Protein 1IIC (pdb70)

Solvent-accessible surface area: 39476 Å² total; per-residue (Å²): 95,128,91,100,31,126,15,27,148,76,30,18,23,18,84,32,125,53,175,10,131,124,26,5,76,44,62,176,126,99,67,45,150,90,18,63,108,160,70,51,119,34,108,102,58,22,55,36,22,35,1,29,5,90,46,145,108,50,7,61,32,0,35,59,8,0,24,87,5,58,19,133,78,180,125,36,17,48,59,36,39,5,39,104,9,3,0,36,7,7,2,58,19,32,49,66,67,98,74,6,0,0,0,0,18,32,102,98,96,81,105,8,4,0,0,2,3,1,25,31,12,39,2,3,1,86,76,117,115,8,75,1,1,16,31,30,5,67,7,13,17,65,135,22,84,122,135,122,18,44,17,34,0,23,88,0,5,33,26,30,10,16,70,60,74,31,47,24,11,0,26,31,23,51,118,95,20,14,9,35,5,8,44,0,43,68,2,68,4,17,7,48,8,92,32,1,66,63,16,124,74,45,43,58,68,150,86,90,62,58,132,59,26,69,73,91,12,67,30,40,73,161,47,136,16,85,38,30,57,139,16,97,54,144,11,9,89,69,0,24,94,15,3,123,127,2,7,78,46,13,44,0,25,19,51,17,70,86,120,28,0,67,53,20,3,56,31,76,92,114,51,72,94,123,86,51,7,6,8,10,16,0,0,60,56,145,99,23,102,11,21,1,0,0,0,0,7,15,7,35,19,42,10,47,154,42,152,131,42,144,75,0,11,4,0,42,11,10,4,3,0,1,50,28,7,56,161,51,115,57,31,104,48,109,141,0,28,154,35,0,81,76,52,1,26,72,1,0,63,1,0,1,0,35,0,68,75,10,98,15,7,11,0,15,4,19,0,1,7,0,2,3,8,0,0,82,80,16,85,3,28,98,4,147,32,59,11,8,1,2,12,23,9,10,68,2,78,99,5,60,11,1,40,45,141,106,64,50,22,7,85,146,149,1,0,22,0,0,1,14,8,59,87,110,56,100,32,120,16,26,132,94,31,20,21,14,75,29,128,49,193,4,133,139,31,7,78,45,64,176,131,86,71,42,168,95,17,65,110,158,52,54,117,37,107,95,54,25,63,37,25,36,0,29,3,93,48,156,129,43,6,70,41,0,38,72,8,0,10,98,1,53,21,135,80,165,114,38,26,29,112,35,36,6,42,102,15,4,0,36,18,8,2,51,14,26,50,62,68,95,69,6,0,0,0,0,14,34,104,97,99,78,104,8,6,0,0,2,3,0,26,32,13,41,2,3,1,83,73,113,127,8,82,1,0,20,33,29,7,70,8,11,8,74,136,25,79,120,144,140,22,43,17,35,0,25,92,0,5,31,28,30,10,17,59,59,78,31,48,21,11,0,26,30,21,56,108,96,19,8,4,35,3,7,45,0,48,64,2,64,12,19,3,46,7,82,40,4,63,55,11,117,72,42,49,58,65,153,78,82,75,61,120,45,28,78,63,84,18,60,22,32,75,126,46,130,18,88,34,30,72,131,5,101,56,148,10,7,92,77,0,9,94,15,4,96,132,2,7,80,49,12,45,0,25,13,55,12,68,81,119,14,0,66,58,18,3,50,31,89,93,118,47,72,86,113,90,47,9,5,8,9,15,1,0,60,62,144,116,29,118,12,17,1,0,1,0,0,5,16,4,35,22,33,11,81,104,25,152,136,46,146,76,0,10,4,0,44,10,11,6,2,0,0,53,25,6,38,156,57,114,58,32,62,42,86,126,0,32,154,33,0,79,74,52,0,25,72,0,0,61,0,0,1,0,35,0,56,78,11,98,12,6,14,0,13,5,18,0,1,6,0,3,2,9,0,0,84,102,16,45,2,28,100,10,141,32,58,17,8,0,2,7,22,9,6,72,0,88,98,6,58,11,1,38,48,146,107,66,48,26,20,102,64,119,1,0,24,0,1,1,14,12,59

B-factor: mean 28.75, std 9.37, range [7.55, 77.92]

Sequence (844 aa):
AMKDHKFWRTQPVKDFDEKVVEEGPIDKPKTPEDISDKPLPLLSSFEWCSIDVDNKKQLEDVFVLLNENYVEDRDAGFRFNYTKEFFNWALKSPGWKKDWHIGVRVKETQKLVAFISAIPVTLGVRGKQVPSVEINFLCVHKQLRSKRLTPVLIKEITRRVNKCDIWHALYTAGIVLPAPVSTCRYTHRPLNWKKLYEVDFTGLPDGHTEEDMIAENALPAKTKTAGLRKLKKEDIDQVFELFKRYQSRFELIQIFTKEEFEHNFIGEESLPLDKQVIFSYVVEQPDGKITDFFSFYSLPFTILNNTKYKDLGIGYLYYYATDADFQFKDRFDPKATKALKTRLCELIYDACILAKNANMDVFNALTSQDNTLFLDDLKFGPGDGFLNFYLFNYRAKPITGGLNPDNSNDIKRRSNVGVVMLAMKDHKFWRTQPVKDFDEKVVEEGPIDKPKTPEDISDKPLPLLSSFEWCSIDVDNKKQLEDVFVLLNENYVEDRDAGFRFNYTKEFFNWALKSPGWKKDWHIGVRVKETQKLVAFISAIPVTLGVRGKQVPSVEINFLCVHKQLRSKRLTPVLIKEITRRVNKCDIWHALYTAGIVLPAPVSTCRYTHRPLNWKKLYEVDFTGLPDGHTEEDMIAENALPAKTKTAGLRKLKKEDIDQVFELFKRYQSRFELIQIFTKEEFEHNFIGEESLPLDKQVIFSYVVEQPDGKITDFFSFYSLPFTILNNTKYKDLGIGYLYYYATDADFQFKDRFDPKATKALKTRLCELIYDACILAKNANMDVFNALTSQDNTLFLDDLKFGPGDGFLNFYLFNYRAKPITGGLNPDNSNDIKRRSNVGVVML

InterPro domains:
  IPR000903 Glycylpeptide N-tetradecanoyltransferase [PIRSF015892] (3-455)
  IPR000903 Glycylpeptide N-tetradecanoyltransferase [PTHR11377] (3-454)
  IPR016181 Acyl-CoA N-acyltransferase [SSF55729] (35-218)
  IPR016181 Acyl-CoA N-acyltransferase [SSF55729] (219-455)
  IPR022676 Glycylpeptide N-tetradecanoyltransferase, N-terminal [PF01233] (58-217)
  IPR022677 Glycylpeptide N-tetradecanoyltransferase, C-terminal [PF02799] (231-453)
  IPR022678 Glycylpeptide N-tetradecanoyltransferase, conserved site [PS00975] (167-175)
  IPR022678 Glycylpeptide N-tetradecanoyltransferase, conserved site [PS00976] (412-418)

Radius of gyration: 38.15 Å; Cα contacts (8 Å, |Δi|>4): 1692; chains: 2; bounding box: 88×112×60 Å

Secondary structure (DSSP, 8-state):
--S--TTGGGSS-PPTT---SS-EESSPP--GGGS-SS-----TTEEEEE--TT-HHHHHHHHHHHHHHSSS-GGG-EEE---HHHHHHHH-STT--GGGEEEEEETTT--EEEEEEEEEEEEEETTEEEEEEEEEEEEE-GGGTTSS-HHHHHHHHHHHHHTTT---EEEEESS--S--SEEEEEEEEESSHHHHHHTTSS---TT--HHHHHHHH---SS---TTEEE--GGGHHHHHHHHHHHHTTSSEEE---HHHHHHHHS--TT--GGG--EEEEEEE-TTS-EEEEEEEEE--EEE-S-SS-SEE-EEEEEEEEE-TTTTSS-TTSHHHHHHHHHHHHHHHHHHHHHHHHTT-SEEEEES-TTGGGTTTTTT-EEEEEEEEEEEETEE-----BSB-TTSSB-TTT-B-B-----/--S--TTGGGSS-PPTT---SS-EESSPP--GGGS-SSPPP--TTEEEEE--TTSHHHHHHHHHHHHHHSS-S--SSEEE---HHHHHHHTTSTT--GGGEEEEEETTT--EEEEEEEEEEEEEETTEEEEEEEEEEEEE-GGGTTS--HHHHHHHHHHHHHHTT---EEEEESS--S--SEEEEEEEEESSHHHHHHTTSS---TT--HHHHHHHH---SS--STTEEE--GGGHHHHHHHHHHHHTTSSEEE---HHHHHHHHS--TT--TTT--EEEEEEE-TTS-EEEEEEEEE--EEESS-SS-SEE-EEEEEEEEE-TTTT-S-TTSHHHHHHHHHHHHHHHHHHHHHHHHTT-SEEEEES-TTGGGTTTTTT-EEEEEEEEEEEETEE-----BSB-TTS-B-TTT-B-B-----

GO terms:
  GO:0005829 cytosol (C, IDA)
  GO:0018008 N-terminal peptidyl-glycine N-myristoylation (P, TAS)
  GO:0004379 glycylpeptide N-tetradecanoyltransferase activity (F, IMP)
  GO:0004379 glycylpeptide N-tetradecanoyltransferase activity (F, EXP)

Foldseek 3Di:
DFPPPVQCVPFQFAAPPDDDDDWWFRDDDDALVPFDPDFDDDDPQKDKDFQDLPDPVRVVLLQVQQFVFVDDDPVLQKTWRQDSQNCCLVQPQPPHDSNFFMFMAGNVPRRTFWTKGWAWFWKFAQNDTATAIEIDSTTGHPVCPPVPVSSSVVVRSCRVVVNVVHHKYKYKDLDDDGDFLEKWFKFKQFLAQVVCVVLPNDHADPPGDSVNVCVVRYADQAADAAQKDFDDPVCLVQQLVQQCVQLVQFRIATNDDSRSVCSNAPGDPPDDLVSFFKTKMWGADPVRHTFKIWIKTWIKMAGGDDPPGGIAIEIETFGMGGCQQVVDDDCLPVVSLVSVLVVCLRVVSNVSSVSVNSVHRMYMYILADLVLSRCVVSPRHGDDTMMTMTMGSIDDHRWYHQADPVGDGNNRVRTSHRHDDD/DFCVDPQCVPFQFAGPPHDDDDWDFRDDDDALVVFDPDFDDDDPQKDKDFADLVDVVRVVLLQVQQQQFVPPCPPAQWTWRDDSQNCVLVQDFPPHDRLQFMFMAGNVVRRTFWTKGWAWFWKFAQRDTATAIEIDDTGGHPVCPPVPCSSSVVVRSCRVCVNVVHHKYKYKDLDDDGDFLEKWFKFKQFAAQVVCPLLVVDDDPVVDDVVVVCVVRYADLAADDAQKDFDDPVCLVQQVVQQCVFLVQFRIATNDDSRRVCSNAPGDPPDDLLSFFKTKIWRADPVRHTFKIWIKTWIKMAGRDDPPGGIATEIETFAMGGCQQVVDDDCLDVVSLVSVLVVVLRVVSRVSSVSVNSVHRMYMYILADLVLSRCVVSPRGGDDTMMTMTMGSIDDHRWYRQADVVRDGNNRPRTSHRHDDD

Structure (mmCIF, N/CA/C/O backbone):
data_1IIC
#
_entry.id   1IIC
#
_cell.length_a   75.129
_cell.length_b   97.060
_cell.length_c   141.809
_cell.angle_alpha   90.00
_cell.angle_beta   90.00
_cell.angle_gamma   90.00
#
_symmetry.space_group_name_H-M   'P 2 2 21'
#
loop_
_entity.id
_entity.type
_entity.pdbx_description
1 polymer 'PEPTIDE N-myristoyltransferase'
2 non-polymer TETRADECANOYL-COA
3 water water
#
loop_
_atom_site.group_PDB
_atom_site.id
_atom_site.type_symbol
_atom_site.label_atom_id
_atom_site.label_alt_id
_atom_site.label_comp_id
_atom_site.label_asym_id
_atom_site.label_entity_id
_atom_site.label_seq_id
_atom_site.pdbx_PDB_ins_code
_atom_site.Cartn_x
_atom_site.Cartn_y
_atom_site.Cartn_z
_atom_site.occupancy
_atom_site.B_iso_or_equiv
_atom_site.auth_seq_id
_atom_site.auth_comp_id
_atom_site.auth_asym_id
_atom_site.auth_atom_id
_atom_site.pdbx_PDB_model_num
ATOM 1 N N . ALA A 1 1 ? 45.761 31.294 31.187 1.00 71.76 34 ALA A N 1
ATOM 2 C CA . ALA A 1 1 ? 46.210 30.394 30.082 1.00 71.18 34 ALA A CA 1
ATOM 3 C C . ALA A 1 1 ? 46.509 31.208 28.821 1.00 70.25 34 ALA A C 1
ATOM 4 O O . ALA A 1 1 ? 45.600 31.792 28.226 1.00 70.35 34 ALA A O 1
ATOM 6 N N . MET A 1 2 ? 47.777 31.241 28.414 1.00 68.55 35 MET A N 1
ATOM 7 C CA . MET A 1 2 ? 48.172 32.001 27.231 1.00 67.06 35 MET A CA 1
ATOM 8 C C . MET A 1 2 ? 48.918 31.194 26.168 1.00 65.26 35 MET A C 1
ATOM 9 O O . MET A 1 2 ? 48.749 31.428 24.970 1.00 64.84 35 MET A O 1
ATOM 14 N N . LYS A 1 3 ? 49.748 30.253 26.604 1.00 63.16 36 LYS A N 1
ATOM 15 C CA . LYS A 1 3 ? 50.525 29.436 25.674 1.00 60.80 36 LYS A CA 1
ATOM 16 C C . LYS A 1 3 ? 49.893 28.070 25.419 1.00 58.42 36 LYS A C 1
ATOM 17 O O . LYS A 1 3 ? 50.244 27.380 24.458 1.00 58.46 36 LYS A O 1
ATOM 19 N N . ASP A 1 4 ? 48.956 27.685 26.278 1.00 55.34 37 ASP A N 1
ATOM 20 C CA . ASP A 1 4 ? 48.290 26.398 26.147 1.00 51.63 37 ASP A CA 1
ATOM 21 C C . ASP A 1 4 ? 47.128 26.411 25.162 1.00 47.72 37 ASP A C 1
ATOM 22 O O . ASP A 1 4 ? 46.109 25.756 25.390 1.00 47.49 37 ASP A O 1
ATOM 27 N N . HIS A 1 5 ? 47.277 27.155 24.071 1.00 42.18 38 HIS A N 1
ATOM 28 C CA . HIS A 1 5 ? 46.233 27.209 23.057 1.00 37.58 38 HIS A CA 1
ATOM 29 C C . HIS A 1 5 ? 46.770 26.642 21.743 1.00 35.70 38 HIS A C 1
ATOM 30 O O . HIS A 1 5 ? 47.005 27.360 20.775 1.00 35.06 38 HIS A O 1
ATOM 37 N N . LYS A 1 6 ? 46.953 25.327 21.746 1.00 34.53 39 LYS A N 1
ATOM 38 C CA . LYS A 1 6 ? 47.467 24.561 20.618 1.00 33.31 39 LYS A CA 1
ATOM 39 C C . LYS A 1 6 ? 46.955 25.009 19.245 1.00 31.90 39 LYS A C 1
ATOM 40 O O . LYS A 1 6 ? 47.678 24.919 18.253 1.00 31.37 39 LYS A O 1
ATOM 46 N N . PHE A 1 7 ? 45.718 25.490 19.179 1.00 30.33 40 PHE A N 1
ATOM 47 C CA . PHE A 1 7 ? 45.153 25.927 17.899 1.00 28.56 40 PHE A CA 1
ATOM 48 C C . PHE A 1 7 ? 45.177 27.439 17.694 1.00 28.67 40 PHE A C 1
ATOM 49 O O . PHE A 1 7 ? 45.593 27.925 16.649 1.00 28.22 40 PHE A O 1
ATOM 57 N N . TRP A 1 8 ? 44.721 28.184 18.693 1.00 28.21 41 TRP A N 1
ATOM 58 C CA . TRP A 1 8 ? 44.677 29.627 18.559 1.00 28.92 41 TRP A CA 1
ATOM 59 C C . TRP A 1 8 ? 46.035 30.294 18.473 1.00 29.04 41 TRP A C 1
ATOM 60 O O . TRP A 1 8 ? 46.145 31.417 17.978 1.00 29.70 41 TRP A O 1
ATOM 71 N N . ARG A 1 9 ? 47.073 29.603 18.933 1.00 29.62 42 ARG A N 1
ATOM 72 C CA . ARG A 1 9 ? 48.418 30.161 18.877 1.00 30.57 42 ARG A CA 1
ATOM 73 C C . ARG A 1 9 ? 48.880 30.174 17.432 1.00 29.52 42 ARG A C 1
ATOM 74 O O . ARG A 1 9 ? 49.869 30.821 17.095 1.00 28.88 42 ARG A O 1
ATOM 82 N N . THR A 1 10 ? 48.147 29.461 16.582 1.00 28.90 43 THR A N 1
ATOM 83 C CA . THR A 1 10 ? 48.484 29.374 15.167 1.00 29.14 43 THR A CA 1
ATOM 84 C C . THR A 1 10 ? 47.668 30.346 14.310 1.00 28.99 43 THR A C 1
ATOM 85 O O . THR A 1 10 ? 47.910 30.481 13.113 1.00 29.68 43 THR A O 1
ATOM 89 N N . GLN A 1 11 ? 46.717 31.036 14.928 1.00 28.12 44 GLN A N 1
ATOM 90 C CA . GLN A 1 11 ? 45.840 31.943 14.198 1.00 25.43 44 GLN A CA 1
ATOM 91 C C . GLN A 1 11 ? 46.194 33.420 14.292 1.00 24.84 44 GLN A C 1
ATOM 92 O O . GLN A 1 11 ? 46.862 33.850 15.226 1.00 22.61 44 GLN A O 1
ATOM 98 N N . PRO A 1 12 ? 45.727 34.223 13.318 1.00 25.49 45 PRO A N 1
ATOM 99 C CA . PRO A 1 12 ? 45.994 35.663 13.292 1.00 24.90 45 PRO A CA 1
ATOM 100 C C . PRO A 1 12 ? 45.045 36.385 14.236 1.00 24.03 45 PRO A C 1
ATOM 101 O O . PRO A 1 12 ? 44.036 36.960 13.809 1.00 24.44 45 PRO A O 1
ATOM 105 N N . VAL A 1 13 ? 45.352 36.326 15.523 1.00 22.44 46 VAL A N 1
ATOM 106 C CA . VAL A 1 13 ? 44.530 36.978 16.525 1.00 21.47 46 VAL A CA 1
ATOM 107 C C . VAL A 1 13 ? 45.419 37.789 17.439 1.00 22.44 46 VAL A C 1
ATOM 108 O O . VAL A 1 13 ? 46.630 37.593 17.480 1.00 22.68 46 VAL A O 1
ATOM 112 N N . LYS A 1 14 ? 44.803 38.718 18.153 1.00 24.10 47 LYS A N 1
ATOM 113 C CA . LYS A 1 14 ? 45.501 39.579 19.093 1.00 24.60 47 LYS A CA 1
ATOM 114 C C . LYS A 1 14 ? 45.968 38.703 20.252 1.00 24.34 47 LYS A C 1
ATOM 115 O O . LYS A 1 14 ? 45.355 37.676 20.551 1.00 22.36 47 LYS A O 1
ATOM 121 N N . ASP A 1 15 ? 47.059 39.097 20.895 1.00 25.26 48 ASP A N 1
ATOM 122 C CA . ASP A 1 15 ? 47.590 38.334 22.019 1.00 26.11 48 ASP A CA 1
ATOM 123 C C . ASP A 1 15 ? 47.132 38.999 23.312 1.00 25.41 48 ASP A C 1
ATOM 124 O O . ASP A 1 15 ? 46.879 40.202 23.335 1.00 26.01 48 ASP A O 1
ATOM 129 N N . PHE A 1 16 ? 47.023 38.221 24.382 1.00 24.60 49 PHE A N 1
ATOM 130 C CA . PHE A 1 16 ? 46.610 38.764 25.670 1.00 25.82 49 PHE A CA 1
ATOM 131 C C . PHE A 1 16 ? 47.540 39.887 26.088 1.00 27.11 49 PHE A C 1
ATOM 132 O O . PHE A 1 16 ? 48.747 39.827 25.843 1.00 27.60 49 PHE A O 1
ATOM 140 N N . ASP A 1 17 ? 46.968 40.906 26.719 1.00 28.15 50 ASP A N 1
ATOM 141 C CA . ASP A 1 17 ? 47.719 42.057 27.202 1.00 29.65 50 ASP A CA 1
ATOM 142 C C . ASP A 1 17 ? 48.512 42.781 26.134 1.00 31.19 50 ASP A C 1
ATOM 143 O O . ASP A 1 17 ? 49.345 43.629 26.450 1.00 31.97 50 ASP A O 1
ATOM 148 N N . GLU A 1 18 ? 48.246 42.457 24.872 1.00 31.69 51 GLU A N 1
ATOM 149 C CA . GLU A 1 18 ? 48.947 43.092 23.762 1.00 33.19 51 GLU A CA 1
ATOM 150 C C . GLU A 1 18 ? 48.629 44.581 23.699 1.00 34.23 51 GLU A C 1
ATOM 151 O O . GLU A 1 18 ? 47.468 44.975 23.729 1.00 34.55 51 GLU A O 1
ATOM 157 N N . LYS A 1 19 ? 49.662 45.408 23.612 1.00 35.60 52 LYS A N 1
ATOM 158 C CA . LYS A 1 19 ? 49.455 46.843 23.518 1.00 36.28 52 LYS A CA 1
ATOM 159 C C . LYS A 1 19 ? 49.345 47.188 22.039 1.00 37.02 52 LYS A C 1
ATOM 160 O O . LYS A 1 19 ? 50.353 47.291 21.343 1.00 36.67 52 LYS A O 1
ATOM 166 N N . VAL A 1 20 ? 48.118 47.340 21.556 1.00 37.35 53 VAL A N 1
ATOM 167 C CA . VAL A 1 20 ? 47.896 47.688 20.159 1.00 38.00 53 VAL A CA 1
ATOM 168 C C . VAL A 1 20 ? 48.206 49.173 19.971 1.00 40.03 53 VAL A C 1
ATOM 169 O O . VAL A 1 20 ? 47.855 50.005 20.813 1.00 40.22 53 VAL A O 1
ATOM 173 N N . VAL A 1 21 ? 48.882 49.499 18.873 1.00 41.29 54 VAL A N 1
ATOM 174 C CA . VAL A 1 21 ? 49.231 50.881 18.561 1.00 43.11 54 VAL A CA 1
ATOM 175 C C . VAL A 1 21 ? 48.725 51.202 17.165 1.00 43.60 54 VAL A C 1
ATOM 176 O O . VAL A 1 21 ? 48.391 52.342 16.848 1.00 45.38 54 VAL A O 1
ATOM 180 N N . GLU A 1 22 ? 48.685 50.180 16.325 1.00 43.54 55 GLU A N 1
ATOM 181 C CA . GLU A 1 22 ? 48.212 50.335 14.961 1.00 42.48 55 GLU A CA 1
ATOM 182 C C . GLU A 1 22 ? 47.128 49.297 14.747 1.00 40.28 55 GLU A C 1
ATOM 183 O O . GLU A 1 22 ? 47.423 48.113 14.612 1.00 40.93 55 GLU A O 1
ATOM 189 N N . GLU A 1 23 ? 45.873 49.731 14.740 1.00 36.85 56 GLU A N 1
ATOM 190 C CA . GLU A 1 23 ? 44.774 48.798 14.535 1.00 33.53 56 GLU A CA 1
ATOM 191 C C . GLU A 1 23 ? 44.762 48.362 13.068 1.00 31.40 56 GLU A C 1
ATOM 192 O O . GLU A 1 23 ? 45.232 49.097 12.195 1.00 30.74 56 GLU A O 1
ATOM 198 N N . GLY A 1 24 ? 44.247 47.164 12.797 1.00 28.77 57 GLY A N 1
ATOM 199 C CA . GLY A 1 24 ? 44.200 46.689 11.424 1.00 26.50 57 GLY A CA 1
ATOM 200 C C . GLY A 1 24 ? 44.458 45.204 11.243 1.00 25.68 57 GLY A C 1
ATOM 201 O O . GLY A 1 24 ? 44.724 44.496 12.214 1.00 24.51 57 GLY A O 1
ATOM 202 N N . PRO A 1 25 ? 44.395 44.703 9.997 1.00 25.10 58 PRO A N 1
ATOM 203 C CA . PRO A 1 25 ? 44.620 43.291 9.686 1.00 23.85 58 PRO A CA 1
ATOM 204 C C . PRO A 1 25 ? 45.908 42.794 10.319 1.00 23.72 58 PRO A C 1
ATOM 205 O O . PRO A 1 25 ? 46.852 43.556 10.493 1.00 21.66 58 PRO A O 1
ATOM 209 N N . ILE A 1 26 ? 45.942 41.515 10.667 1.00 25.74 59 ILE A N 1
ATOM 210 C CA . ILE A 1 26 ? 47.131 40.939 11.278 1.00 27.76 59 ILE A CA 1
ATOM 211 C C . ILE A 1 26 ? 47.994 40.244 10.229 1.00 29.63 59 ILE A C 1
ATOM 212 O O . ILE A 1 26 ? 49.190 40.532 10.125 1.00 30.39 59 ILE A O 1
ATOM 217 N N . ASP A 1 27 ? 47.395 39.342 9.454 1.00 31.17 60 ASP A N 1
ATOM 218 C CA . ASP A 1 27 ? 48.122 38.639 8.397 1.00 33.16 60 ASP A CA 1
ATOM 219 C C . ASP A 1 27 ? 48.448 39.598 7.266 1.00 35.13 60 ASP A C 1
ATOM 220 O O . ASP A 1 27 ? 47.786 40.622 7.092 1.00 36.50 60 ASP A O 1
ATOM 225 N N . LYS A 1 28 ? 49.466 39.259 6.488 1.00 36.78 61 LYS A N 1
ATOM 226 C CA . LYS A 1 28 ? 49.836 40.085 5.353 1.00 38.63 61 LYS A CA 1
ATOM 227 C C . LYS A 1 28 ? 48.746 39.766 4.339 1.00 38.93 61 LYS A C 1
ATOM 228 O O . LYS A 1 28 ? 48.264 38.633 4.278 1.00 38.72 61 LYS A O 1
ATOM 234 N N . PRO A 1 29 ? 48.324 40.759 3.542 1.00 39.47 62 PRO A N 1
ATOM 235 C CA . PRO A 1 29 ? 47.270 40.550 2.540 1.00 39.01 62 PRO A CA 1
ATOM 236 C C . PRO A 1 29 ? 47.407 39.326 1.634 1.00 39.15 62 PRO A C 1
ATOM 237 O O . PRO A 1 29 ? 48.513 38.887 1.310 1.00 38.55 62 PRO A O 1
ATOM 241 N N . LYS A 1 30 ? 46.259 38.779 1.241 1.00 38.81 63 LYS A N 1
ATOM 242 C CA . LYS A 1 30 ? 46.197 37.611 0.369 1.00 38.74 63 LYS A CA 1
ATOM 243 C C . LYS A 1 30 ? 45.138 37.824 -0.702 1.00 38.68 63 LYS A C 1
ATOM 244 O O . LYS A 1 30 ? 44.360 38.778 -0.641 1.00 38.13 63 LYS A O 1
ATOM 250 N N . THR A 1 31 ? 45.112 36.924 -1.680 1.00 39.01 64 THR A N 1
ATOM 251 C CA . THR A 1 31 ? 44.128 36.981 -2.755 1.00 40.07 64 THR A CA 1
ATOM 252 C C . THR A 1 31 ? 43.366 35.663 -2.736 1.00 40.15 64 THR A C 1
ATOM 253 O O . THR A 1 31 ? 43.907 34.632 -2.339 1.00 39.67 64 THR A O 1
ATOM 257 N N . PRO A 1 32 ? 42.095 35.676 -3.155 1.00 41.12 65 PRO A N 1
ATOM 258 C CA . PRO A 1 32 ? 41.331 34.426 -3.155 1.00 42.33 65 PRO A CA 1
ATOM 259 C C . PRO A 1 32 ? 41.981 33.353 -4.032 1.00 43.57 65 PRO A C 1
ATOM 260 O O . PRO A 1 32 ? 41.568 32.189 -4.026 1.00 43.31 65 PRO A O 1
ATOM 264 N N . GLU A 1 33 ? 43.008 33.749 -4.776 1.00 44.86 66 GLU A N 1
ATOM 265 C CA . GLU A 1 33 ? 43.714 32.817 -5.643 1.00 46.66 66 GLU A CA 1
ATOM 266 C C . GLU A 1 33 ? 44.676 31.957 -4.822 1.00 46.61 66 GLU A C 1
ATOM 267 O O . GLU A 1 33 ? 44.989 30.827 -5.200 1.00 47.26 66 GLU A O 1
ATOM 273 N N . ASP A 1 34 ? 45.140 32.499 -3.700 1.00 46.09 67 ASP A N 1
ATOM 274 C CA . ASP A 1 34 ? 46.060 31.783 -2.825 1.00 44.99 67 ASP A CA 1
ATOM 275 C C . ASP A 1 34 ? 45.278 30.932 -1.840 1.00 43.89 67 ASP A C 1
ATOM 276 O O . ASP A 1 34 ? 45.816 30.491 -0.825 1.00 45.20 67 ASP A O 1
ATOM 281 N N . ILE A 1 35 ? 44.006 30.706 -2.137 1.00 42.72 68 ILE A N 1
ATOM 282 C CA . ILE A 1 35 ? 43.157 29.919 -1.252 1.00 41.39 68 ILE A CA 1
ATOM 283 C C . ILE A 1 35 ? 42.659 28.657 -1.944 1.00 41.36 68 ILE A C 1
ATOM 284 O O . ILE A 1 35 ? 42.012 28.722 -2.990 1.00 40.93 68 ILE A O 1
ATOM 289 N N . SER A 1 36 ? 42.974 27.512 -1.352 1.00 41.24 69 SER A N 1
ATOM 290 C CA . SER A 1 36 ? 42.564 26.231 -1.898 1.00 42.04 69 SER A CA 1
ATOM 291 C C . SER A 1 36 ? 41.069 26.216 -2.166 1.00 42.40 69 SER A C 1
ATOM 292 O O . SER A 1 36 ? 40.285 26.739 -1.377 1.00 42.74 69 SER A O 1
ATOM 295 N N . ASP A 1 37 ? 40.675 25.618 -3.284 1.00 42.69 70 ASP A N 1
ATOM 296 C CA . ASP A 1 37 ? 39.265 25.534 -3.633 1.00 43.04 70 ASP A CA 1
ATOM 297 C C . ASP A 1 37 ? 38.722 24.217 -3.072 1.00 42.10 70 ASP A C 1
ATOM 298 O O . ASP A 1 37 ? 37.517 23.959 -3.114 1.00 41.38 70 ASP A O 1
ATOM 303 N N . LYS A 1 38 ? 39.622 23.397 -2.532 1.00 40.33 71 LYS A N 1
ATOM 304 C CA . LYS A 1 38 ? 39.249 22.099 -1.972 1.00 40.10 71 LYS A CA 1
ATOM 305 C C . LYS A 1 38 ? 39.015 22.102 -0.462 1.00 38.72 71 LYS A C 1
ATOM 306 O O . LYS A 1 38 ? 39.854 22.572 0.309 1.00 37.93 71 LYS A O 1
ATOM 312 N N . PRO A 1 39 ? 37.866 21.569 -0.019 1.00 37.73 72 PRO A N 1
ATOM 313 C CA . PRO A 1 39 ? 37.561 21.521 1.414 1.00 37.44 72 PRO A CA 1
ATOM 314 C C . PRO A 1 39 ? 38.606 20.726 2.183 1.00 36.81 72 PRO A C 1
ATOM 315 O O . PRO A 1 39 ? 38.987 19.623 1.781 1.00 37.10 72 PRO A O 1
ATOM 319 N N . LEU A 1 40 ? 39.066 21.305 3.287 1.00 34.91 73 LEU A N 1
ATOM 320 C CA . LEU A 1 40 ? 40.074 20.686 4.132 1.00 33.33 73 LEU A CA 1
ATOM 321 C C . LEU A 1 40 ? 39.826 19.212 4.410 1.00 32.80 73 LEU A C 1
ATOM 322 O O . LEU A 1 40 ? 38.689 18.740 4.381 1.00 31.50 73 LEU A O 1
ATOM 327 N N . PRO A 1 41 ? 40.905 18.456 4.672 1.00 33.23 74 PRO A N 1
ATOM 328 C CA . PRO A 1 41 ? 40.776 17.029 4.961 1.00 33.67 74 PRO A CA 1
ATOM 329 C C . PRO A 1 41 ? 40.079 16.820 6.302 1.00 34.27 74 PRO A C 1
ATOM 330 O O . PRO A 1 41 ? 40.354 17.521 7.274 1.00 33.20 74 PRO A O 1
ATOM 334 N N . LEU A 1 42 ? 39.167 15.857 6.337 1.00 36.24 75 LEU A N 1
ATOM 335 C CA . LEU A 1 42 ? 38.422 15.537 7.546 1.00 38.45 75 LEU A CA 1
ATOM 336 C C . LEU A 1 42 ? 38.568 14.061 7.881 1.00 39.67 75 LEU A C 1
ATOM 337 O O . LEU A 1 42 ? 38.799 13.239 6.995 1.00 39.89 75 LEU A O 1
ATOM 342 N N . LEU A 1 43 ? 38.422 13.735 9.162 1.00 40.36 76 LEU A N 1
ATOM 343 C CA . LEU A 1 43 ? 38.502 12.356 9.633 1.00 41.98 76 LEU A CA 1
ATOM 344 C C . LEU A 1 43 ? 37.882 11.419 8.595 1.00 42.52 76 LEU A C 1
ATOM 345 O O . LEU A 1 43 ? 36.796 11.685 8.077 1.00 42.55 76 LEU A O 1
ATOM 350 N N . SER A 1 44 ? 38.579 10.327 8.297 1.00 42.89 77 SER A N 1
ATOM 351 C CA . SER A 1 44 ? 38.128 9.341 7.314 1.00 42.75 77 SER A CA 1
ATOM 352 C C . SER A 1 44 ? 36.637 8.992 7.338 1.00 41.77 77 SER A C 1
ATOM 353 O O . SER A 1 44 ? 35.997 8.866 6.290 1.00 40.91 77 SER A O 1
ATOM 356 N N . SER A 1 45 ? 36.082 8.839 8.533 1.00 41.12 78 SER A N 1
ATOM 357 C CA . SER A 1 45 ? 34.674 8.487 8.671 1.00 40.43 78 SER A CA 1
ATOM 358 C C . SER A 1 45 ? 33.706 9.669 8.538 1.00 39.88 78 SER A C 1
ATOM 359 O O . SER A 1 45 ? 32.492 9.477 8.511 1.00 38.59 78 SER A O 1
ATOM 362 N N . PHE A 1 46 ? 34.248 10.882 8.448 1.00 39.33 79 PHE A N 1
ATOM 363 C CA . PHE A 1 46 ? 33.436 12.094 8.335 1.00 38.92 79 PHE A CA 1
ATOM 364 C C . PHE A 1 46 ? 33.513 12.730 6.952 1.00 39.38 79 PHE A C 1
ATOM 365 O O . PHE A 1 46 ? 34.339 12.356 6.123 1.00 40.59 79 PHE A O 1
ATOM 373 N N . GLU A 1 47 ? 32.646 13.707 6.718 1.00 39.77 80 GLU A N 1
ATOM 374 C CA . GLU A 1 47 ? 32.612 14.421 5.450 1.00 39.42 80 GLU A CA 1
ATOM 375 C C . GLU A 1 47 ? 31.937 15.772 5.655 1.00 38.20 80 GLU A C 1
ATOM 376 O O . GLU A 1 47 ? 31.074 15.912 6.517 1.00 37.55 80 GLU A O 1
ATOM 382 N N . TRP A 1 48 ? 32.336 16.767 4.873 1.00 37.90 81 TRP A N 1
ATOM 383 C CA . TRP A 1 48 ? 31.727 18.086 4.980 1.00 37.81 81 TRP A CA 1
ATOM 384 C C . TRP A 1 48 ? 30.362 18.074 4.305 1.00 39.09 81 TRP A C 1
ATOM 385 O O . TRP A 1 48 ? 30.071 17.202 3.484 1.00 39.22 81 TRP A O 1
ATOM 396 N N . CYS A 1 49 ? 29.524 19.041 4.658 1.00 40.18 82 CYS A N 1
ATOM 397 C CA . CYS A 1 49 ? 28.203 19.153 4.055 1.00 41.67 82 CYS A CA 1
ATOM 398 C C . CYS A 1 49 ? 27.752 20.605 4.125 1.00 42.48 82 CYS A C 1
ATOM 399 O O . CYS A 1 49 ? 28.177 21.351 5.003 1.00 43.15 82 CYS A O 1
ATOM 402 N N . SER A 1 50 ? 26.904 21.004 3.185 1.00 43.83 83 SER A N 1
ATOM 403 C CA . SER A 1 50 ? 26.388 22.368 3.144 1.00 44.32 83 SER A CA 1
ATOM 404 C C . SER A 1 50 ? 24.887 22.355 3.398 1.00 44.68 83 SER A C 1
ATOM 405 O O . SER A 1 50 ? 24.106 21.936 2.542 1.00 45.67 83 SER A O 1
ATOM 408 N N . ILE A 1 51 ? 24.495 22.824 4.578 1.00 44.44 84 ILE A N 1
ATOM 409 C CA . ILE A 1 51 ? 23.092 22.869 4.972 1.00 43.63 84 ILE A CA 1
ATOM 410 C C . ILE A 1 51 ? 22.282 23.897 4.193 1.00 44.09 84 ILE A C 1
ATOM 411 O O . ILE A 1 51 ? 22.594 25.088 4.209 1.00 44.67 84 ILE A O 1
ATOM 416 N N . ASP A 1 52 ? 21.236 23.443 3.511 1.00 43.85 85 ASP A N 1
ATOM 417 C CA . ASP A 1 52 ? 20.387 24.369 2.780 1.00 43.26 85 ASP A CA 1
ATOM 418 C C . ASP A 1 52 ? 19.225 24.734 3.697 1.00 42.67 85 ASP A C 1
ATOM 419 O O . ASP A 1 52 ? 18.318 23.930 3.922 1.00 42.30 85 ASP A O 1
ATOM 424 N N . VAL A 1 53 ? 19.276 25.948 4.233 1.00 42.25 86 VAL A N 1
ATOM 425 C CA . VAL A 1 53 ? 18.249 26.449 5.141 1.00 42.74 86 VAL A CA 1
ATOM 426 C C . VAL A 1 53 ? 16.854 26.321 4.539 1.00 42.28 86 VAL A C 1
ATOM 427 O O . VAL A 1 53 ? 15.862 26.184 5.255 1.00 41.73 86 VAL A O 1
ATOM 431 N N . ASP A 1 54 ? 16.796 26.365 3.213 1.00 42.94 87 ASP A N 1
ATOM 432 C CA . ASP A 1 54 ? 15.548 26.251 2.475 1.00 43.16 87 ASP A CA 1
ATOM 433 C C . ASP A 1 54 ? 15.073 24.802 2.389 1.00 42.89 87 ASP A C 1
ATOM 434 O O . ASP A 1 54 ? 14.047 24.519 1.776 1.00 43.20 87 ASP A O 1
ATOM 439 N N . ASN A 1 55 ? 15.821 23.888 3.004 1.00 42.86 88 ASN A N 1
ATOM 440 C CA . ASN A 1 55 ? 15.458 22.471 3.009 1.00 42.13 88 ASN A CA 1
ATOM 441 C C . ASN A 1 55 ? 14.961 22.065 4.393 1.00 42.60 88 ASN A C 1
ATOM 442 O O . ASN A 1 55 ? 15.719 22.101 5.366 1.00 42.21 88 ASN A O 1
ATOM 447 N N . LYS A 1 56 ? 13.692 21.667 4.465 1.00 42.54 89 LYS A N 1
ATOM 448 C CA . LYS A 1 56 ? 13.051 21.248 5.714 1.00 42.83 89 LYS A CA 1
ATOM 449 C C . LYS A 1 56 ? 13.896 20.274 6.548 1.00 42.62 89 LYS A C 1
ATOM 450 O O . LYS A 1 56 ? 14.259 20.567 7.690 1.00 42.65 89 LYS A O 1
ATOM 456 N N . LYS A 1 57 ? 14.196 19.113 5.972 1.00 42.14 90 LYS A N 1
ATOM 457 C CA . LYS A 1 57 ? 14.985 18.084 6.647 1.00 41.30 90 LYS A CA 1
ATOM 458 C C . LYS A 1 57 ? 16.351 18.575 7.116 1.00 39.60 90 LYS A C 1
ATOM 459 O O . LYS A 1 57 ? 16.710 18.409 8.281 1.00 38.11 90 LYS A O 1
ATOM 465 N N . GLN A 1 58 ? 17.116 19.166 6.206 1.00 38.54 91 GLN A N 1
ATOM 466 C CA . GLN A 1 58 ? 18.447 19.650 6.548 1.00 38.05 91 GLN A CA 1
ATOM 467 C C . GLN A 1 58 ? 18.429 20.689 7.664 1.00 37.38 91 GLN A C 1
ATOM 468 O O . GLN A 1 58 ? 19.146 20.550 8.656 1.00 35.69 91 GLN A O 1
ATOM 474 N N . LEU A 1 59 ? 17.603 21.720 7.517 1.00 36.43 92 LEU A N 1
ATOM 475 C CA . LEU A 1 59 ? 17.528 22.739 8.552 1.00 35.49 92 LEU A CA 1
ATOM 476 C C . LEU A 1 59 ? 17.173 22.055 9.862 1.00 34.65 92 LEU A C 1
ATOM 477 O O . LEU A 1 59 ? 17.673 22.430 10.919 1.00 33.90 92 LEU A O 1
ATOM 482 N N . GLU A 1 60 ? 16.324 21.036 9.775 1.00 34.09 93 GLU A N 1
ATOM 483 C CA . GLU A 1 60 ? 15.888 20.292 10.952 1.00 34.66 93 GLU A CA 1
ATOM 484 C C . GLU A 1 60 ? 17.044 19.614 11.683 1.00 33.63 93 GLU A C 1
ATOM 485 O O . GLU A 1 60 ? 17.130 19.690 12.903 1.00 33.41 93 GLU A O 1
ATOM 491 N N . ASP A 1 61 ? 17.931 18.952 10.948 1.00 33.04 94 ASP A N 1
ATOM 492 C CA . ASP A 1 61 ? 19.066 18.294 11.591 1.00 33.32 94 ASP A CA 1
ATOM 493 C C . ASP A 1 61 ? 19.905 19.326 12.338 1.00 32.15 94 ASP A C 1
ATOM 494 O O . ASP A 1 61 ? 20.507 19.018 13.368 1.00 33.20 94 ASP A O 1
ATOM 499 N N . VAL A 1 62 ? 19.944 20.549 11.819 1.00 30.54 95 VAL A N 1
ATOM 500 C CA . VAL A 1 62 ? 20.711 21.607 12.459 1.00 29.12 95 VAL A CA 1
ATOM 501 C C . VAL A 1 62 ? 20.163 21.948 13.840 1.00 29.32 95 VAL A C 1
ATOM 502 O O . VAL A 1 62 ? 20.862 21.778 14.837 1.00 29.18 95 VAL A O 1
ATOM 506 N N . PHE A 1 63 ? 18.918 22.412 13.922 1.00 28.99 96 PHE A N 1
ATOM 507 C CA . PHE A 1 63 ? 18.399 22.756 15.237 1.00 30.24 96 PHE A CA 1
ATOM 508 C C . PHE A 1 63 ? 18.188 21.552 16.161 1.00 30.25 96 PHE A C 1
ATOM 509 O O . PHE A 1 63 ? 18.087 21.720 17.380 1.00 31.02 96 PHE A O 1
ATOM 517 N N . VAL A 1 64 ? 18.129 20.341 15.608 1.00 29.65 97 VAL A N 1
ATOM 518 C CA . VAL A 1 64 ? 17.988 19.169 16.472 1.00 28.62 97 VAL A CA 1
ATOM 519 C C . VAL A 1 64 ? 19.356 18.958 17.108 1.00 27.87 97 VAL A C 1
ATOM 520 O O . VAL A 1 64 ? 19.473 18.745 18.315 1.00 28.15 97 VAL A O 1
ATOM 524 N N . LEU A 1 65 ? 20.398 19.036 16.290 1.00 26.42 98 LEU A N 1
ATOM 525 C CA . LEU A 1 65 ? 21.753 18.878 16.804 1.00 25.33 98 LEU A CA 1
ATOM 526 C C . LEU A 1 65 ? 22.003 19.927 17.888 1.00 24.70 98 LEU A C 1
ATOM 527 O O . LEU A 1 65 ? 22.471 19.606 18.978 1.00 22.49 98 LEU A O 1
ATOM 532 N N . LEU A 1 66 ? 21.681 21.185 17.594 1.00 25.31 99 LEU A N 1
ATOM 533 C CA . LEU A 1 66 ? 21.915 22.242 18.566 1.00 25.26 99 LEU A CA 1
ATOM 534 C C . LEU A 1 66 ? 21.058 22.104 19.822 1.00 25.44 99 LEU A C 1
ATOM 535 O O . LEU A 1 66 ? 21.534 22.348 20.927 1.00 24.68 99 LEU A O 1
ATOM 540 N N . ASN A 1 67 ? 19.801 21.708 19.664 1.00 25.99 100 ASN A N 1
ATOM 541 C CA . ASN A 1 67 ? 18.927 21.574 20.823 1.00 26.91 100 ASN A CA 1
ATOM 542 C C . ASN A 1 67 ? 19.363 20.482 21.775 1.00 28.03 100 ASN A C 1
ATOM 543 O O . ASN A 1 67 ? 19.326 20.657 22.998 1.00 26.99 100 ASN A O 1
ATOM 548 N N . GLU A 1 68 ? 19.785 19.356 21.216 1.00 28.88 101 GLU A N 1
ATOM 549 C CA . GLU A 1 68 ? 20.231 18.243 22.039 1.00 31.00 101 GLU A CA 1
ATOM 550 C C . GLU A 1 68 ? 21.597 18.492 22.667 1.00 29.91 101 GLU A C 1
ATOM 551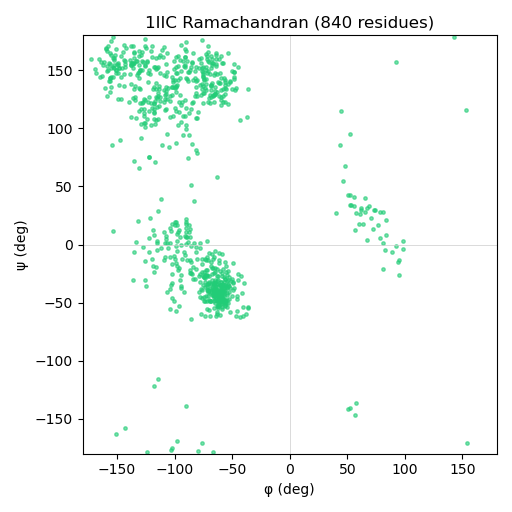 O O . GLU A 1 68 ? 21.855 18.044 23.777 1.00 30.38 101 GLU A O 1
ATOM 557 N N . ASN A 1 69 ? 22.460 19.231 21.980 1.00 29.22 102 ASN A N 1
ATOM 558 C CA . ASN A 1 69 ? 23.815 19.444 22.483 1.00 30.35 102 ASN A CA 1
ATOM 559 C C . ASN A 1 69 ? 24.261 20.822 22.961 1.00 31.28 102 ASN A C 1
ATOM 560 O O . ASN A 1 69 ? 25.381 20.956 23.446 1.00 31.41 102 ASN A O 1
ATOM 565 N N . TYR A 1 70 ? 23.424 21.845 22.853 1.00 32.35 103 TYR A N 1
ATOM 566 C CA . TYR A 1 70 ? 23.887 23.169 23.261 1.00 33.89 103 TYR A CA 1
ATOM 567 C C . TYR A 1 70 ? 24.162 23.379 24.747 1.00 34.59 103 TYR A C 1
ATOM 568 O O . TYR A 1 70 ? 24.959 24.238 25.104 1.00 34.13 103 TYR A O 1
ATOM 577 N N . VAL A 1 71 ? 23.512 22.605 25.609 1.00 36.47 104 VAL A N 1
ATOM 578 C CA . VAL A 1 71 ? 23.720 22.749 27.048 1.00 40.03 104 VAL A CA 1
ATOM 579 C C . VAL A 1 71 ? 24.701 21.693 27.576 1.00 42.38 104 VAL A C 1
ATOM 580 O O . VAL A 1 71 ? 24.551 20.502 27.303 1.00 40.76 104 VAL A O 1
ATOM 584 N N . GLU A 1 72 ? 25.683 22.141 28.354 1.00 46.50 105 GLU A N 1
ATOM 585 C CA . GLU A 1 72 ? 26.703 21.247 28.899 1.00 52.27 105 GLU A CA 1
ATOM 586 C C . GLU A 1 72 ? 26.369 20.597 30.245 1.00 54.20 105 GLU A C 1
ATOM 587 O O . GLU A 1 72 ? 26.925 20.983 31.272 1.00 55.39 105 GLU A O 1
ATOM 593 N N . ASP A 1 73 ? 25.477 19.606 30.215 1.00 56.86 106 ASP A N 1
ATOM 594 C CA . ASP A 1 73 ? 25.041 18.855 31.403 1.00 58.62 106 ASP A CA 1
ATOM 595 C C . ASP A 1 73 ? 23.630 18.290 31.225 1.00 59.77 106 ASP A C 1
ATOM 596 O O . ASP A 1 73 ? 22.668 19.050 31.136 1.00 59.82 106 ASP A O 1
ATOM 601 N N . ARG A 1 74 ? 23.506 16.964 31.203 1.00 60.72 107 ARG A N 1
ATOM 602 C CA . ARG A 1 74 ? 22.199 16.312 31.034 1.00 61.77 107 ARG A CA 1
ATOM 603 C C . ARG A 1 74 ? 21.257 16.554 32.219 1.00 61.07 107 ARG A C 1
ATOM 604 O O . ARG A 1 74 ? 20.035 16.477 32.076 1.00 61.71 107 ARG A O 1
ATOM 612 N N . ASP A 1 75 ? 21.831 16.839 33.386 1.00 59.46 108 ASP A N 1
ATOM 613 C CA . ASP A 1 75 ? 21.042 17.085 34.593 1.00 57.49 108 ASP A CA 1
ATOM 614 C C . ASP A 1 75 ? 20.506 18.511 34.643 1.00 55.30 108 ASP A C 1
ATOM 615 O O . ASP A 1 75 ? 19.796 18.878 35.579 1.00 54.45 108 ASP A O 1
ATOM 620 N N . ALA A 1 76 ? 20.859 19.316 33.643 1.00 52.93 109 ALA A N 1
ATOM 621 C CA . ALA A 1 76 ? 20.412 20.708 33.602 1.00 50.56 109 ALA A CA 1
ATOM 622 C C . ALA A 1 76 ? 18.896 20.824 33.740 1.00 48.85 109 ALA A C 1
ATOM 623 O O . ALA A 1 76 ? 18.395 21.717 34.427 1.00 49.13 109 ALA A O 1
ATOM 625 N N . GLY A 1 77 ? 18.165 19.931 33.083 1.00 46.53 110 GLY A N 1
ATOM 626 C CA . GLY A 1 77 ? 16.722 19.981 33.163 1.00 43.98 110 GLY A CA 1
ATOM 627 C C . GLY A 1 77 ? 16.136 20.977 32.178 1.00 41.60 110 GLY A C 1
ATOM 628 O O . GLY A 1 77 ? 14.943 21.275 32.219 1.00 40.99 110 GLY A O 1
ATOM 629 N N . PHE A 1 78 ? 16.981 21.509 31.297 1.00 39.02 111 PHE A N 1
ATOM 630 C CA . PHE A 1 78 ? 16.521 22.453 30.290 1.00 37.06 111 PHE A CA 1
ATOM 631 C C . PHE A 1 78 ? 17.380 22.321 29.039 1.00 35.56 111 PHE A C 1
ATOM 632 O O . PHE A 1 78 ? 18.510 21.845 29.101 1.00 35.39 111 PHE A O 1
ATOM 640 N N . ARG A 1 79 ? 16.825 22.731 27.902 1.00 33.87 112 ARG A N 1
ATOM 641 C CA . ARG A 1 79 ? 17.550 22.690 26.641 1.00 32.42 112 ARG A CA 1
ATOM 642 C C . ARG A 1 79 ? 17.175 23.882 25.775 1.00 30.57 112 ARG A C 1
ATOM 643 O O . ARG A 1 79 ? 16.136 24.512 25.982 1.00 28.58 112 ARG A O 1
ATOM 651 N N . PHE A 1 80 ? 18.036 24.215 24.822 1.00 28.68 113 PHE A N 1
ATOM 652 C CA . PHE A 1 80 ? 17.732 25.312 23.922 1.00 27.73 113 PHE A CA 1
ATOM 653 C C . PHE A 1 80 ? 16.627 24.794 23.033 1.00 26.76 113 PHE A C 1
ATOM 654 O O . PHE A 1 80 ? 16.459 23.582 22.893 1.00 26.21 113 PHE A O 1
ATOM 662 N N . ASN A 1 81 ? 15.865 25.706 22.444 1.00 24.76 114 ASN A N 1
ATOM 663 C CA . ASN A 1 81 ? 14.792 25.313 21.553 1.00 22.65 114 ASN A CA 1
ATOM 664 C C . ASN A 1 81 ? 14.824 26.186 20.309 1.00 22.19 114 ASN A C 1
ATOM 665 O O . ASN A 1 81 ? 13.980 27.066 20.145 1.00 20.72 114 ASN A O 1
ATOM 670 N N . TYR A 1 82 ? 15.819 25.956 19.455 1.00 21.53 115 TYR A N 1
ATOM 671 C CA . TYR A 1 82 ? 15.939 26.686 18.208 1.00 22.56 115 TYR A CA 1
ATOM 672 C C . TYR A 1 82 ? 14.820 26.162 17.333 1.00 23.18 115 TYR A C 1
ATOM 673 O O . TYR A 1 82 ? 14.454 24.996 17.427 1.00 25.69 115 TYR A O 1
ATOM 682 N N . THR A 1 83 ? 14.277 27.019 16.481 1.00 23.40 116 THR A N 1
ATOM 683 C CA . THR A 1 83 ? 13.172 26.636 15.618 1.00 21.90 116 THR A CA 1
ATOM 684 C C . THR A 1 83 ? 13.493 26.932 14.169 1.00 21.19 116 THR A C 1
ATOM 685 O O . THR A 1 83 ? 14.481 27.596 13.873 1.00 20.92 116 THR A O 1
ATOM 689 N N . LYS A 1 84 ? 12.650 26.450 13.265 1.00 20.67 117 LYS A N 1
ATOM 690 C CA . LYS A 1 84 ? 12.872 26.713 11.856 1.00 21.94 117 LYS A CA 1
ATOM 691 C C . LYS A 1 84 ? 12.696 28.209 11.631 1.00 21.42 117 LYS A C 1
ATOM 692 O O . LYS A 1 84 ? 13.402 28.802 10.820 1.00 20.56 117 LYS A O 1
ATOM 698 N N . GLU A 1 85 ? 11.767 28.818 12.366 1.00 22.11 118 GLU A N 1
ATOM 699 C CA . GLU A 1 85 ? 11.539 30.262 12.245 1.00 24.18 118 GLU A CA 1
ATOM 700 C C . GLU A 1 85 ? 12.776 31.041 12.693 1.00 23.43 118 GLU A C 1
ATOM 701 O O . GLU A 1 85 ? 13.210 31.978 12.023 1.00 25.13 118 GLU A O 1
ATOM 707 N N . PHE A 1 86 ? 13.348 30.653 13.828 1.00 23.55 119 PHE A N 1
ATOM 708 C CA . PHE A 1 86 ? 14.528 31.343 14.328 1.00 23.19 119 PHE A CA 1
ATOM 709 C C . PHE A 1 86 ? 15.659 31.347 13.312 1.00 23.15 119 PHE A C 1
ATOM 710 O O . PHE A 1 86 ? 16.247 32.398 13.036 1.00 25.01 119 PHE A O 1
ATOM 718 N N . PHE A 1 87 ? 15.969 30.181 12.749 1.00 23.57 120 PHE A N 1
ATOM 719 C CA . PHE A 1 87 ? 17.051 30.093 11.774 1.00 23.65 120 PHE A CA 1
ATOM 720 C C . PHE A 1 87 ? 16.726 30.683 10.415 1.00 24.52 120 PHE A C 1
ATOM 721 O O . PHE A 1 87 ? 17.632 31.102 9.700 1.00 24.70 120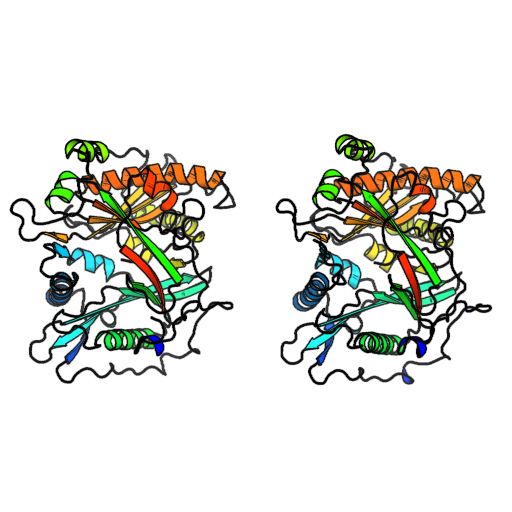 PHE A O 1
ATOM 729 N N . ASN A 1 88 ? 15.450 30.727 10.044 1.00 25.87 121 ASN A N 1
ATOM 730 C CA . ASN A 1 88 ? 15.091 31.334 8.760 1.00 27.62 121 ASN A CA 1
ATOM 731 C C . ASN A 1 88 ? 15.453 32.810 8.844 1.00 26.51 121 ASN A C 1
ATOM 732 O O . ASN A 1 88 ? 15.941 33.405 7.887 1.00 25.69 121 ASN A O 1
ATOM 737 N N . TRP A 1 89 ? 15.217 33.382 10.020 1.00 26.56 122 TRP A N 1
ATOM 738 C CA . TRP A 1 89 ? 15.531 34.776 10.297 1.00 25.50 122 TRP A CA 1
ATOM 739 C C . TRP A 1 89 ? 17.049 34.991 10.355 1.00 26.00 122 TRP A C 1
ATOM 740 O O . TRP A 1 89 ? 17.615 35.752 9.567 1.00 26.66 122 TRP A O 1
ATOM 751 N N . ALA A 1 90 ? 17.697 34.310 11.296 1.00 26.36 123 ALA A N 1
ATOM 752 C CA . ALA A 1 90 ? 19.137 34.445 11.508 1.00 26.53 123 ALA A CA 1
ATOM 753 C C . ALA A 1 90 ? 20.061 33.990 10.384 1.00 26.41 123 ALA A C 1
ATOM 754 O O . ALA A 1 90 ? 21.141 34.554 10.210 1.00 26.08 123 ALA A O 1
ATOM 756 N N . LEU A 1 91 ? 19.649 32.991 9.614 1.00 26.89 124 LEU A N 1
ATOM 757 C CA . LEU A 1 91 ? 20.517 32.476 8.559 1.00 27.68 124 LEU A CA 1
ATOM 758 C C . LEU A 1 91 ? 20.237 32.941 7.140 1.00 28.59 124 LEU A C 1
ATOM 759 O O . LEU A 1 91 ? 21.041 32.696 6.243 1.00 29.46 124 LEU A O 1
ATOM 764 N N . LYS A 1 92 ? 19.116 33.618 6.925 1.00 29.57 125 LYS A N 1
ATOM 765 C CA . LYS A 1 92 ? 18.793 34.075 5.580 1.00 29.77 125 LYS A CA 1
ATOM 766 C C . LYS A 1 92 ? 18.826 35.581 5.387 1.00 29.97 125 LYS A C 1
ATOM 767 O O . LYS A 1 92 ? 17.977 36.137 4.704 1.00 29.60 125 LYS A O 1
ATOM 773 N N . SER A 1 93 ? 19.794 36.247 6.004 1.00 31.21 126 SER A N 1
ATOM 774 C CA . SER A 1 93 ? 19.927 37.678 5.816 1.00 31.70 126 SER A CA 1
ATOM 775 C C . SER A 1 93 ? 20.531 37.799 4.413 1.00 32.68 126 SER A C 1
ATOM 776 O O . SER A 1 93 ? 21.213 36.884 3.949 1.00 32.36 126 SER A O 1
ATOM 779 N N . PRO A 1 94 ? 20.281 38.917 3.713 1.00 33.03 127 PRO A N 1
ATOM 780 C CA . PRO A 1 94 ? 20.821 39.102 2.359 1.00 32.86 127 PRO A CA 1
ATOM 781 C C . PRO A 1 94 ? 22.318 38.842 2.237 1.00 33.10 127 PRO A C 1
ATOM 782 O O . PRO A 1 94 ? 23.114 39.313 3.058 1.00 33.04 127 PRO A O 1
ATOM 786 N N . GLY A 1 95 ? 22.689 38.087 1.205 1.00 32.24 128 GLY A N 1
ATOM 787 C CA . GLY A 1 95 ? 24.088 37.761 0.980 1.00 31.56 128 GLY A CA 1
ATOM 788 C C . GLY A 1 95 ? 24.476 36.389 1.512 1.00 31.82 128 GLY A C 1
ATOM 789 O O . GLY A 1 95 ? 25.611 35.943 1.325 1.00 30.74 128 GLY A O 1
ATOM 790 N N . TRP A 1 96 ? 23.537 35.712 2.170 1.00 31.57 129 TRP A N 1
ATOM 791 C CA . TRP A 1 96 ? 23.812 34.396 2.731 1.00 32.37 129 TRP A CA 1
ATOM 792 C C . TRP A 1 96 ? 24.061 33.370 1.645 1.00 33.07 129 TRP A C 1
ATOM 793 O O . TRP A 1 96 ? 23.631 33.547 0.511 1.00 33.73 129 TRP A O 1
ATOM 804 N N . LYS A 1 97 ? 24.773 32.305 1.997 1.00 34.07 130 LYS A N 1
ATOM 805 C CA . LYS A 1 97 ? 25.057 31.220 1.058 1.00 35.21 130 LYS A CA 1
ATOM 806 C C . LYS A 1 97 ? 25.051 29.882 1.785 1.00 35.60 130 LYS A C 1
ATOM 807 O O . LYS A 1 97 ? 25.586 29.767 2.893 1.00 35.05 130 LYS A O 1
ATOM 813 N N . LYS A 1 98 ? 24.430 28.877 1.171 1.00 36.61 131 LYS A N 1
ATOM 814 C CA . LYS A 1 98 ? 24.358 27.557 1.788 1.00 37.69 131 LYS A CA 1
ATOM 815 C C . LYS A 1 98 ? 25.764 27.053 2.073 1.00 36.89 131 LYS A C 1
ATOM 816 O O . LYS A 1 98 ? 25.976 26.283 3.004 1.00 37.92 131 LYS A O 1
ATOM 822 N N . ASP A 1 99 ? 26.723 27.506 1.272 1.00 36.22 132 ASP A N 1
ATOM 823 C CA . ASP A 1 99 ? 28.114 27.104 1.429 1.00 35.69 132 ASP A CA 1
ATOM 824 C C . ASP A 1 99 ? 28.779 27.580 2.709 1.00 33.78 132 ASP A C 1
ATOM 825 O O . ASP A 1 99 ? 29.877 27.129 3.046 1.00 32.16 132 ASP A O 1
ATOM 830 N N . TRP A 1 100 ? 28.127 28.498 3.414 1.00 31.95 133 TRP A N 1
ATOM 831 C CA . TRP A 1 100 ? 28.680 29.024 4.657 1.00 30.20 133 TRP A CA 1
ATOM 832 C C . TRP A 1 100 ? 27.936 28.515 5.886 1.00 29.09 133 TRP A C 1
ATOM 833 O O . TRP A 1 100 ? 28.200 28.943 7.003 1.00 29.65 133 TRP A O 1
ATOM 844 N N . HIS A 1 101 ? 26.990 27.612 5.666 1.00 27.83 134 HIS A N 1
ATOM 845 C CA . HIS A 1 101 ? 26.257 26.988 6.758 1.00 28.20 134 HIS A CA 1
ATOM 846 C C . HIS A 1 101 ? 26.795 25.571 6.670 1.00 28.35 134 HIS A C 1
ATOM 847 O O . HIS A 1 101 ? 26.215 24.708 6.010 1.00 28.08 134 HIS A O 1
ATOM 854 N N . ILE A 1 102 ? 27.934 25.355 7.322 1.00 29.67 135 ILE A N 1
ATOM 855 C CA . ILE A 1 102 ? 28.632 24.076 7.292 1.00 30.39 135 ILE A CA 1
ATOM 856 C C . ILE A 1 102 ? 28.360 23.093 8.424 1.00 31.93 135 ILE A C 1
ATOM 857 O O . ILE A 1 102 ? 28.216 23.469 9.590 1.00 30.82 135 ILE A O 1
ATOM 862 N N . GLY A 1 103 ? 28.332 21.817 8.055 1.00 32.15 136 GLY A N 1
ATOM 863 C CA . GLY A 1 103 ? 28.120 20.764 9.024 1.00 33.02 136 GLY A CA 1
ATOM 864 C C . GLY A 1 103 ? 29.057 19.602 8.738 1.00 32.55 136 GLY A C 1
ATOM 865 O O . GLY A 1 103 ? 29.756 19.579 7.725 1.00 32.87 136 GLY A O 1
ATOM 866 N N . VAL A 1 104 ? 29.094 18.649 9.656 1.00 31.90 137 VAL A N 1
ATOM 867 C CA . VAL A 1 104 ? 29.903 17.460 9.488 1.00 30.90 137 VAL A CA 1
ATOM 868 C C . VAL A 1 104 ? 28.945 16.309 9.729 1.00 31.59 137 VAL A C 1
ATOM 869 O O . VAL A 1 104 ? 28.315 16.224 10.782 1.00 32.47 137 VAL A O 1
ATOM 873 N N . ARG A 1 105 ? 28.806 15.444 8.736 1.00 31.83 138 ARG A N 1
ATOM 874 C CA . ARG A 1 105 ? 27.926 14.297 8.869 1.00 32.51 138 ARG A CA 1
ATOM 875 C C . ARG A 1 105 ? 28.765 13.031 8.876 1.00 33.55 138 ARG A C 1
ATOM 876 O O . ARG A 1 105 ? 29.825 12.972 8.248 1.00 32.07 138 ARG A O 1
ATOM 884 N N . VAL A 1 106 ? 28.300 12.028 9.610 1.00 35.07 139 VAL A N 1
ATOM 885 C CA . VAL A 1 106 ? 28.982 10.747 9.651 1.00 36.52 139 VAL A CA 1
ATOM 886 C C . VAL A 1 106 ? 28.726 10.133 8.275 1.00 38.56 139 VAL A C 1
ATOM 887 O O . VAL A 1 106 ? 27.579 9.990 7.869 1.00 38.96 139 VAL A O 1
ATOM 891 N N . LYS A 1 107 ? 29.783 9.795 7.544 1.00 40.85 140 LYS A N 1
ATOM 892 C CA . LYS A 1 107 ? 29.608 9.211 6.214 1.00 42.88 140 LYS A CA 1
ATOM 893 C C . LYS A 1 107 ? 28.553 8.108 6.184 1.00 42.96 140 LYS A C 1
ATOM 894 O O . LYS A 1 107 ? 27.581 8.187 5.438 1.00 42.90 140 LYS A O 1
ATOM 900 N N . GLU A 1 108 ? 28.744 7.086 7.010 1.00 44.34 141 GLU A N 1
ATOM 901 C CA . GLU A 1 108 ? 27.831 5.949 7.050 1.00 45.56 141 GLU A CA 1
ATOM 902 C C . GLU A 1 108 ? 26.383 6.275 7.389 1.00 46.01 141 GLU A C 1
ATOM 903 O O . GLU A 1 108 ? 25.474 5.938 6.632 1.00 46.51 141 GLU A O 1
ATOM 905 N N . THR A 1 109 ? 26.173 6.934 8.524 1.00 46.11 142 THR A N 1
ATOM 906 C CA . THR A 1 109 ? 24.830 7.265 8.991 1.00 45.86 142 THR A CA 1
ATOM 907 C C . THR A 1 109 ? 24.262 8.600 8.523 1.00 45.46 142 THR A C 1
ATOM 908 O O . THR A 1 109 ? 23.066 8.848 8.672 1.00 44.90 142 THR A O 1
ATOM 912 N N . GLN A 1 110 ? 25.115 9.454 7.967 1.00 44.37 143 GLN A N 1
ATOM 913 C CA . GLN A 1 110 ? 24.699 10.773 7.500 1.00 43.00 143 GLN A CA 1
ATOM 914 C C . GLN A 1 110 ? 24.201 11.650 8.646 1.00 41.63 143 GLN A C 1
ATOM 915 O O . GLN A 1 110 ? 23.528 12.652 8.427 1.00 41.96 143 GLN A O 1
ATOM 921 N N . LYS A 1 111 ? 24.546 11.273 9.871 1.00 40.13 144 LYS A N 1
ATOM 922 C CA . LYS A 1 111 ? 24.129 12.032 11.041 1.00 38.90 144 LYS A CA 1
ATOM 923 C C . LYS A 1 111 ? 24.911 13.331 11.216 1.00 37.11 144 LYS A C 1
ATOM 924 O O . LYS A 1 111 ? 26.144 13.329 11.173 1.00 37.30 144 LYS A O 1
ATOM 930 N N . LEU A 1 112 ? 24.196 14.436 11.417 1.00 35.69 145 LEU A N 1
ATOM 931 C CA . LEU A 1 112 ? 24.849 15.725 11.640 1.00 33.57 145 LEU A CA 1
ATOM 932 C C . LEU A 1 112 ? 25.516 15.599 12.997 1.00 32.35 145 LEU A C 1
ATOM 933 O O . LEU A 1 112 ? 24.891 15.149 13.956 1.00 31.97 145 LEU A O 1
ATOM 938 N N . VAL A 1 113 ? 26.778 16.000 13.083 1.00 31.42 146 VAL A N 1
ATOM 939 C CA . VAL A 1 113 ? 27.505 15.875 14.332 1.00 30.76 146 VAL A CA 1
ATOM 940 C C . VAL A 1 113 ? 28.308 17.141 14.685 1.00 29.78 146 VAL A C 1
ATOM 941 O O . VAL A 1 113 ? 28.884 17.255 15.770 1.00 29.96 146 VAL A O 1
ATOM 945 N N . ALA A 1 114 ? 28.339 18.089 13.757 1.00 28.34 147 ALA A N 1
ATOM 946 C CA . ALA A 1 114 ? 29.027 19.355 13.960 1.00 27.21 147 ALA A CA 1
ATOM 947 C C . ALA A 1 114 ? 28.322 20.389 13.097 1.00 26.44 147 ALA A C 1
ATOM 948 O O . ALA A 1 114 ? 27.609 20.037 12.158 1.00 26.63 147 ALA A O 1
ATOM 950 N N . PHE A 1 115 ? 28.516 21.662 13.414 1.00 26.07 148 PHE A N 1
ATOM 951 C CA . PHE A 1 115 ? 27.889 22.735 12.654 1.00 24.46 148 PHE A CA 1
ATOM 952 C C . PHE A 1 115 ? 28.508 24.074 13.035 1.00 24.04 148 PHE A C 1
ATOM 953 O O . PHE A 1 115 ? 28.943 24.286 14.174 1.00 22.24 148 PHE A O 1
ATOM 961 N N . ILE A 1 116 ? 28.560 24.971 12.059 1.00 23.75 149 ILE A N 1
ATOM 962 C CA . ILE A 1 116 ? 29.095 26.312 12.252 1.00 22.87 149 ILE A CA 1
ATOM 963 C C . ILE A 1 116 ? 28.629 27.115 11.047 1.00 23.61 149 ILE A C 1
ATOM 964 O O . ILE A 1 116 ? 28.519 26.579 9.948 1.00 22.37 149 ILE A O 1
ATOM 969 N N . SER A 1 117 ? 28.322 28.390 11.250 1.00 24.26 150 SER A N 1
ATOM 970 C CA . SER A 1 117 ? 27.868 29.211 10.143 1.00 24.81 150 SER A CA 1
ATOM 971 C C . SER A 1 117 ? 28.494 30.592 10.142 1.00 24.61 150 SER A C 1
ATOM 972 O O . SER A 1 117 ? 28.938 31.097 11.174 1.00 25.44 150 SER A O 1
ATOM 975 N N . ALA A 1 118 ? 28.532 31.188 8.960 1.00 24.28 151 ALA A N 1
ATOM 976 C CA . ALA A 1 118 ? 29.068 32.521 8.782 1.00 25.96 151 ALA A CA 1
ATOM 977 C C . ALA A 1 118 ? 28.065 33.302 7.949 1.00 27.39 151 ALA A C 1
ATOM 978 O O . ALA A 1 118 ? 27.372 32.736 7.095 1.00 27.84 151 ALA A O 1
ATOM 980 N N . ILE A 1 119 ? 27.963 34.594 8.230 1.00 27.58 152 ILE A N 1
ATOM 981 C CA . ILE A 1 119 ? 27.091 35.479 7.475 1.00 27.33 152 ILE A CA 1
ATOM 982 C C . ILE A 1 119 ? 27.937 36.709 7.188 1.00 26.29 152 ILE A C 1
ATOM 983 O O . ILE A 1 119 ? 28.675 37.188 8.050 1.00 24.55 152 ILE A O 1
ATOM 988 N N . PRO A 1 120 ? 27.870 37.215 5.951 1.00 26.29 153 PRO A N 1
ATOM 989 C CA . PRO A 1 120 ? 28.655 38.390 5.589 1.00 25.91 153 PRO A CA 1
ATOM 990 C C . PRO A 1 120 ? 28.052 39.648 6.186 1.00 24.18 153 PRO A C 1
ATOM 991 O O . PRO A 1 120 ? 26.832 39.789 6.264 1.00 25.02 153 PRO A O 1
ATOM 995 N N . VAL A 1 121 ? 28.915 40.549 6.628 1.00 23.39 154 VAL A N 1
ATOM 996 C CA . VAL A 1 121 ? 28.480 41.810 7.198 1.00 24.13 154 VAL A CA 1
ATOM 997 C C . VAL A 1 121 ? 29.627 42.787 7.028 1.00 24.41 154 VAL A C 1
ATOM 998 O O . VAL A 1 121 ? 30.757 42.391 6.742 1.00 23.87 154 VAL A O 1
ATOM 1002 N N . THR A 1 122 ? 29.333 44.067 7.199 1.00 24.63 155 THR A N 1
ATOM 1003 C CA . THR A 1 122 ? 30.365 45.083 7.134 1.00 26.10 155 THR A CA 1
ATOM 1004 C C . THR A 1 122 ? 30.482 45.537 8.586 1.00 25.76 155 THR A C 1
ATOM 1005 O O . THR A 1 122 ? 29.489 45.935 9.197 1.00 26.37 155 THR A O 1
ATOM 1009 N N . LEU A 1 123 ? 31.679 45.440 9.148 1.00 24.33 156 LEU A N 1
ATOM 1010 C CA . LEU A 1 123 ? 31.901 45.842 10.522 1.00 24.00 156 LEU A CA 1
ATOM 1011 C C . LEU A 1 123 ? 32.513 47.220 10.533 1.00 25.01 156 LEU A C 1
ATOM 1012 O O . LEU A 1 123 ? 33.342 47.542 9.686 1.00 26.49 156 LEU A O 1
ATOM 1017 N N . GLY A 1 124 ? 32.092 48.039 11.486 1.00 25.02 157 GLY A N 1
ATOM 1018 C CA . GLY A 1 124 ? 32.663 49.359 11.621 1.00 23.68 157 GLY A CA 1
ATOM 1019 C C . GLY A 1 124 ? 33.498 49.266 12.880 1.00 24.03 157 GLY A C 1
ATOM 1020 O O . GLY A 1 124 ? 32.958 49.017 13.954 1.00 24.68 157 GLY A O 1
ATOM 1021 N N . VAL A 1 125 ? 34.812 49.416 12.759 1.00 23.70 158 VAL A N 1
ATOM 1022 C CA . VAL A 1 125 ? 35.686 49.352 13.922 1.00 23.80 158 VAL A CA 1
ATOM 1023 C C . VAL A 1 125 ? 36.361 50.711 14.028 1.00 25.54 158 VAL A C 1
ATOM 1024 O O . VAL A 1 125 ? 37.245 51.041 13.227 1.00 25.92 158 VAL A O 1
ATOM 1028 N N . ARG A 1 126 ? 35.943 51.488 15.025 1.00 25.97 159 ARG A N 1
ATOM 1029 C CA . ARG A 1 126 ? 36.457 52.838 15.232 1.00 27.25 159 ARG A CA 1
ATOM 1030 C C . ARG A 1 126 ? 36.480 53.569 13.895 1.00 27.72 159 ARG A C 1
ATOM 1031 O O . ARG A 1 126 ? 37.517 54.064 13.467 1.00 27.99 159 ARG A O 1
ATOM 1039 N N . GLY A 1 127 ? 35.328 53.606 13.229 1.00 28.91 160 GLY A N 1
ATOM 1040 C CA . GLY A 1 127 ? 35.228 54.292 11.950 1.00 30.79 160 GLY A CA 1
ATOM 1041 C C . GLY A 1 127 ? 35.732 53.518 10.742 1.00 32.23 160 GLY A C 1
ATOM 1042 O O . GLY A 1 127 ? 35.363 53.824 9.606 1.00 32.37 160 GLY A O 1
ATOM 1043 N N . LYS A 1 128 ? 36.585 52.526 10.970 1.00 32.25 161 LYS A N 1
ATOM 1044 C CA . LYS A 1 128 ? 37.106 51.726 9.874 1.00 32.09 161 LYS A CA 1
ATOM 1045 C C . LYS A 1 128 ? 36.031 50.788 9.338 1.00 31.85 161 LYS A C 1
ATOM 1046 O O . LYS A 1 128 ? 35.348 50.107 10.098 1.00 31.92 161 LYS A O 1
ATOM 1052 N N . GLN A 1 129 ? 35.893 50.760 8.019 1.00 31.45 162 GLN A N 1
ATOM 1053 C CA . GLN A 1 129 ? 34.922 49.905 7.355 1.00 32.24 162 GLN A CA 1
ATOM 1054 C C . GLN A 1 129 ? 35.642 48.579 7.079 1.00 31.83 162 GLN A C 1
ATOM 1055 O O . GLN A 1 129 ? 36.622 48.554 6.338 1.00 31.91 162 GLN A O 1
ATOM 1061 N N . VAL A 1 130 ? 35.172 47.480 7.666 1.00 30.16 163 VAL A N 1
ATOM 1062 C CA . VAL A 1 130 ? 35.836 46.201 7.449 1.00 29.07 163 VAL A CA 1
ATOM 1063 C C . VAL A 1 130 ? 34.927 45.091 6.936 1.00 27.93 163 VAL A C 1
ATOM 1064 O O . VAL A 1 130 ? 34.130 44.545 7.693 1.00 27.04 163 VAL A O 1
ATOM 1068 N N . PRO A 1 131 ? 35.024 44.747 5.636 1.00 27.27 164 PRO A N 1
ATOM 1069 C CA . PRO A 1 131 ? 34.162 43.671 5.139 1.00 25.99 164 PRO A CA 1
ATOM 1070 C C . PRO A 1 131 ? 34.506 42.426 5.949 1.00 26.43 164 PRO A C 1
ATOM 1071 O O . PRO A 1 131 ? 35.660 42.009 6.014 1.00 27.05 164 PRO A O 1
ATOM 1075 N N . SER A 1 132 ? 33.505 41.836 6.582 1.00 25.62 165 SER A N 1
ATOM 1076 C CA . SER A 1 132 ? 33.765 40.690 7.427 1.00 24.32 165 SER A CA 1
ATOM 1077 C C . SER A 1 132 ? 32.677 39.651 7.355 1.00 23.35 165 SER A C 1
ATOM 1078 O O . SER A 1 132 ? 31.911 39.579 6.400 1.00 23.30 165 SER A O 1
ATOM 1081 N N . VAL A 1 133 ? 32.624 38.852 8.410 1.00 23.21 166 VAL A N 1
ATOM 1082 C CA . VAL A 1 133 ? 31.645 37.798 8.555 1.00 21.63 166 VAL A CA 1
ATOM 1083 C C . VAL A 1 133 ? 31.409 37.660 10.057 1.00 22.03 166 VAL A C 1
ATOM 1084 O O . VAL A 1 133 ? 32.258 38.047 10.864 1.00 21.29 166 VAL A O 1
ATOM 1088 N N . GLU A 1 134 ? 30.238 37.159 10.430 1.00 22.07 167 GLU A N 1
ATOM 1089 C CA . GLU A 1 134 ? 29.946 36.911 11.829 1.00 22.21 167 GLU A CA 1
ATOM 1090 C C . GLU A 1 134 ? 29.795 35.402 11.927 1.00 21.60 167 GLU A C 1
ATOM 1091 O O . GLU A 1 134 ? 29.036 34.798 11.173 1.00 20.95 167 GLU A O 1
ATOM 1097 N N . ILE A 1 135 ? 30.543 34.791 12.836 1.00 21.34 168 ILE A N 1
ATOM 1098 C CA . ILE A 1 135 ? 30.462 33.356 13.014 1.00 21.64 168 ILE A CA 1
ATOM 1099 C C . ILE A 1 135 ? 29.543 33.103 14.192 1.00 21.86 168 ILE A C 1
ATOM 1100 O O . ILE A 1 135 ? 29.621 33.787 15.205 1.00 23.01 168 ILE A O 1
ATOM 1105 N N . ASN A 1 136 ? 28.663 32.125 14.062 1.00 24.23 169 ASN A N 1
ATOM 1106 C CA . ASN A 1 136 ? 27.769 31.813 15.157 1.00 25.16 169 ASN A CA 1
ATOM 1107 C C . ASN A 1 136 ? 27.219 30.398 15.040 1.00 25.56 169 ASN A C 1
ATOM 1108 O O . ASN A 1 136 ? 27.369 29.740 14.003 1.00 26.21 169 ASN A O 1
ATOM 1113 N N . PHE A 1 137 ? 26.614 29.930 16.128 1.00 24.03 170 PHE A N 1
ATOM 1114 C CA . PHE A 1 137 ? 25.999 28.618 16.169 1.00 23.76 170 PHE A CA 1
ATOM 1115 C C . PHE A 1 137 ? 26.949 27.434 16.029 1.00 24.21 170 PHE A C 1
ATOM 1116 O O . PHE A 1 137 ? 26.566 26.368 15.540 1.00 24.25 170 PHE A O 1
ATOM 1124 N N . LEU A 1 138 ? 28.192 27.634 16.457 1.00 24.88 171 LEU A N 1
ATOM 1125 C CA . LEU A 1 138 ? 29.194 26.575 16.429 1.00 23.67 171 LEU A CA 1
ATOM 1126 C C . LEU A 1 138 ? 28.710 25.518 17.400 1.00 23.82 171 LEU A C 1
ATOM 1127 O O . LEU A 1 138 ? 28.332 25.832 18.527 1.00 24.21 171 LEU A O 1
ATOM 1132 N N . CYS A 1 139 ? 28.714 24.263 16.969 1.00 23.67 172 CYS A N 1
ATOM 1133 C CA . CYS A 1 139 ? 28.262 23.191 17.837 1.00 23.20 172 CYS A CA 1
ATOM 1134 C C . CYS A 1 139 ? 28.797 21.841 17.410 1.00 22.04 172 CYS A C 1
ATOM 1135 O O . CYS A 1 139 ? 28.674 21.448 16.251 1.00 23.18 172 CYS A O 1
ATOM 1138 N N . VAL A 1 140 ? 29.400 21.140 18.356 1.00 21.59 173 VAL A N 1
ATOM 1139 C CA . VAL A 1 140 ? 29.937 19.812 18.104 1.00 20.60 173 VAL A CA 1
ATOM 1140 C C . VAL A 1 140 ? 29.178 18.863 19.015 1.00 21.55 173 VAL A C 1
ATOM 1141 O O . VAL A 1 140 ? 28.950 19.159 20.186 1.00 21.65 173 VAL A O 1
ATOM 1145 N N . HIS A 1 141 ? 28.771 17.728 18.468 1.00 22.73 174 HIS A N 1
ATOM 1146 C CA . HIS A 1 141 ? 28.027 16.747 19.237 1.00 24.02 174 HIS A CA 1
ATOM 1147 C C . HIS A 1 141 ? 28.784 16.317 20.492 1.00 25.27 174 HIS A C 1
ATOM 1148 O O . HIS A 1 141 ? 30.011 16.133 20.465 1.00 22.68 174 HIS A O 1
ATOM 1155 N N . LYS A 1 142 ? 28.040 16.156 21.585 1.00 26.10 175 LYS A N 1
ATOM 1156 C CA . LYS A 1 142 ? 28.602 15.732 22.869 1.00 28.75 175 LYS A CA 1
ATOM 1157 C C . LYS A 1 142 ? 29.506 14.492 22.763 1.00 28.79 175 LYS A C 1
ATOM 1158 O O . LYS A 1 142 ? 30.469 14.359 23.513 1.00 27.82 175 LYS A O 1
ATOM 1164 N N . GLN A 1 143 ? 29.185 13.585 21.842 1.00 29.82 176 GLN A N 1
ATOM 1165 C CA . GLN A 1 143 ? 29.968 12.357 21.665 1.00 30.41 176 GLN A CA 1
ATOM 1166 C C . GLN A 1 143 ? 31.260 12.594 20.888 1.00 29.51 176 GLN A C 1
ATOM 1167 O O . GLN A 1 143 ? 32.055 11.675 20.700 1.00 28.43 176 GLN A O 1
ATOM 1173 N N . LEU A 1 144 ? 31.459 13.824 20.430 1.00 27.15 177 LEU A N 1
ATOM 1174 C CA . LEU A 1 144 ? 32.658 14.164 19.677 1.00 26.21 177 LEU A CA 1
ATOM 1175 C C . LEU A 1 144 ? 33.444 15.284 20.340 1.00 24.57 177 LEU A C 1
ATOM 1176 O O . LEU A 1 144 ? 34.238 15.960 19.691 1.00 22.34 177 LEU A O 1
ATOM 1181 N N . ARG A 1 145 ? 33.230 15.450 21.643 1.00 24.22 178 ARG A N 1
ATOM 1182 C CA . ARG A 1 145 ? 33.889 16.493 22.413 1.00 24.92 178 ARG A CA 1
ATOM 1183 C C . ARG A 1 145 ? 35.337 16.164 22.740 1.00 25.89 178 ARG A C 1
ATOM 1184 O O . ARG A 1 145 ? 35.728 14.998 22.764 1.00 27.15 178 ARG A O 1
ATOM 1192 N N . SER A 1 146 ? 36.122 17.208 22.987 1.00 25.03 179 SER A N 1
ATOM 1193 C CA . SER A 1 146 ? 37.528 17.074 23.334 1.00 25.08 179 SER A CA 1
ATOM 1194 C C . SER A 1 146 ? 38.298 16.216 22.330 1.00 25.78 179 SER A C 1
ATOM 1195 O O . SER A 1 146 ? 39.211 15.484 22.697 1.00 25.03 179 SER A O 1
ATOM 1198 N N . LYS A 1 147 ? 37.916 16.296 21.060 1.00 25.48 180 LYS A N 1
ATOM 1199 C CA . LYS A 1 147 ? 38.602 15.542 20.019 1.00 24.66 180 LYS A CA 1
ATOM 1200 C C . LYS A 1 147 ? 39.282 16.518 19.062 1.00 24.67 180 LYS A C 1
ATOM 1201 O O . LYS A 1 147 ? 39.908 16.111 18.092 1.00 24.77 180 LYS A O 1
ATOM 1207 N N . ARG A 1 148 ? 39.147 17.808 19.360 1.00 25.42 181 ARG A N 1
ATOM 1208 C CA . ARG A 1 148 ? 39.739 18.891 18.580 1.00 26.29 181 ARG A CA 1
ATOM 1209 C C . ARG A 1 148 ? 39.183 19.008 17.172 1.00 26.48 181 ARG A C 1
ATOM 1210 O O . ARG A 1 148 ? 39.915 19.257 16.212 1.00 25.55 181 ARG A O 1
ATOM 1218 N N . LEU A 1 149 ? 37.875 18.829 17.061 1.00 25.60 182 LEU A N 1
ATOM 1219 C CA . LEU A 1 149 ? 37.196 18.940 15.781 1.00 25.92 182 LEU A CA 1
ATOM 1220 C C . LEU A 1 149 ? 36.917 20.406 15.482 1.00 24.54 182 LEU A C 1
ATOM 1221 O O . LEU A 1 149 ? 36.866 20.823 14.325 1.00 25.36 182 LEU A O 1
ATOM 1226 N N . THR A 1 150 ? 36.740 21.182 16.541 1.00 24.09 183 THR A N 1
ATOM 1227 C CA . THR A 1 150 ? 36.437 22.601 16.416 1.00 23.51 183 THR A CA 1
ATOM 1228 C C . THR A 1 150 ? 37.424 23.370 15.570 1.00 22.95 183 THR A C 1
ATOM 1229 O O . THR A 1 150 ? 37.031 24.131 14.693 1.00 21.33 183 THR A O 1
ATOM 1233 N N . PRO A 1 151 ? 38.727 23.181 15.818 1.00 23.52 184 PRO A N 1
ATOM 1234 C CA . PRO A 1 151 ? 39.720 23.903 15.026 1.00 22.81 184 PRO A CA 1
ATOM 1235 C C . PRO A 1 151 ? 39.582 23.641 13.530 1.00 22.87 184 PRO A C 1
ATOM 1236 O O . PRO A 1 151 ? 39.848 24.518 12.711 1.00 23.37 184 PRO A O 1
ATOM 1240 N N . VAL A 1 152 ? 39.152 22.438 13.173 1.00 22.55 185 VAL A N 1
ATOM 1241 C CA . VAL A 1 152 ? 38.973 22.089 11.769 1.00 21.19 185 VAL A CA 1
ATOM 1242 C C . VAL A 1 152 ? 37.763 22.841 11.223 1.00 22.22 185 VAL A C 1
ATOM 1243 O O . VAL A 1 152 ? 37.779 23.335 10.094 1.00 23.10 185 VAL A O 1
ATOM 1247 N N . LEU A 1 153 ? 36.707 22.927 12.025 1.00 22.33 186 LEU A N 1
ATOM 1248 C CA . LEU A 1 153 ? 35.507 23.642 11.597 1.00 21.95 186 LEU A CA 1
ATOM 1249 C C . LEU A 1 153 ? 35.908 25.084 11.329 1.00 22.18 186 LEU A C 1
ATOM 1250 O O . LEU A 1 153 ? 35.598 25.653 10.279 1.00 21.39 186 LEU A O 1
ATOM 1255 N N . ILE A 1 154 ? 36.619 25.663 12.288 1.00 21.22 187 ILE A N 1
ATOM 1256 C CA . ILE A 1 154 ? 37.076 27.036 12.178 1.00 21.85 187 ILE A CA 1
ATOM 1257 C C . ILE A 1 154 ? 37.957 27.264 10.947 1.00 22.61 187 ILE A C 1
ATOM 1258 O O . ILE A 1 154 ? 37.783 28.247 10.220 1.00 21.51 187 ILE A O 1
ATOM 1263 N N . LYS A 1 155 ? 38.899 26.358 10.710 1.00 21.84 188 LYS A N 1
ATOM 1264 C CA . LYS A 1 155 ? 39.776 26.502 9.567 1.00 22.65 188 LYS A CA 1
ATOM 1265 C C . LYS A 1 155 ? 39.056 26.307 8.233 1.00 22.98 188 LYS A C 1
ATOM 1266 O O . LYS A 1 155 ? 39.386 26.963 7.243 1.00 22.88 188 LYS A O 1
ATOM 1272 N N . GLU A 1 156 ? 38.067 25.419 8.202 1.00 22.80 189 GLU A N 1
ATOM 1273 C CA . GLU A 1 156 ? 37.324 25.178 6.972 1.00 22.03 189 GLU A CA 1
ATOM 1274 C C . GLU A 1 156 ? 36.414 26.371 6.654 1.00 22.62 189 GLU A C 1
ATOM 1275 O O . GLU A 1 156 ? 36.226 26.727 5.485 1.00 22.02 189 GLU A O 1
ATOM 1281 N N . ILE A 1 157 ? 35.857 26.999 7.684 1.00 21.77 190 ILE A N 1
ATOM 1282 C CA . ILE A 1 157 ? 34.988 28.142 7.438 1.00 21.57 190 ILE A CA 1
ATOM 1283 C C . ILE A 1 157 ? 35.868 29.327 7.032 1.00 22.77 190 ILE A C 1
ATOM 1284 O O . ILE A 1 157 ? 35.495 30.104 6.152 1.00 23.69 190 ILE A O 1
ATOM 1289 N N . THR A 1 158 ? 37.050 29.435 7.637 1.00 23.67 191 THR A N 1
ATOM 1290 C CA . THR A 1 158 ? 37.984 30.510 7.306 1.00 24.38 191 THR A CA 1
ATOM 1291 C C . THR A 1 158 ? 38.385 30.416 5.832 1.00 26.39 191 THR A C 1
ATOM 1292 O O . THR A 1 158 ? 38.591 31.438 5.169 1.00 27.71 191 THR A O 1
ATOM 1296 N N . ARG A 1 159 ? 38.493 29.189 5.326 1.00 25.70 192 ARG A N 1
ATOM 1297 C CA . ARG A 1 159 ? 38.866 28.953 3.934 1.00 24.98 192 ARG A CA 1
ATOM 1298 C C . ARG A 1 159 ? 37.777 29.375 2.952 1.00 24.87 192 ARG A C 1
ATOM 1299 O O . ARG A 1 159 ? 38.052 30.052 1.972 1.00 25.82 192 ARG A O 1
ATOM 1307 N N . ARG A 1 160 ? 36.544 28.953 3.217 1.00 25.08 193 ARG A N 1
ATOM 1308 C CA . ARG A 1 160 ? 35.421 29.265 2.345 1.00 25.25 193 ARG A CA 1
ATOM 1309 C C . ARG A 1 160 ? 35.143 30.756 2.259 1.00 25.12 193 ARG A C 1
ATOM 1310 O O . ARG A 1 160 ? 34.730 31.259 1.215 1.00 24.75 193 ARG A O 1
ATOM 1318 N N . VAL A 1 161 ? 35.368 31.457 3.363 1.00 24.99 194 VAL A N 1
ATOM 1319 C CA . VAL A 1 161 ? 35.159 32.894 3.414 1.00 24.07 194 VAL A CA 1
ATOM 1320 C C . VAL A 1 161 ? 36.330 33.594 2.714 1.00 24.59 194 VAL A C 1
ATOM 1321 O O . VAL A 1 161 ? 36.142 34.591 2.012 1.00 24.18 194 VAL A O 1
ATOM 1325 N N . ASN A 1 162 ? 37.536 33.067 2.897 1.00 24.84 195 ASN A N 1
ATOM 1326 C CA . ASN A 1 162 ? 38.711 33.649 2.262 1.00 26.53 195 ASN A CA 1
ATOM 1327 C C . ASN A 1 162 ? 38.625 33.523 0.744 1.00 27.20 195 ASN A C 1
ATOM 1328 O O . ASN A 1 162 ? 38.996 34.437 0.018 1.00 26.75 195 ASN A O 1
ATOM 1333 N N . LYS A 1 163 ? 38.138 32.384 0.271 1.00 29.14 196 LYS A N 1
ATOM 1334 C CA . LYS A 1 163 ? 38.007 32.158 -1.160 1.00 31.02 196 LYS A CA 1
ATOM 1335 C C . LYS A 1 163 ? 37.041 33.186 -1.762 1.00 31.88 196 LYS A C 1
ATOM 1336 O O . LYS A 1 163 ? 36.991 33.373 -2.979 1.00 31.35 196 LYS A O 1
ATOM 1342 N N . CYS A 1 164 ? 36.271 33.850 -0.900 1.00 32.53 197 CYS A N 1
ATOM 1343 C CA . CYS A 1 164 ? 35.328 34.868 -1.348 1.00 31.39 197 CYS A CA 1
ATOM 1344 C C . CYS A 1 164 ? 35.903 36.253 -1.073 1.00 31.05 197 CYS A C 1
ATOM 1345 O O . CYS A 1 164 ? 35.188 37.253 -1.058 1.00 31.65 197 CYS A O 1
ATOM 1348 N N . ASP A 1 165 ? 37.208 36.291 -0.848 1.00 30.36 198 ASP A N 1
ATOM 1349 C CA . ASP A 1 165 ? 37.933 37.526 -0.598 1.00 30.77 198 ASP A CA 1
ATOM 1350 C C . ASP A 1 165 ? 37.519 38.309 0.654 1.00 30.88 198 ASP A C 1
ATOM 1351 O O . ASP A 1 165 ? 37.597 39.538 0.664 1.00 30.22 198 ASP A O 1
ATOM 1356 N N . ILE A 1 166 ? 37.071 37.605 1.694 1.00 28.35 199 ILE A N 1
ATOM 1357 C CA . ILE A 1 166 ? 36.687 38.237 2.962 1.00 27.18 199 ILE A CA 1
ATOM 1358 C C . ILE A 1 166 ? 37.734 37.742 3.965 1.00 26.14 199 ILE A C 1
ATOM 1359 O O . ILE A 1 166 ? 37.935 36.535 4.108 1.00 24.59 199 ILE A O 1
ATOM 1364 N N . TRP A 1 167 ? 38.390 38.654 4.673 1.00 25.34 200 TRP A N 1
ATOM 1365 C CA . TRP A 1 167 ? 39.463 38.238 5.577 1.00 24.76 200 TRP A CA 1
ATOM 1366 C C . TRP A 1 167 ? 39.338 38.502 7.072 1.00 23.33 200 TRP A C 1
ATOM 1367 O O . TRP A 1 167 ? 40.291 38.276 7.820 1.00 21.69 200 TRP A O 1
ATOM 1378 N N . HIS A 1 168 ? 38.175 38.955 7.524 1.00 22.45 201 HIS A N 1
ATOM 1379 C CA . HIS A 1 168 ? 38.013 39.235 8.950 1.00 20.86 201 HIS A CA 1
ATOM 1380 C C . HIS A 1 168 ? 36.707 38.709 9.510 1.00 18.37 201 HIS A C 1
ATOM 1381 O O . HIS A 1 168 ? 35.800 38.345 8.765 1.00 18.81 201 HIS A O 1
ATOM 1388 N N . ALA A 1 169 ? 36.611 38.655 10.832 1.00 15.60 202 ALA A N 1
ATOM 1389 C CA . ALA A 1 169 ? 35.379 38.198 11.434 1.00 15.83 202 ALA A CA 1
ATOM 1390 C C . ALA A 1 169 ? 35.232 38.605 12.890 1.00 15.62 202 ALA A C 1
ATOM 1391 O O . ALA A 1 169 ? 36.210 38.892 13.588 1.00 16.16 202 ALA A O 1
ATOM 1393 N N . LEU A 1 170 ? 33.981 38.646 13.322 1.00 15.35 203 LEU A N 1
ATOM 1394 C CA . LEU A 1 170 ? 33.626 38.975 14.692 1.00 16.40 203 LEU A CA 1
ATOM 1395 C C . LEU A 1 170 ? 32.967 37.722 15.246 1.00 16.74 203 LEU A C 1
ATOM 1396 O O . LEU A 1 170 ? 32.134 37.104 14.581 1.00 16.17 203 LEU A O 1
ATOM 1401 N N . TYR A 1 171 ? 33.373 37.336 16.448 1.00 16.48 204 TYR A N 1
ATOM 1402 C CA . TYR A 1 171 ? 32.808 36.181 17.110 1.00 16.51 204 TYR A CA 1
ATOM 1403 C C . TYR A 1 171 ? 32.845 36.448 18.603 1.00 18.82 204 TYR A C 1
ATOM 1404 O O . TYR A 1 171 ? 33.685 37.203 19.088 1.00 18.65 204 TYR A O 1
ATOM 1413 N N . THR A 1 172 ? 31.909 35.849 19.324 1.00 20.16 205 THR A N 1
ATOM 1414 C CA . THR A 1 172 ? 31.834 36.021 20.757 1.00 22.53 205 THR A CA 1
ATOM 1415 C C . THR A 1 172 ? 31.894 34.659 21.434 1.00 23.64 205 THR A C 1
ATOM 1416 O O . THR A 1 172 ? 31.590 33.639 20.827 1.00 26.63 205 THR A O 1
ATOM 1420 N N . ALA A 1 173 ? 32.307 34.633 22.691 1.00 24.47 206 ALA A N 1
ATOM 1421 C CA . ALA A 1 173 ? 32.394 33.370 23.410 1.00 24.92 206 ALA A CA 1
ATOM 1422 C C . ALA A 1 173 ? 32.476 33.661 24.894 1.00 24.48 206 ALA A C 1
ATOM 1423 O O . ALA A 1 173 ? 33.058 34.664 25.290 1.00 25.44 206 ALA A O 1
ATOM 1425 N N . GLY A 1 174 ? 31.873 32.794 25.703 1.00 25.79 207 GLY A N 1
ATOM 1426 C CA . GLY A 1 174 ? 31.907 32.973 27.142 1.00 27.29 207 GLY A CA 1
ATOM 1427 C C . GLY A 1 174 ? 33.277 32.622 27.689 1.00 27.38 207 GLY A C 1
ATOM 1428 O O . GLY A 1 174 ? 33.710 33.151 28.709 1.00 30.74 207 GLY A O 1
ATOM 1429 N N . ILE A 1 175 ? 33.970 31.726 27.004 1.00 27.04 208 ILE A N 1
ATOM 1430 C CA . ILE A 1 175 ? 35.297 31.320 27.438 1.00 27.64 208 ILE A CA 1
ATOM 1431 C C . ILE A 1 175 ? 36.327 32.340 26.984 1.00 27.49 208 ILE A C 1
ATOM 1432 O O . ILE A 1 175 ? 36.135 33.025 25.982 1.00 27.41 208 ILE A O 1
ATOM 1437 N N . VAL A 1 176 ? 37.417 32.434 27.734 1.00 27.36 209 VAL A N 1
ATOM 1438 C CA . VAL A 1 176 ? 38.479 33.381 27.443 1.00 27.01 209 VAL A CA 1
ATOM 1439 C C . VAL A 1 176 ? 39.489 32.839 26.446 1.00 27.38 209 VAL A C 1
ATOM 1440 O O . VAL A 1 176 ? 40.177 31.858 26.719 1.00 26.59 209 VAL A O 1
ATOM 1444 N N . LEU A 1 177 ? 39.566 33.492 25.288 1.00 27.52 210 LEU A N 1
ATOM 1445 C CA . LEU A 1 177 ? 40.492 33.122 24.226 1.00 27.13 210 LEU A CA 1
ATOM 1446 C C . LEU A 1 177 ? 41.398 34.317 23.956 1.00 27.91 210 LEU A C 1
ATOM 1447 O O . LEU A 1 177 ? 41.115 35.424 24.394 1.00 27.43 210 LEU A O 1
ATOM 1452 N N . PRO A 1 178 ? 42.499 34.105 23.224 1.00 30.13 211 PRO A N 1
ATOM 1453 C CA . PRO A 1 178 ? 43.449 35.169 22.897 1.00 31.65 211 PRO A CA 1
ATOM 1454 C C . PRO A 1 178 ? 42.909 36.573 22.609 1.00 34.22 211 PRO A C 1
ATOM 1455 O O . PRO A 1 178 ? 42.268 36.842 21.587 1.00 34.16 211 PRO A O 1
ATOM 1459 N N . ALA A 1 179 ? 43.204 37.453 23.558 1.00 34.78 212 ALA A N 1
ATOM 1460 C CA . ALA A 1 179 ? 42.855 38.857 23.531 1.00 34.09 212 ALA A CA 1
ATOM 1461 C C . ALA A 1 179 ? 41.461 39.280 23.080 1.00 33.08 212 ALA A C 1
ATOM 1462 O O . ALA A 1 179 ? 41.235 39.576 21.908 1.00 32.96 212 ALA A O 1
ATOM 1464 N N . PRO A 1 180 ? 40.498 39.290 24.010 1.00 31.64 213 PRO A N 1
ATOM 1465 C CA . PRO A 1 180 ? 39.160 39.719 23.602 1.00 31.24 213 PRO A CA 1
ATOM 1466 C C . PRO A 1 180 ? 39.235 41.238 23.461 1.00 29.09 213 PRO A C 1
ATOM 1467 O O . PRO A 1 180 ? 39.969 41.888 24.201 1.00 29.45 213 PRO A O 1
ATOM 1471 N N . VAL A 1 181 ? 38.518 41.808 22.497 1.00 27.71 214 VAL A N 1
ATOM 1472 C CA . VAL A 1 181 ? 38.552 43.259 22.328 1.00 25.66 214 VAL A CA 1
ATOM 1473 C C . VAL A 1 181 ? 37.612 43.910 23.339 1.00 23.84 214 VAL A C 1
ATOM 1474 O O . VAL A 1 181 ? 37.643 45.123 23.547 1.00 21.46 214 VAL A O 1
ATOM 1478 N N . SER A 1 182 ? 36.775 43.087 23.968 1.00 23.00 215 SER A N 1
ATOM 1479 C CA . SER A 1 182 ? 35.847 43.569 24.984 1.00 22.15 215 SER A CA 1
ATOM 1480 C C . SER A 1 182 ? 35.124 42.426 25.697 1.00 22.04 215 SER A C 1
ATOM 1481 O O . SER A 1 182 ? 35.061 41.292 25.198 1.00 21.00 215 SER A O 1
ATOM 1484 N N . THR A 1 183 ? 34.594 42.730 26.877 1.00 20.09 216 THR A N 1
ATOM 1485 C CA . THR A 1 183 ? 33.857 41.752 27.658 1.00 20.44 216 THR A CA 1
ATOM 1486 C C . THR A 1 183 ? 32.630 42.438 28.246 1.00 20.16 216 THR A C 1
ATOM 1487 O O . THR A 1 183 ? 32.701 43.589 28.695 1.00 21.32 216 THR A O 1
ATOM 1491 N N . CYS A 1 184 ? 31.500 41.740 28.209 1.00 19.26 217 CYS A N 1
ATOM 1492 C CA . CYS A 1 184 ? 30.246 42.257 28.749 1.00 18.80 217 CYS A CA 1
ATOM 1493 C C . CYS A 1 184 ? 29.644 41.230 29.689 1.00 19.39 217 CYS A C 1
ATOM 1494 O O . CYS A 1 184 ? 29.941 40.040 29.600 1.00 19.85 217 CYS A O 1
ATOM 1497 N N . ARG A 1 185 ? 28.791 41.692 30.592 1.00 19.19 218 ARG A N 1
ATOM 1498 C CA . ARG A 1 185 ? 28.148 40.782 31.521 1.00 19.26 218 ARG A CA 1
ATOM 1499 C C . ARG A 1 185 ? 26.691 40.621 31.123 1.00 20.13 218 ARG A C 1
ATOM 1500 O O . ARG A 1 185 ? 26.095 41.540 30.560 1.00 20.39 218 ARG A O 1
ATOM 1508 N N . TYR A 1 186 ? 26.137 39.438 31.382 1.00 20.04 219 TYR A N 1
ATOM 1509 C CA . TYR A 1 186 ? 24.733 39.169 31.098 1.00 20.49 219 TYR A CA 1
ATOM 1510 C C . TYR A 1 186 ? 23.931 39.596 32.316 1.00 19.96 219 TYR A C 1
ATOM 1511 O O . TYR A 1 186 ? 24.424 39.509 33.447 1.00 19.85 219 TYR A O 1
ATOM 1520 N N . THR A 1 187 ? 22.704 40.048 32.078 1.00 18.84 220 THR A N 1
ATOM 1521 C CA . THR A 1 187 ? 21.790 40.435 33.149 1.00 18.59 220 THR A CA 1
ATOM 1522 C C . THR A 1 187 ? 20.431 39.843 32.775 1.00 17.57 220 THR A C 1
ATOM 1523 O O . THR A 1 187 ? 20.170 39.593 31.602 1.00 15.14 220 THR A O 1
ATOM 1527 N N . HIS A 1 188 ? 19.580 39.602 33.766 1.00 18.58 221 HIS A N 1
ATOM 1528 C CA . HIS A 1 188 ? 18.269 38.998 33.516 1.00 19.17 221 HIS A CA 1
ATOM 1529 C C . HIS A 1 188 ? 17.162 39.718 34.267 1.00 19.55 221 HIS A C 1
ATOM 1530 O O . HIS A 1 188 ? 17.225 39.860 35.497 1.00 19.59 221 HIS A O 1
ATOM 1537 N N . ARG A 1 189 ? 16.150 40.161 33.526 1.00 18.81 222 ARG A N 1
ATOM 1538 C CA . ARG A 1 189 ? 15.008 40.845 34.113 1.00 18.88 222 ARG A CA 1
ATOM 1539 C C . ARG A 1 189 ? 13.860 39.849 34.210 1.00 19.04 222 ARG A C 1
ATOM 1540 O O . ARG A 1 189 ? 13.301 39.433 33.194 1.00 19.41 222 ARG A O 1
ATOM 1548 N N . PRO A 1 190 ? 13.503 39.445 35.434 1.00 19.49 223 PRO A N 1
ATOM 1549 C CA . PRO A 1 190 ? 12.410 38.489 35.661 1.00 20.74 223 PRO A CA 1
ATOM 1550 C C . PRO A 1 190 ? 11.084 39.107 35.245 1.00 19.77 223 PRO A C 1
ATOM 1551 O O . PRO A 1 190 ? 10.707 40.164 35.742 1.00 19.68 223 PRO A O 1
ATOM 1555 N N . LEU A 1 191 ? 10.388 38.455 34.323 1.00 20.10 224 LEU A N 1
ATOM 1556 C CA . LEU A 1 191 ? 9.101 38.945 33.850 1.00 20.76 224 LEU A CA 1
ATOM 1557 C C . LEU A 1 191 ? 8.020 38.083 34.494 1.00 22.20 224 LEU A C 1
ATOM 1558 O O . LEU A 1 191 ? 6.953 38.565 34.874 1.00 22.75 224 LEU A O 1
ATOM 1563 N N . ASN A 1 192 ? 8.314 36.796 34.608 1.00 24.59 225 ASN A N 1
ATOM 1564 C CA . ASN A 1 192 ? 7.403 35.847 35.221 1.00 25.60 225 ASN A CA 1
ATOM 1565 C C . ASN A 1 192 ? 8.169 35.207 36.381 1.00 25.42 225 ASN A C 1
ATOM 1566 O O . ASN A 1 192 ? 8.610 34.062 36.284 1.00 24.54 225 ASN A O 1
ATOM 1571 N N . TRP A 1 193 ? 8.326 35.940 37.481 1.00 25.95 226 TRP A N 1
ATOM 1572 C CA . TRP A 1 193 ? 9.090 35.414 38.613 1.00 25.49 226 TRP A CA 1
ATOM 1573 C C . TRP A 1 193 ? 8.661 34.045 39.103 1.00 25.49 226 TRP A C 1
ATOM 1574 O O . TRP A 1 193 ? 9.470 33.119 39.148 1.00 25.99 226 TRP A O 1
ATOM 1585 N N . LYS A 1 194 ? 7.397 33.916 39.488 1.00 25.75 227 LYS A N 1
ATOM 1586 C CA . LYS A 1 194 ? 6.898 32.652 40.010 1.00 25.37 227 LYS A CA 1
ATOM 1587 C C . LYS A 1 194 ? 7.325 31.447 39.177 1.00 23.95 227 LYS A C 1
ATOM 1588 O O . LYS A 1 194 ? 7.781 30.453 39.723 1.00 23.87 227 LYS A O 1
ATOM 1594 N N . LYS A 1 195 ? 7.190 31.535 37.857 1.00 23.78 228 LYS A N 1
ATOM 1595 C CA . LYS A 1 195 ? 7.583 30.429 36.983 1.00 23.07 228 LYS A CA 1
ATOM 1596 C C . LYS A 1 195 ? 9.096 30.237 36.925 1.00 24.16 228 LYS A C 1
ATOM 1597 O O . LYS A 1 195 ? 9.573 29.106 36.890 1.00 24.22 228 LYS A O 1
ATOM 1603 N N . LEU A 1 196 ? 9.854 31.330 36.888 1.00 24.35 229 LEU A N 1
ATOM 1604 C CA . LEU A 1 196 ? 11.312 31.220 36.850 1.00 25.57 229 LEU A CA 1
ATOM 1605 C C . LEU A 1 196 ? 11.792 30.467 38.088 1.00 26.54 229 LEU A C 1
ATOM 1606 O O . LEU A 1 196 ? 12.687 29.621 38.017 1.00 26.15 229 LEU A O 1
ATOM 1611 N N . TYR A 1 197 ? 11.186 30.783 39.226 1.00 27.36 230 TYR A N 1
ATOM 1612 C CA . TYR A 1 197 ? 11.558 30.146 40.474 1.00 29.06 230 TYR A CA 1
ATOM 1613 C C . TYR A 1 197 ? 11.221 28.658 40.461 1.00 30.28 230 TYR A C 1
ATOM 1614 O O . TYR A 1 197 ? 12.056 27.825 40.811 1.00 31.15 230 TYR A O 1
ATOM 1623 N N . GLU A 1 198 ? 10.002 28.325 40.052 1.00 30.88 231 GLU A N 1
ATOM 1624 C CA . GLU A 1 198 ? 9.581 26.935 40.001 1.00 33.06 231 GLU A CA 1
ATOM 1625 C C . GLU A 1 198 ? 10.379 26.062 39.026 1.00 33.32 231 GLU A C 1
ATOM 1626 O O . GLU A 1 198 ? 10.478 24.851 39.226 1.00 33.53 231 GLU A O 1
ATOM 1632 N N . VAL A 1 199 ? 10.948 26.661 37.977 1.00 32.44 232 VAL A N 1
ATOM 1633 C CA . VAL A 1 199 ? 11.755 25.893 37.023 1.00 31.29 232 VAL A CA 1
ATOM 1634 C C . VAL A 1 199 ? 13.225 26.106 37.368 1.00 32.24 232 VAL A C 1
ATOM 1635 O O . VAL A 1 199 ? 14.123 25.862 36.561 1.00 31.00 232 VAL A O 1
ATOM 1639 N N . ASP A 1 200 ? 13.439 26.594 38.584 1.00 32.75 233 ASP A N 1
ATOM 1640 C CA . ASP A 1 200 ? 14.762 26.836 39.134 1.00 34.30 233 ASP A CA 1
ATOM 1641 C C . ASP A 1 200 ? 15.701 27.748 38.340 1.00 33.70 233 ASP A C 1
ATOM 1642 O O . ASP A 1 200 ? 16.898 27.475 38.243 1.00 33.27 233 ASP A O 1
ATOM 1647 N N . PHE A 1 201 ? 15.172 28.833 37.781 1.00 33.31 234 PHE A N 1
ATOM 1648 C CA . PHE A 1 201 ? 16.019 29.765 37.046 1.00 33.25 234 PHE A CA 1
ATOM 1649 C C . PHE A 1 201 ? 16.400 30.993 37.869 1.00 33.16 234 PHE A C 1
ATOM 1650 O O . PHE A 1 201 ? 17.287 31.750 37.480 1.00 34.41 234 PHE A O 1
ATOM 1658 N N . THR A 1 202 ? 15.733 31.182 39.003 1.00 33.21 235 THR A N 1
ATOM 1659 C CA . THR A 1 202 ? 16.032 32.292 39.917 1.00 34.95 235 THR A CA 1
ATOM 1660 C C . THR A 1 202 ? 15.859 31.759 41.334 1.00 35.08 235 THR A C 1
ATOM 1661 O O . THR A 1 202 ? 15.156 30.769 41.548 1.00 34.27 235 THR A O 1
ATOM 1665 N N . GLY A 1 203 ? 16.487 32.420 42.301 1.00 36.03 236 GLY A N 1
ATOM 1666 C CA . GLY A 1 203 ? 16.376 31.979 43.677 1.00 37.40 236 GLY A CA 1
ATOM 1667 C C . GLY A 1 203 ? 15.409 32.798 44.508 1.00 39.13 236 GLY A C 1
ATOM 1668 O O . GLY A 1 203 ? 14.716 33.681 44.003 1.00 39.80 236 GLY A O 1
ATOM 1669 N N . LEU A 1 204 ? 15.362 32.487 45.797 1.00 40.22 237 LEU A N 1
ATOM 1670 C CA . LEU A 1 204 ? 14.507 33.180 46.750 1.00 41.64 237 LEU A CA 1
ATOM 1671 C C . LEU A 1 204 ? 15.425 33.561 47.904 1.00 43.98 237 LEU A C 1
ATOM 1672 O O . LEU A 1 204 ? 15.631 32.778 48.830 1.00 45.19 237 LEU A O 1
ATOM 1677 N N . PRO A 1 205 ? 16.006 34.771 47.853 1.00 45.95 238 PRO A N 1
ATOM 1678 C CA . PRO A 1 205 ? 16.917 35.252 48.898 1.00 47.06 238 PRO A CA 1
ATOM 1679 C C . PRO A 1 205 ? 16.377 35.078 50.316 1.00 47.93 238 PRO A C 1
ATOM 1680 O O . PRO A 1 205 ? 15.180 35.235 50.558 1.00 47.99 238 PRO A O 1
ATOM 1684 N N . ASP A 1 206 ? 17.266 34.746 51.249 1.00 48.86 239 ASP A N 1
ATOM 1685 C CA . ASP A 1 206 ? 16.870 34.566 52.643 1.00 49.98 239 ASP A CA 1
ATOM 1686 C C . ASP A 1 206 ? 16.191 35.842 53.126 1.00 49.52 239 ASP A C 1
ATOM 1687 O O . ASP A 1 206 ? 16.647 36.945 52.828 1.00 48.97 239 ASP A O 1
ATOM 1692 N N . GLY A 1 207 ? 15.100 35.689 53.867 1.00 49.39 240 GLY A N 1
ATOM 1693 C CA . GLY A 1 207 ? 14.398 36.850 54.373 1.00 49.88 240 GLY A CA 1
ATOM 1694 C C . GLY A 1 207 ? 13.251 37.291 53.490 1.00 50.66 240 GLY A C 1
ATOM 1695 O O . GLY A 1 207 ? 12.427 38.105 53.901 1.00 50.75 240 GLY A O 1
ATOM 1696 N N . HIS A 1 208 ? 13.191 36.762 52.271 1.00 51.24 241 HIS A N 1
ATOM 1697 C CA . HIS A 1 208 ? 12.119 37.124 51.348 1.00 50.99 241 HIS A CA 1
ATOM 1698 C C . HIS A 1 208 ? 11.094 36.018 51.140 1.00 50.43 241 HIS A C 1
ATOM 1699 O O . HIS A 1 208 ? 11.431 34.832 51.124 1.00 50.11 241 HIS A O 1
ATOM 1706 N N . THR A 1 209 ? 9.839 36.420 50.976 1.00 49.28 242 THR A N 1
ATOM 1707 C CA . THR A 1 209 ? 8.770 35.475 50.719 1.00 48.58 242 THR A CA 1
ATOM 1708 C C . THR A 1 209 ? 8.571 35.478 49.209 1.00 48.09 242 THR A C 1
ATOM 1709 O O . THR A 1 209 ? 9.011 36.407 48.526 1.00 47.45 242 THR A O 1
ATOM 1713 N N . GLU A 1 210 ? 7.918 34.446 48.682 1.00 46.90 243 GLU A N 1
ATOM 1714 C CA . GLU A 1 210 ? 7.685 34.386 47.250 1.00 46.12 243 GLU A CA 1
ATOM 1715 C C . GLU A 1 210 ? 6.793 35.552 46.850 1.00 44.54 243 GLU A C 1
ATOM 1716 O O . GLU A 1 210 ? 6.759 35.960 45.695 1.00 43.71 243 GLU A O 1
ATOM 1722 N N . GLU A 1 211 ? 6.077 36.097 47.826 1.00 44.10 244 GLU A N 1
ATOM 1723 C CA . GLU A 1 211 ? 5.188 37.217 47.576 1.00 43.76 244 GLU A CA 1
ATOM 1724 C C . GLU A 1 211 ? 5.965 38.515 47.400 1.00 41.93 244 GLU A C 1
ATOM 1725 O O . GLU A 1 211 ? 5.567 39.367 46.613 1.00 42.02 244 GLU A O 1
ATOM 1731 N N . ASP A 1 212 ? 7.067 38.667 48.134 1.00 40.27 245 ASP A N 1
ATOM 1732 C CA . ASP A 1 212 ? 7.898 39.870 48.028 1.00 38.82 245 ASP A CA 1
ATOM 1733 C C . ASP A 1 212 ? 8.355 39.997 46.595 1.00 36.42 245 ASP A C 1
ATOM 1734 O O . ASP A 1 212 ? 8.183 41.029 45.955 1.00 35.65 245 ASP A O 1
ATOM 1739 N N . MET A 1 213 ? 8.956 38.911 46.125 1.00 35.26 246 MET A N 1
ATOM 1740 C CA . MET A 1 213 ? 9.521 38.794 44.792 1.00 33.59 246 MET A CA 1
ATOM 1741 C C . MET A 1 213 ? 8.533 39.046 43.665 1.00 32.59 246 MET A C 1
ATOM 1742 O O . MET A 1 213 ? 8.819 39.800 42.738 1.00 34.08 246 MET A O 1
ATOM 1747 N N . ILE A 1 214 ? 7.375 38.408 43.741 1.00 31.93 247 ILE A N 1
ATOM 1748 C CA . ILE A 1 214 ? 6.347 38.573 42.726 1.00 31.59 247 ILE A CA 1
ATOM 1749 C C . ILE A 1 214 ? 5.913 40.034 42.620 1.00 30.95 247 ILE A C 1
ATOM 1750 O O . ILE A 1 214 ? 5.828 40.584 41.524 1.00 31.17 247 ILE A O 1
ATOM 1755 N N . ALA A 1 215 ? 5.647 40.665 43.759 1.00 29.53 248 ALA A N 1
ATOM 1756 C CA . ALA A 1 215 ? 5.224 42.061 43.768 1.00 28.79 248 ALA A CA 1
ATOM 1757 C C . ALA A 1 215 ? 6.357 42.959 43.274 1.00 28.25 248 ALA A C 1
ATOM 1758 O O . ALA A 1 215 ? 6.139 43.906 42.512 1.00 27.92 248 ALA A O 1
ATOM 1760 N N . GLU A 1 216 ? 7.568 42.643 43.720 1.00 27.99 249 GLU A N 1
ATOM 1761 C CA . GLU A 1 216 ? 8.762 43.394 43.359 1.00 27.95 249 GLU A CA 1
ATOM 1762 C C . GLU A 1 216 ? 8.984 43.391 41.852 1.00 26.99 249 GLU A C 1
ATOM 1763 O O . GLU A 1 216 ? 9.390 44.399 41.275 1.00 27.05 249 GLU A O 1
ATOM 1769 N N . ASN A 1 217 ? 8.708 42.257 41.220 1.00 25.96 250 ASN A N 1
ATOM 1770 C CA . ASN A 1 217 ? 8.904 42.130 39.778 1.00 26.13 250 ASN A CA 1
ATOM 1771 C C . ASN A 1 217 ? 7.648 42.311 38.936 1.00 25.55 250 ASN A C 1
ATOM 1772 O O . ASN A 1 217 ? 7.711 42.259 37.707 1.00 23.64 250 ASN A O 1
ATOM 1777 N N . ALA A 1 218 ? 6.515 42.540 39.603 1.00 27.33 251 ALA A N 1
ATOM 1778 C CA . ALA A 1 218 ? 5.240 42.758 38.922 1.00 27.69 251 ALA A CA 1
ATOM 1779 C C . ALA A 1 218 ? 5.385 43.934 37.952 1.00 28.39 251 ALA A C 1
ATOM 1780 O O . ALA A 1 218 ? 6.041 44.936 38.259 1.00 28.58 251 ALA A O 1
ATOM 1782 N N . LEU A 1 219 ? 4.752 43.801 36.790 1.00 28.48 252 LEU A N 1
ATOM 1783 C CA . LEU A 1 219 ? 4.824 44.799 35.731 1.00 27.88 252 LEU A CA 1
ATOM 1784 C C . LEU A 1 219 ? 3.451 45.280 35.271 1.00 27.66 252 LEU A C 1
ATOM 1785 O O . LEU A 1 219 ? 2.460 44.563 35.387 1.00 26.77 252 LEU A O 1
ATOM 1790 N N . PRO A 1 220 ? 3.378 46.511 34.742 1.00 27.77 253 PRO A N 1
ATOM 1791 C CA . PRO A 1 220 ? 2.092 47.029 34.269 1.00 26.27 253 PRO A CA 1
ATOM 1792 C C . PRO A 1 220 ? 1.691 46.205 33.050 1.00 26.71 253 PRO A C 1
ATOM 1793 O O . PRO A 1 220 ? 2.540 45.578 32.419 1.00 26.94 253 PRO A O 1
ATOM 1797 N N . ALA A 1 221 ? 0.406 46.211 32.718 1.00 26.11 254 ALA A N 1
ATOM 1798 C CA . ALA A 1 221 ? -0.094 45.458 31.576 1.00 25.53 254 ALA A CA 1
ATOM 1799 C C . ALA A 1 221 ? 0.060 46.200 30.242 1.00 24.27 254 ALA A C 1
ATOM 1800 O O . ALA A 1 221 ? 0.222 45.573 29.197 1.00 24.80 254 ALA A O 1
ATOM 1802 N N . LYS A 1 222 ? 0.017 47.527 30.273 1.00 23.19 255 LYS A N 1
ATOM 1803 C CA . LYS A 1 222 ? 0.125 48.314 29.041 1.00 23.49 255 LYS A CA 1
ATOM 1804 C C . LYS A 1 222 ? 1.364 49.221 28.994 1.00 21.37 255 LYS A C 1
ATOM 1805 O O . LYS A 1 222 ? 1.879 49.641 30.026 1.00 20.39 255 LYS A O 1
ATOM 1811 N N . THR A 1 223 ? 1.838 49.523 27.792 1.00 21.16 256 THR A N 1
ATOM 1812 C CA . THR A 1 223 ? 3.014 50.381 27.651 1.00 22.76 256 THR A CA 1
ATOM 1813 C C . THR A 1 223 ? 2.671 51.818 28.015 1.00 23.46 256 THR A C 1
ATOM 1814 O O . THR A 1 223 ? 1.497 52.164 28.107 1.00 23.65 256 THR A O 1
ATOM 1818 N N . LYS A 1 224 ? 3.688 52.657 28.212 1.00 25.39 257 LYS A N 1
ATOM 1819 C CA . LYS A 1 224 ? 3.444 54.043 28.611 1.00 27.24 257 LYS A CA 1
ATOM 1820 C C . LYS A 1 224 ? 3.934 55.127 27.660 1.00 26.51 257 LYS A C 1
ATOM 1821 O O . LYS A 1 224 ? 3.490 56.264 27.740 1.00 27.73 257 LYS A O 1
ATOM 1827 N N . THR A 1 225 ? 4.847 54.791 26.762 1.00 26.38 258 THR A N 1
ATOM 1828 C CA . THR A 1 225 ? 5.371 55.786 25.837 1.00 24.64 258 THR A CA 1
ATOM 1829 C C . THR A 1 225 ? 4.379 56.120 24.727 1.00 24.27 258 THR A C 1
ATOM 1830 O O . THR A 1 225 ? 3.948 55.244 23.973 1.00 24.32 258 THR A O 1
ATOM 1834 N N . ALA A 1 226 ? 4.021 57.393 24.638 1.00 23.35 259 ALA A N 1
ATOM 1835 C CA . ALA A 1 226 ? 3.078 57.866 23.634 1.00 22.55 259 ALA A CA 1
ATOM 1836 C C . ALA A 1 226 ? 3.695 57.776 22.248 1.00 21.03 259 ALA A C 1
ATOM 1837 O O . ALA A 1 226 ? 4.862 58.109 22.067 1.00 22.88 259 ALA A O 1
ATOM 1839 N N . GLY A 1 227 ? 2.912 57.313 21.277 1.00 21.35 260 GLY A N 1
ATOM 1840 C CA . GLY A 1 227 ? 3.394 57.192 19.908 1.00 19.76 260 GLY A CA 1
ATOM 1841 C C . GLY A 1 227 ? 4.064 55.861 19.607 1.00 20.09 260 GLY A C 1
ATOM 1842 O O . GLY A 1 227 ? 4.411 55.569 18.462 1.00 20.25 260 GLY A O 1
ATOM 1843 N N . LEU A 1 228 ? 4.242 55.051 20.642 1.00 20.88 261 LEU A N 1
ATOM 1844 C CA . LEU A 1 228 ? 4.894 53.744 20.518 1.00 21.49 261 LEU A CA 1
ATOM 1845 C C . LEU A 1 228 ? 4.012 52.741 19.756 1.00 21.71 261 LEU A C 1
ATOM 1846 O O . LEU A 1 228 ? 2.851 52.527 20.105 1.00 21.64 261 LEU A O 1
ATOM 1851 N N . ARG A 1 229 ? 4.554 52.142 18.704 1.00 21.52 262 ARG A N 1
ATOM 1852 C CA . ARG A 1 229 ? 3.797 51.157 17.935 1.00 21.65 262 ARG A CA 1
ATOM 1853 C C . ARG A 1 229 ? 4.786 50.200 17.263 1.00 21.17 262 ARG A C 1
ATOM 1854 O O . ARG A 1 229 ? 5.995 50.361 17.409 1.00 19.59 262 ARG A O 1
ATOM 1862 N N . LYS A 1 230 ? 4.274 49.210 16.536 1.00 22.18 263 LYS A N 1
ATOM 1863 C CA . LYS A 1 230 ? 5.130 48.248 15.847 1.00 23.62 263 LYS A CA 1
ATOM 1864 C C . LYS A 1 230 ? 5.812 48.877 14.650 1.00 24.18 263 LYS A C 1
ATOM 1865 O O . LYS A 1 230 ? 5.275 49.790 14.035 1.00 24.54 263 LYS A O 1
ATOM 1871 N N . LEU A 1 231 ? 7.002 48.382 14.322 1.00 25.20 264 LEU A N 1
ATOM 1872 C CA . LEU A 1 231 ? 7.749 48.878 13.167 1.00 25.78 264 LEU A CA 1
ATOM 1873 C C . LEU A 1 231 ? 7.067 48.385 11.891 1.00 26.11 264 LEU A C 1
ATOM 1874 O O . LEU A 1 231 ? 6.575 47.261 11.849 1.00 25.76 264 LEU A O 1
ATOM 1879 N N . LYS A 1 232 ? 7.042 49.224 10.856 1.00 27.15 265 LYS A N 1
ATOM 1880 C CA . LYS A 1 232 ? 6.429 48.862 9.581 1.00 27.35 265 LYS A CA 1
ATOM 1881 C C . LYS A 1 232 ? 7.388 49.251 8.479 1.00 25.74 265 LYS A C 1
ATOM 1882 O O . LYS A 1 232 ? 8.237 50.111 8.679 1.00 23.33 265 LYS A O 1
ATOM 1888 N N . LYS A 1 233 ? 7.246 48.617 7.316 1.00 26.86 266 LYS A N 1
ATOM 1889 C CA . LYS A 1 233 ? 8.116 48.900 6.176 1.00 27.70 266 LYS A CA 1
ATOM 1890 C C . LYS A 1 233 ? 8.115 50.387 5.835 1.00 28.08 266 LYS A C 1
ATOM 1891 O O . LYS A 1 233 ? 9.139 50.948 5.458 1.00 28.36 266 LYS A O 1
ATOM 1893 N N . GLU A 1 234 ? 6.959 51.026 5.976 1.00 29.31 267 GLU A N 1
ATOM 1894 C CA . GLU A 1 234 ? 6.831 52.452 5.697 1.00 30.23 267 GLU A CA 1
ATOM 1895 C C . GLU A 1 234 ? 7.823 53.269 6.531 1.00 29.07 267 GLU A C 1
ATOM 1896 O O . GLU A 1 234 ? 8.258 54.337 6.110 1.00 28.90 267 GLU A O 1
ATOM 1902 N N . ASP A 1 235 ? 8.165 52.755 7.713 1.00 26.56 268 ASP A N 1
ATOM 1903 C CA . ASP A 1 235 ? 9.075 53.420 8.643 1.00 24.70 268 ASP A CA 1
ATOM 1904 C C . ASP A 1 235 ? 10.561 53.244 8.346 1.00 23.16 268 ASP A C 1
ATOM 1905 O O . ASP A 1 235 ? 11.389 54.026 8.811 1.00 22.98 268 ASP A O 1
ATOM 1910 N N . ILE A 1 236 ? 10.905 52.211 7.587 1.00 23.48 269 ILE A N 1
ATOM 1911 C CA . ILE A 1 236 ? 12.310 51.913 7.304 1.00 22.38 269 ILE A CA 1
ATOM 1912 C C . ILE A 1 236 ? 13.285 53.059 7.017 1.00 22.94 269 ILE A C 1
ATOM 1913 O O . ILE A 1 236 ? 14.336 53.146 7.673 1.00 20.40 269 ILE A O 1
ATOM 1918 N N . ASP A 1 237 ? 12.975 53.935 6.060 1.00 21.99 270 ASP A N 1
ATOM 1919 C CA . ASP A 1 237 ? 13.906 55.020 5.770 1.00 22.77 270 ASP A CA 1
ATOM 1920 C C . ASP A 1 237 ? 14.241 55.850 7.014 1.00 22.33 270 ASP A C 1
ATOM 1921 O O . ASP A 1 237 ? 15.409 56.067 7.306 1.00 22.92 270 ASP A O 1
ATOM 1926 N N . GLN A 1 238 ? 13.229 56.307 7.749 1.00 22.55 271 GLN A N 1
ATOM 1927 C CA . GLN A 1 238 ? 13.478 57.098 8.957 1.00 22.75 271 GLN A CA 1
ATOM 1928 C C . GLN A 1 238 ? 14.185 56.325 10.064 1.00 22.83 271 GLN A C 1
ATOM 1929 O O . GLN A 1 238 ? 15.173 56.795 10.623 1.00 23.70 271 GLN A O 1
ATOM 1935 N N . VAL A 1 239 ? 13.665 55.148 10.394 1.00 23.33 272 VAL A N 1
ATOM 1936 C CA . VAL A 1 239 ? 14.249 54.350 11.468 1.00 24.45 272 VAL A CA 1
ATOM 1937 C C . VAL A 1 239 ? 15.695 54.015 11.183 1.00 24.37 272 VAL A C 1
ATOM 1938 O O . VAL A 1 239 ? 16.537 54.074 12.073 1.00 25.78 272 VAL A O 1
ATOM 1942 N N . PHE A 1 240 ? 15.979 53.684 9.930 1.00 24.60 273 PHE A N 1
ATOM 1943 C CA . PHE A 1 240 ? 17.324 53.322 9.518 1.00 24.95 273 PHE A CA 1
ATOM 1944 C C . PHE A 1 240 ? 18.327 54.436 9.749 1.00 25.38 273 PHE A C 1
ATOM 1945 O O . PHE A 1 240 ? 19.435 54.189 10.221 1.00 25.14 273 PHE A O 1
ATOM 1953 N N . GLU A 1 241 ? 17.942 55.664 9.408 1.00 25.64 274 GLU A N 1
ATOM 1954 C CA . GLU A 1 241 ? 18.830 56.804 9.573 1.00 24.64 274 GLU A CA 1
ATOM 1955 C C . GLU A 1 241 ? 18.968 57.129 11.060 1.00 23.29 274 GLU A C 1
ATOM 1956 O O . GLU A 1 241 ? 20.045 57.479 11.534 1.00 23.31 274 GLU A O 1
ATOM 1962 N N . LEU A 1 242 ? 17.867 57.023 11.793 1.00 22.05 275 LEU A N 1
ATOM 1963 C CA . LEU A 1 242 ? 17.895 57.280 13.230 1.00 21.16 275 LEU A CA 1
ATOM 1964 C C . LEU A 1 242 ? 18.845 56.274 13.885 1.00 21.11 275 LEU A C 1
ATOM 1965 O O . LEU A 1 242 ? 19.657 56.624 14.735 1.00 21.64 275 LEU A O 1
ATOM 1970 N N . PHE A 1 243 ? 18.731 55.019 13.471 1.00 21.66 276 PHE A N 1
ATOM 1971 C CA . PHE A 1 243 ? 19.562 53.948 14.020 1.00 23.25 276 PHE A CA 1
ATOM 1972 C C . PHE A 1 243 ? 21.040 54.190 13.748 1.00 22.70 276 PHE A C 1
ATOM 1973 O O . PHE A 1 243 ? 21.852 54.202 14.672 1.00 21.99 276 PHE A O 1
ATOM 1981 N N . LYS A 1 244 ? 21.372 54.381 12.475 1.00 23.84 277 LYS A N 1
ATOM 1982 C CA . LYS A 1 244 ? 22.745 54.637 12.057 1.00 24.44 277 LYS A CA 1
ATOM 1983 C C . LYS A 1 244 ? 23.340 55.817 12.809 1.00 24.29 277 LYS A C 1
ATOM 1984 O O . LYS A 1 244 ? 24.498 55.790 13.228 1.00 23.08 277 LYS A O 1
ATOM 1990 N N . ARG A 1 245 ? 22.536 56.860 12.967 1.00 23.16 278 ARG A N 1
ATOM 1991 C CA . ARG A 1 245 ? 22.976 58.060 13.646 1.00 22.92 278 ARG A CA 1
ATOM 1992 C C . ARG A 1 245 ? 23.334 57.742 15.095 1.00 21.50 278 ARG A C 1
ATOM 1993 O O . ARG A 1 245 ? 24.433 58.059 15.561 1.00 19.69 278 ARG A O 1
ATOM 2001 N N . TYR A 1 246 ? 22.401 57.114 15.803 1.00 19.13 279 TYR A N 1
ATOM 2002 C CA . TYR A 1 246 ? 22.623 56.755 17.202 1.00 19.95 279 TYR A CA 1
ATOM 2003 C C . TYR A 1 246 ? 23.848 55.838 17.355 1.00 20.25 279 TYR A C 1
ATOM 2004 O O . TYR A 1 246 ? 24.732 56.120 18.158 1.00 20.46 279 TYR A O 1
ATOM 2013 N N . GLN A 1 247 ? 23.890 54.772 16.551 1.00 21.24 280 GLN A N 1
ATOM 2014 C CA . GLN A 1 247 ? 24.966 53.767 16.518 1.00 21.81 280 GLN A CA 1
ATOM 2015 C C . GLN A 1 247 ? 26.372 54.289 16.309 1.00 22.22 280 GLN A C 1
ATOM 2016 O O . GLN A 1 247 ? 27.345 53.663 16.753 1.00 21.57 280 GLN A O 1
ATOM 2022 N N . SER A 1 248 ? 26.479 55.389 15.566 1.00 20.72 281 SER A N 1
ATOM 2023 C CA . SER A 1 248 ? 27.768 55.979 15.246 1.00 20.82 281 SER A CA 1
ATOM 2024 C C . SER A 1 248 ? 28.584 56.323 16.477 1.00 20.79 281 SER A C 1
ATOM 2025 O O . SER A 1 248 ? 29.781 56.560 16.374 1.00 22.88 281 SER A O 1
ATOM 2028 N N . ARG A 1 249 ? 27.945 56.343 17.644 1.00 20.45 282 ARG A N 1
ATOM 2029 C CA . ARG A 1 249 ? 28.655 56.667 18.880 1.00 19.90 282 ARG A CA 1
ATOM 2030 C C . ARG A 1 249 ? 29.535 55.506 19.350 1.00 19.40 282 ARG A C 1
ATOM 2031 O O . ARG A 1 249 ? 30.542 55.711 20.023 1.00 19.51 282 ARG A O 1
ATOM 2039 N N . PHE A 1 250 ? 29.142 54.287 18.999 1.00 19.28 283 PHE A N 1
ATOM 2040 C CA . PHE A 1 250 ? 29.883 53.100 19.410 1.00 20.42 283 PHE A CA 1
ATOM 2041 C C . PHE A 1 250 ? 31.133 52.874 18.544 1.00 20.96 283 PHE A C 1
ATOM 2042 O O . PHE A 1 250 ? 31.231 53.395 17.428 1.00 22.28 283 PHE A O 1
ATOM 2050 N N . GLU A 1 251 ? 32.093 52.109 19.058 1.00 21.85 284 GLU A N 1
ATOM 2051 C CA . GLU A 1 251 ? 33.318 51.845 18.316 1.00 21.33 284 GLU A CA 1
ATOM 2052 C C . GLU A 1 251 ? 33.295 50.533 17.543 1.00 22.36 284 GLU A C 1
ATOM 2053 O O . GLU A 1 251 ? 34.068 50.355 16.600 1.00 23.82 284 GLU A O 1
ATOM 2059 N N . LEU A 1 252 ? 32.411 49.617 17.933 1.00 22.17 285 LEU A N 1
ATOM 2060 C CA . LEU A 1 252 ? 32.274 48.324 17.245 1.00 22.13 285 LEU A CA 1
ATOM 2061 C C . LEU A 1 252 ? 30.808 48.127 16.863 1.00 21.64 285 LEU A C 1
ATOM 2062 O O . LEU A 1 252 ? 29.952 47.917 17.727 1.00 20.60 285 LEU A O 1
ATOM 2067 N N . ILE A 1 253 ? 30.525 48.178 15.566 1.00 20.72 286 ILE A N 1
ATOM 2068 C CA . ILE A 1 253 ? 29.154 48.049 15.088 1.00 21.60 286 ILE A CA 1
ATOM 2069 C C . ILE A 1 253 ? 29.081 47.301 13.765 1.00 21.09 286 ILE A C 1
ATOM 2070 O O . ILE A 1 253 ? 30.089 47.110 13.097 1.00 19.67 286 ILE A O 1
ATOM 2075 N N . GLN A 1 254 ? 27.874 46.882 13.402 1.00 21.88 287 GLN A N 1
ATOM 2076 C CA . GLN A 1 254 ? 27.653 46.233 12.122 1.00 22.59 287 GLN A CA 1
ATOM 2077 C C . GLN A 1 254 ? 27.044 47.363 11.312 1.00 22.65 287 GLN A C 1
ATOM 2078 O O . GLN A 1 254 ? 26.094 48.007 11.757 1.00 22.08 287 GLN A O 1
ATOM 2084 N N . ILE A 1 255 ? 27.598 47.619 10.136 1.00 24.24 288 ILE A N 1
ATOM 2085 C CA . ILE A 1 255 ? 27.087 48.675 9.282 1.00 23.82 288 ILE A CA 1
ATOM 2086 C C . ILE A 1 255 ? 26.082 48.069 8.326 1.00 23.93 288 ILE A C 1
ATOM 2087 O O . ILE A 1 255 ? 26.439 47.549 7.271 1.00 24.30 288 ILE A O 1
ATOM 2092 N N . PHE A 1 256 ? 24.815 48.128 8.721 1.00 23.76 289 PHE A N 1
ATOM 2093 C CA . PHE A 1 256 ? 23.739 47.572 7.921 1.00 25.35 289 PHE A CA 1
ATOM 2094 C C . PHE A 1 256 ? 23.514 48.352 6.638 1.00 27.74 289 PHE A C 1
ATOM 2095 O O . PHE A 1 256 ? 23.959 49.490 6.500 1.00 29.85 289 PHE A O 1
ATOM 2103 N N . THR A 1 257 ? 22.830 47.712 5.699 1.00 28.52 290 THR A N 1
ATOM 2104 C CA . THR A 1 257 ? 22.431 48.340 4.447 1.00 30.03 290 THR A CA 1
ATOM 2105 C C . THR A 1 257 ? 20.942 48.401 4.748 1.00 31.87 290 THR A C 1
ATOM 2106 O O . THR A 1 257 ? 20.483 47.692 5.648 1.00 33.06 290 THR A O 1
ATOM 2110 N N . LYS A 1 258 ? 20.178 49.231 4.047 1.00 32.46 291 LYS A N 1
ATOM 2111 C CA . LYS A 1 258 ? 18.752 49.294 4.349 1.00 32.89 291 LYS A CA 1
ATOM 2112 C C . LYS A 1 258 ? 18.105 47.929 4.190 1.00 32.35 291 LYS A C 1
ATOM 2113 O O . LYS A 1 258 ? 17.187 47.569 4.932 1.00 33.04 291 LYS A O 1
ATOM 2119 N N . GLU A 1 259 ? 18.598 47.169 3.222 1.00 31.00 292 GLU A N 1
ATOM 2120 C CA . GLU A 1 259 ? 18.069 45.843 2.953 1.00 30.54 292 GLU A CA 1
ATOM 2121 C C . GLU A 1 259 ? 18.294 44.922 4.150 1.00 28.45 292 GLU A C 1
ATOM 2122 O O . GLU A 1 259 ? 17.359 44.304 4.646 1.00 26.58 292 GLU A O 1
ATOM 2128 N N . GLU A 1 260 ? 19.537 44.839 4.611 1.00 28.03 293 GLU A N 1
ATOM 2129 C CA . GLU A 1 260 ? 19.859 44.001 5.764 1.00 27.34 293 GLU A CA 1
ATOM 2130 C C . GLU A 1 260 ? 19.036 44.457 6.953 1.00 25.49 293 GLU A C 1
ATOM 2131 O O . GLU A 1 260 ? 18.446 43.649 7.655 1.00 25.92 293 GLU A O 1
ATOM 2137 N N . PHE A 1 261 ? 18.988 45.767 7.159 1.00 26.21 294 PHE A N 1
ATOM 2138 C CA . PHE A 1 261 ? 18.244 46.332 8.274 1.00 24.87 294 PHE A CA 1
ATOM 2139 C C . PHE A 1 261 ? 16.793 45.897 8.258 1.00 25.37 294 PHE A C 1
ATOM 2140 O O . PHE A 1 261 ? 16.251 45.465 9.278 1.00 26.18 294 PHE A O 1
ATOM 2148 N N . GLU A 1 262 ? 16.155 46.011 7.101 1.00 24.89 295 GLU A N 1
ATOM 2149 C CA . GLU A 1 262 ? 14.755 45.632 6.987 1.00 25.61 295 GLU A CA 1
ATOM 2150 C C . GLU A 1 262 ? 14.542 44.136 7.211 1.00 25.29 295 GLU A C 1
ATOM 2151 O O . GLU A 1 262 ? 13.602 43.724 7.888 1.00 25.95 295 GLU A O 1
ATOM 2157 N N . HIS A 1 263 ? 15.411 43.314 6.642 1.00 26.07 296 HIS A N 1
ATOM 2158 C CA . HIS A 1 263 ? 15.273 41.875 6.833 1.00 26.20 296 HIS A CA 1
ATOM 2159 C C . HIS A 1 263 ? 15.425 41.512 8.311 1.00 24.62 296 HIS A C 1
ATOM 2160 O O . HIS A 1 263 ? 14.726 40.644 8.839 1.00 24.28 296 HIS A O 1
ATOM 2167 N N . ASN A 1 264 ? 16.342 42.199 8.975 1.00 24.71 297 ASN A N 1
ATOM 2168 C CA . ASN A 1 264 ? 16.637 41.923 10.371 1.00 24.22 297 ASN A CA 1
ATOM 2169 C C . ASN A 1 264 ? 15.605 42.413 11.381 1.00 23.95 297 ASN A C 1
ATOM 2170 O O . ASN A 1 264 ? 15.467 41.833 12.458 1.00 25.33 297 ASN A O 1
ATOM 2175 N N . PHE A 1 265 ? 14.861 43.460 11.047 1.00 22.57 298 PHE A N 1
ATOM 2176 C CA . PHE A 1 265 ? 13.910 43.982 12.012 1.00 20.60 298 PHE A CA 1
ATOM 2177 C C . PHE A 1 265 ? 12.428 43.777 11.738 1.00 20.61 298 PHE A C 1
ATOM 2178 O O . PHE A 1 265 ? 11.600 43.962 12.628 1.00 20.56 298 PHE A O 1
ATOM 2186 N N . ILE A 1 266 ? 12.082 43.382 10.521 1.00 20.66 299 ILE A N 1
ATOM 2187 C CA . ILE A 1 266 ? 10.688 43.096 10.219 1.00 22.06 299 ILE A CA 1
ATOM 2188 C C . ILE A 1 266 ? 10.657 41.611 9.869 1.00 23.26 299 ILE A C 1
ATOM 2189 O O . ILE A 1 266 ? 11.076 41.203 8.794 1.00 21.99 299 ILE A O 1
ATOM 2194 N N . GLY A 1 267 ? 10.181 40.809 10.811 1.00 24.02 300 GLY A N 1
ATOM 2195 C CA . GLY A 1 267 ? 10.139 39.377 10.612 1.00 27.77 300 GLY A CA 1
ATOM 2196 C C . GLY A 1 267 ? 9.188 38.866 9.548 1.00 30.38 300 GLY A C 1
ATOM 2197 O O . GLY A 1 267 ? 8.513 39.633 8.858 1.00 30.21 300 GLY A O 1
ATOM 2198 N N . GLU A 1 268 ? 9.155 37.545 9.427 1.00 31.88 301 GLU A N 1
ATOM 2199 C CA . GLU A 1 268 ? 8.304 36.859 8.472 1.00 35.80 301 GLU A CA 1
ATOM 2200 C C . GLU A 1 268 ? 6.852 37.158 8.827 1.00 36.24 301 GLU A C 1
ATOM 2201 O O . GLU A 1 268 ? 6.450 37.050 9.983 1.00 36.93 301 GLU A O 1
ATOM 2207 N N . GLU A 1 269 ? 6.067 37.549 7.832 1.00 37.52 302 GLU A N 1
ATOM 2208 C CA . GLU A 1 269 ? 4.662 37.853 8.062 1.00 38.94 302 GLU A CA 1
ATOM 2209 C C . GLU A 1 269 ? 3.898 36.544 8.219 1.00 40.36 302 GLU A C 1
ATOM 2210 O O . GLU A 1 269 ? 4.304 35.507 7.685 1.00 40.37 302 GLU A O 1
ATOM 2212 N N . SER A 1 270 ? 2.804 36.589 8.975 1.00 40.75 303 SER A N 1
ATOM 2213 C CA . SER A 1 270 ? 1.966 35.415 9.188 1.00 41.49 303 SER A CA 1
ATOM 2214 C C . SER A 1 270 ? 2.480 34.403 10.215 1.00 41.34 303 SER A C 1
ATOM 2215 O O . SER A 1 270 ? 2.189 33.210 10.111 1.00 42.30 303 SER A O 1
ATOM 2218 N N . LEU A 1 271 ? 3.245 34.859 11.200 1.00 39.75 304 LEU A N 1
ATOM 2219 C CA . LEU A 1 271 ? 3.741 33.947 12.226 1.00 38.30 304 LEU A CA 1
ATOM 2220 C C . LEU A 1 271 ? 2.963 34.113 13.525 1.00 37.43 304 LEU A C 1
ATOM 2221 O O . LEU A 1 271 ? 2.822 35.222 14.034 1.00 36.97 304 LEU A O 1
ATOM 2226 N N . PRO A 1 272 ? 2.446 33.007 14.082 1.00 37.13 305 PRO A N 1
ATOM 2227 C CA . PRO A 1 272 ? 1.682 33.071 15.335 1.00 36.88 305 PRO A CA 1
ATOM 2228 C C . PRO A 1 272 ? 2.495 33.778 16.420 1.00 36.67 305 PRO A C 1
ATOM 2229 O O . PRO A 1 272 ? 3.704 33.950 16.283 1.00 34.95 305 PRO A O 1
ATOM 2233 N N . LEU A 1 273 ? 1.834 34.187 17.496 1.00 35.90 306 LEU A N 1
ATOM 2234 C CA . LEU A 1 273 ? 2.528 34.872 18.572 1.00 35.62 306 LEU A CA 1
ATOM 2235 C C . LEU A 1 273 ? 3.630 33.999 19.153 1.00 35.20 306 LEU A C 1
ATOM 2236 O O . LEU A 1 273 ? 4.753 34.458 19.357 1.00 34.59 306 LEU A O 1
ATOM 2241 N N . ASP A 1 274 ? 3.295 32.736 19.403 1.00 34.22 307 ASP A N 1
ATOM 2242 C CA . ASP A 1 274 ? 4.219 31.772 19.988 1.00 33.66 307 ASP A CA 1
ATOM 2243 C C . ASP A 1 274 ? 5.351 31.297 19.067 1.00 31.99 307 ASP A C 1
ATOM 2244 O O . ASP A 1 274 ? 6.150 30.443 19.453 1.00 31.75 307 ASP A O 1
ATOM 2249 N N . LYS A 1 275 ? 5.424 31.844 17.858 1.00 29.97 308 LYS A N 1
ATOM 2250 C CA . LYS A 1 275 ? 6.482 31.467 16.923 1.00 29.15 308 LYS A CA 1
ATOM 2251 C C . LYS A 1 275 ? 7.270 32.677 16.411 1.00 28.27 308 LYS A C 1
ATOM 2252 O O . LYS A 1 275 ? 8.355 32.526 15.835 1.00 28.12 308 LYS A O 1
ATOM 2258 N N . GLN A 1 276 ? 6.727 33.872 16.626 1.00 25.98 309 GLN A N 1
ATOM 2259 C CA . GLN A 1 276 ? 7.376 35.109 16.192 1.00 25.41 309 GLN A CA 1
ATOM 2260 C C . GLN A 1 276 ? 8.786 35.222 16.765 1.00 24.25 309 GLN A C 1
ATOM 2261 O O . GLN A 1 276 ? 8.998 34.983 17.951 1.00 24.08 309 GLN A O 1
ATOM 2267 N N . VAL A 1 277 ? 9.744 35.605 15.926 1.00 24.55 310 VAL A N 1
ATOM 2268 C CA . VAL A 1 277 ? 11.133 35.729 16.362 1.00 24.39 310 VAL A CA 1
ATOM 2269 C C . VAL A 1 277 ? 11.594 37.148 16.705 1.00 24.26 310 VAL A C 1
ATOM 2270 O O . VAL A 1 277 ? 12.047 37.401 17.818 1.00 24.79 310 VAL A O 1
ATOM 2274 N N . ILE A 1 278 ? 11.486 38.069 15.752 1.00 24.08 311 ILE A N 1
ATOM 2275 C CA . ILE A 1 278 ? 11.907 39.448 15.975 1.00 23.54 311 ILE A CA 1
ATOM 2276 C C . ILE A 1 278 ? 10.711 40.349 16.305 1.00 23.91 311 ILE A C 1
ATOM 2277 O O . ILE A 1 278 ? 9.657 40.251 15.673 1.00 24.16 311 ILE A O 1
ATOM 2282 N N . PHE A 1 279 ? 10.886 41.204 17.313 1.00 23.63 312 PHE A N 1
ATOM 2283 C CA . PHE A 1 279 ? 9.853 42.130 17.773 1.00 22.02 312 PHE A CA 1
ATOM 2284 C C . PHE A 1 279 ? 10.421 43.556 17.756 1.00 22.64 312 PHE A C 1
ATOM 2285 O O . PHE A 1 279 ? 11.157 43.942 18.662 1.00 22.98 312 PHE A O 1
ATOM 2293 N N . SER A 1 280 ? 10.078 44.341 16.740 1.00 21.51 313 SER A N 1
ATOM 2294 C CA . SER A 1 280 ? 10.592 45.706 16.640 1.00 21.41 313 SER A CA 1
ATOM 2295 C C . SER A 1 280 ? 9.505 46.771 16.803 1.00 20.90 313 SER A C 1
ATOM 2296 O O . SER A 1 280 ? 8.410 46.653 16.240 1.00 20.78 313 SER A O 1
ATOM 2299 N N . TYR A 1 281 ? 9.830 47.810 17.571 1.00 20.28 314 TYR A N 1
ATOM 2300 C CA . TYR A 1 281 ? 8.906 48.906 17.849 1.00 17.35 314 TYR A CA 1
ATOM 2301 C C . TYR A 1 281 ? 9.507 50.263 17.556 1.00 18.07 314 TYR A C 1
ATOM 2302 O O . TYR A 1 281 ? 10.719 50.445 17.558 1.00 16.36 314 TYR A O 1
ATOM 2311 N N . VAL A 1 282 ? 8.626 51.221 17.320 1.00 19.19 315 VAL A N 1
ATOM 2312 C CA . VAL A 1 282 ? 9.022 52.573 16.994 1.00 21.57 315 VAL A CA 1
ATOM 2313 C C . VAL A 1 282 ? 8.113 53.544 17.739 1.00 21.73 315 VAL A C 1
ATOM 2314 O O . VAL A 1 282 ? 7.031 53.173 18.186 1.00 21.72 315 VAL A O 1
ATOM 2318 N N . VAL A 1 283 ? 8.578 54.775 17.906 1.00 22.36 316 VAL A N 1
ATOM 2319 C CA . VAL A 1 283 ? 7.772 55.808 18.538 1.00 22.80 316 VAL A CA 1
ATOM 2320 C C . VAL A 1 283 ? 7.647 56.901 17.484 1.00 24.50 316 VAL A C 1
ATOM 2321 O O . VAL A 1 283 ? 8.653 57.417 16.994 1.00 24.93 316 VAL A O 1
ATOM 2325 N N . GLU A 1 284 ? 6.410 57.229 17.123 1.00 25.32 317 GLU A N 1
ATOM 2326 C CA . GLU A 1 284 ? 6.140 58.257 16.121 1.00 26.05 317 GLU A CA 1
ATOM 2327 C C . GLU A 1 284 ? 5.418 59.473 16.720 1.00 25.06 317 GLU A C 1
ATOM 2328 O O . GLU A 1 284 ? 4.392 59.334 17.381 1.00 25.63 317 GLU A O 1
ATOM 2334 N N . GLN A 1 285 ? 5.962 60.661 16.483 1.00 25.23 318 GLN A N 1
ATOM 2335 C CA . GLN A 1 285 ? 5.372 61.896 16.993 1.00 25.07 318 GLN A CA 1
ATOM 2336 C C . GLN A 1 285 ? 4.274 62.412 16.056 1.00 26.02 318 GLN A C 1
ATOM 2337 O O . GLN A 1 285 ? 4.264 62.105 14.863 1.00 27.14 318 GLN A O 1
ATOM 2343 N N . PRO A 1 286 ? 3.342 63.219 16.583 1.00 26.41 319 PRO A N 1
ATOM 2344 C CA . PRO A 1 286 ? 2.251 63.754 15.766 1.00 25.52 319 PRO A CA 1
ATOM 2345 C C . PRO A 1 286 ? 2.640 64.303 14.395 1.00 25.75 319 PRO A C 1
ATOM 2346 O O . PRO A 1 286 ? 1.808 64.330 13.499 1.00 26.65 319 PRO A O 1
ATOM 2350 N N . ASP A 1 287 ? 3.888 64.737 14.225 1.00 25.06 320 ASP A N 1
ATOM 2351 C CA . ASP A 1 287 ? 4.340 65.275 12.939 1.00 25.09 320 ASP A CA 1
ATOM 2352 C C . ASP A 1 287 ? 4.931 64.196 12.022 1.00 25.53 320 ASP A C 1
ATOM 2353 O O . ASP A 1 287 ? 5.582 64.504 11.021 1.00 24.75 320 ASP A O 1
ATOM 2358 N N . GLY A 1 288 ? 4.698 62.935 12.374 1.00 25.51 321 GLY A N 1
ATOM 2359 C CA . GLY A 1 288 ? 5.198 61.831 11.577 1.00 26.18 321 GLY A CA 1
ATOM 2360 C C . GLY A 1 288 ? 6.642 61.452 11.852 1.00 26.29 321 GLY A C 1
ATOM 2361 O O . GLY A 1 288 ? 7.145 60.472 11.310 1.00 26.97 321 GLY A O 1
ATOM 2362 N N . LYS A 1 289 ? 7.316 62.218 12.700 1.00 27.26 322 LYS A N 1
ATOM 2363 C CA . LYS A 1 289 ? 8.709 61.931 13.012 1.00 27.28 322 LYS A CA 1
ATOM 2364 C C . LYS A 1 289 ? 8.906 60.727 13.918 1.00 26.45 322 LYS A C 1
ATOM 2365 O O . LYS A 1 289 ? 8.199 60.556 14.909 1.00 26.61 322 LYS A O 1
ATOM 2371 N N . ILE A 1 290 ? 9.870 59.885 13.555 1.00 25.75 323 ILE A N 1
ATOM 2372 C CA . ILE A 1 290 ? 10.192 58.706 14.346 1.00 24.29 323 ILE A CA 1
ATOM 2373 C C . ILE A 1 290 ? 11.399 59.076 15.195 1.00 23.76 323 ILE A C 1
ATOM 2374 O O . ILE A 1 290 ? 12.487 59.339 14.678 1.00 23.47 323 ILE A O 1
ATOM 2379 N N . THR A 1 291 ? 11.187 59.104 16.504 1.00 21.30 324 THR A N 1
ATOM 2380 C CA . THR A 1 291 ? 12.225 59.483 17.447 1.00 21.43 324 THR A CA 1
ATOM 2381 C C . THR A 1 291 ? 12.805 58.349 18.298 1.00 19.91 324 THR A C 1
ATOM 2382 O O . THR A 1 291 ? 13.810 58.549 18.969 1.00 20.28 324 THR A O 1
ATOM 2386 N N . ASP A 1 292 ? 12.179 57.175 18.278 1.00 18.43 325 ASP A N 1
ATOM 2387 C CA . ASP A 1 292 ? 12.655 56.045 19.073 1.00 18.78 325 ASP A CA 1
ATOM 2388 C C . ASP A 1 292 ? 12.490 54.715 18.352 1.00 18.54 325 ASP A C 1
ATOM 2389 O O . ASP A 1 292 ? 11.638 54.558 17.482 1.00 17.80 325 ASP A O 1
ATOM 2394 N N . PHE A 1 293 ? 13.310 53.751 18.735 1.00 18.25 326 PHE A N 1
ATOM 2395 C CA . PHE A 1 293 ? 13.281 52.440 18.117 1.00 18.36 326 PHE A CA 1
ATOM 2396 C C . PHE A 1 293 ? 13.940 51.440 19.044 1.00 17.13 326 PHE A C 1
ATOM 2397 O O . PHE A 1 293 ? 14.980 51.725 19.624 1.00 15.28 326 PHE A O 1
ATOM 2405 N N . PHE A 1 294 ? 13.308 50.287 19.216 1.00 17.94 327 PHE A N 1
ATOM 2406 C CA . PHE A 1 294 ? 13.892 49.249 20.038 1.00 18.90 327 PHE A CA 1
ATOM 2407 C C . PHE A 1 294 ? 13.357 47.897 19.615 1.00 19.89 327 PHE A C 1
ATOM 2408 O O . PHE A 1 294 ? 12.244 47.782 19.100 1.00 21.48 327 PHE A O 1
ATOM 2416 N N . SER A 1 295 ? 14.161 46.866 19.824 1.00 19.20 328 SER A N 1
ATOM 2417 C CA . SER A 1 295 ? 13.752 45.532 19.432 1.00 19.42 328 SER A CA 1
ATOM 2418 C C . SER A 1 295 ? 14.285 44.483 20.381 1.00 17.61 328 SER A C 1
ATOM 2419 O O . SER A 1 295 ? 15.196 44.741 21.160 1.00 18.02 328 SER A O 1
ATOM 2422 N N . PHE A 1 296 ? 13.684 43.305 20.322 1.00 16.38 329 PHE A N 1
ATOM 2423 C CA . PHE A 1 296 ? 14.126 42.181 21.121 1.00 16.37 329 PHE A CA 1
ATOM 2424 C C . PHE A 1 296 ? 13.735 40.938 20.337 1.00 18.02 329 PHE A C 1
ATOM 2425 O O . PHE A 1 296 ? 12.829 40.996 19.503 1.00 17.15 329 PHE A O 1
ATOM 2433 N N . TYR A 1 297 ? 14.439 39.831 20.558 1.00 16.78 330 TYR A N 1
ATOM 2434 C CA . TYR A 1 297 ? 14.105 38.611 19.851 1.00 17.54 330 TYR A CA 1
ATOM 2435 C C . TYR A 1 297 ? 13.834 37.497 20.831 1.00 17.99 330 TYR A C 1
ATOM 2436 O O . TYR A 1 297 ? 14.263 37.559 21.987 1.00 18.00 330 TYR A O 1
ATOM 2445 N N . SER A 1 298 ? 13.100 36.493 20.369 1.00 18.50 331 SER A N 1
ATOM 2446 C CA . SER A 1 298 ? 12.722 35.346 21.191 1.00 19.49 331 SER A CA 1
ATOM 2447 C C . SER A 1 298 ? 13.515 34.083 20.851 1.00 19.78 331 SER A C 1
ATOM 2448 O O . SER A 1 298 ? 13.686 33.755 19.681 1.00 20.74 331 SER A O 1
ATOM 2451 N N . LEU A 1 299 ? 13.996 33.394 21.886 1.00 20.24 332 LEU A N 1
ATOM 2452 C CA . LEU A 1 299 ? 14.740 32.136 21.760 1.00 19.33 332 LEU A CA 1
ATOM 2453 C C . LEU A 1 299 ? 14.379 31.330 23.015 1.00 19.33 332 LEU A C 1
ATOM 2454 O O . LEU A 1 299 ? 15.032 31.434 24.053 1.00 19.23 332 LEU A O 1
ATOM 2459 N N . PRO A 1 300 ? 13.316 30.522 22.938 1.00 19.55 333 PRO A N 1
ATOM 2460 C CA . PRO A 1 300 ? 12.900 29.727 24.093 1.00 19.45 333 PRO A CA 1
ATOM 2461 C C . PRO A 1 300 ? 13.787 28.540 24.450 1.00 20.59 333 PRO A C 1
ATOM 2462 O O . PRO A 1 300 ? 14.624 28.103 23.658 1.00 21.06 333 PRO A O 1
ATOM 2466 N N . PHE A 1 301 ? 13.583 28.045 25.666 1.00 20.65 334 PHE A N 1
ATOM 2467 C CA . PHE A 1 301 ? 14.267 26.869 26.190 1.00 22.81 334 PHE A CA 1
ATOM 2468 C C . PHE A 1 301 ? 13.168 25.835 26.375 1.00 22.96 334 PHE A C 1
ATOM 2469 O O . PHE A 1 301 ? 12.010 26.190 26.577 1.00 22.64 334 PHE A O 1
ATOM 2477 N N . THR A 1 302 ? 13.526 24.560 26.304 1.00 24.62 335 THR A N 1
ATOM 2478 C CA . THR A 1 302 ? 12.559 23.496 26.546 1.00 25.36 335 THR A CA 1
ATOM 2479 C C . THR A 1 302 ? 12.850 23.105 27.992 1.00 25.94 335 THR A C 1
ATOM 2480 O O . THR A 1 302 ? 14.015 22.989 28.377 1.00 26.56 335 THR A O 1
ATOM 2484 N N . ILE A 1 303 ? 11.809 22.937 28.801 1.00 27.27 336 ILE A N 1
ATOM 2485 C CA . ILE A 1 303 ? 11.995 22.562 30.202 1.00 29.01 336 ILE A CA 1
ATOM 2486 C C . ILE A 1 303 ? 11.828 21.048 30.328 1.00 31.03 336 ILE A C 1
ATOM 2487 O O . ILE A 1 303 ? 10.973 20.453 29.668 1.00 29.92 336 ILE A O 1
ATOM 2492 N N . LEU A 1 304 ? 12.651 20.432 31.171 1.00 32.91 337 LEU A N 1
ATOM 2493 C CA . LEU A 1 304 ? 12.605 18.984 31.354 1.00 35.74 337 LEU A CA 1
ATOM 2494 C C . LEU A 1 304 ? 12.249 18.583 32.780 1.00 36.46 337 LEU A C 1
ATOM 2495 O O . LEU A 1 304 ? 12.508 19.324 33.727 1.00 36.26 337 LEU A O 1
ATOM 2500 N N . ASN A 1 305 ? 11.647 17.405 32.913 1.00 37.84 338 ASN A N 1
ATOM 2501 C CA . ASN A 1 305 ? 11.280 16.845 34.211 1.00 39.82 338 ASN A CA 1
ATOM 2502 C C . ASN A 1 305 ? 10.363 17.687 35.094 1.00 40.68 338 ASN A C 1
ATOM 2503 O O . ASN A 1 305 ? 10.405 17.563 36.315 1.00 41.76 338 ASN A O 1
ATOM 2508 N N . ASN A 1 306 ? 9.540 18.537 34.492 1.00 41.91 339 ASN A N 1
ATOM 2509 C CA . ASN A 1 306 ? 8.629 19.348 35.282 1.00 42.65 339 ASN A CA 1
ATOM 2510 C C . ASN A 1 306 ? 7.200 19.084 34.854 1.00 43.93 339 ASN A C 1
ATOM 2511 O O . ASN A 1 306 ? 6.864 19.182 33.672 1.00 44.01 339 ASN A O 1
ATOM 2516 N N . THR A 1 307 ? 6.371 18.756 35.841 1.00 45.22 340 THR A N 1
ATOM 2517 C CA . THR A 1 307 ? 4.961 18.437 35.645 1.00 45.78 340 THR A CA 1
ATOM 2518 C C . THR A 1 307 ? 4.121 19.650 35.265 1.00 45.03 340 THR A C 1
ATOM 2519 O O . THR A 1 307 ? 3.089 19.513 34.610 1.00 44.76 340 THR A O 1
ATOM 2523 N N . LYS A 1 308 ? 4.555 20.836 35.684 1.00 44.10 341 LYS A N 1
ATOM 2524 C CA . LYS A 1 308 ? 3.788 22.045 35.404 1.00 42.31 341 LYS A CA 1
ATOM 2525 C C . LYS A 1 308 ? 4.197 22.819 34.148 1.00 40.81 341 LYS A C 1
ATOM 2526 O O . LYS A 1 308 ? 3.341 23.388 33.463 1.00 39.18 341 LYS A O 1
ATOM 2532 N N . TYR A 1 309 ? 5.494 22.850 33.846 1.00 38.91 342 TYR A N 1
ATOM 2533 C CA . TYR A 1 309 ? 5.959 23.579 32.667 1.00 37.13 342 TYR A CA 1
ATOM 2534 C C . TYR A 1 309 ? 6.881 22.734 31.805 1.00 36.01 342 TYR A C 1
ATOM 2535 O O . TYR A 1 309 ? 7.589 21.869 32.309 1.00 36.39 342 TYR A O 1
ATOM 2544 N N . LYS A 1 310 ? 6.881 22.989 30.503 1.00 35.32 343 LYS A N 1
ATOM 2545 C CA . LYS A 1 310 ? 7.764 22.258 29.600 1.00 35.40 343 LYS A CA 1
ATOM 2546 C C . LYS A 1 310 ? 8.481 23.201 28.641 1.00 33.59 343 LYS A C 1
ATOM 2547 O O . LYS A 1 310 ? 9.244 22.758 27.784 1.00 33.43 343 LYS A O 1
ATOM 2553 N N . ASP A 1 311 ? 8.239 24.500 28.808 1.00 31.95 344 ASP A N 1
ATOM 2554 C CA . ASP A 1 311 ? 8.847 25.532 27.970 1.00 30.04 344 ASP A CA 1
ATOM 2555 C C . ASP A 1 311 ? 9.045 26.811 28.767 1.00 27.14 344 ASP A C 1
ATOM 2556 O O . ASP A 1 311 ? 8.253 27.123 29.652 1.00 27.29 344 ASP A O 1
ATOM 2561 N N . LEU A 1 312 ? 10.103 27.550 28.446 1.00 24.29 345 LEU A N 1
ATOM 2562 C CA . LEU A 1 312 ? 10.408 28.804 29.124 1.00 21.32 345 LEU A CA 1
ATOM 2563 C C . LEU A 1 312 ? 10.662 29.894 28.091 1.00 21.11 345 LEU A C 1
ATOM 2564 O O . LEU A 1 312 ? 11.554 29.756 27.257 1.00 21.20 345 LEU A O 1
ATOM 2569 N N . GLY A 1 313 ? 9.875 30.966 28.154 1.00 19.39 346 GLY A N 1
ATOM 2570 C CA . GLY A 1 313 ? 10.021 32.069 27.222 1.00 18.00 346 GLY A CA 1
ATOM 2571 C C . GLY A 1 313 ? 11.203 32.951 27.568 1.00 17.63 346 GLY A C 1
ATOM 2572 O O . GLY A 1 313 ? 11.360 33.399 28.704 1.00 20.18 346 GLY A O 1
ATOM 2573 N N . ILE A 1 314 ? 12.054 33.205 26.588 1.00 16.69 347 ILE A N 1
ATOM 2574 C CA . ILE A 1 314 ? 13.226 34.027 26.832 1.00 16.29 347 ILE A CA 1
ATOM 2575 C C . ILE A 1 314 ? 13.358 35.107 25.771 1.00 16.63 347 ILE A C 1
ATOM 2576 O O . ILE A 1 314 ? 13.551 34.814 24.587 1.00 15.80 347 ILE A O 1
ATOM 2581 N N . GLY A 1 315 ? 13.227 36.358 26.202 1.00 15.74 348 GLY A N 1
ATOM 2582 C CA . GLY A 1 315 ? 13.351 37.466 25.280 1.00 15.83 348 GLY A CA 1
ATOM 2583 C C . GLY A 1 315 ? 14.731 38.056 25.449 1.00 16.92 348 GLY A C 1
ATOM 2584 O O . GLY A 1 315 ? 15.222 38.128 26.574 1.00 18.67 348 GLY A O 1
ATOM 2585 N N . TYR A 1 316 ? 15.350 38.467 24.344 1.00 16.34 349 TYR A N 1
ATOM 2586 C CA . TYR A 1 316 ? 16.691 39.050 24.349 1.00 16.62 349 TYR A CA 1
ATOM 2587 C C . TYR A 1 316 ? 16.669 40.490 23.840 1.00 17.61 349 TYR A C 1
ATOM 2588 O O . TYR A 1 316 ? 16.374 40.716 22.663 1.00 17.10 349 TYR A O 1
ATOM 2597 N N . LEU A 1 317 ? 16.984 41.459 24.700 1.00 17.21 350 LEU A N 1
ATOM 2598 C CA . LEU A 1 317 ? 17.002 42.854 24.266 1.00 16.77 350 LEU A CA 1
ATOM 2599 C C . LEU A 1 317 ? 17.997 42.908 23.115 1.00 17.75 350 LEU A C 1
ATOM 2600 O O . LEU A 1 317 ? 19.107 42.378 23.207 1.00 18.39 350 LEU A O 1
ATOM 2605 N N . TYR A 1 318 ? 17.615 43.573 22.036 1.00 17.42 351 TYR A N 1
ATOM 2606 C CA . TYR A 1 318 ? 18.458 43.596 20.851 1.00 15.08 351 TYR A CA 1
ATOM 2607 C C . TYR A 1 318 ? 18.947 45.006 20.479 1.00 16.47 351 TYR A C 1
ATOM 2608 O O . TYR A 1 318 ? 19.610 45.671 21.288 1.00 16.55 351 TYR A O 1
ATOM 2617 N N . TYR A 1 319 ? 18.641 45.465 19.268 1.00 15.53 352 TYR A N 1
ATOM 2618 C CA . TYR A 1 319 ? 19.068 46.799 18.847 1.00 15.54 352 TYR A CA 1
ATOM 2619 C C . TYR A 1 319 ? 18.024 47.864 19.160 1.00 15.60 352 TYR A C 1
ATOM 2620 O O . TYR A 1 319 ? 16.827 47.580 19.222 1.00 17.54 352 TYR A O 1
ATOM 2629 N N . TYR A 1 320 ? 18.491 49.091 19.356 1.00 15.41 353 TYR A N 1
ATOM 2630 C CA . TYR A 1 320 ? 17.613 50.214 19.646 1.00 15.23 353 TYR A CA 1
ATOM 2631 C C . TYR A 1 320 ? 18.296 51.532 19.299 1.00 16.22 353 TYR A C 1
ATOM 2632 O O . TYR A 1 320 ? 19.491 51.568 18.993 1.00 13.94 353 TYR A O 1
ATOM 2641 N N . ALA A 1 321 ? 17.523 52.613 19.342 1.00 17.03 354 ALA A N 1
ATOM 2642 C CA . ALA A 1 321 ? 18.034 53.935 19.028 1.00 18.02 354 ALA A CA 1
ATOM 2643 C C . ALA A 1 321 ? 17.009 54.993 19.419 1.00 19.00 354 ALA A C 1
ATOM 2644 O O . ALA A 1 321 ? 15.806 54.739 19.414 1.00 18.65 354 ALA A O 1
ATOM 2646 N N . THR A 1 322 ? 17.497 56.183 19.750 1.00 19.99 355 THR A N 1
ATOM 2647 C CA . THR A 1 322 ? 16.635 57.288 20.151 1.00 19.80 355 THR A CA 1
ATOM 2648 C C . THR A 1 322 ? 17.378 58.593 19.893 1.00 20.11 355 THR A C 1
ATOM 2649 O O . THR A 1 322 ? 18.600 58.602 19.847 1.00 20.41 355 THR A O 1
ATOM 2653 N N . ASP A 1 323 ? 16.644 59.687 19.702 1.00 20.87 356 ASP A N 1
ATOM 2654 C CA . ASP A 1 323 ? 17.271 60.989 19.466 1.00 21.63 356 ASP A CA 1
ATOM 2655 C C . ASP A 1 323 ? 17.330 61.818 20.749 1.00 22.29 356 ASP A C 1
ATOM 2656 O O . ASP A 1 323 ? 17.689 62.994 20.716 1.00 22.54 356 ASP A O 1
ATOM 2661 N N . ALA A 1 324 ? 16.991 61.193 21.875 1.00 23.14 357 ALA A N 1
ATOM 2662 C CA . ALA A 1 324 ? 16.977 61.874 23.168 1.00 25.00 357 ALA A CA 1
ATOM 2663 C C . ALA A 1 324 ? 18.188 62.754 23.479 1.00 25.77 357 ALA A C 1
ATOM 2664 O O . ALA A 1 324 ? 18.055 63.741 24.200 1.00 26.81 357 ALA A O 1
ATOM 2666 N N . ASP A 1 325 ? 19.367 62.410 22.967 1.00 26.65 358 ASP A N 1
ATOM 2667 C CA . ASP A 1 325 ? 20.539 63.231 23.252 1.00 27.12 358 ASP A CA 1
ATOM 2668 C C . ASP A 1 325 ? 21.191 63.861 22.021 1.00 27.60 358 ASP A C 1
ATOM 2669 O O . ASP A 1 325 ? 22.309 64.385 22.105 1.00 28.24 358 ASP A O 1
ATOM 2674 N N . PHE A 1 326 ? 20.494 63.823 20.888 1.00 27.87 359 PHE A N 1
ATOM 2675 C CA . PHE A 1 326 ? 21.014 64.392 19.641 1.00 28.97 359 PHE A CA 1
ATOM 2676 C C . PHE A 1 326 ? 21.177 65.905 19.727 1.00 31.05 359 PHE A C 1
ATOM 2677 O O . PHE A 1 326 ? 21.687 66.542 18.809 1.00 32.15 359 PHE A O 1
ATOM 2685 N N . GLN A 1 327 ? 20.725 66.475 20.829 1.00 31.67 360 GLN A N 1
ATOM 2686 C CA . GLN A 1 327 ? 20.792 67.910 21.036 1.00 34.97 360 GLN A CA 1
ATOM 2687 C C . GLN A 1 327 ? 22.145 68.331 21.603 1.00 34.98 360 GLN A C 1
ATOM 2688 O O . GLN A 1 327 ? 22.574 69.471 21.438 1.00 35.66 360 GLN A O 1
ATOM 2694 N N . PHE A 1 328 ? 22.811 67.409 22.284 1.00 34.67 361 PHE A N 1
ATOM 2695 C CA . PHE A 1 328 ? 24.107 67.699 22.875 1.00 33.75 361 PHE A CA 1
ATOM 2696 C C . PHE A 1 328 ? 25.191 67.176 21.947 1.00 33.95 361 PHE A C 1
ATOM 2697 O O . PHE A 1 328 ? 24.999 66.178 21.253 1.00 33.29 361 PHE A O 1
ATOM 2705 N N . LYS A 1 329 ? 26.331 67.854 21.925 1.00 34.51 362 LYS A N 1
ATOM 2706 C CA . LYS A 1 329 ? 27.425 67.439 21.059 1.00 34.17 362 LYS A CA 1
ATOM 2707 C C . LYS A 1 329 ? 28.181 66.255 21.639 1.00 33.47 362 LYS A C 1
ATOM 2708 O O . LYS A 1 329 ? 28.468 65.288 20.931 1.00 33.91 362 LYS A O 1
ATOM 2710 N N . ASP A 1 330 ? 28.482 66.328 22.933 1.00 31.84 363 ASP A N 1
ATOM 2711 C CA . ASP A 1 330 ? 29.238 65.286 23.619 1.00 30.24 363 ASP A CA 1
ATOM 2712 C C . ASP A 1 330 ? 28.377 64.262 24.354 1.00 29.44 363 ASP A C 1
ATOM 2713 O O . ASP A 1 330 ? 27.692 64.582 25.326 1.00 29.36 363 ASP A O 1
ATOM 2715 N N . ARG A 1 331 ? 28.430 63.024 23.876 1.00 27.79 364 ARG A N 1
ATOM 2716 C CA . ARG A 1 331 ? 27.683 61.916 24.457 1.00 25.76 364 ARG A CA 1
ATOM 2717 C C . ARG A 1 331 ? 27.831 61.818 25.982 1.00 24.64 364 ARG A C 1
ATOM 2718 O O . ARG A 1 331 ? 26.874 61.497 26.687 1.00 23.55 364 ARG A O 1
ATOM 2726 N N . PHE A 1 332 ? 29.025 62.097 26.487 1.00 23.59 365 PHE A N 1
ATOM 2727 C CA . PHE A 1 332 ? 29.272 61.998 27.923 1.00 25.32 365 PHE A CA 1
ATOM 2728 C C . PHE A 1 332 ? 29.012 63.258 28.732 1.00 25.32 365 PHE A C 1
ATOM 2729 O O . PHE A 1 332 ? 29.297 63.326 29.930 1.00 26.30 365 PHE A O 1
ATOM 2737 N N . ASP A 1 333 ? 28.464 64.257 28.059 1.00 26.76 366 ASP A N 1
ATOM 2738 C CA . ASP A 1 333 ? 28.086 65.499 28.701 1.00 26.61 366 ASP A CA 1
ATOM 2739 C C . ASP A 1 333 ? 27.037 65.020 29.715 1.00 26.54 366 ASP A C 1
ATOM 2740 O O . ASP A 1 333 ? 26.105 64.301 29.354 1.00 25.41 366 ASP A O 1
ATOM 2745 N N . PRO A 1 334 ? 27.192 65.377 30.999 1.00 26.91 367 PRO A N 1
ATOM 2746 C CA . PRO A 1 334 ? 26.214 64.937 31.999 1.00 26.44 367 PRO A CA 1
ATOM 2747 C C . PRO A 1 334 ? 24.755 65.262 31.678 1.00 26.35 367 PRO A C 1
ATOM 2748 O O . PRO A 1 334 ? 23.849 64.603 32.182 1.00 26.29 367 PRO A O 1
ATOM 2752 N N . LYS A 1 335 ? 24.525 66.266 30.838 1.00 26.32 368 LYS A N 1
ATOM 2753 C CA . LYS A 1 335 ? 23.162 66.617 30.455 1.00 25.64 368 LYS A CA 1
ATOM 2754 C C . LYS A 1 335 ? 22.645 65.652 29.407 1.00 24.24 368 LYS A C 1
ATOM 2755 O O . LYS A 1 335 ? 21.481 65.249 29.435 1.00 22.92 368 LYS A O 1
ATOM 2761 N N . ALA A 1 336 ? 23.513 65.302 28.465 1.00 24.53 369 ALA A N 1
ATOM 2762 C CA . ALA A 1 336 ? 23.141 64.372 27.410 1.00 22.78 369 ALA A CA 1
ATOM 2763 C C . ALA A 1 336 ? 22.832 63.029 28.072 1.00 22.89 369 ALA A C 1
ATOM 2764 O O . ALA A 1 336 ? 21.858 62.367 27.728 1.00 22.46 369 ALA A O 1
ATOM 2766 N N . THR A 1 337 ? 23.666 62.644 29.033 1.00 21.98 370 THR A N 1
ATOM 2767 C CA . THR A 1 337 ? 23.485 61.392 29.754 1.00 22.45 370 THR A CA 1
ATOM 2768 C C . THR A 1 337 ? 22.129 61.352 30.482 1.00 22.08 370 THR A C 1
ATOM 2769 O O . THR A 1 337 ? 21.394 60.374 30.379 1.00 22.45 370 THR A O 1
ATOM 2773 N N . LYS A 1 338 ? 21.789 62.416 31.202 1.00 23.03 371 LYS A N 1
ATOM 2774 C CA . LYS A 1 338 ? 20.521 62.455 31.927 1.00 21.87 371 LYS A CA 1
ATOM 2775 C C . LYS A 1 338 ? 19.320 62.344 30.982 1.00 21.89 371 LYS A C 1
ATOM 2776 O O . LYS A 1 338 ? 18.378 61.594 31.245 1.00 21.78 371 LYS A O 1
ATOM 2782 N N . ALA A 1 339 ? 19.348 63.098 29.890 1.00 18.85 372 ALA A N 1
ATOM 2783 C CA . ALA A 1 339 ? 18.258 63.044 28.933 1.00 20.32 372 ALA A CA 1
ATOM 2784 C C . ALA A 1 339 ? 18.121 61.638 28.329 1.00 19.82 372 ALA A C 1
ATOM 2785 O O . ALA A 1 339 ? 17.010 61.131 28.196 1.00 21.12 372 ALA A O 1
ATOM 2787 N N . LEU A 1 340 ? 19.248 61.018 27.970 1.00 19.83 373 LEU A N 1
ATOM 2788 C CA . LEU A 1 340 ? 19.264 59.672 27.382 1.00 20.01 373 LEU A CA 1
ATOM 2789 C C . LEU A 1 340 ? 18.784 58.611 28.376 1.00 20.28 373 LEU A C 1
ATOM 2790 O O . LEU A 1 340 ? 18.003 57.724 28.025 1.00 21.26 373 LEU A O 1
ATOM 2795 N N . LYS A 1 341 ? 19.252 58.707 29.617 1.00 19.88 374 LYS A N 1
ATOM 2796 C CA . LYS A 1 341 ? 18.871 57.746 30.640 1.00 20.62 374 LYS A CA 1
ATOM 2797 C C . LYS A 1 341 ? 17.366 57.735 30.901 1.00 20.04 374 LYS A C 1
ATOM 2798 O O . LYS A 1 341 ? 16.760 56.675 31.045 1.00 19.50 374 LYS A O 1
ATOM 2804 N N . THR A 1 342 ? 16.765 58.918 30.970 1.00 20.37 375 THR A N 1
ATOM 2805 C CA . THR A 1 342 ? 15.333 59.019 31.208 1.00 20.00 375 THR A CA 1
ATOM 2806 C C . THR A 1 342 ? 14.537 58.398 30.062 1.00 18.91 375 THR A C 1
ATOM 2807 O O . THR A 1 342 ? 13.523 57.748 30.292 1.00 19.38 375 THR A O 1
ATOM 2811 N N . ARG A 1 343 ? 14.999 58.587 28.829 1.00 19.32 376 ARG A N 1
ATOM 2812 C CA . ARG A 1 343 ? 14.284 58.034 27.683 1.00 19.03 376 ARG A CA 1
ATOM 2813 C C . ARG A 1 343 ? 14.440 56.512 27.586 1.00 18.53 376 ARG A C 1
ATOM 2814 O O . ARG A 1 343 ? 13.470 55.790 27.359 1.00 17.93 376 ARG A O 1
ATOM 2822 N N . LEU A 1 344 ? 15.662 56.029 27.772 1.00 19.09 377 LEU A N 1
ATOM 2823 C CA . LEU A 1 344 ? 15.928 54.595 27.705 1.00 17.91 377 LEU A CA 1
ATOM 2824 C C . LEU A 1 344 ? 15.180 53.857 28.803 1.00 17.62 377 LEU A C 1
ATOM 2825 O O . LEU A 1 344 ? 14.617 52.792 28.568 1.00 16.74 377 LEU A O 1
ATOM 2830 N N . CYS A 1 345 ? 15.177 54.412 30.006 1.00 18.61 378 CYS A N 1
ATOM 2831 C CA . CYS A 1 345 ? 14.447 53.776 31.094 1.00 20.25 378 CYS A CA 1
ATOM 2832 C C . CYS A 1 345 ? 12.970 53.670 30.711 1.00 20.03 378 CYS A C 1
ATOM 2833 O O . CYS A 1 345 ? 12.306 52.701 31.070 1.00 21.60 378 CYS A O 1
ATOM 2836 N N . GLU A 1 346 ? 12.462 54.663 29.978 1.00 20.46 379 GLU A N 1
ATOM 2837 C CA . GLU A 1 346 ? 11.059 54.659 29.544 1.00 20.58 379 GLU A CA 1
ATOM 2838 C C . GLU A 1 346 ? 10.828 53.609 28.464 1.00 18.69 379 GLU A C 1
ATOM 2839 O O . GLU A 1 346 ? 9.954 52.756 28.587 1.00 18.10 379 GLU A O 1
ATOM 2845 N N . LEU A 1 347 ? 11.608 53.692 27.393 1.00 17.84 380 LEU A N 1
ATOM 2846 C CA . LEU A 1 347 ? 11.486 52.752 26.285 1.00 16.80 380 LEU A CA 1
ATOM 2847 C C . LEU A 1 347 ? 11.706 51.290 26.689 1.00 17.42 380 LEU A C 1
ATOM 2848 O O . LEU A 1 347 ? 10.926 50.404 26.319 1.00 16.31 380 LEU A O 1
ATOM 2853 N N . ILE A 1 348 ? 12.763 51.029 27.452 1.00 17.59 381 ILE A N 1
ATOM 2854 C CA . ILE A 1 348 ? 13.054 49.657 27.832 1.00 17.81 381 ILE A CA 1
ATOM 2855 C C . ILE A 1 348 ? 12.074 49.109 28.870 1.00 18.71 381 ILE A C 1
ATOM 2856 O O . ILE A 1 348 ? 11.908 47.897 28.991 1.00 19.24 381 ILE A O 1
ATOM 2861 N N . TYR A 1 349 ? 11.413 49.997 29.606 1.00 19.00 382 TYR A N 1
ATOM 2862 C CA . TYR A 1 349 ? 10.419 49.567 30.589 1.00 19.60 382 TYR A CA 1
ATOM 2863 C C . TYR A 1 349 ? 9.215 49.045 29.790 1.00 18.28 382 TYR A C 1
ATOM 2864 O O . TYR A 1 349 ? 8.584 48.060 30.156 1.00 18.41 382 TYR A O 1
ATOM 2873 N N . ASP A 1 350 ? 8.905 49.725 28.694 1.00 19.10 383 ASP A N 1
ATOM 2874 C CA . ASP A 1 350 ? 7.820 49.308 27.814 1.00 19.16 383 ASP A CA 1
ATOM 2875 C C . ASP A 1 350 ? 8.244 48.026 27.088 1.00 18.75 383 ASP A C 1
ATOM 2876 O O . ASP A 1 350 ? 7.418 47.172 26.779 1.00 18.70 383 ASP A O 1
ATOM 2881 N N . ALA A 1 351 ? 9.539 47.898 26.817 1.00 18.90 384 ALA A N 1
ATOM 2882 C CA . ALA A 1 351 ? 10.048 46.712 26.145 1.00 17.95 384 ALA A CA 1
ATOM 2883 C C . ALA A 1 351 ? 9.788 45.503 27.039 1.00 17.55 384 ALA A C 1
ATOM 2884 O O . ALA A 1 351 ? 9.404 44.456 26.553 1.00 18.78 384 ALA A O 1
ATOM 2886 N N . CYS A 1 352 ? 9.990 45.655 28.347 1.00 17.38 385 CYS A N 1
ATOM 2887 C CA . CYS A 1 352 ? 9.749 44.556 29.277 1.00 16.60 385 CYS A CA 1
ATOM 2888 C C . CYS A 1 352 ? 8.266 44.225 29.316 1.00 17.33 385 CYS A C 1
ATOM 2889 O O . CYS A 1 352 ? 7.873 43.058 29.474 1.00 15.95 385 CYS A O 1
ATOM 2892 N N . ILE A 1 353 ? 7.444 45.263 29.189 1.00 17.74 386 ILE A N 1
ATOM 2893 C CA . ILE A 1 353 ? 5.997 45.095 29.192 1.00 17.22 386 ILE A CA 1
ATOM 2894 C C . ILE A 1 353 ? 5.582 44.351 27.932 1.00 17.07 386 ILE A C 1
ATOM 2895 O O . ILE A 1 353 ? 4.750 43.440 27.980 1.00 18.60 386 ILE A O 1
ATOM 2900 N N . LEU A 1 354 ? 6.166 44.730 26.801 1.00 15.66 387 LEU A N 1
ATOM 2901 C CA . LEU A 1 354 ? 5.841 44.068 25.545 1.00 15.66 387 LEU A CA 1
ATOM 2902 C C . LEU A 1 354 ? 6.357 42.629 25.507 1.00 16.98 387 LEU A C 1
ATOM 2903 O O . LEU A 1 354 ? 5.691 41.746 24.974 1.00 16.77 387 LEU A O 1
ATOM 2908 N N . ALA A 1 355 ? 7.539 42.392 26.073 1.00 18.72 388 ALA A N 1
ATOM 2909 C CA . ALA A 1 355 ? 8.108 41.039 26.094 1.00 19.93 388 ALA A CA 1
ATOM 2910 C C . ALA A 1 355 ? 7.290 40.143 27.013 1.00 19.63 388 ALA A C 1
ATOM 2911 O O . ALA A 1 355 ? 7.030 38.981 26.693 1.00 20.81 388 ALA A O 1
ATOM 2913 N N . LYS A 1 356 ? 6.879 40.678 28.159 1.00 20.07 389 LYS A N 1
ATOM 2914 C CA . LYS A 1 356 ? 6.084 39.878 29.074 1.00 20.66 389 LYS A CA 1
ATOM 2915 C C . LYS A 1 356 ? 4.728 39.562 28.449 1.00 20.54 389 LYS A C 1
ATOM 2916 O O . LYS A 1 356 ? 4.254 38.426 28.535 1.00 19.89 389 LYS A O 1
ATOM 2922 N N . ASN A 1 357 ? 4.111 40.566 27.823 1.00 20.38 390 ASN A N 1
ATOM 2923 C CA . ASN A 1 357 ? 2.820 40.368 27.176 1.00 20.82 390 ASN A CA 1
ATOM 2924 C C . ASN A 1 357 ? 2.963 39.404 26.004 1.00 20.58 390 ASN A C 1
ATOM 2925 O O . ASN A 1 357 ? 1.980 38.822 25.552 1.00 18.99 390 ASN A O 1
ATOM 2930 N N . ALA A 1 358 ? 4.182 39.246 25.503 1.00 19.91 391 ALA A N 1
ATOM 2931 C CA . ALA A 1 358 ? 4.414 38.320 24.398 1.00 20.60 391 ALA A CA 1
ATOM 2932 C C . ALA A 1 358 ? 4.756 36.946 24.972 1.00 20.53 391 ALA A C 1
ATOM 2933 O O . ALA A 1 358 ? 5.183 36.044 24.257 1.00 20.93 391 ALA A O 1
ATOM 2935 N N . ASN A 1 359 ? 4.558 36.803 26.278 1.00 20.65 392 ASN A N 1
ATOM 2936 C CA . ASN A 1 359 ? 4.816 35.557 26.981 1.00 22.44 392 ASN A CA 1
ATOM 2937 C C . ASN A 1 359 ? 6.298 35.208 27.182 1.00 22.54 392 ASN A C 1
ATOM 2938 O O . ASN A 1 359 ? 6.668 34.035 27.222 1.00 22.26 392 ASN A O 1
ATOM 2943 N N . MET A 1 360 ? 7.148 36.223 27.292 1.00 22.33 393 MET A N 1
ATOM 2944 C CA . MET A 1 360 ? 8.559 35.984 27.576 1.00 23.62 393 MET A CA 1
ATOM 2945 C C . MET A 1 360 ? 8.530 35.858 29.108 1.00 22.29 393 MET A C 1
ATOM 2946 O O . MET A 1 360 ? 7.786 36.591 29.771 1.00 20.81 393 MET A O 1
ATOM 2951 N N . ASP A 1 361 ? 9.328 34.952 29.665 1.00 21.13 394 ASP A N 1
ATOM 2952 C CA . ASP A 1 361 ? 9.346 34.736 31.112 1.00 19.51 394 ASP A CA 1
ATOM 2953 C C . ASP A 1 361 ? 10.459 35.466 31.832 1.00 19.84 394 ASP A C 1
ATOM 2954 O O . ASP A 1 361 ? 10.374 35.699 33.034 1.00 19.91 394 ASP A O 1
ATOM 2959 N N . VAL A 1 362 ? 11.506 35.812 31.090 1.00 20.61 395 VAL A N 1
ATOM 2960 C CA . VAL A 1 362 ? 12.662 36.523 31.624 1.00 20.06 395 VAL A CA 1
ATOM 2961 C C . VAL A 1 362 ? 13.195 37.327 30.437 1.00 21.14 395 VAL A C 1
ATOM 2962 O O . VAL A 1 362 ? 13.019 36.927 29.283 1.00 21.29 395 VAL A O 1
ATOM 2966 N N . PHE A 1 363 ? 13.810 38.472 30.714 1.00 20.07 396 PHE A N 1
ATOM 2967 C CA . PHE A 1 363 ? 14.319 39.354 29.661 1.00 17.77 396 PHE A CA 1
ATOM 2968 C C . PHE A 1 363 ? 15.849 39.453 29.808 1.00 17.15 396 PHE A C 1
ATOM 2969 O O . PHE A 1 363 ? 16.360 39.812 30.864 1.00 15.68 396 PHE A O 1
ATOM 2977 N N . ASN A 1 364 ? 16.575 39.119 28.748 1.00 15.95 397 ASN A N 1
ATOM 2978 C CA . ASN A 1 364 ? 18.027 39.130 28.793 1.00 16.04 397 ASN A CA 1
ATOM 2979 C C . ASN A 1 364 ? 18.658 40.338 28.144 1.00 16.50 397 ASN A C 1
ATOM 2980 O O . ASN A 1 364 ? 18.225 40.790 27.091 1.00 17.78 397 ASN A O 1
ATOM 2985 N N . ALA A 1 365 ? 19.707 40.852 28.764 1.00 16.63 398 ALA A N 1
ATOM 2986 C CA . ALA A 1 365 ? 20.401 41.998 28.203 1.00 16.73 398 ALA A CA 1
ATOM 2987 C C . ALA A 1 365 ? 21.824 42.028 28.701 1.00 15.49 398 ALA A C 1
ATOM 2988 O O . ALA A 1 365 ? 22.107 41.660 29.845 1.00 15.12 398 ALA A O 1
ATOM 2990 N N . LEU A 1 366 ? 22.716 42.456 27.819 1.00 14.54 399 LEU A N 1
ATOM 2991 C CA . LEU A 1 366 ? 24.125 42.576 28.133 1.00 14.20 399 LEU A CA 1
ATOM 2992 C C . LEU A 1 366 ? 24.388 44.010 28.566 1.00 15.45 399 LEU A C 1
ATOM 2993 O O . LEU A 1 366 ? 23.506 44.866 28.465 1.00 15.70 399 LEU A O 1
ATOM 2998 N N . THR A 1 367 ? 25.594 44.264 29.064 1.00 16.54 400 THR A N 1
ATOM 2999 C CA . THR A 1 367 ? 25.988 45.600 29.491 1.00 15.76 400 THR A CA 1
ATOM 3000 C C . THR A 1 367 ? 26.613 46.363 28.319 1.00 16.17 400 THR A C 1
ATOM 3001 O O . THR A 1 367 ? 27.367 47.308 28.514 1.00 16.21 400 THR A O 1
ATOM 3005 N N . SER A 1 368 ? 26.310 45.942 27.097 1.00 16.16 401 SER A N 1
ATOM 3006 C CA . SER A 1 368 ? 26.843 46.610 25.916 1.00 15.22 401 SER A CA 1
ATOM 3007 C C . SER A 1 368 ? 26.026 47.870 25.627 1.00 15.40 401 SER A C 1
ATOM 3008 O O . SER A 1 368 ? 25.110 48.196 26.381 1.00 14.40 401 SER A O 1
ATOM 3011 N N . GLN A 1 369 ? 26.361 48.572 24.544 1.00 16.05 402 GLN A N 1
ATOM 3012 C CA . GLN A 1 369 ? 25.644 49.782 24.143 1.00 16.58 402 GLN A CA 1
ATOM 3013 C C . GLN A 1 369 ? 25.512 50.755 25.319 1.00 16.94 402 GLN A C 1
ATOM 3014 O O . GLN A 1 369 ? 26.445 50.892 26.115 1.00 15.48 402 GLN A O 1
ATOM 3020 N N . ASP A 1 370 ? 24.366 51.430 25.428 1.00 15.49 403 ASP A N 1
ATOM 3021 C CA . ASP A 1 370 ? 24.138 52.364 26.539 1.00 16.25 403 ASP A CA 1
ATOM 3022 C C . ASP A 1 370 ? 23.293 51.700 27.629 1.00 16.65 403 ASP A C 1
ATOM 3023 O O . ASP A 1 370 ? 22.714 52.371 28.480 1.00 15.54 403 ASP A O 1
ATOM 3028 N N . ASN A 1 371 ? 23.255 50.371 27.608 1.00 16.60 404 ASN A N 1
ATOM 3029 C CA . ASN A 1 371 ? 22.457 49.591 28.553 1.00 17.60 404 ASN A CA 1
ATOM 3030 C C . ASN A 1 371 ? 22.617 49.871 30.057 1.00 17.74 404 ASN A C 1
ATOM 3031 O O . ASN A 1 371 ? 21.627 49.829 30.800 1.00 17.57 404 ASN A O 1
ATOM 3036 N N . THR A 1 372 ? 23.834 50.150 30.520 1.00 18.31 405 THR A N 1
ATOM 3037 C CA . THR A 1 372 ? 24.038 50.406 31.952 1.00 17.48 405 THR A CA 1
ATOM 3038 C C . THR A 1 372 ? 23.276 51.618 32.493 1.00 18.66 405 THR A C 1
ATOM 3039 O O . THR A 1 372 ? 23.181 51.799 33.712 1.00 18.60 405 THR A O 1
ATOM 3043 N N . LEU A 1 373 ? 22.745 52.455 31.604 1.00 16.12 406 LEU A N 1
ATOM 3044 C CA . LEU A 1 373 ? 21.980 53.611 32.062 1.00 17.58 406 LEU A CA 1
ATOM 3045 C C . LEU A 1 373 ? 20.634 53.157 32.610 1.00 18.05 406 LEU A C 1
ATOM 3046 O O . LEU A 1 373 ? 20.054 53.835 33.462 1.00 18.17 406 LEU A O 1
ATOM 3051 N N . PHE A 1 374 ? 20.143 52.012 32.128 1.00 17.44 407 PHE A N 1
ATOM 3052 C CA . PHE A 1 374 ? 18.851 51.489 32.575 1.00 18.16 407 PHE A CA 1
ATOM 3053 C C . PHE A 1 374 ? 18.851 50.127 33.276 1.00 17.27 407 PHE A C 1
ATOM 3054 O O . PHE A 1 374 ? 17.942 49.828 34.041 1.00 18.60 407 PHE A O 1
ATOM 3062 N N . LEU A 1 375 ? 19.864 49.309 33.022 1.00 17.54 408 LEU A N 1
ATOM 3063 C CA . LEU A 1 375 ? 19.929 47.974 33.603 1.00 17.74 408 LEU A CA 1
ATOM 3064 C C . LEU A 1 375 ? 19.498 47.843 35.072 1.00 18.12 408 LEU A C 1
ATOM 3065 O O . LEU A 1 375 ? 18.536 47.133 35.366 1.00 16.38 408 LEU A O 1
ATOM 3070 N N . ASP A 1 376 ? 20.185 48.516 35.991 1.00 19.46 409 ASP A N 1
ATOM 3071 C CA . ASP A 1 376 ? 19.831 48.414 37.416 1.00 22.36 409 ASP A CA 1
ATOM 3072 C C . ASP A 1 376 ? 18.460 48.990 37.783 1.00 22.19 409 ASP A C 1
ATOM 3073 O O . ASP A 1 376 ? 17.702 48.383 38.544 1.00 20.76 409 ASP A O 1
ATOM 3078 N N . ASP A 1 377 ? 18.144 50.163 37.250 1.00 22.67 410 ASP A N 1
ATOM 3079 C CA . ASP A 1 377 ? 16.869 50.791 37.547 1.00 23.68 410 ASP A CA 1
ATOM 3080 C C . ASP A 1 377 ? 15.677 49.963 37.087 1.00 23.16 410 ASP A C 1
ATOM 3081 O O . ASP A 1 377 ? 14.611 50.006 37.701 1.00 22.02 410 ASP A O 1
ATOM 3086 N N . LEU A 1 378 ? 15.862 49.199 36.016 1.00 21.80 411 LEU A N 1
ATOM 3087 C CA . LEU A 1 378 ? 14.779 48.390 35.481 1.00 21.74 411 LEU A CA 1
ATOM 3088 C C . LEU A 1 378 ? 14.825 46.959 35.992 1.00 21.16 411 LEU A C 1
ATOM 3089 O O . LEU A 1 378 ? 14.139 46.074 35.482 1.00 20.50 411 LEU A O 1
ATOM 3094 N N . LYS A 1 379 ? 15.655 46.744 37.005 1.00 21.83 412 LYS A N 1
ATOM 3095 C CA . LYS A 1 379 ? 15.772 45.449 37.663 1.00 22.40 412 LYS A CA 1
ATOM 3096 C C . LYS A 1 379 ? 16.357 44.283 36.875 1.00 22.25 412 LYS A C 1
ATOM 3097 O O . LYS A 1 379 ? 15.963 43.135 37.082 1.00 22.01 412 LYS A O 1
ATOM 3103 N N . PHE A 1 380 ? 17.279 44.568 35.961 1.00 20.80 413 PHE A N 1
ATOM 3104 C CA . PHE A 1 380 ? 17.936 43.489 35.239 1.00 20.59 413 PHE A CA 1
ATOM 3105 C C . PHE A 1 380 ? 18.986 43.052 36.246 1.00 20.91 413 PHE A C 1
ATOM 3106 O O . PHE A 1 380 ? 19.938 43.781 36.505 1.00 20.82 413 PHE A O 1
ATOM 3114 N N . GLY A 1 381 ? 18.795 41.877 36.833 1.00 22.29 414 GLY A N 1
ATOM 3115 C CA . GLY A 1 381 ? 19.735 41.388 37.825 1.00 22.25 414 GLY A CA 1
ATOM 3116 C C . GLY A 1 381 ? 21.028 40.857 37.242 1.00 22.74 414 GLY A C 1
ATOM 3117 O O . GLY A 1 381 ? 21.049 40.342 36.126 1.00 21.40 414 GLY A O 1
ATOM 3118 N N . PRO A 1 382 ? 22.138 40.977 37.988 1.00 24.44 415 PRO A N 1
ATOM 3119 C CA . PRO A 1 382 ? 23.464 40.516 37.575 1.00 24.90 415 PRO A CA 1
ATOM 3120 C C . PRO A 1 382 ? 23.450 39.024 37.265 1.00 25.68 415 PRO A C 1
ATOM 3121 O O . PRO A 1 382 ? 23.084 38.222 38.121 1.00 26.06 415 PRO A O 1
ATOM 3125 N N . GLY A 1 383 ? 23.843 38.655 36.049 1.00 25.76 416 GLY A N 1
ATOM 3126 C CA . GLY A 1 383 ? 23.875 37.251 35.673 1.00 25.52 416 GLY A CA 1
ATOM 3127 C C . GLY A 1 383 ? 25.236 36.656 35.979 1.00 25.40 416 GLY A C 1
ATOM 3128 O O . GLY A 1 383 ? 26.176 37.386 36.263 1.00 25.65 416 GLY A O 1
ATOM 3129 N N . ASP A 1 384 ? 25.356 35.336 35.922 1.00 27.30 417 ASP A N 1
ATOM 3130 C CA . ASP A 1 384 ? 26.636 34.693 36.214 1.00 28.53 417 ASP A CA 1
ATOM 3131 C C . ASP A 1 384 ? 27.583 34.571 35.027 1.00 27.25 417 ASP A C 1
ATOM 3132 O O . ASP A 1 384 ? 28.759 34.285 35.197 1.00 27.80 417 ASP A O 1
ATOM 3137 N N . GLY A 1 385 ? 27.084 34.790 33.823 1.00 26.69 418 GLY A N 1
ATOM 3138 C CA . GLY A 1 385 ? 27.959 34.679 32.671 1.00 25.50 418 GLY A CA 1
ATOM 3139 C C . GLY A 1 385 ? 28.495 36.002 32.151 1.00 24.44 418 GLY A C 1
ATOM 3140 O O . GLY A 1 385 ? 27.964 37.071 32.449 1.00 22.78 418 GLY A O 1
ATOM 3141 N N . PHE A 1 386 ? 29.565 35.914 31.372 1.00 23.37 419 PHE A N 1
ATOM 3142 C CA . PHE A 1 386 ? 30.190 37.071 30.752 1.00 21.94 419 PHE A CA 1
ATOM 3143 C C . PHE A 1 386 ? 30.375 36.702 29.292 1.00 21.41 419 PHE A C 1
ATOM 3144 O O . PHE A 1 386 ? 30.425 35.515 28.944 1.00 21.58 419 PHE A O 1
ATOM 3152 N N . LEU A 1 387 ? 30.436 37.705 28.428 1.00 19.72 420 LEU A N 1
ATOM 3153 C CA . LEU A 1 387 ? 30.603 37.435 27.010 1.00 18.80 420 LEU A CA 1
ATOM 3154 C C . LEU A 1 387 ? 31.803 38.201 26.488 1.00 18.23 420 LEU A C 1
ATOM 3155 O O . LEU A 1 387 ? 31.886 39.414 26.639 1.00 18.09 420 LEU A O 1
ATOM 3160 N N . ASN A 1 388 ? 32.743 37.479 25.894 1.00 18.49 421 ASN A N 1
ATOM 3161 C CA . ASN A 1 388 ? 33.939 38.103 25.346 1.00 19.44 421 ASN A CA 1
ATOM 3162 C C . ASN A 1 388 ? 33.773 38.301 23.847 1.00 19.86 421 ASN A C 1
ATOM 3163 O O . ASN A 1 388 ? 33.277 37.413 23.152 1.00 20.79 421 ASN A O 1
ATOM 3168 N N . PHE A 1 389 ? 34.177 39.476 23.367 1.00 20.06 422 PHE A N 1
ATOM 3169 C CA . PHE A 1 389 ? 34.094 39.826 21.956 1.00 20.10 422 PHE A CA 1
ATOM 3170 C C . PHE A 1 389 ? 35.463 39.702 21.307 1.00 19.70 422 PHE A C 1
ATOM 3171 O O . PHE A 1 389 ? 36.458 40.160 21.865 1.00 19.29 422 PHE A O 1
ATOM 3179 N N . TYR A 1 390 ? 35.505 39.097 20.124 1.00 20.08 423 TYR A N 1
ATOM 3180 C CA . TYR A 1 390 ? 36.770 38.892 19.427 1.00 20.52 423 TYR A CA 1
ATOM 3181 C C . TYR A 1 390 ? 36.727 39.291 17.962 1.00 21.19 423 TYR A C 1
ATOM 3182 O O . TYR A 1 390 ? 35.661 39.334 17.355 1.00 23.60 423 TYR A O 1
ATOM 3191 N N . LEU A 1 391 ? 37.899 39.569 17.400 1.00 20.96 424 LEU A N 1
ATOM 3192 C CA . LEU A 1 391 ? 38.024 39.945 15.997 1.00 22.75 424 LEU A CA 1
ATOM 3193 C C . LEU A 1 391 ? 39.081 39.086 15.309 1.00 22.56 424 LEU A C 1
ATOM 3194 O O . LEU A 1 391 ? 40.254 39.139 15.667 1.00 22.16 424 LEU A O 1
ATOM 3199 N N . PHE A 1 392 ? 38.664 38.299 14.322 1.00 23.01 425 PHE A N 1
ATOM 3200 C CA . PHE A 1 392 ? 39.605 37.442 13.603 1.00 23.95 425 PHE A CA 1
ATOM 3201 C C . PHE A 1 392 ? 40.435 38.252 12.618 1.00 24.02 425 PHE A C 1
ATOM 3202 O O . PHE A 1 392 ? 39.905 39.084 11.881 1.00 24.68 425 PHE A O 1
ATOM 3210 N N . ASN A 1 393 ? 41.740 38.014 12.617 1.00 25.11 426 ASN A N 1
ATOM 3211 C CA . ASN A 1 393 ? 42.645 38.693 11.695 1.00 25.80 426 ASN A CA 1
ATOM 3212 C C . ASN A 1 393 ? 42.565 40.213 11.790 1.00 27.41 426 ASN A C 1
ATOM 3213 O O . ASN A 1 393 ? 42.729 40.916 10.790 1.00 27.51 426 ASN A O 1
ATOM 3218 N N . TYR A 1 394 ? 42.302 40.724 12.988 1.00 28.03 427 TYR A N 1
ATOM 3219 C CA . TYR A 1 394 ? 42.203 42.163 13.172 1.00 26.16 427 TYR A CA 1
ATOM 3220 C C . TYR A 1 394 ? 42.642 42.556 14.571 1.00 26.48 427 TYR A C 1
ATOM 3221 O O . TYR A 1 394 ? 42.125 42.060 15.572 1.00 26.61 427 TYR A O 1
ATOM 3230 N N . ARG A 1 395 ? 43.593 43.476 14.609 1.00 25.32 428 ARG A N 1
ATOM 3231 C CA . ARG A 1 395 ? 44.174 43.975 15.833 1.00 25.90 428 ARG A CA 1
ATOM 3232 C C . ARG A 1 395 ? 43.519 45.317 16.180 1.00 25.47 428 ARG A C 1
ATOM 3233 O O . ARG A 1 395 ? 43.612 46.277 15.419 1.00 24.92 428 ARG A O 1
ATOM 3241 N N . ALA A 1 396 ? 42.840 45.377 17.318 1.00 24.29 429 ALA A N 1
ATOM 3242 C CA . ALA A 1 396 ? 42.192 46.614 17.735 1.00 24.64 429 ALA A CA 1
ATOM 3243 C C . ALA A 1 396 ? 42.351 46.874 19.231 1.00 24.73 429 ALA A C 1
ATOM 3244 O O . ALA A 1 396 ? 42.385 45.942 20.040 1.00 24.13 429 ALA A O 1
ATOM 3246 N N . LYS A 1 397 ? 42.445 48.148 19.595 1.00 25.07 430 LYS A N 1
ATOM 3247 C CA . LYS A 1 397 ? 42.587 48.532 20.994 1.00 25.38 430 LYS A CA 1
ATOM 3248 C C . LYS A 1 397 ? 41.362 48.075 21.772 1.00 25.27 430 LYS A C 1
ATOM 3249 O O . LYS A 1 397 ? 40.302 47.823 21.190 1.00 25.22 430 LYS A O 1
ATOM 3255 N N . PRO A 1 398 ? 41.489 47.955 23.101 1.00 24.24 431 PRO A N 1
ATOM 3256 C CA . PRO A 1 398 ? 40.359 47.524 23.933 1.00 23.15 431 PRO A CA 1
ATOM 3257 C C . PRO A 1 398 ? 39.160 48.492 23.887 1.00 21.53 431 PRO A C 1
ATOM 3258 O O . PRO A 1 398 ? 39.326 49.714 23.877 1.00 19.45 431 PRO A O 1
ATOM 3262 N N . ILE A 1 399 ? 37.958 47.924 23.842 1.00 19.32 432 ILE A N 1
ATOM 3263 C CA . ILE A 1 399 ? 36.722 48.700 23.784 1.00 18.64 432 ILE A CA 1
ATOM 3264 C C . ILE A 1 399 ? 35.891 48.447 25.039 1.00 19.06 432 ILE A C 1
ATOM 3265 O O . ILE A 1 399 ? 35.614 47.300 25.373 1.00 17.63 432 ILE A O 1
ATOM 3270 N N . THR A 1 400 ? 35.501 49.520 25.728 1.00 18.28 433 THR A N 1
ATOM 3271 C CA . THR A 1 400 ? 34.715 49.414 26.960 1.00 19.05 433 THR A CA 1
ATOM 3272 C C . THR A 1 400 ? 33.539 48.450 26.852 1.00 18.55 433 THR A C 1
ATOM 3273 O O . THR A 1 400 ? 32.783 48.483 25.881 1.00 17.47 433 THR A O 1
ATOM 3277 N N . GLY A 1 401 ? 33.375 47.615 27.874 1.00 17.21 434 GLY A N 1
ATOM 3278 C CA . GLY A 1 401 ? 32.296 46.647 27.878 1.00 18.19 434 GLY A CA 1
ATOM 3279 C C . GLY A 1 401 ? 31.160 46.990 28.823 1.00 18.92 434 GLY A C 1
ATOM 3280 O O . GLY A 1 401 ? 30.202 46.224 28.943 1.00 18.63 434 GLY A O 1
ATOM 3281 N N . GLY A 1 402 ? 31.261 48.131 29.499 1.00 18.83 435 GLY A N 1
ATOM 3282 C CA . GLY A 1 402 ? 30.214 48.532 30.425 1.00 19.28 435 GLY A CA 1
ATOM 3283 C C . GLY A 1 402 ? 30.337 47.911 31.809 1.00 19.83 435 GLY A C 1
ATOM 3284 O O . GLY A 1 402 ? 29.364 47.844 32.563 1.00 18.48 435 GLY A O 1
ATOM 3285 N N . LEU A 1 403 ? 31.538 47.465 32.150 1.00 19.46 436 LEU A N 1
ATOM 3286 C CA . LEU A 1 403 ? 31.780 46.848 33.448 1.00 19.17 436 LEU A CA 1
ATOM 3287 C C . LEU A 1 403 ? 32.879 47.555 34.222 1.00 19.14 436 LEU A C 1
ATOM 3288 O O . LEU A 1 403 ? 33.826 48.090 33.637 1.00 20.39 436 LEU A O 1
ATOM 3293 N N . ASN A 1 404 ? 32.738 47.552 35.541 1.00 18.94 437 ASN A N 1
ATOM 3294 C CA . ASN A 1 404 ? 33.732 48.116 36.432 1.00 19.59 437 ASN A CA 1
ATOM 3295 C C . ASN A 1 404 ? 34.654 46.932 36.707 1.00 19.04 437 ASN A C 1
ATOM 3296 O O . ASN A 1 404 ? 34.309 45.796 36.404 1.00 18.19 437 ASN A O 1
ATOM 3301 N N . PRO A 1 405 ? 35.836 47.180 37.281 1.00 19.28 438 PRO A N 1
ATOM 3302 C CA . PRO A 1 405 ? 36.752 46.076 37.565 1.00 20.30 438 PRO A CA 1
ATOM 3303 C C . PRO A 1 405 ? 36.146 44.981 38.445 1.00 22.78 438 PRO A C 1
ATOM 3304 O O . PRO A 1 405 ? 36.518 43.808 38.338 1.00 22.13 438 PRO A O 1
ATOM 3308 N N . ASP A 1 406 ? 35.210 45.359 39.313 1.00 22.60 439 ASP A N 1
ATOM 3309 C CA . ASP A 1 406 ? 34.582 44.396 40.205 1.00 23.71 439 ASP A CA 1
ATOM 3310 C C . ASP A 1 406 ? 33.377 43.717 39.562 1.00 24.26 439 ASP A C 1
ATOM 3311 O O . ASP A 1 406 ? 32.608 43.033 40.237 1.00 24.88 439 ASP A O 1
ATOM 3316 N N . ASN A 1 407 ? 33.218 43.918 38.258 1.00 23.38 440 ASN A N 1
ATOM 3317 C CA . ASN A 1 407 ? 32.121 43.328 37.505 1.00 22.59 440 ASN A CA 1
ATOM 3318 C C . ASN A 1 407 ? 30.768 44.003 37.646 1.00 21.70 440 ASN A C 1
ATOM 3319 O O . ASN A 1 407 ? 29.783 43.497 37.129 1.00 22.05 440 ASN A O 1
ATOM 3324 N N . SER A 1 408 ? 30.698 45.129 38.346 1.00 22.18 441 SER A N 1
ATOM 3325 C CA . SER A 1 408 ? 29.417 45.826 38.478 1.00 21.73 441 SER A CA 1
ATOM 3326 C C . SER A 1 408 ? 29.257 46.690 37.225 1.00 21.81 441 SER A C 1
ATOM 3327 O O . SER A 1 408 ? 30.225 46.905 36.496 1.00 21.28 441 SER A O 1
ATOM 3330 N N . ASN A 1 409 ? 28.049 47.183 36.964 1.00 22.75 442 ASN A N 1
ATOM 3331 C CA . ASN A 1 409 ? 27.808 47.998 35.764 1.00 21.34 442 ASN A CA 1
ATOM 3332 C C . ASN A 1 409 ? 28.481 49.371 35.807 1.00 22.27 442 ASN A C 1
ATOM 3333 O O . ASN A 1 409 ? 28.327 50.117 36.783 1.00 21.73 442 ASN A O 1
ATOM 3338 N N . ASP A 1 410 ? 29.229 49.715 34.761 1.00 21.91 443 ASP A N 1
ATOM 3339 C CA . ASP A 1 410 ? 29.866 51.029 34.738 1.00 24.03 443 ASP A CA 1
ATOM 3340 C C . ASP A 1 410 ? 28.857 51.993 34.131 1.00 23.79 443 ASP A C 1
ATOM 3341 O O . ASP A 1 410 ? 28.760 52.136 32.910 1.00 24.56 443 ASP A O 1
ATOM 3346 N N . ILE A 1 411 ? 28.099 52.656 34.990 1.00 25.56 444 ILE A N 1
ATOM 3347 C CA . ILE A 1 411 ? 27.087 53.586 34.520 1.00 26.30 444 ILE A CA 1
ATOM 3348 C C . ILE A 1 411 ? 27.578 54.921 33.961 1.00 27.84 444 ILE A C 1
ATOM 3349 O O . ILE A 1 411 ? 26.805 55.648 33.335 1.00 27.84 444 ILE A O 1
ATOM 3354 N N . LYS A 1 412 ? 28.851 55.258 34.159 1.00 28.74 445 LYS A N 1
ATOM 3355 C CA . LYS A 1 412 ? 29.315 56.540 33.646 1.00 30.77 445 LYS A CA 1
ATOM 3356 C C . LYS A 1 412 ? 29.981 56.495 32.273 1.00 29.63 445 LYS A C 1
ATOM 3357 O O . LYS A 1 412 ? 29.898 57.463 31.523 1.00 29.57 445 LYS A O 1
ATOM 3363 N N . ARG A 1 413 ? 30.637 55.390 31.940 1.00 28.57 446 ARG A N 1
ATOM 3364 C CA . ARG A 1 413 ? 31.265 55.248 30.629 1.00 28.57 446 ARG A CA 1
ATOM 3365 C C . ARG A 1 413 ? 30.385 54.366 29.736 1.00 25.84 446 ARG A C 1
ATOM 3366 O O . ARG A 1 413 ? 30.419 54.459 28.512 1.00 24.28 446 ARG A O 1
ATOM 3374 N N . ARG A 1 414 ? 29.586 53.515 30.367 1.00 24.37 447 ARG A N 1
ATOM 3375 C CA . ARG A 1 414 ? 28.723 52.598 29.630 1.00 23.05 447 ARG A CA 1
ATOM 3376 C C . ARG A 1 414 ? 29.590 51.738 28.702 1.00 20.61 447 ARG A C 1
ATOM 3377 O O . ARG A 1 414 ? 30.659 51.273 29.111 1.00 20.87 447 ARG A O 1
ATOM 3385 N N . SER A 1 415 ? 29.168 51.539 27.459 1.00 18.79 448 SER A N 1
ATOM 3386 C CA . SER A 1 415 ? 29.956 50.701 26.563 1.00 17.98 448 SER A CA 1
ATOM 3387 C C . SER A 1 415 ? 30.081 51.239 25.163 1.00 16.92 448 SER A C 1
ATOM 3388 O O . SER A 1 415 ? 29.227 51.981 24.682 1.00 17.09 448 SER A O 1
ATOM 3391 N N . ASN A 1 416 ? 31.160 50.840 24.509 1.00 16.68 449 ASN A N 1
ATOM 3392 C CA . ASN A 1 416 ? 31.419 51.254 23.150 1.00 16.20 449 ASN A CA 1
ATOM 3393 C C . ASN A 1 416 ? 31.193 50.104 22.211 1.00 16.10 449 ASN A C 1
ATOM 3394 O O . ASN A 1 416 ? 31.492 50.202 21.020 1.00 14.63 449 ASN A O 1
ATOM 3399 N N . VAL A 1 417 ? 30.663 49.010 22.760 1.00 16.57 450 VAL A N 1
ATOM 3400 C CA . VAL A 1 417 ? 30.325 47.838 21.963 1.00 16.22 450 VAL A CA 1
ATOM 3401 C C . VAL A 1 417 ? 28.902 48.112 21.474 1.00 16.95 450 VAL A C 1
ATOM 3402 O O . VAL A 1 417 ? 27.963 48.150 22.277 1.00 15.86 450 VAL A O 1
ATOM 3406 N N . GLY A 1 418 ? 28.746 48.305 20.167 1.00 17.75 451 GLY A N 1
ATOM 3407 C CA . GLY A 1 418 ? 27.433 48.592 19.615 1.00 17.19 451 GLY A CA 1
ATOM 3408 C C . GLY A 1 418 ? 26.763 47.413 18.942 1.00 19.99 451 GLY A C 1
ATOM 3409 O O . GLY A 1 418 ? 25.551 47.417 18.720 1.00 20.79 451 GLY A O 1
ATOM 3410 N N . VAL A 1 419 ? 27.542 46.389 18.619 1.00 17.93 452 VAL A N 1
ATOM 3411 C CA . VAL A 1 419 ? 26.986 45.227 17.968 1.00 18.04 452 VAL A CA 1
ATOM 3412 C C . VAL A 1 419 ? 26.351 44.291 19.000 1.00 18.17 452 VAL A C 1
ATOM 3413 O O . VAL A 1 419 ? 26.777 44.239 20.155 1.00 17.91 452 VAL A O 1
ATOM 3417 N N . VAL A 1 420 ? 25.315 43.573 18.581 1.00 17.43 453 VAL A N 1
ATOM 3418 C CA . VAL A 1 420 ? 24.654 42.613 19.456 1.00 18.66 453 VAL A CA 1
ATOM 3419 C C . VAL A 1 420 ? 24.654 41.315 18.678 1.00 20.21 453 VAL A C 1
ATOM 3420 O O . VAL A 1 420 ? 24.012 41.211 17.637 1.00 20.65 453 VAL A O 1
ATOM 3424 N N . MET A 1 421 ? 25.401 40.336 19.175 1.00 19.36 454 MET A N 1
ATOM 3425 C CA . MET A 1 421 ? 25.507 39.044 18.515 1.00 19.21 454 MET A CA 1
ATOM 3426 C C . MET A 1 421 ? 24.464 38.095 19.066 1.00 18.38 454 MET A C 1
ATOM 3427 O O . MET A 1 421 ? 24.060 38.219 20.209 1.00 18.38 454 MET A O 1
ATOM 3432 N N . LEU A 1 422 ? 24.070 37.140 18.280 1.00 19.82 455 LEU A N 1
ATOM 3433 C CA . LEU A 1 422 ? 23.090 36.140 18.720 1.00 22.28 455 LEU A CA 1
ATOM 3434 C C . LEU A 1 422 ? 23.610 35.000 19.660 1.00 23.42 455 LEU A C 1
ATOM 3435 O O . LEU A 1 422 ? 23.140 33.910 19.480 1.00 25.32 455 LEU A O 1
ATOM 3441 N N . ALA B 1 1 ? 83.689 80.500 31.768 1.00 54.02 34 ALA B N 1
ATOM 3442 C CA . ALA B 1 1 ? 83.693 80.217 30.300 1.00 53.36 34 ALA B CA 1
ATOM 3443 C C . ALA B 1 1 ? 84.103 81.454 29.493 1.00 52.34 34 ALA B C 1
ATOM 3444 O O . ALA B 1 1 ? 83.313 82.391 29.341 1.00 51.62 34 ALA B O 1
ATOM 3446 N N . MET B 1 2 ? 85.334 81.452 28.978 1.00 51.06 35 MET B N 1
ATOM 3447 C CA . MET B 1 2 ? 85.836 82.581 28.197 1.00 49.44 35 MET B CA 1
ATOM 3448 C C . MET B 1 2 ? 86.567 82.112 26.945 1.00 47.09 35 MET B C 1
ATOM 3449 O O . MET B 1 2 ? 86.586 82.797 25.921 1.00 45.84 35 MET B O 1
ATOM 3454 N N . LYS B 1 3 ? 87.167 80.934 27.053 1.00 45.68 36 LYS B N 1
ATOM 3455 C CA . LYS B 1 3 ? 87.906 80.285 25.969 1.00 42.80 36 LYS B CA 1
ATOM 3456 C C . LYS B 1 3 ? 87.786 78.806 26.310 1.00 41.32 36 LYS B C 1
ATOM 3457 O O . LYS B 1 3 ? 88.470 77.944 25.751 1.00 40.51 36 LYS B O 1
ATOM 3459 N N . ASP B 1 4 ? 86.900 78.546 27.265 1.00 39.43 37 ASP B N 1
ATOM 3460 C CA . ASP B 1 4 ? 86.602 77.209 27.744 1.00 37.05 37 ASP B CA 1
ATOM 3461 C C . ASP B 1 4 ? 85.463 76.719 26.858 1.00 34.92 37 ASP B C 1
ATOM 3462 O O . ASP B 1 4 ? 84.751 75.761 27.180 1.00 34.08 37 ASP B O 1
ATOM 3467 N N . HIS B 1 5 ? 85.321 77.412 25.731 1.00 32.48 38 HIS B N 1
ATOM 3468 C CA . HIS B 1 5 ? 84.306 77.135 24.721 1.00 30.05 38 HIS B CA 1
ATOM 3469 C C . HIS B 1 5 ? 84.980 76.503 23.512 1.00 29.84 38 HIS B C 1
ATOM 3470 O O . HIS B 1 5 ? 85.478 77.213 22.641 1.00 29.61 38 HIS B O 1
ATOM 3477 N N . LYS B 1 6 ? 84.982 75.177 23.446 1.00 29.27 39 LYS B N 1
ATOM 3478 C CA . LYS B 1 6 ? 85.631 74.485 22.340 1.00 29.81 39 LYS B CA 1
ATOM 3479 C C . LYS B 1 6 ? 85.126 74.915 20.968 1.00 28.55 39 LYS B C 1
ATOM 3480 O O . LYS B 1 6 ? 85.898 74.993 20.021 1.00 29.00 39 LYS B O 1
ATOM 3486 N N . PHE B 1 7 ? 83.837 75.208 20.858 1.00 28.21 40 PHE B N 1
ATOM 3487 C CA . PHE B 1 7 ? 83.286 75.635 19.578 1.00 27.75 40 PHE B CA 1
ATOM 3488 C C . PHE B 1 7 ? 83.429 77.138 19.325 1.00 28.09 40 PHE B C 1
ATOM 3489 O O . PHE B 1 7 ? 84.128 77.564 18.406 1.00 28.26 40 PHE B O 1
ATOM 3497 N N . TRP B 1 8 ? 82.769 77.944 20.149 1.00 27.98 41 TRP B N 1
ATOM 3498 C CA . TRP B 1 8 ? 82.802 79.388 19.972 1.00 27.61 41 TRP B CA 1
ATOM 3499 C C . TRP B 1 8 ? 84.181 80.029 19.893 1.00 27.92 41 TRP B C 1
ATOM 3500 O O . TRP B 1 8 ? 84.352 81.046 19.218 1.00 26.56 41 TRP B O 1
ATOM 3511 N N . ARG B 1 9 ? 85.163 79.439 20.570 1.00 28.57 42 ARG B N 1
ATOM 3512 C CA . ARG B 1 9 ? 86.523 79.969 20.538 1.00 28.22 42 ARG B CA 1
ATOM 3513 C C . ARG B 1 9 ? 87.043 79.950 19.091 1.00 27.45 42 ARG B C 1
ATOM 3514 O O . ARG B 1 9 ? 87.953 80.692 18.746 1.00 28.65 42 ARG B O 1
ATOM 3522 N N . THR B 1 10 ? 86.472 79.096 18.246 1.00 26.21 43 THR B N 1
ATOM 3523 C CA . THR B 1 10 ? 86.916 79.010 16.853 1.00 25.62 43 THR B CA 1
ATOM 3524 C C . THR B 1 10 ? 86.143 79.941 15.914 1.00 25.12 43 THR B C 1
ATOM 3525 O O . THR B 1 10 ? 86.520 80.112 14.754 1.00 25.31 43 THR B O 1
ATOM 3529 N N . GLN B 1 11 ? 85.079 80.556 16.424 1.00 24.44 44 GLN B N 1
ATOM 3530 C CA . GLN B 1 11 ? 84.221 81.411 15.611 1.00 22.28 44 GLN B CA 1
ATOM 3531 C C . GLN B 1 11 ? 84.533 82.900 15.568 1.00 23.78 44 GLN B C 1
ATOM 3532 O O . GLN B 1 11 ? 85.183 83.447 16.464 1.00 23.46 44 GLN B O 1
ATOM 3538 N N . PRO B 1 12 ? 84.064 83.583 14.507 1.00 22.80 45 PRO B N 1
ATOM 3539 C CA . PRO B 1 12 ? 84.294 85.018 14.362 1.00 22.82 45 PRO B CA 1
ATOM 3540 C C . PRO B 1 12 ? 83.262 85.774 15.197 1.00 23.12 45 PRO B C 1
ATOM 3541 O O . PRO B 1 12 ? 82.239 86.223 14.698 1.00 22.95 45 PRO B O 1
ATOM 3545 N N . VAL B 1 13 ? 83.540 85.882 16.486 1.00 23.76 46 VAL B N 1
ATOM 3546 C CA . VAL B 1 13 ? 82.657 86.561 17.407 1.00 23.38 46 VAL B CA 1
ATOM 3547 C C . VAL B 1 13 ? 83.490 87.450 18.304 1.00 24.42 46 VAL B C 1
ATOM 3548 O O . VAL B 1 13 ? 84.686 87.210 18.500 1.00 25.18 46 VAL B O 1
ATOM 3552 N N . LYS B 1 14 ? 82.848 88.477 18.842 1.00 23.77 47 LYS B N 1
ATOM 3553 C CA . LYS B 1 14 ? 83.502 89.414 19.739 1.00 24.15 47 LYS B CA 1
ATOM 3554 C C . LYS B 1 14 ? 83.944 88.661 20.994 1.00 23.84 47 LYS B C 1
ATOM 3555 O O . LYS B 1 14 ? 83.288 87.711 21.428 1.00 21.33 47 LYS B O 1
ATOM 3561 N N . ASP B 1 15 ? 85.067 89.074 21.566 1.00 24.40 48 ASP B N 1
ATOM 3562 C CA . ASP B 1 15 ? 85.577 88.423 22.767 1.00 25.68 48 ASP B CA 1
ATOM 3563 C C . ASP B 1 15 ? 85.013 89.148 23.983 1.00 23.96 48 ASP B C 1
ATOM 3564 O O . ASP B 1 15 ? 84.550 90.279 23.870 1.00 23.87 48 ASP B O 1
ATOM 3569 N N . PHE B 1 16 ? 85.044 88.492 25.137 1.00 24.01 49 PHE B N 1
ATOM 3570 C CA . PHE B 1 16 ? 84.549 89.096 26.371 1.00 23.94 49 PHE B CA 1
ATOM 3571 C C . PHE B 1 16 ? 85.399 90.294 26.752 1.00 24.64 49 PHE B C 1
ATOM 3572 O O . PHE B 1 16 ? 86.624 90.236 26.694 1.00 24.80 49 PHE B O 1
ATOM 3580 N N . ASP B 1 17 ? 84.740 91.379 27.142 1.00 26.37 50 ASP B N 1
ATOM 3581 C CA . ASP B 1 17 ? 85.424 92.597 27.561 1.00 27.81 50 ASP B CA 1
ATOM 3582 C C . ASP B 1 17 ? 86.302 93.187 26.475 1.00 28.98 50 ASP B C 1
ATOM 3583 O O . ASP B 1 17 ? 87.187 94.000 26.751 1.00 30.44 50 ASP B O 1
ATOM 3588 N N . GLU B 1 18 ? 86.061 92.776 25.237 1.00 30.18 51 GLU B N 1
ATOM 3589 C CA . GLU B 1 18 ? 86.833 93.296 24.120 1.00 31.36 51 GLU B CA 1
ATOM 3590 C C . GLU B 1 18 ? 86.504 94.769 23.948 1.00 31.96 51 GLU B C 1
ATOM 3591 O O . GLU B 1 18 ? 85.339 95.141 23.867 1.00 33.12 51 GLU B O 1
ATOM 3597 N N . LYS B 1 19 ? 87.529 95.609 23.902 1.00 32.35 52 LYS B N 1
ATOM 3598 C CA . LYS B 1 19 ? 87.313 97.037 23.728 1.00 33.27 52 LYS B CA 1
ATOM 3599 C C . LYS B 1 19 ? 87.310 97.315 22.235 1.00 32.52 52 LYS B C 1
ATOM 3600 O O . LYS B 1 19 ? 88.362 97.342 21.598 1.00 33.87 52 LYS B O 1
ATOM 3606 N N . VAL B 1 20 ? 86.116 97.498 21.679 1.00 30.94 53 VAL B N 1
ATOM 3607 C CA . VAL B 1 20 ? 85.956 97.750 20.255 1.00 29.81 53 VAL B CA 1
ATOM 3608 C C . VAL B 1 20 ? 86.143 99.230 19.912 1.00 30.52 53 VAL B C 1
ATOM 3609 O O . VAL B 1 20 ? 85.452 100.086 20.449 1.00 29.77 53 VAL B O 1
ATOM 3613 N N . VAL B 1 21 ? 87.089 99.530 19.028 1.00 32.05 54 VAL B N 1
ATOM 3614 C CA . VAL B 1 21 ? 87.337 100.915 18.626 1.00 34.49 54 VAL B CA 1
ATOM 3615 C C . VAL B 1 21 ? 86.745 101.186 17.253 1.00 35.21 54 VAL B C 1
ATOM 3616 O O . VAL B 1 21 ? 86.259 102.283 16.985 1.00 37.39 54 VAL B O 1
ATOM 3620 N N . GLU B 1 22 ? 86.782 100.174 16.393 1.00 34.84 55 GLU B N 1
ATOM 3621 C CA . GLU B 1 22 ? 86.249 100.275 15.042 1.00 34.09 55 GLU B CA 1
ATOM 3622 C C . GLU B 1 22 ? 85.269 99.117 14.851 1.00 32.60 55 GLU B C 1
ATOM 3623 O O . GLU B 1 22 ? 85.666 97.955 14.911 1.00 32.08 55 GLU B O 1
ATOM 3629 N N . GLU B 1 23 ? 83.995 99.430 14.641 1.00 29.84 56 GLU B N 1
ATOM 3630 C CA . GLU B 1 23 ? 82.983 98.397 14.446 1.00 28.88 56 GLU B CA 1
ATOM 3631 C C . GLU B 1 23 ? 83.035 97.853 13.015 1.00 28.95 56 GLU B C 1
ATOM 3632 O O . GLU B 1 23 ? 83.446 98.557 12.085 1.00 28.74 56 GLU B O 1
ATOM 3638 N N . GLY B 1 24 ? 82.627 96.597 12.843 1.00 26.78 57 GLY B N 1
ATOM 3639 C CA . GLY B 1 24 ? 82.631 95.998 11.521 1.00 26.65 57 GLY B CA 1
ATOM 3640 C C . GLY B 1 24 ? 82.762 94.483 11.523 1.00 26.76 57 GLY B C 1
ATOM 3641 O O . GLY B 1 24 ? 82.667 93.852 12.578 1.00 27.43 57 GLY B O 1
ATOM 3642 N N . PRO B 1 25 ? 82.965 93.868 10.346 1.00 25.85 58 PRO B N 1
ATOM 3643 C CA . PRO B 1 25 ? 83.114 92.416 10.208 1.00 26.03 58 PRO B CA 1
ATOM 3644 C C . PRO B 1 25 ? 84.369 91.960 10.936 1.00 26.13 58 PRO B C 1
ATOM 3645 O O . PRO B 1 25 ? 85.301 92.738 11.114 1.00 25.81 58 PRO B O 1
ATOM 3649 N N . ILE B 1 26 ? 84.402 90.702 11.351 1.00 26.78 59 ILE B N 1
ATOM 3650 C CA . ILE B 1 26 ? 85.565 90.190 12.061 1.00 26.86 59 ILE B CA 1
ATOM 3651 C C . ILE B 1 26 ? 86.422 89.354 11.115 1.00 28.21 59 ILE B C 1
ATOM 3652 O O . ILE B 1 26 ? 87.640 89.506 11.065 1.00 27.24 59 ILE B O 1
ATOM 3657 N N . ASP B 1 27 ? 85.772 88.482 10.355 1.00 29.16 60 ASP B N 1
ATOM 3658 C CA . ASP B 1 27 ? 86.464 87.652 9.384 1.00 30.42 60 ASP B CA 1
ATOM 3659 C C . ASP B 1 27 ? 86.853 88.481 8.174 1.00 31.28 60 ASP B C 1
ATOM 3660 O O . ASP B 1 27 ? 86.163 89.433 7.814 1.00 31.01 60 ASP B O 1
ATOM 3665 N N . LYS B 1 28 ? 87.964 88.117 7.549 1.00 33.08 61 LYS B N 1
ATOM 3666 C CA . LYS B 1 28 ? 88.429 88.816 6.359 1.00 35.28 61 LYS B CA 1
ATOM 3667 C C . LYS B 1 28 ? 87.399 88.634 5.256 1.00 34.83 61 LYS B C 1
ATOM 3668 O O . LYS B 1 28 ? 86.665 87.655 5.244 1.00 33.96 61 LYS B O 1
ATOM 3674 N N . PRO B 1 29 ? 87.333 89.581 4.312 1.00 37.06 62 PRO B N 1
ATOM 3675 C CA . PRO B 1 29 ? 86.369 89.489 3.212 1.00 37.51 62 PRO B CA 1
ATOM 3676 C C . PRO B 1 29 ? 86.388 88.111 2.551 1.00 37.92 62 PRO B C 1
ATOM 3677 O O . PRO B 1 29 ? 87.425 87.458 2.500 1.00 38.17 62 PRO B O 1
ATOM 3681 N N . LYS B 1 30 ? 85.236 87.673 2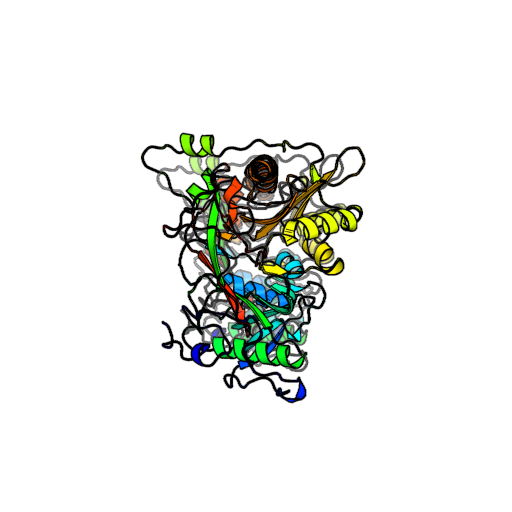.053 1.00 38.13 63 LYS B N 1
ATOM 3682 C CA . LYS B 1 30 ? 85.124 86.379 1.387 1.00 38.10 63 LYS B CA 1
ATOM 3683 C C . LYS B 1 30 ? 84.014 86.423 0.346 1.00 37.30 63 LYS B C 1
ATOM 3684 O O . LYS B 1 30 ? 83.218 87.362 0.305 1.00 37.48 63 LYS B O 1
ATOM 3690 N N . THR B 1 31 ? 83.962 85.398 -0.494 1.00 36.36 64 THR B N 1
ATOM 3691 C CA . THR B 1 31 ? 82.944 85.329 -1.532 1.00 35.86 64 THR B CA 1
ATOM 3692 C C . THR B 1 31 ? 82.290 83.958 -1.509 1.00 35.00 64 THR B C 1
ATOM 3693 O O . THR B 1 31 ? 82.792 83.034 -0.870 1.00 34.71 64 THR B O 1
ATOM 3697 N N . PRO B 1 32 ? 81.151 83.811 -2.196 1.00 35.00 65 PRO B N 1
ATOM 3698 C CA . PRO B 1 32 ? 80.468 82.519 -2.221 1.00 36.63 65 PRO B CA 1
ATOM 3699 C C . PRO B 1 32 ? 81.373 81.399 -2.721 1.00 38.29 65 PRO B C 1
ATOM 3700 O O . PRO B 1 32 ? 81.285 80.265 -2.253 1.00 37.97 65 PRO B O 1
ATOM 3704 N N . GLU B 1 33 ? 82.246 81.717 -3.670 1.00 40.42 66 GLU B N 1
ATOM 3705 C CA . GLU B 1 33 ? 83.149 80.708 -4.202 1.00 42.59 66 GLU B CA 1
ATOM 3706 C C . GLU B 1 33 ? 83.989 80.097 -3.085 1.00 41.89 66 GLU B C 1
ATOM 3707 O O . GLU B 1 33 ? 84.209 78.887 -3.063 1.00 43.10 66 GLU B O 1
ATOM 3713 N N . ASP B 1 34 ? 84.440 80.934 -2.152 1.00 40.79 67 ASP B N 1
ATOM 3714 C CA . ASP B 1 34 ? 85.247 80.483 -1.021 1.00 39.32 67 ASP B CA 1
ATOM 3715 C C . ASP B 1 34 ? 84.494 79.491 -0.139 1.00 38.23 67 ASP B C 1
ATOM 3716 O O . ASP B 1 34 ? 85.069 78.913 0.788 1.00 37.18 67 ASP B O 1
ATOM 3721 N N . ILE B 1 35 ? 83.211 79.297 -0.425 1.00 36.81 68 ILE B N 1
ATOM 3722 C CA . ILE B 1 35 ? 82.376 78.414 0.382 1.00 35.33 68 ILE B CA 1
ATOM 3723 C C . ILE B 1 35 ? 81.977 77.116 -0.304 1.00 35.59 68 ILE B C 1
ATOM 3724 O O . ILE B 1 35 ? 81.533 77.113 -1.448 1.00 34.39 68 ILE B O 1
ATOM 3729 N N . SER B 1 36 ? 82.125 76.014 0.423 1.00 36.66 69 SER B N 1
ATOM 3730 C CA . SER B 1 36 ? 81.770 74.697 -0.088 1.00 38.10 69 SER B CA 1
ATOM 3731 C C . SER B 1 36 ? 80.304 74.656 -0.506 1.00 38.14 69 SER B C 1
ATOM 3732 O O . SER B 1 36 ? 79.497 75.437 -0.016 1.00 39.19 69 SER B O 1
ATOM 3735 N N . ASP B 1 37 ? 79.975 73.737 -1.409 1.00 39.71 70 ASP B N 1
ATOM 3736 C CA . ASP B 1 37 ? 78.609 73.565 -1.911 1.00 40.34 70 ASP B CA 1
ATOM 3737 C C . ASP B 1 37 ? 78.041 72.267 -1.347 1.00 39.58 70 ASP B C 1
ATOM 3738 O O . ASP B 1 37 ? 76.910 71.877 -1.646 1.00 39.50 70 ASP B O 1
ATOM 3743 N N . LYS B 1 38 ? 78.838 71.590 -0.533 1.00 38.88 71 LYS B N 1
ATOM 3744 C CA . LYS B 1 38 ? 78.400 70.330 0.041 1.00 37.74 71 LYS B CA 1
ATOM 3745 C C . LYS B 1 38 ? 78.065 70.489 1.517 1.00 35.33 71 LYS B C 1
ATOM 3746 O O . LYS B 1 38 ? 78.878 70.976 2.304 1.00 34.89 71 LYS B O 1
ATOM 3752 N N . PRO B 1 39 ? 76.848 70.094 1.913 1.00 33.74 72 PRO B N 1
ATOM 3753 C CA . PRO B 1 39 ? 76.453 70.209 3.319 1.00 32.51 72 PRO B CA 1
ATOM 3754 C C . PRO B 1 39 ? 77.377 69.385 4.226 1.00 31.82 72 PRO B C 1
ATOM 3755 O O . PRO B 1 39 ? 77.752 68.268 3.883 1.00 31.94 72 PRO B O 1
ATOM 3759 N N . LEU B 1 40 ? 77.737 69.946 5.379 1.00 29.63 73 LEU B N 1
ATOM 3760 C CA . LEU B 1 40 ? 78.624 69.287 6.335 1.00 27.95 73 LEU B CA 1
ATOM 3761 C C . LEU B 1 40 ? 78.256 67.833 6.666 1.00 27.07 73 LEU B C 1
ATOM 3762 O O . LEU B 1 40 ? 77.107 67.424 6.523 1.00 25.85 73 LEU B O 1
ATOM 3767 N N . PRO B 1 41 ? 79.251 67.028 7.093 1.00 27.09 74 PRO B N 1
ATOM 3768 C CA . PRO B 1 41 ? 79.032 65.622 7.448 1.00 27.18 74 PRO B CA 1
ATOM 3769 C C . PRO B 1 41 ? 78.318 65.476 8.785 1.00 28.15 74 PRO B C 1
ATOM 3770 O O . PRO B 1 41 ? 78.572 66.232 9.728 1.00 27.43 74 PRO B O 1
ATOM 3774 N N . LEU B 1 42 ? 77.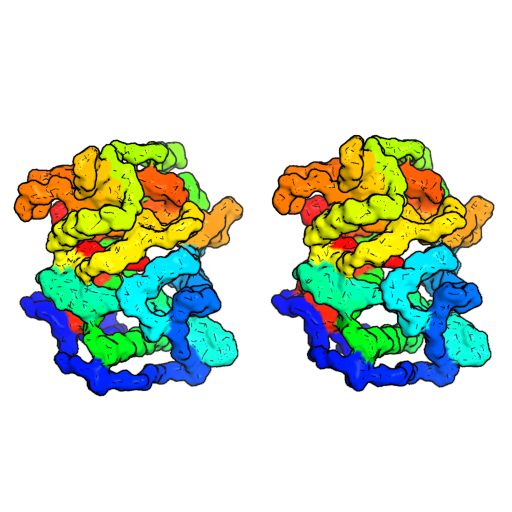430 64.490 8.850 1.00 28.20 75 LEU B N 1
ATOM 3775 C CA . LEU B 1 42 ? 76.644 64.200 10.037 1.00 28.48 75 LEU B CA 1
ATOM 3776 C C . LEU B 1 42 ? 76.810 62.747 10.459 1.00 29.94 75 LEU B C 1
ATOM 3777 O O . LEU B 1 42 ? 77.466 61.955 9.780 1.00 29.27 75 LEU B O 1
ATOM 3782 N N . LEU B 1 43 ? 76.185 62.404 11.579 1.00 29.82 76 LEU B N 1
ATOM 3783 C CA . LEU B 1 43 ? 76.206 61.042 12.080 1.00 31.98 76 LEU B CA 1
ATOM 3784 C C . LEU B 1 43 ? 75.714 60.175 10.917 1.00 32.50 76 LEU B C 1
ATOM 3785 O O . LEU B 1 43 ? 74.766 60.549 10.225 1.00 32.69 76 LEU B O 1
ATOM 3790 N N . SER B 1 44 ? 76.362 59.030 10.706 1.00 31.61 77 SER B N 1
ATOM 3791 C CA . SER B 1 44 ? 76.015 58.113 9.617 1.00 31.61 77 SER B CA 1
ATOM 3792 C C . SER B 1 44 ? 74.534 57.762 9.514 1.00 31.32 77 SER B C 1
ATOM 3793 O O . SER B 1 44 ? 74.022 57.532 8.420 1.00 31.14 77 SER B O 1
ATOM 3796 N N . SER B 1 45 ? 73.849 57.718 10.650 1.00 31.16 78 SER B N 1
ATOM 3797 C CA . SER B 1 45 ? 72.428 57.390 10.675 1.00 30.49 78 SER B CA 1
ATOM 3798 C C . SER B 1 45 ? 71.513 58.615 10.545 1.00 30.14 78 SER B C 1
ATOM 3799 O O . SER B 1 45 ? 70.286 58.489 10.559 1.00 31.25 78 SER B O 1
ATOM 3802 N N . PHE B 1 46 ? 72.107 59.795 10.421 1.00 29.69 79 PHE B N 1
ATOM 3803 C CA . PHE B 1 46 ? 71.340 61.038 10.302 1.00 28.62 79 PHE B CA 1
ATOM 3804 C C . PHE B 1 46 ? 71.510 61.647 8.922 1.00 28.95 79 PHE B C 1
ATOM 3805 O O . PHE B 1 46 ? 72.442 61.313 8.189 1.00 29.51 79 PHE B O 1
ATOM 3813 N N . GLU B 1 47 ? 70.606 62.557 8.580 1.00 29.68 80 GLU B N 1
ATOM 3814 C CA . GLU B 1 47 ? 70.689 63.256 7.309 1.00 30.11 80 GLU B CA 1
ATOM 3815 C C . GLU B 1 47 ? 70.068 64.639 7.404 1.00 29.73 80 GLU B C 1
ATOM 3816 O O . GLU B 1 47 ? 69.156 64.878 8.200 1.00 28.89 80 GLU B O 1
ATOM 3822 N N . TRP B 1 48 ? 70.594 65.557 6.605 1.00 30.21 81 TRP B N 1
ATOM 3823 C CA . TRP B 1 48 ? 70.074 66.911 6.574 1.00 31.55 81 TRP B CA 1
ATOM 3824 C C . TRP B 1 48 ? 68.720 66.871 5.885 1.00 33.60 81 TRP B C 1
ATOM 3825 O O . TRP B 1 48 ? 68.390 65.898 5.196 1.00 34.02 81 TRP B O 1
ATOM 3836 N N . CYS B 1 49 ? 67.937 67.926 6.083 1.00 34.42 82 CYS B N 1
ATOM 3837 C CA . CYS B 1 49 ? 66.630 68.048 5.453 1.00 35.55 82 CYS B CA 1
ATOM 3838 C C . CYS B 1 49 ? 66.219 69.506 5.533 1.00 36.67 82 CYS B C 1
ATOM 3839 O O . CYS B 1 49 ? 66.683 70.246 6.402 1.00 36.61 82 CYS B O 1
ATOM 3842 N N . SER B 1 50 ? 65.373 69.922 4.602 1.00 37.37 83 SER B N 1
ATOM 3843 C CA . SER B 1 50 ? 64.880 71.286 4.576 1.00 38.04 83 SER B CA 1
ATOM 3844 C C . SER B 1 50 ? 63.439 71.180 5.016 1.00 38.60 83 SER B C 1
ATOM 3845 O O . SER B 1 50 ? 62.831 70.115 4.895 1.00 39.49 83 SER B O 1
ATOM 3848 N N . ILE B 1 51 ? 62.893 72.260 5.555 1.00 38.75 84 ILE B N 1
ATOM 3849 C CA . ILE B 1 51 ? 61.501 72.238 5.979 1.00 39.02 84 ILE B CA 1
ATOM 3850 C C . ILE B 1 51 ? 60.709 73.171 5.081 1.00 39.51 84 ILE B C 1
ATOM 3851 O O . ILE B 1 51 ? 61.042 74.348 4.942 1.00 39.51 84 ILE B O 1
ATOM 3856 N N . ASP B 1 52 ? 59.677 72.634 4.445 1.00 40.06 85 ASP B N 1
ATOM 3857 C CA . ASP B 1 52 ? 58.837 73.447 3.582 1.00 40.40 85 ASP B CA 1
ATOM 3858 C C . ASP B 1 52 ? 57.651 73.842 4.444 1.00 39.88 85 ASP B C 1
ATOM 3859 O O . ASP B 1 52 ? 56.763 73.032 4.700 1.00 40.05 85 ASP B O 1
ATOM 3864 N N . VAL B 1 53 ? 57.661 75.084 4.916 1.00 39.85 86 VAL B N 1
ATOM 3865 C CA . VAL B 1 53 ? 56.594 75.587 5.776 1.00 39.79 86 VAL B CA 1
ATOM 3866 C C . VAL B 1 53 ? 55.217 75.393 5.144 1.00 39.50 86 VAL B C 1
ATOM 3867 O O . VAL B 1 53 ? 54.237 75.141 5.844 1.00 39.61 86 VAL B O 1
ATOM 3871 N N . ASP B 1 54 ? 55.152 75.510 3.821 1.00 39.42 87 ASP B N 1
ATOM 3872 C CA . ASP B 1 54 ? 53.900 75.340 3.085 1.00 39.43 87 ASP B CA 1
ATOM 3873 C C . ASP B 1 54 ? 53.490 73.876 3.046 1.00 39.04 87 ASP B C 1
ATOM 3874 O O . ASP B 1 54 ? 52.365 73.556 2.678 1.00 40.14 87 ASP B O 1
ATOM 3879 N N . ASN B 1 55 ? 54.412 72.992 3.416 1.00 38.31 88 ASN B N 1
ATOM 3880 C CA . ASN B 1 55 ? 54.149 71.556 3.445 1.00 37.82 88 ASN B CA 1
ATOM 3881 C C . ASN B 1 55 ? 53.647 71.253 4.850 1.00 37.85 88 ASN B C 1
ATOM 3882 O O . ASN B 1 55 ? 54.415 71.322 5.812 1.00 38.01 88 ASN B O 1
ATOM 3887 N N . LYS B 1 56 ? 52.364 70.918 4.970 1.00 37.81 89 LYS B N 1
ATOM 3888 C CA . LYS B 1 56 ? 51.768 70.648 6.278 1.00 37.30 89 LYS B CA 1
ATOM 3889 C C . LYS B 1 56 ? 52.486 69.586 7.099 1.00 37.05 89 LYS B C 1
ATOM 3890 O O . LYS B 1 56 ? 52.582 69.698 8.321 1.00 36.32 89 LYS B O 1
ATOM 3896 N N . LYS B 1 57 ? 52.975 68.550 6.430 1.00 37.66 90 LYS B N 1
ATOM 3897 C CA . LYS B 1 57 ? 53.663 67.464 7.118 1.00 38.55 90 LYS B CA 1
ATOM 3898 C C . LYS B 1 57 ? 54.932 67.938 7.809 1.00 38.17 90 LYS B C 1
ATOM 3899 O O . LYS B 1 57 ? 55.071 67.822 9.028 1.00 37.30 90 LYS B O 1
ATOM 3905 N N . GLN B 1 58 ? 55.852 68.470 7.013 1.00 37.60 91 GLN B N 1
ATOM 3906 C CA . GLN B 1 58 ? 57.131 68.953 7.508 1.00 37.71 91 GLN B CA 1
ATOM 3907 C C . GLN B 1 58 ? 57.030 70.017 8.593 1.00 37.59 91 GLN B C 1
ATOM 3908 O O . GLN B 1 58 ? 57.772 69.977 9.577 1.00 37.53 91 GLN B O 1
ATOM 3914 N N . LEU B 1 59 ? 56.121 70.970 8.421 1.00 37.30 92 LEU B N 1
ATOM 3915 C CA . LEU B 1 59 ? 55.964 72.018 9.421 1.00 36.46 92 LEU B CA 1
ATOM 3916 C C . LEU B 1 59 ? 55.498 71.419 10.742 1.00 35.66 92 LEU B C 1
ATOM 3917 O O . LEU B 1 59 ? 55.931 71.846 11.812 1.00 35.78 92 LEU B O 1
ATOM 3922 N N . GLU B 1 60 ? 54.620 70.426 10.672 1.00 34.88 93 GLU B N 1
ATOM 3923 C CA . GLU B 1 60 ? 54.130 69.797 11.888 1.00 35.27 93 GLU B CA 1
ATOM 3924 C C . GLU B 1 60 ? 55.271 69.134 12.653 1.00 34.77 93 GLU B C 1
ATOM 3925 O O . GLU B 1 60 ? 55.359 69.256 13.875 1.00 35.27 93 GLU B O 1
ATOM 3931 N N . ASP B 1 61 ? 56.151 68.434 11.942 1.00 33.44 94 ASP B N 1
ATOM 3932 C CA . ASP B 1 61 ? 57.271 67.781 12.611 1.00 32.39 94 ASP B CA 1
ATOM 3933 C C . ASP B 1 61 ? 58.065 68.814 13.407 1.00 31.12 94 ASP B C 1
ATOM 3934 O O . ASP B 1 61 ? 58.503 68.549 14.528 1.00 30.31 94 ASP B O 1
ATOM 3939 N N . VAL B 1 62 ? 58.229 70.001 12.836 1.00 30.13 95 VAL B N 1
ATOM 3940 C CA . VAL B 1 62 ? 58.976 71.054 13.512 1.00 29.34 95 VAL B CA 1
ATOM 3941 C C . VAL B 1 62 ? 58.342 71.516 14.817 1.00 29.82 95 VAL B C 1
ATOM 3942 O O . VAL B 1 62 ? 59.034 71.623 15.837 1.00 29.21 95 VAL B O 1
ATOM 3946 N N . PHE B 1 63 ? 57.039 71.789 14.816 1.00 30.15 96 PHE B N 1
ATOM 3947 C CA . PHE B 1 63 ? 56.446 72.236 16.068 1.00 30.82 96 PHE B CA 1
ATOM 3948 C C . PHE B 1 63 ? 56.228 71.108 17.077 1.00 30.42 96 PHE B C 1
ATOM 3949 O O . PHE B 1 63 ? 56.067 71.361 18.271 1.00 31.00 96 PHE B O 1
ATOM 3957 N N . VAL B 1 64 ? 56.255 69.861 16.614 1.00 31.08 97 VAL B N 1
ATOM 3958 C CA . VAL B 1 64 ? 56.104 68.723 17.526 1.00 30.49 97 VAL B CA 1
ATOM 3959 C C . VAL B 1 64 ? 57.429 68.600 18.271 1.00 29.93 97 VAL B C 1
ATOM 3960 O O . VAL B 1 64 ? 57.468 68.505 19.503 1.00 29.99 97 VAL B O 1
ATOM 3964 N N . LEU B 1 65 ? 58.518 68.624 17.509 1.00 29.49 98 LEU B N 1
ATOM 3965 C CA . LEU B 1 65 ? 59.857 68.537 18.077 1.00 29.20 98 LEU B CA 1
ATOM 3966 C C . LEU B 1 65 ? 60.054 69.650 19.094 1.00 29.00 98 LEU B C 1
ATOM 3967 O O . LEU B 1 65 ? 60.457 69.412 20.235 1.00 28.48 98 LEU B O 1
ATOM 3972 N N . LEU B 1 66 ? 59.774 70.876 18.662 1.00 29.76 99 LEU B N 1
ATOM 3973 C CA . LEU B 1 66 ? 59.949 72.037 19.523 1.00 29.58 99 LEU B CA 1
ATOM 3974 C C . LEU B 1 66 ? 59.081 71.994 20.781 1.00 28.62 99 LEU B C 1
ATOM 3975 O O . LEU B 1 66 ? 59.554 72.306 21.867 1.00 29.64 99 LEU B O 1
ATOM 3980 N N . ASN B 1 67 ? 57.823 71.591 20.648 1.00 29.16 100 ASN B N 1
ATOM 3981 C CA . ASN B 1 67 ? 56.935 71.533 21.806 1.00 29.06 100 ASN B CA 1
ATOM 3982 C C . ASN B 1 67 ? 57.398 70.524 22.841 1.00 30.41 100 ASN B C 1
ATOM 3983 O O . ASN B 1 67 ? 57.355 70.780 24.048 1.00 29.67 100 ASN B O 1
ATOM 3988 N N . GLU B 1 68 ? 57.855 69.376 22.368 1.00 33.21 101 GLU B N 1
ATOM 3989 C CA . GLU B 1 68 ? 58.325 68.340 23.268 1.00 36.19 101 GLU B CA 1
ATOM 3990 C C . GLU B 1 68 ? 59.666 68.642 23.943 1.00 37.23 101 GLU B C 1
ATOM 3991 O O . GLU B 1 68 ? 59.872 68.282 25.103 1.00 36.95 101 GLU B O 1
ATOM 3997 N N . ASN B 1 69 ? 60.568 69.326 23.248 1.00 39.47 102 ASN B N 1
ATOM 3998 C CA . ASN B 1 69 ? 61.876 69.582 23.838 1.00 42.24 102 ASN B CA 1
ATOM 3999 C C . ASN B 1 69 ? 62.349 71.027 24.002 1.00 43.96 102 ASN B C 1
ATOM 4000 O O . ASN B 1 69 ? 63.482 71.246 24.416 1.00 44.12 102 ASN B O 1
ATOM 4005 N N . TYR B 1 70 ? 61.510 72.015 23.713 1.00 46.19 103 TYR B N 1
ATOM 4006 C CA . TYR B 1 70 ? 61.980 73.394 23.826 1.00 48.91 103 TYR B CA 1
ATOM 4007 C C . TYR B 1 70 ? 62.259 73.888 25.243 1.00 51.40 103 TYR B C 1
ATOM 4008 O O . TYR B 1 70 ? 62.899 74.924 25.423 1.00 51.99 103 TYR B O 1
ATOM 4017 N N . VAL B 1 71 ? 61.778 73.170 26.252 1.00 54.26 104 VAL B N 1
ATOM 4018 C CA . VAL B 1 71 ? 62.037 73.577 27.627 1.00 57.29 104 VAL B CA 1
ATOM 4019 C C . VAL B 1 71 ? 63.240 72.779 28.105 1.00 59.89 104 VAL B C 1
ATOM 4020 O O . VAL B 1 71 ? 63.216 71.551 28.063 1.00 59.79 104 VAL B O 1
ATOM 4024 N N . GLU B 1 72 ? 64.291 73.476 28.537 1.00 63.57 105 GLU B N 1
ATOM 4025 C CA . GLU B 1 72 ? 65.507 72.813 29.011 1.00 67.18 105 GLU B CA 1
ATOM 4026 C C . GLU B 1 72 ? 65.239 71.963 30.242 1.00 68.75 105 GLU B C 1
ATOM 4027 O O . GLU B 1 72 ? 65.857 72.153 31.290 1.00 69.00 105 GLU B O 1
ATOM 4033 N N . ASP B 1 73 ? 64.317 71.019 30.089 1.00 70.78 106 ASP B N 1
ATOM 4034 C CA . ASP B 1 73 ? 63.919 70.111 31.154 1.00 72.62 106 ASP B CA 1
ATOM 4035 C C . ASP B 1 73 ? 63.817 70.825 32.488 1.00 73.29 106 ASP B C 1
ATOM 4036 O O . ASP B 1 73 ? 63.975 70.204 33.542 1.00 73.73 106 ASP B O 1
ATOM 4041 N N . ARG B 1 74 ? 63.547 72.129 32.443 1.00 73.95 107 ARG B N 1
ATOM 4042 C CA . ARG B 1 74 ? 63.417 72.927 33.658 1.00 74.20 107 ARG B CA 1
ATOM 4043 C C . ARG B 1 74 ? 62.465 72.163 34.576 1.00 74.06 107 ARG B C 1
ATOM 4044 O O . ARG B 1 74 ? 62.369 72.419 35.780 1.00 74.29 107 ARG B O 1
ATOM 4052 N N . ASP B 1 75 ? 61.770 71.213 33.953 1.00 73.44 108 ASP B N 1
ATOM 4053 C CA . ASP B 1 75 ? 60.808 70.324 34.586 1.00 72.23 108 ASP B CA 1
ATOM 4054 C C . ASP B 1 75 ? 59.782 70.980 35.481 1.00 70.34 108 ASP B C 1
ATOM 4055 O O . ASP B 1 75 ? 59.777 70.805 36.700 1.00 70.31 108 ASP B O 1
ATOM 4060 N N . ALA B 1 76 ? 58.911 71.748 34.847 1.00 67.84 109 ALA B N 1
ATOM 4061 C CA . ALA B 1 76 ? 57.835 72.419 35.534 1.00 64.91 109 ALA B CA 1
ATOM 4062 C C . ALA B 1 76 ? 56.605 71.930 34.797 1.00 62.55 109 ALA B C 1
ATOM 4063 O O . ALA B 1 76 ? 56.716 71.120 33.877 1.00 61.97 109 ALA B O 1
ATOM 4065 N N . GLY B 1 77 ? 55.437 72.410 35.198 1.00 60.37 110 GLY B N 1
ATOM 4066 C CA . GLY B 1 77 ? 54.225 71.975 34.537 1.00 57.30 110 GLY B CA 1
ATOM 4067 C C . GLY B 1 77 ? 53.929 72.804 33.306 1.00 54.28 110 GLY B C 1
ATOM 4068 O O . GLY B 1 77 ? 52.818 73.308 33.161 1.00 55.09 110 GLY B O 1
ATOM 4069 N N . PHE B 1 78 ? 54.910 72.953 32.420 1.00 50.72 111 PHE B N 1
ATOM 4070 C CA . PHE B 1 78 ? 54.690 73.739 31.214 1.00 47.78 111 PHE B CA 1
ATOM 4071 C C . PHE B 1 78 ? 55.649 73.404 30.075 1.00 45.68 111 PHE B C 1
ATOM 4072 O O . PHE B 1 78 ? 56.782 72.987 30.294 1.00 45.68 111 PHE B O 1
ATOM 4080 N N . ARG B 1 79 ? 55.167 73.583 28.853 1.00 43.39 112 ARG B N 1
ATOM 4081 C CA . ARG B 1 79 ? 55.959 73.335 27.662 1.00 41.53 112 ARG B CA 1
ATOM 4082 C C . ARG B 1 79 ? 55.423 74.319 26.624 1.00 39.44 112 ARG B C 1
ATOM 4083 O O . ARG B 1 79 ? 54.276 74.752 26.719 1.00 38.02 112 ARG B O 1
ATOM 4091 N N . PHE B 1 80 ? 56.245 74.695 25.653 1.00 37.26 113 PHE B N 1
ATOM 4092 C CA . PHE B 1 80 ? 55.776 75.620 24.633 1.00 35.47 113 PHE B CA 1
ATOM 4093 C C . PHE B 1 80 ? 54.657 74.971 23.833 1.00 34.55 113 PHE B C 1
ATOM 4094 O O . PHE B 1 80 ? 54.511 73.744 23.834 1.00 33.52 113 PHE B O 1
ATOM 4102 N N . ASN B 1 81 ? 53.854 75.800 23.169 1.00 32.77 114 ASN B N 1
ATOM 4103 C CA . ASN B 1 81 ? 52.780 75.293 22.330 1.00 31.26 114 ASN B CA 1
ATOM 4104 C C . ASN B 1 81 ? 52.826 75.964 20.963 1.00 30.50 114 ASN B C 1
ATOM 4105 O O . ASN B 1 81 ? 51.923 76.719 20.601 1.00 30.03 114 ASN B O 1
ATOM 4110 N N . TYR B 1 82 ? 53.893 75.702 20.212 1.00 29.51 115 TYR B N 1
ATOM 4111 C CA . TYR B 1 82 ? 54.029 76.259 18.867 1.00 29.05 115 TYR B CA 1
ATOM 4112 C C . TYR B 1 82 ? 52.963 75.613 17.986 1.00 29.35 115 TYR B C 1
ATOM 4113 O O . TYR B 1 82 ? 52.704 74.410 18.086 1.00 28.94 115 TYR B O 1
ATOM 4122 N N . THR B 1 83 ? 52.346 76.415 17.127 1.00 29.29 116 THR B N 1
ATOM 4123 C CA . THR B 1 83 ? 51.307 75.922 16.235 1.00 29.04 116 THR B CA 1
ATOM 4124 C C . THR B 1 83 ? 51.647 76.238 14.792 1.00 27.88 116 THR B C 1
ATOM 4125 O O . THR B 1 83 ? 52.574 77.001 14.513 1.00 26.77 116 THR B O 1
ATOM 4129 N N . LYS B 1 84 ? 50.892 75.650 13.875 1.00 27.00 117 LYS B N 1
ATOM 4130 C CA . LYS B 1 84 ? 51.109 75.905 12.462 1.00 28.02 117 LYS B CA 1
ATOM 4131 C C . LYS B 1 84 ? 50.956 77.404 12.180 1.00 26.44 117 LYS B C 1
ATOM 4132 O O . LYS B 1 84 ? 51.739 77.975 11.426 1.00 25.52 117 LYS B O 1
ATOM 4138 N N . GLU B 1 85 ? 49.952 78.035 12.789 1.00 26.85 118 GLU B N 1
ATOM 4139 C CA . GLU B 1 85 ? 49.728 79.472 12.588 1.00 26.97 118 GLU B CA 1
ATOM 4140 C C . GLU B 1 85 ? 50.941 80.281 13.025 1.00 25.71 118 GLU B C 1
ATOM 4141 O O . GLU B 1 85 ? 51.344 81.218 12.337 1.00 25.48 118 GLU B O 1
ATOM 4147 N N . PHE B 1 86 ? 51.518 79.931 14.175 1.00 24.52 119 PHE B N 1
ATOM 4148 C CA . PHE B 1 86 ? 52.681 80.662 14.662 1.00 23.39 119 PHE B CA 1
ATOM 4149 C C . PHE B 1 86 ? 53.843 80.595 13.679 1.00 24.26 119 PHE B C 1
ATOM 4150 O O . PHE B 1 86 ? 54.444 81.618 13.361 1.00 25.16 119 PHE B O 1
ATOM 4158 N N . PHE B 1 87 ? 54.170 79.398 13.202 1.00 24.36 120 PHE B N 1
ATOM 4159 C CA . PHE B 1 87 ? 55.283 79.257 12.271 1.00 24.91 120 PHE B CA 1
ATOM 4160 C C . PHE B 1 87 ? 54.968 79.765 10.870 1.00 25.54 120 PHE B C 1
ATOM 4161 O O . PHE B 1 87 ? 55.859 80.207 10.146 1.00 23.55 120 PHE B O 1
ATOM 4169 N N . ASN B 1 88 ? 53.701 79.697 10.486 1.00 26.35 121 ASN B N 1
ATOM 4170 C CA . ASN B 1 88 ? 53.294 80.191 9.181 1.00 27.21 121 ASN B CA 1
ATOM 4171 C C . ASN B 1 88 ? 53.658 81.668 9.120 1.00 26.26 121 ASN B C 1
ATOM 4172 O O . ASN B 1 88 ? 54.121 82.163 8.098 1.00 25.63 121 ASN B O 1
ATOM 4177 N N . TRP B 1 89 ? 53.453 82.355 10.240 1.00 25.60 122 TRP B N 1
ATOM 4178 C CA . TRP B 1 89 ? 53.749 83.780 10.370 1.00 25.38 122 TRP B CA 1
ATOM 4179 C C . TRP B 1 89 ? 55.248 84.016 10.531 1.00 25.02 122 TRP B C 1
ATOM 4180 O O . TRP B 1 89 ? 55.877 84.709 9.731 1.00 26.10 122 TRP B O 1
ATOM 4191 N N . ALA B 1 90 ? 55.802 83.434 11.589 1.00 25.71 123 ALA B N 1
ATOM 4192 C CA . ALA B 1 90 ? 57.211 83.569 11.927 1.00 25.27 123 ALA B CA 1
ATOM 4193 C C . ALA B 1 90 ? 58.221 83.141 10.869 1.00 25.73 123 ALA B C 1
ATOM 4194 O O . ALA B 1 90 ? 59.150 83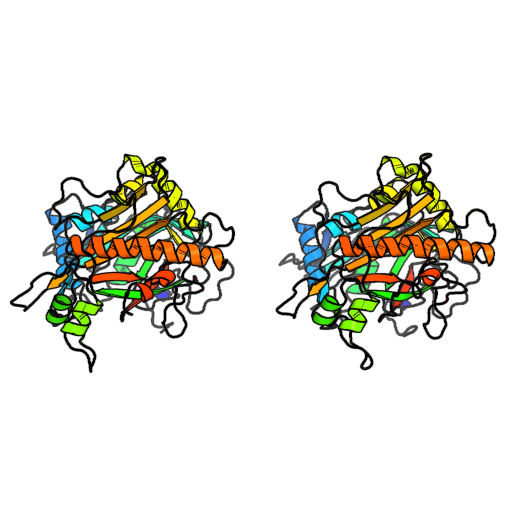.887 10.571 1.00 26.06 123 ALA B O 1
ATOM 4196 N N . LEU B 1 91 ? 58.042 81.958 10.290 1.00 26.87 124 LEU B N 1
ATOM 4197 C CA . LEU B 1 91 ? 59.006 81.444 9.313 1.00 28.33 124 LEU B CA 1
ATOM 4198 C C . LEU B 1 91 ? 58.846 81.854 7.858 1.00 28.80 124 LEU B C 1
ATOM 4199 O O . LEU B 1 91 ? 59.657 81.459 7.014 1.00 28.39 124 LEU B O 1
ATOM 4204 N N . LYS B 1 92 ? 57.821 82.637 7.544 1.00 29.69 125 LYS B N 1
ATOM 4205 C CA . LYS B 1 92 ? 57.621 83.018 6.155 1.00 30.24 125 LYS B CA 1
ATOM 4206 C C . LYS B 1 92 ? 57.783 84.486 5.828 1.00 31.09 125 LYS B C 1
ATOM 4207 O O . LYS B 1 92 ? 57.158 84.975 4.897 1.00 32.07 125 LYS B O 1
ATOM 4213 N N . SER B 1 93 ? 58.620 85.194 6.577 1.00 32.18 126 SER B N 1
ATOM 4214 C CA . SER B 1 93 ? 58.845 86.607 6.291 1.00 33.52 126 SER B CA 1
ATOM 4215 C C . SER B 1 93 ? 59.401 86.731 4.864 1.00 34.06 126 SER B C 1
ATOM 4216 O O . SER B 1 93 ? 59.871 85.749 4.294 1.00 34.70 126 SER B O 1
ATOM 4219 N N . PRO B 1 94 ? 59.343 87.934 4.266 1.00 34.31 127 PRO B N 1
ATOM 4220 C CA . PRO B 1 94 ? 59.847 88.152 2.904 1.00 35.18 127 PRO B CA 1
ATOM 4221 C C . PRO B 1 94 ? 61.289 87.713 2.646 1.00 35.20 127 PRO B C 1
ATOM 4222 O O . PRO B 1 94 ? 62.226 88.201 3.278 1.00 34.82 127 PRO B O 1
ATOM 4226 N N . GLY B 1 95 ? 61.457 86.804 1.692 1.00 35.55 128 GLY B N 1
ATOM 4227 C CA . GLY B 1 95 ? 62.784 86.326 1.355 1.00 35.57 128 GLY B CA 1
ATOM 4228 C C . GLY B 1 95 ? 63.136 85.000 1.998 1.00 35.11 128 GLY B C 1
ATOM 4229 O O . GLY B 1 95 ? 64.249 84.510 1.838 1.00 35.81 128 GLY B O 1
ATOM 4230 N N . TRP B 1 96 ? 62.200 84.402 2.722 1.00 34.84 129 TRP B N 1
ATOM 4231 C CA . TRP B 1 96 ? 62.497 83.131 3.362 1.00 35.05 129 TRP B CA 1
ATOM 4232 C C . TRP B 1 96 ? 62.774 82.079 2.295 1.00 35.37 129 TRP B C 1
ATOM 4233 O O . TRP B 1 96 ? 62.443 82.264 1.122 1.00 34.85 129 TRP B O 1
ATOM 4244 N N . LYS B 1 97 ? 63.395 80.981 2.709 1.00 35.21 130 LYS B N 1
ATOM 4245 C CA . LYS B 1 97 ? 63.713 79.890 1.803 1.00 35.13 130 LYS B CA 1
ATOM 4246 C C . LYS B 1 97 ? 63.847 78.608 2.598 1.00 34.39 130 LYS B C 1
ATOM 4247 O O . LYS B 1 97 ? 64.529 78.576 3.624 1.00 34.21 130 LYS B O 1
ATOM 4253 N N . LYS B 1 98 ? 63.177 77.561 2.123 1.00 33.45 131 LYS B N 1
ATOM 4254 C CA . LYS B 1 98 ? 63.185 76.267 2.787 1.00 33.27 131 LYS B CA 1
ATOM 4255 C C . LYS B 1 98 ? 64.589 75.755 3.099 1.00 32.58 131 LYS B C 1
ATOM 4256 O O . LYS B 1 98 ? 64.778 75.056 4.097 1.00 30.41 131 LYS B O 1
ATOM 4262 N N . ASP B 1 99 ? 65.562 76.104 2.255 1.00 31.58 132 ASP B N 1
ATOM 4263 C CA . ASP B 1 99 ? 66.942 75.672 2.464 1.00 33.27 132 ASP B CA 1
ATOM 4264 C C . ASP B 1 99 ? 67.553 76.273 3.720 1.00 32.11 132 ASP B C 1
ATOM 4265 O O . ASP B 1 99 ? 68.643 75.874 4.137 1.00 31.95 132 ASP B O 1
ATOM 4270 N N . TRP B 1 100 ? 66.867 77.246 4.309 1.00 30.67 133 TRP B N 1
ATOM 4271 C CA . TRP B 1 100 ? 67.367 77.873 5.523 1.00 29.63 133 TRP B CA 1
ATOM 4272 C C . TRP B 1 100 ? 66.594 77.431 6.757 1.00 29.51 133 TRP B C 1
ATOM 4273 O O . TRP B 1 100 ? 66.903 77.842 7.876 1.00 30.12 133 TRP B O 1
ATOM 4284 N N . HIS B 1 101 ? 65.575 76.608 6.544 1.00 29.15 134 HIS B N 1
ATOM 4285 C CA . HIS B 1 101 ? 64.806 76.047 7.642 1.00 30.03 134 HIS B CA 1
ATOM 4286 C C . HIS B 1 101 ? 65.343 74.632 7.657 1.00 31.31 134 HIS B C 1
ATOM 4287 O O . HIS B 1 101 ? 64.775 73.722 7.050 1.00 31.35 134 HIS B O 1
ATOM 4294 N N . ILE B 1 102 ? 66.475 74.484 8.338 1.00 32.30 135 ILE B N 1
ATOM 4295 C CA . ILE B 1 102 ? 67.200 73.224 8.437 1.00 33.41 135 ILE B CA 1
ATOM 4296 C C . ILE B 1 102 ? 66.825 72.322 9.604 1.00 33.23 135 ILE B C 1
ATOM 4297 O O . ILE B 1 102 ? 66.549 72.781 10.716 1.00 33.10 135 ILE B O 1
ATOM 4302 N N . GLY B 1 103 ? 66.840 71.023 9.334 1.00 33.00 136 GLY B N 1
ATOM 4303 C CA . GLY B 1 103 ? 66.533 70.045 10.355 1.00 33.55 136 GLY B CA 1
ATOM 4304 C C . GLY B 1 103 ? 67.406 68.821 10.157 1.00 34.29 136 GLY B C 1
ATOM 4305 O O . GLY B 1 103 ? 68.118 68.715 9.157 1.00 34.75 136 GLY B O 1
ATOM 4306 N N . VAL B 1 104 ? 67.367 67.906 11.118 1.00 33.81 137 VAL B N 1
ATOM 4307 C CA . VAL B 1 104 ? 68.132 66.671 11.044 1.00 33.45 137 VAL B CA 1
ATOM 4308 C C . VAL B 1 104 ? 67.156 65.530 11.289 1.00 34.67 137 VAL B C 1
ATOM 4309 O O . VAL B 1 104 ? 66.464 65.489 12.307 1.00 35.54 137 VAL B O 1
ATOM 4313 N N . ARG B 1 105 ? 67.084 64.613 10.339 1.00 35.89 138 ARG B N 1
ATOM 4314 C CA . ARG B 1 105 ? 66.185 63.477 10.459 1.00 36.11 138 ARG B CA 1
ATOM 4315 C C . ARG B 1 105 ? 66.978 62.181 10.522 1.00 36.29 138 ARG B C 1
ATOM 4316 O O . ARG B 1 105 ? 68.087 62.087 9.989 1.00 35.87 138 ARG B O 1
ATOM 4324 N N . VAL B 1 106 ? 66.409 61.187 11.195 1.00 37.52 139 VAL B N 1
ATOM 4325 C CA . VAL B 1 106 ? 67.039 59.879 11.295 1.00 38.22 139 VAL B CA 1
ATOM 4326 C C . VAL B 1 106 ? 66.717 59.184 9.977 1.00 38.63 139 VAL B C 1
ATOM 4327 O O . VAL B 1 106 ? 65.561 58.913 9.691 1.00 38.72 139 VAL B O 1
ATOM 4331 N N . LYS B 1 107 ? 67.734 58.921 9.166 1.00 40.52 140 LYS B N 1
ATOM 4332 C CA . LYS B 1 107 ? 67.537 58.260 7.875 1.00 41.47 140 LYS B CA 1
ATOM 4333 C C . LYS B 1 107 ? 66.438 57.195 7.878 1.00 42.02 140 LYS B C 1
ATOM 4334 O O . LYS B 1 107 ? 65.511 57.251 7.074 1.00 42.40 140 LYS B O 1
ATOM 4340 N N . GLU B 1 108 ? 66.543 56.235 8.790 1.00 43.03 141 GLU B N 1
ATOM 4341 C CA . GLU B 1 108 ? 65.578 55.140 8.880 1.00 44.08 141 GLU B CA 1
ATOM 4342 C C . GLU B 1 108 ? 64.134 55.559 9.155 1.00 44.10 141 GLU B C 1
ATOM 4343 O O . GLU B 1 108 ? 63.240 55.284 8.352 1.00 43.49 141 GLU B O 1
ATOM 4345 N N . THR B 1 109 ? 63.913 56.213 10.293 1.00 44.20 142 THR B N 1
ATOM 4346 C CA . THR B 1 109 ? 62.576 56.648 10.698 1.00 44.02 142 THR B CA 1
ATOM 4347 C C . THR B 1 109 ? 62.144 58.003 10.143 1.00 43.65 142 THR B C 1
ATOM 4348 O O . THR B 1 109 ? 60.965 58.345 10.188 1.00 43.37 142 THR B O 1
ATOM 4352 N N . GLN B 1 110 ? 63.097 58.769 9.625 1.00 43.12 143 GLN B N 1
ATOM 4353 C CA . GLN B 1 110 ? 62.819 60.097 9.089 1.00 42.58 143 GLN B CA 1
ATOM 4354 C C . GLN B 1 110 ? 62.389 61.066 10.183 1.00 41.33 143 GLN B C 1
ATOM 4355 O O . GLN B 1 110 ? 62.049 62.214 9.900 1.00 41.40 143 GLN B O 1
ATOM 4361 N N . LYS B 1 111 ? 62.413 60.603 11.430 1.00 39.77 144 LYS B N 1
ATOM 4362 C CA . LYS B 1 111 ? 62.024 61.439 12.563 1.00 38.65 144 LYS B CA 1
ATOM 4363 C C . LYS B 1 111 ? 62.885 62.694 12.692 1.00 37.24 144 LYS B C 1
ATOM 4364 O O . LYS B 1 111 ? 64.115 62.613 12.733 1.00 37.39 144 LYS B O 1
ATOM 4370 N N . LEU B 1 112 ? 62.239 63.855 12.754 1.00 34.96 145 LEU B N 1
ATOM 4371 C CA . LEU B 1 112 ? 62.974 65.102 12.893 1.00 33.33 145 LEU B CA 1
ATOM 4372 C C . LEU B 1 112 ? 63.582 65.084 14.287 1.00 33.31 145 LEU B C 1
ATOM 4373 O O . LEU B 1 112 ? 62.881 64.882 15.282 1.00 33.43 145 LEU B O 1
ATOM 4378 N N . VAL B 1 113 ? 64.889 65.295 14.361 1.00 32.34 146 VAL B N 1
ATOM 4379 C CA . VAL B 1 113 ? 65.557 65.257 15.647 1.00 31.84 146 VAL B CA 1
ATOM 4380 C C . VAL B 1 113 ? 66.304 66.547 16.010 1.00 30.43 146 VAL B C 1
ATOM 4381 O O . VAL B 1 113 ? 66.793 66.691 17.130 1.00 30.29 146 VAL B O 1
ATOM 4385 N N . ALA B 1 114 ? 66.373 67.483 15.067 1.00 28.60 147 ALA B N 1
ATOM 4386 C CA . ALA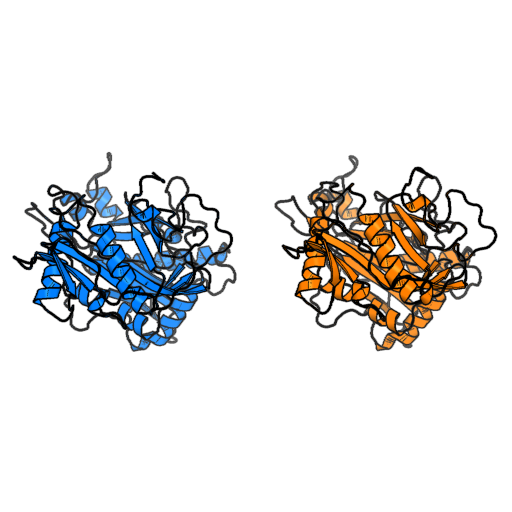 B 1 114 ? 67.046 68.757 15.288 1.00 27.63 147 ALA B CA 1
ATOM 4387 C C . ALA B 1 114 ? 66.506 69.818 14.325 1.00 27.59 147 ALA B C 1
ATOM 4388 O O . ALA B 1 114 ? 65.990 69.491 13.254 1.00 26.19 147 ALA B O 1
ATOM 4390 N N . PHE B 1 115 ? 66.632 71.087 14.708 1.00 25.85 148 PHE B N 1
ATOM 4391 C CA . PHE B 1 115 ? 66.148 72.181 13.874 1.00 25.56 148 PHE B CA 1
ATOM 4392 C C . PHE B 1 115 ? 66.871 73.477 14.206 1.00 25.37 148 PHE B C 1
ATOM 4393 O O . PHE B 1 115 ? 67.154 73.763 15.370 1.00 24.70 148 PHE B O 1
ATOM 4401 N N . ILE B 1 116 ? 67.169 74.251 13.167 1.00 25.78 149 ILE B N 1
ATOM 4402 C CA . ILE B 1 116 ? 67.839 75.543 13.288 1.00 26.85 149 ILE B CA 1
ATOM 4403 C C . ILE B 1 116 ? 67.263 76.342 12.122 1.00 26.83 149 ILE B C 1
ATOM 4404 O O . ILE B 1 116 ? 67.123 75.806 11.020 1.00 27.16 149 ILE B O 1
ATOM 4409 N N . SER B 1 117 ? 66.932 77.611 12.354 1.00 25.75 150 SER B N 1
ATOM 4410 C CA . SER B 1 117 ? 66.320 78.430 11.313 1.00 25.53 150 SER B CA 1
ATOM 4411 C C . SER B 1 117 ? 66.953 79.795 11.088 1.00 25.32 150 SER B C 1
ATOM 4412 O O . SER B 1 117 ? 67.381 80.463 12.031 1.00 24.23 150 SER B O 1
ATOM 4415 N N . ALA B 1 118 ? 66.996 80.207 9.823 1.00 24.82 151 ALA B N 1
ATOM 4416 C CA . ALA B 1 118 ? 67.581 81.485 9.438 1.00 25.63 151 ALA B CA 1
ATOM 4417 C C . ALA B 1 118 ? 66.714 82.237 8.428 1.00 26.55 151 ALA B C 1
ATOM 4418 O O . ALA B 1 118 ? 66.234 81.655 7.457 1.00 26.75 151 ALA B O 1
ATOM 4420 N N . ILE B 1 119 ? 66.512 83.531 8.664 1.00 27.32 152 ILE B N 1
ATOM 4421 C CA . ILE B 1 119 ? 65.718 84.356 7.758 1.00 27.61 152 ILE B CA 1
ATOM 4422 C C . ILE B 1 119 ? 66.503 85.617 7.462 1.00 27.67 152 ILE B C 1
ATOM 4423 O O . ILE B 1 119 ? 67.064 86.234 8.366 1.00 27.92 152 ILE B O 1
ATOM 4428 N N . PRO B 1 120 ? 66.555 86.017 6.184 1.00 26.41 153 PRO B N 1
ATOM 4429 C CA . PRO B 1 120 ? 67.287 87.212 5.765 1.00 25.98 153 PRO B CA 1
ATOM 4430 C C . PRO B 1 120 ? 66.677 88.520 6.261 1.00 26.57 153 PRO B C 1
ATOM 4431 O O . PRO B 1 120 ? 65.459 88.713 6.228 1.00 27.01 153 PRO B O 1
ATOM 4435 N N . VAL B 1 121 ? 67.534 89.417 6.725 1.00 25.47 154 VAL B N 1
ATOM 4436 C CA . VAL B 1 121 ? 67.078 90.703 7.211 1.00 24.72 154 VAL B CA 1
ATOM 4437 C C . VAL B 1 121 ? 68.240 91.657 7.072 1.00 24.53 154 VAL B C 1
ATOM 4438 O O . VAL B 1 121 ? 69.383 91.236 6.908 1.00 24.49 154 VAL B O 1
ATOM 4442 N N . THR B 1 122 ? 67.942 92.945 7.125 1.00 23.24 155 THR B N 1
ATOM 4443 C CA . THR B 1 122 ? 68.977 93.955 7.061 1.00 24.29 155 THR B CA 1
ATOM 4444 C C . THR B 1 122 ? 69.038 94.514 8.477 1.00 23.95 155 THR B C 1
ATOM 4445 O O . THR B 1 122 ? 68.019 94.929 9.026 1.00 23.94 155 THR B O 1
ATOM 4449 N N . LEU B 1 123 ? 70.217 94.501 9.078 1.00 23.14 156 LEU B N 1
ATOM 4450 C CA . LEU B 1 123 ? 70.363 95.017 10.428 1.00 23.16 156 LEU B CA 1
ATOM 4451 C C . LEU B 1 123 ? 70.939 96.416 10.389 1.00 22.96 156 LEU B C 1
ATOM 4452 O O . LEU B 1 123 ? 71.675 96.783 9.468 1.00 22.55 156 LEU B O 1
ATOM 4457 N N . GLY B 1 124 ? 70.584 97.199 11.396 1.00 23.42 157 GLY B N 1
ATOM 4458 C CA . GLY B 1 124 ? 71.102 98.542 11.505 1.00 22.06 157 GLY B CA 1
ATOM 4459 C C . GLY B 1 124 ? 71.880 98.528 12.802 1.00 22.96 157 GLY B C 1
ATOM 4460 O O . GLY B 1 124 ? 71.304 98.310 13.868 1.00 22.69 157 GLY B O 1
ATOM 4461 N N . VAL B 1 125 ? 73.188 98.733 12.712 1.00 22.37 158 VAL B N 1
ATOM 4462 C CA . VAL B 1 125 ? 74.054 98.752 13.883 1.00 21.71 158 VAL B CA 1
ATOM 4463 C C . VAL B 1 125 ? 74.737 100.128 13.945 1.00 23.56 158 VAL B C 1
ATOM 4464 O O . VAL B 1 125 ? 75.690 100.411 13.207 1.00 22.17 158 VAL B O 1
ATOM 4468 N N . ARG B 1 126 ? 74.230 100.981 14.834 1.00 24.88 159 ARG B N 1
ATOM 4469 C CA . ARG B 1 126 ? 74.736 102.335 14.986 1.00 25.29 159 ARG B CA 1
ATOM 4470 C C . ARG B 1 126 ? 74.798 103.032 13.627 1.00 25.49 159 ARG B C 1
ATOM 4471 O O . ARG B 1 126 ? 75.770 103.709 13.308 1.00 25.81 159 ARG B O 1
ATOM 4479 N N . GLY B 1 127 ? 73.759 102.847 12.821 1.00 25.67 160 GLY B N 1
ATOM 4480 C CA . GLY B 1 127 ? 73.718 103.497 11.525 1.00 28.15 160 GLY B CA 1
ATOM 4481 C C . GLY B 1 127 ? 74.202 102.720 10.322 1.00 28.25 160 GLY B C 1
ATOM 4482 O O . GLY B 1 127 ? 73.772 102.992 9.203 1.00 29.80 160 GLY B O 1
ATOM 4483 N N . LYS B 1 128 ? 75.100 101.764 10.527 1.00 29.08 161 LYS B N 1
ATOM 4484 C CA . LYS B 1 128 ? 75.608 100.976 9.413 1.00 28.20 161 LYS B CA 1
ATOM 4485 C C . LYS B 1 128 ? 74.650 99.840 9.071 1.00 28.01 161 LYS B C 1
ATOM 4486 O O . LYS B 1 128 ? 74.225 99.084 9.942 1.00 26.74 161 LYS B O 1
ATOM 4492 N N . GLN B 1 129 ? 74.282 99.755 7.796 1.00 27.74 162 GLN B N 1
ATOM 4493 C CA . GLN B 1 129 ? 73.378 98.715 7.332 1.00 27.67 162 GLN B CA 1
ATOM 4494 C C . GLN B 1 129 ? 74.181 97.438 7.117 1.00 26.66 162 GLN B C 1
ATOM 4495 O O . GLN B 1 129 ? 75.235 97.456 6.486 1.00 26.10 162 GLN B O 1
ATOM 4501 N N . VAL B 1 130 ? 73.690 96.334 7.667 1.00 25.97 163 VAL B N 1
ATOM 4502 C CA . VAL B 1 130 ? 74.397 95.067 7.568 1.00 24.33 163 VAL B CA 1
ATOM 4503 C C . VAL B 1 130 ? 73.500 93.942 7.062 1.00 24.46 163 VAL B C 1
ATOM 4504 O O . VAL B 1 130 ? 72.664 93.429 7.803 1.00 24.48 163 VAL B O 1
ATOM 4508 N N . PRO B 1 131 ? 73.652 93.558 5.782 1.00 23.01 164 PRO B N 1
ATOM 4509 C CA . PRO B 1 131 ? 72.823 92.476 5.254 1.00 22.95 164 PRO B CA 1
ATOM 4510 C C . PRO B 1 131 ? 73.087 91.308 6.191 1.00 22.97 164 PRO B C 1
ATOM 4511 O O . PRO B 1 131 ? 74.243 90.973 6.451 1.00 21.83 164 PRO B O 1
ATOM 4515 N N . SER B 1 132 ? 72.034 90.687 6.705 1.00 23.17 165 SER B N 1
ATOM 4516 C CA . SER B 1 132 ? 72.242 89.595 7.640 1.00 21.51 165 SER B CA 1
ATOM 4517 C C . SER B 1 132 ? 71.121 88.600 7.582 1.00 21.33 165 SER B C 1
ATOM 4518 O O . SER B 1 132 ? 70.328 88.561 6.638 1.00 23.83 165 SER B O 1
ATOM 4521 N N . VAL B 1 133 ? 71.069 87.793 8.628 1.00 21.04 166 VAL B N 1
ATOM 4522 C CA . VAL B 1 133 ? 70.038 86.795 8.803 1.00 20.89 166 VAL B CA 1
ATOM 4523 C C . VAL B 1 133 ? 69.814 86.742 10.302 1.00 21.29 166 VAL B C 1
ATOM 4524 O O . VAL B 1 133 ? 70.719 87.072 11.086 1.00 20.76 166 VAL B O 1
ATOM 4528 N N . GLU B 1 134 ? 68.601 86.389 10.703 1.00 21.07 167 GLU B N 1
ATOM 4529 C CA . GLU B 1 134 ? 68.289 86.253 12.115 1.00 22.80 167 GLU B CA 1
ATOM 4530 C C . GLU B 1 134 ? 68.176 84.760 12.305 1.00 22.73 167 GLU B C 1
ATOM 4531 O O . GLU B 1 134 ? 67.531 84.073 11.508 1.00 22.29 167 GLU B O 1
ATOM 4537 N N . ILE B 1 135 ? 68.832 84.258 13.343 1.00 22.51 168 ILE B N 1
ATOM 4538 C CA . ILE B 1 135 ? 68.818 82.841 13.638 1.00 22.78 168 ILE B CA 1
ATOM 4539 C C . ILE B 1 135 ? 67.863 82.604 14.786 1.00 22.65 168 ILE B C 1
ATOM 4540 O O . ILE B 1 135 ? 67.871 83.349 15.766 1.00 23.69 168 ILE B O 1
ATOM 4545 N N . ASN B 1 136 ? 67.035 81.573 14.673 1.00 21.91 169 ASN B N 1
ATOM 4546 C CA . ASN B 1 136 ? 66.092 81.288 15.738 1.00 23.53 169 ASN B CA 1
ATOM 4547 C C . ASN B 1 136 ? 65.578 79.857 15.708 1.00 23.91 169 ASN B C 1
ATOM 4548 O O . ASN B 1 136 ? 65.792 79.120 14.748 1.00 23.04 169 ASN B O 1
ATOM 4553 N N . PHE B 1 137 ? 64.901 79.481 16.785 1.00 23.89 170 PHE B N 1
ATOM 4554 C CA . PHE B 1 137 ? 64.309 78.164 16.925 1.00 23.68 170 PHE B CA 1
ATOM 4555 C C . PHE B 1 137 ? 65.276 76.980 16.905 1.00 24.13 170 PHE B C 1
ATOM 4556 O O . PHE B 1 137 ? 64.914 75.887 16.475 1.00 23.50 170 PHE B O 1
ATOM 4564 N N . LEU B 1 138 ? 66.503 77.207 17.372 1.00 23.78 171 LEU B N 1
ATOM 4565 C CA . LEU B 1 138 ? 67.500 76.145 17.455 1.00 23.52 171 LEU B CA 1
ATOM 4566 C C . LEU B 1 138 ? 66.964 75.163 18.481 1.00 24.14 171 LEU B C 1
ATOM 4567 O O . LEU B 1 138 ? 66.574 75.558 19.585 1.00 23.99 171 LEU B O 1
ATOM 4572 N N . CYS B 1 139 ? 66.918 73.890 18.110 1.00 24.13 172 CYS B N 1
ATOM 4573 C CA . CYS B 1 139 ? 66.446 72.863 19.027 1.00 25.03 172 CYS B CA 1
ATOM 4574 C C . CYS B 1 139 ? 67.004 71.485 18.667 1.00 25.41 172 CYS B C 1
ATOM 4575 O O . CYS B 1 139 ? 67.118 71.134 17.491 1.00 24.18 172 CYS B O 1
ATOM 4578 N N . VAL B 1 140 ? 67.359 70.722 19.696 1.00 26.53 173 VAL B N 1
ATOM 4579 C CA . VAL B 1 140 ? 67.884 69.365 19.539 1.00 27.66 173 VAL B CA 1
ATOM 4580 C C . VAL B 1 140 ? 67.093 68.465 20.477 1.00 27.53 173 VAL B C 1
ATOM 4581 O O . VAL B 1 140 ? 66.882 68.814 21.644 1.00 27.61 173 VAL B O 1
ATOM 4585 N N . HIS B 1 141 ? 66.658 67.312 19.979 1.00 28.15 174 HIS B N 1
ATOM 4586 C CA . HIS B 1 141 ? 65.894 66.393 20.811 1.00 29.70 174 HIS B CA 1
ATOM 4587 C C . HIS B 1 141 ? 66.604 66.187 22.144 1.00 30.51 174 HIS B C 1
ATOM 4588 O O . HIS B 1 141 ? 67.835 66.156 22.207 1.00 28.07 174 HIS B O 1
ATOM 4595 N N . LYS B 1 142 ? 65.820 66.038 23.205 1.00 32.30 175 LYS B N 1
ATOM 4596 C CA . LYS B 1 142 ? 66.363 65.835 24.539 1.00 34.14 175 LYS B CA 1
ATOM 4597 C C . LYS B 1 142 ? 67.278 64.600 24.633 1.00 35.63 175 LYS B C 1
ATOM 4598 O O . LYS B 1 142 ? 68.114 64.507 25.536 1.00 36.52 175 LYS B O 1
ATOM 4604 N N . GLN B 1 143 ? 67.134 63.667 23.694 1.00 36.65 176 GLN B N 1
ATOM 4605 C CA . GLN B 1 143 ? 67.933 62.436 23.689 1.00 37.83 176 GLN B CA 1
ATOM 4606 C C . GLN B 1 143 ? 69.242 62.545 22.934 1.00 36.68 176 GLN B C 1
ATOM 4607 O O . GLN B 1 143 ? 69.940 61.551 22.746 1.00 37.33 176 GLN B O 1
ATOM 4613 N N . LEU B 1 144 ? 69.575 63.744 22.485 1.00 35.09 177 LEU B N 1
ATOM 4614 C CA . LEU B 1 144 ? 70.808 63.943 21.741 1.00 32.97 177 LEU B CA 1
ATOM 4615 C C . LEU B 1 144 ? 71.565 65.134 22.295 1.00 31.82 177 LEU B C 1
ATOM 4616 O O . LEU B 1 144 ? 72.421 65.712 21.630 1.00 31.74 177 LEU B O 1
ATOM 4621 N N . ARG B 1 145 ? 71.250 65.502 23.525 1.00 31.86 178 ARG B N 1
ATOM 4622 C CA . ARG B 1 145 ? 71.914 66.636 24.132 1.00 32.37 178 ARG B CA 1
ATOM 4623 C C . ARG B 1 145 ? 73.226 66.297 24.820 1.00 31.77 178 ARG B C 1
ATOM 4624 O O . ARG B 1 145 ? 73.412 65.191 25.323 1.00 32.99 178 ARG B O 1
ATOM 4632 N N . SER B 1 146 ? 74.131 67.270 24.827 1.00 29.79 179 SER B N 1
ATOM 4633 C CA . SER B 1 146 ? 75.448 67.116 25.418 1.00 30.38 179 SER B CA 1
ATOM 4634 C C . SER B 1 146 ? 76.326 66.297 24.494 1.00 29.82 179 SER B C 1
ATOM 4635 O O . SER B 1 146 ? 77.360 65.791 24.912 1.00 30.16 179 SER B O 1
ATOM 4638 N N . LYS B 1 147 ? 75.903 66.169 23.237 1.00 29.79 180 LYS B N 1
ATOM 4639 C CA . LYS B 1 147 ? 76.656 65.419 22.242 1.00 29.69 180 LYS B CA 1
ATOM 4640 C C . LYS B 1 147 ? 77.297 66.336 21.197 1.00 29.70 180 LYS B C 1
ATOM 4641 O O . LYS B 1 147 ? 77.798 65.873 20.175 1.00 30.15 180 LYS B O 1
ATOM 4647 N N . ARG B 1 148 ? 77.274 67.637 21.462 1.00 29.03 181 ARG B N 1
ATOM 4648 C CA . ARG B 1 148 ? 77.852 68.638 20.571 1.00 28.03 181 ARG B CA 1
ATOM 4649 C C . ARG B 1 148 ? 77.399 68.599 19.095 1.00 28.38 181 ARG B C 1
ATOM 4650 O O . ARG B 1 148 ? 78.207 68.756 18.174 1.00 27.54 181 ARG B O 1
ATOM 4658 N N . LEU B 1 149 ? 76.099 68.405 18.880 1.00 28.16 182 LEU B N 1
ATOM 4659 C CA . LEU B 1 149 ? 75.520 68.391 17.536 1.00 27.75 182 LEU B CA 1
ATOM 4660 C C . LEU B 1 149 ? 75.198 69.830 17.131 1.00 27.70 182 LEU B C 1
ATOM 4661 O O . LEU B 1 149 ? 75.129 70.158 15.947 1.00 28.47 182 LEU B O 1
ATOM 4666 N N . THR B 1 150 ? 75.004 70.685 18.131 1.00 26.65 183 THR B N 1
ATOM 4667 C CA . THR B 1 150 ? 74.673 72.093 17.909 1.00 25.52 183 THR B CA 1
ATOM 4668 C C . THR B 1 150 ? 75.711 72.838 17.069 1.00 25.01 183 THR B C 1
ATOM 4669 O O . THR B 1 150 ? 75.354 73.569 16.145 1.00 23.78 183 THR B O 1
ATOM 4673 N N . PRO B 1 151 ? 77.009 72.679 17.385 1.00 24.38 184 PRO B N 1
ATOM 4674 C CA . PRO B 1 151 ? 78.010 73.383 16.581 1.00 23.16 184 PRO B CA 1
ATOM 4675 C C . PRO B 1 151 ? 77.899 72.970 15.109 1.00 23.15 184 PRO B C 1
ATOM 4676 O O . PRO B 1 151 ? 78.248 73.731 14.205 1.00 20.67 184 PRO B O 1
ATOM 4680 N N . VAL B 1 152 ? 77.409 71.756 14.880 1.00 22.64 185 VAL B N 1
ATOM 4681 C CA . VAL B 1 152 ? 77.244 71.256 13.525 1.00 22.34 185 VAL B CA 1
ATOM 4682 C C . VAL B 1 152 ? 76.113 72.034 12.864 1.00 22.77 185 VAL B C 1
ATOM 4683 O O . VAL B 1 152 ? 76.243 72.504 11.733 1.00 23.79 185 VAL B O 1
ATOM 4687 N N . LEU B 1 153 ? 74.996 72.151 13.575 1.00 22.59 186 LEU B N 1
ATOM 4688 C CA . LEU B 1 153 ? 73.848 72.882 13.064 1.00 23.30 186 LEU B CA 1
ATOM 4689 C C . LEU B 1 153 ? 74.285 74.307 12.736 1.00 21.99 186 LEU B C 1
ATOM 4690 O O . LEU B 1 153 ? 73.963 74.833 11.673 1.00 23.18 186 LEU B O 1
ATOM 4695 N N . ILE B 1 154 ? 75.048 74.907 13.647 1.00 21.32 187 ILE B N 1
ATOM 4696 C CA . ILE B 1 154 ? 75.540 76.272 13.479 1.00 21.01 187 ILE B CA 1
ATOM 4697 C C . ILE B 1 154 ? 76.466 76.463 12.277 1.00 22.02 187 ILE B C 1
ATOM 4698 O O . ILE B 1 154 ? 76.271 77.400 11.495 1.00 20.76 187 ILE B O 1
ATOM 4703 N N . LYS B 1 155 ? 77.466 75.589 12.129 1.00 22.36 188 LYS B N 1
ATOM 4704 C CA . LYS B 1 155 ? 78.403 75.694 11.006 1.00 22.97 188 LYS B CA 1
ATOM 4705 C C . LYS B 1 155 ? 77.721 75.422 9.669 1.00 21.34 188 LYS B C 1
ATOM 4706 O O . LYS B 1 155 ? 78.098 75.995 8.657 1.00 22.31 188 LYS B O 1
ATOM 4712 N N . GLU B 1 156 ? 76.723 74.543 9.672 1.00 21.71 189 GLU B N 1
ATOM 4713 C CA . GLU B 1 156 ? 75.990 74.216 8.454 1.00 21.42 189 GLU B CA 1
ATOM 4714 C C . GLU B 1 156 ? 75.086 75.365 7.996 1.00 22.23 189 GLU B C 1
ATOM 4715 O O . GLU B 1 156 ? 75.037 75.685 6.805 1.00 22.21 189 GLU B O 1
ATOM 4721 N N . ILE B 1 157 ? 74.357 75.985 8.921 1.00 22.53 190 ILE B N 1
ATOM 4722 C CA . ILE B 1 157 ? 73.490 77.090 8.515 1.00 21.94 190 ILE B CA 1
ATOM 4723 C C . ILE B 1 157 ? 74.396 78.237 8.084 1.00 22.28 190 ILE B C 1
ATOM 4724 O O . ILE B 1 157 ? 74.091 78.945 7.120 1.00 23.19 190 ILE B O 1
ATOM 4729 N N . THR B 1 158 ? 75.517 78.402 8.788 1.00 21.57 191 THR B N 1
ATOM 4730 C CA . THR B 1 158 ? 76.472 79.453 8.456 1.00 22.97 191 THR B CA 1
ATOM 4731 C C . THR B 1 158 ? 76.966 79.227 7.031 1.00 24.34 191 THR B C 1
ATOM 4732 O O . THR B 1 158 ? 77.217 80.177 6.294 1.00 24.70 191 THR B O 1
ATOM 4736 N N . ARG B 1 159 ? 77.108 77.960 6.651 1.00 25.41 192 ARG B N 1
ATOM 4737 C CA . ARG B 1 159 ? 77.585 77.616 5.315 1.00 25.84 192 ARG B CA 1
ATOM 4738 C C . ARG B 1 159 ? 76.584 77.981 4.225 1.00 25.61 192 ARG B C 1
ATOM 4739 O O . ARG B 1 159 ? 76.947 78.597 3.228 1.00 26.65 192 ARG B O 1
ATOM 4747 N N . ARG B 1 160 ? 75.326 77.600 4.406 1.00 26.23 193 ARG B N 1
ATOM 4748 C CA . ARG B 1 160 ? 74.316 77.912 3.407 1.00 25.91 193 ARG B CA 1
ATOM 4749 C C . ARG B 1 160 ? 74.104 79.414 3.286 1.00 26.34 193 ARG B C 1
ATOM 4750 O O . ARG B 1 160 ? 73.810 79.916 2.207 1.00 26.65 193 ARG B O 1
ATOM 4758 N N . VAL B 1 161 ? 74.258 80.133 4.392 1.00 25.71 194 VAL B N 1
ATOM 4759 C CA . VAL B 1 161 ? 74.073 81.575 4.354 1.00 25.59 194 VAL B CA 1
ATOM 4760 C C . VAL B 1 161 ? 75.247 82.255 3.657 1.00 25.48 194 VAL B C 1
ATOM 4761 O O . VAL B 1 161 ? 75.044 83.096 2.777 1.00 25.18 194 VAL B O 1
ATOM 4765 N N . ASN B 1 162 ? 76.470 81.896 4.050 1.00 25.23 195 ASN B N 1
ATOM 4766 C CA . ASN B 1 162 ? 77.672 82.464 3.428 1.00 25.10 195 ASN B CA 1
ATOM 4767 C C . ASN B 1 162 ? 77.603 82.163 1.934 1.00 25.87 195 ASN B C 1
ATOM 4768 O O . ASN B 1 162 ? 78.060 82.952 1.096 1.00 25.53 195 ASN B O 1
ATOM 4773 N N . LYS B 1 163 ? 77.032 81.004 1.620 1.00 26.39 196 LYS B N 1
ATOM 4774 C CA . LYS B 1 163 ? 76.896 80.553 0.247 1.00 29.04 196 LYS B CA 1
ATOM 4775 C C . LYS B 1 163 ? 76.019 81.492 -0.576 1.00 29.15 196 LYS B C 1
ATOM 4776 O O . LYS B 1 163 ? 76.168 81.581 -1.792 1.00 29.75 196 LYS B O 1
ATOM 4782 N N . CYS B 1 164 ? 75.107 82.191 0.093 1.00 29.67 197 CYS B N 1
ATOM 4783 C CA . CYS B 1 164 ? 74.216 83.129 -0.576 1.00 29.73 197 CYS B CA 1
ATOM 4784 C C . CYS B 1 164 ? 74.750 84.538 -0.410 1.00 29.35 197 CYS B C 1
ATOM 4785 O O . CYS B 1 164 ? 74.025 85.519 -0.539 1.00 29.48 197 CYS B O 1
ATOM 4788 N N . ASP B 1 165 ? 76.031 84.619 -0.088 1.00 29.87 198 ASP B N 1
ATOM 4789 C CA . ASP B 1 165 ? 76.717 85.890 0.057 1.00 30.07 198 ASP B CA 1
ATOM 4790 C C . ASP B 1 165 ? 76.333 86.722 1.288 1.00 31.09 198 ASP B C 1
ATOM 4791 O O . ASP B 1 165 ? 76.516 87.945 1.290 1.00 31.70 198 ASP B O 1
ATOM 4796 N N . ILE B 1 166 ? 75.798 86.080 2.326 1.00 30.59 199 ILE B N 1
ATOM 4797 C CA . ILE B 1 166 ? 75.452 86.807 3.548 1.00 29.47 199 ILE B CA 1
ATOM 4798 C C . ILE B 1 166 ? 76.467 86.420 4.612 1.00 28.30 199 ILE B C 1
ATOM 4799 O O . ILE B 1 166 ? 76.692 85.238 4.866 1.00 28.13 199 ILE B O 1
ATOM 4804 N N . TRP B 1 167 ? 77.059 87.416 5.259 1.00 27.77 200 TRP B N 1
ATOM 4805 C CA . TRP B 1 167 ? 78.094 87.143 6.243 1.00 25.92 200 TRP B CA 1
ATOM 4806 C C . TRP B 1 167 ? 77.853 87.497 7.711 1.00 24.33 200 TRP B C 1
ATOM 4807 O O . TRP B 1 167 ? 78.740 87.305 8.540 1.00 23.84 200 TRP B O 1
ATOM 4818 N N . HIS B 1 168 ? 76.667 87.989 8.052 1.00 23.26 201 HIS B N 1
ATOM 4819 C CA . HIS B 1 168 ? 76.412 88.346 9.442 1.00 21.63 201 HIS B CA 1
ATOM 4820 C C . HIS B 1 168 ? 75.066 87.879 9.941 1.00 20.96 201 HIS B C 1
ATOM 4821 O O . HIS B 1 168 ? 74.167 87.606 9.154 1.00 21.76 201 HIS B O 1
ATOM 4828 N N . ALA B 1 169 ? 74.926 87.805 11.260 1.00 19.46 202 ALA B N 1
ATOM 4829 C CA . ALA B 1 169 ? 73.666 87.374 11.852 1.00 20.16 202 ALA B CA 1
ATOM 4830 C C . ALA B 1 169 ? 73.438 87.931 13.245 1.00 19.11 202 ALA B C 1
ATOM 4831 O O . ALA B 1 169 ? 74.360 88.382 13.919 1.00 19.56 202 ALA B O 1
ATOM 4833 N N . LEU B 1 170 ? 72.180 87.910 13.655 1.00 19.15 203 LEU B N 1
ATOM 4834 C CA . LEU B 1 170 ? 71.795 88.358 14.976 1.00 19.14 203 LEU B CA 1
ATOM 4835 C C . LEU B 1 170 ? 71.193 87.144 15.635 1.00 19.47 203 LEU B C 1
ATOM 4836 O O . LEU B 1 170 ? 70.418 86.411 15.011 1.00 18.87 203 LEU B O 1
ATOM 4841 N N . TYR B 1 171 ? 71.583 86.890 16.875 1.00 18.43 204 TYR B N 1
ATOM 4842 C CA . TYR B 1 171 ? 71.002 85.778 17.599 1.00 17.86 204 TYR B CA 1
ATOM 4843 C C . TYR B 1 171 ? 70.984 86.164 19.061 1.00 18.96 204 TYR B C 1
ATOM 4844 O O . TYR B 1 171 ? 71.789 86.984 19.502 1.00 16.66 204 TYR B O 1
ATOM 4853 N N . THR B 1 172 ? 70.026 85.612 19.798 1.00 20.95 205 THR B N 1
ATOM 4854 C CA . THR B 1 172 ? 69.897 85.912 21.216 1.00 22.59 205 THR B CA 1
ATOM 4855 C C . THR B 1 172 ? 69.830 84.610 21.979 1.00 23.59 205 THR B C 1
ATOM 4856 O O . THR B 1 172 ? 69.360 83.602 21.440 1.00 25.42 205 THR B O 1
ATOM 4860 N N . ALA B 1 173 ? 70.311 84.628 23.221 1.00 22.74 206 ALA B N 1
ATOM 4861 C CA . ALA B 1 173 ? 70.305 83.426 24.056 1.00 22.80 206 ALA B CA 1
ATOM 4862 C C . ALA B 1 173 ? 70.251 83.777 25.537 1.00 22.79 206 ALA B C 1
ATOM 4863 O O . ALA B 1 173 ? 70.715 84.836 25.946 1.00 22.74 206 ALA B O 1
ATOM 4865 N N . GLY B 1 174 ? 69.673 82.884 26.335 1.00 24.52 207 GLY B N 1
ATOM 4866 C CA . GLY B 1 174 ? 69.609 83.112 27.767 1.00 25.42 207 GLY B CA 1
ATOM 4867 C C . GLY B 1 174 ? 70.977 82.832 28.375 1.00 26.42 207 GLY B C 1
ATOM 4868 O O . GLY B 1 174 ? 71.306 83.343 29.446 1.00 28.74 207 GLY B O 1
ATOM 4869 N N . ILE B 1 175 ? 71.779 82.020 27.689 1.00 24.63 208 ILE B N 1
ATOM 4870 C CA . ILE B 1 175 ? 73.112 81.682 28.167 1.00 24.81 208 ILE B CA 1
ATOM 4871 C C . ILE B 1 175 ? 74.153 82.710 27.751 1.00 24.12 208 ILE B C 1
ATOM 4872 O O . ILE B 1 175 ? 74.021 83.369 26.710 1.00 22.03 208 ILE B O 1
ATOM 4877 N N . VAL B 1 176 ? 75.200 82.817 28.562 1.00 22.67 209 VAL B N 1
ATOM 4878 C CA . VAL B 1 176 ? 76.289 83.741 28.304 1.00 22.92 209 VAL B CA 1
ATOM 4879 C C . VAL B 1 176 ? 77.303 83.109 27.363 1.00 23.40 209 VAL B C 1
ATOM 4880 O O . VAL B 1 176 ? 77.852 82.035 27.636 1.00 24.91 209 VAL B O 1
ATOM 4884 N N . LEU B 1 177 ? 77.533 83.769 26.239 1.00 23.32 210 LEU B N 1
ATOM 4885 C CA . LEU B 1 177 ? 78.468 83.267 25.252 1.00 24.7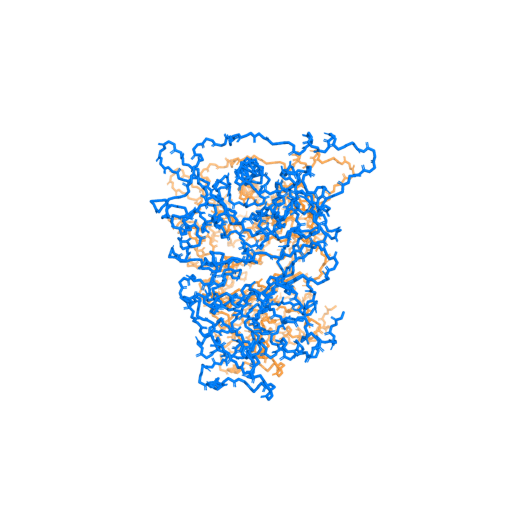2 210 LEU B CA 1
ATOM 4886 C C . LEU B 1 177 ? 79.470 84.327 24.866 1.00 25.70 210 LEU B C 1
ATOM 4887 O O . LEU B 1 177 ? 79.287 85.508 25.155 1.00 25.29 210 LEU B O 1
ATOM 4892 N N . PRO B 1 178 ? 80.558 83.918 24.206 1.00 26.33 211 PRO B N 1
ATOM 4893 C CA . PRO B 1 178 ? 81.546 84.911 23.821 1.00 27.19 211 PRO B CA 1
ATOM 4894 C C . PRO B 1 178 ? 80.951 86.174 23.259 1.00 28.76 211 PRO B C 1
ATOM 4895 O O . PRO B 1 178 ? 80.411 86.221 22.153 1.00 29.16 211 PRO B O 1
ATOM 4899 N N . ALA B 1 179 ? 81.045 87.182 24.121 1.00 30.34 212 ALA B N 1
ATOM 4900 C CA . ALA B 1 179 ? 80.620 88.562 23.949 1.00 29.32 212 ALA B CA 1
ATOM 4901 C C . ALA B 1 179 ? 79.235 88.986 23.504 1.00 29.08 212 ALA B C 1
ATOM 4902 O O . ALA B 1 179 ? 78.940 89.060 22.301 1.00 28.40 212 ALA B O 1
ATOM 4904 N N . PRO B 1 180 ? 78.362 89.280 24.487 1.00 26.75 213 PRO B N 1
ATOM 4905 C CA . PRO B 1 180 ? 77.015 89.725 24.164 1.00 26.26 213 PRO B CA 1
ATOM 4906 C C . PRO B 1 180 ? 77.134 91.216 23.860 1.00 26.85 213 PRO B C 1
ATOM 4907 O O . PRO B 1 180 ? 77.912 91.929 24.503 1.00 26.69 213 PRO B O 1
ATOM 4911 N N . VAL B 1 181 ? 76.398 91.678 22.857 1.00 25.26 214 VAL B N 1
ATOM 4912 C CA . VAL B 1 181 ? 76.414 93.089 22.498 1.00 24.69 214 VAL B CA 1
ATOM 4913 C C . VAL B 1 181 ? 75.547 93.853 23.497 1.00 23.02 214 VAL B C 1
ATOM 4914 O O . VAL B 1 181 ? 75.738 95.049 23.721 1.00 22.03 214 VAL B O 1
ATOM 4918 N N . SER B 1 182 ? 74.588 93.146 24.087 1.00 23.03 215 SER B N 1
ATOM 4919 C CA . SER B 1 182 ? 73.693 93.746 25.066 1.00 22.23 215 SER B CA 1
ATOM 4920 C C . SER B 1 182 ? 72.952 92.657 25.834 1.00 21.94 215 SER B C 1
ATOM 4921 O O . SER B 1 182 ? 72.866 91.513 25.383 1.00 20.86 215 SER B O 1
ATOM 4924 N N . THR B 1 183 ? 72.433 93.011 27.006 1.00 20.69 216 THR B N 1
ATOM 4925 C CA . THR B 1 183 ? 71.691 92.070 27.834 1.00 19.76 216 THR B CA 1
ATOM 4926 C C . THR B 1 183 ? 70.426 92.756 28.373 1.00 20.47 216 THR B C 1
ATOM 4927 O O . THR B 1 183 ? 70.480 93.830 28.968 1.00 19.09 216 THR B O 1
ATOM 4931 N N . CYS B 1 184 ? 69.280 92.139 28.139 1.00 21.50 217 CYS B N 1
ATOM 4932 C CA . CYS B 1 184 ? 68.023 92.703 28.596 1.00 21.89 217 CYS B CA 1
ATOM 4933 C C . CYS B 1 184 ? 67.380 91.720 29.545 1.00 22.70 217 CYS B C 1
ATOM 4934 O O . CYS B 1 184 ? 67.717 90.531 29.549 1.00 22.08 217 CYS B O 1
ATOM 4937 N N . ARG B 1 185 ? 66.439 92.212 30.337 1.00 21.47 218 ARG B N 1
ATOM 4938 C CA . ARG B 1 185 ? 65.764 91.358 31.286 1.00 22.39 218 ARG B CA 1
ATOM 4939 C C . ARG B 1 185 ? 64.279 91.224 30.954 1.00 22.95 218 ARG B C 1
ATOM 4940 O O . ARG B 1 185 ? 63.674 92.124 30.361 1.00 23.92 218 ARG B O 1
ATOM 4948 N N . TYR B 1 186 ? 63.703 90.086 31.333 1.00 22.50 219 TYR B N 1
ATOM 4949 C CA . TYR B 1 186 ? 62.286 89.825 31.117 1.00 21.54 219 TYR B CA 1
ATOM 4950 C C . TYR B 1 186 ? 61.491 90.363 32.307 1.00 20.88 219 TYR B C 1
ATOM 4951 O O . TYR B 1 186 ? 61.987 90.393 33.438 1.00 20.46 219 TYR B O 1
ATOM 4960 N N . THR B 1 187 ? 60.268 90.802 32.048 1.00 20.42 220 THR B N 1
ATOM 4961 C CA . THR B 1 187 ? 59.378 91.280 33.103 1.00 20.82 220 THR B CA 1
ATOM 4962 C C . THR B 1 187 ? 58.033 90.682 32.744 1.00 21.15 220 THR B C 1
ATOM 4963 O O . THR B 1 187 ? 57.804 90.353 31.579 1.00 20.96 220 THR B O 1
ATOM 4967 N N . HIS B 1 188 ? 57.151 90.534 33.729 1.00 22.43 221 HIS B N 1
ATOM 4968 C CA . HIS B 1 188 ? 55.848 89.914 33.494 1.00 23.23 221 HIS B CA 1
ATOM 4969 C C . HIS B 1 188 ? 54.690 90.675 34.114 1.00 22.77 221 HIS B C 1
ATOM 4970 O O . HIS B 1 188 ? 54.689 90.976 35.311 1.00 22.20 221 HIS B O 1
ATOM 4977 N N . ARG B 1 189 ? 53.697 90.982 33.286 1.00 21.94 222 ARG B N 1
ATOM 4978 C CA . ARG B 1 189 ? 52.511 91.700 33.740 1.00 20.62 222 ARG B CA 1
ATOM 4979 C C . ARG B 1 189 ? 51.371 90.681 33.849 1.00 21.84 222 ARG B C 1
ATOM 4980 O O . ARG B 1 189 ? 50.894 90.167 32.835 1.00 22.39 222 ARG B O 1
ATOM 4988 N N . PRO B 1 190 ? 50.948 90.348 35.083 1.00 22.33 223 PRO B N 1
ATOM 4989 C CA . PRO B 1 190 ? 49.856 89.386 35.303 1.00 23.21 223 PRO B CA 1
ATOM 4990 C C . PRO B 1 190 ? 48.555 89.961 34.749 1.00 24.60 223 PRO B C 1
ATOM 4991 O O . PRO B 1 190 ? 48.198 91.098 35.064 1.00 23.62 223 PRO B O 1
ATOM 4995 N N . LEU B 1 191 ? 47.849 89.187 33.931 1.00 25.25 224 LEU B N 1
ATOM 4996 C CA . LEU B 1 191 ? 46.590 89.649 33.364 1.00 25.52 224 LEU B CA 1
ATOM 4997 C C . LEU B 1 191 ? 45.443 88.915 34.052 1.00 26.60 224 LEU B C 1
ATOM 4998 O O . LEU B 1 191 ? 44.409 89.513 34.368 1.00 25.76 224 LEU B O 1
ATOM 5003 N N . ASN B 1 192 ? 45.639 87.618 34.276 1.00 27.95 225 ASN B N 1
ATOM 5004 C CA . ASN B 1 192 ? 44.661 86.780 34.967 1.00 30.65 225 ASN B CA 1
ATOM 5005 C C . ASN B 1 192 ? 45.404 86.194 36.156 1.00 30.22 225 ASN B C 1
ATOM 5006 O O . ASN B 1 192 ? 45.773 85.020 36.150 1.00 30.54 225 ASN B O 1
ATOM 5011 N N . TRP B 1 193 ? 45.621 87.029 37.170 1.00 29.62 226 TRP B N 1
ATOM 5012 C CA . TRP B 1 193 ? 46.366 86.639 38.360 1.00 29.60 226 TRP B CA 1
ATOM 5013 C C . TRP B 1 193 ? 45.939 85.337 39.042 1.00 29.90 226 TRP B C 1
ATOM 5014 O O . TRP B 1 193 ? 46.785 84.527 39.432 1.00 29.19 226 TRP B O 1
ATOM 5025 N N . LYS B 1 194 ? 44.634 85.143 39.204 1.00 30.51 227 LYS B N 1
ATOM 5026 C CA . LYS B 1 194 ? 44.122 83.938 39.849 1.00 30.87 227 LYS B CA 1
ATOM 5027 C C . LYS B 1 194 ? 44.536 82.666 39.103 1.00 30.42 227 LYS B C 1
ATOM 5028 O O . LYS B 1 194 ? 44.898 81.666 39.724 1.00 31.08 227 LYS B O 1
ATOM 5034 N N . LYS B 1 195 ? 44.491 82.708 37.774 1.00 30.71 228 LYS B N 1
ATOM 5035 C CA . LYS B 1 195 ? 44.866 81.549 36.967 1.00 31.16 228 LYS B CA 1
ATOM 5036 C C . LYS B 1 195 ? 46.372 81.300 37.006 1.00 31.80 228 LYS B C 1
ATOM 5037 O O . LYS B 1 195 ? 46.817 80.149 37.033 1.00 30.84 228 LYS B O 1
ATOM 5043 N N . LEU B 1 196 ? 47.154 82.378 36.989 1.00 31.89 229 LEU B N 1
ATOM 5044 C CA . LEU B 1 196 ? 48.608 82.250 37.043 1.00 33.10 229 LEU B CA 1
ATOM 5045 C C . LEU B 1 196 ? 48.973 81.642 38.389 1.00 33.52 229 LEU B C 1
ATOM 5046 O O . LEU B 1 196 ? 49.879 80.820 38.488 1.00 32.75 229 LEU B O 1
ATOM 5051 N N . TYR B 1 197 ? 48.259 82.065 39.426 1.00 35.42 230 TYR B N 1
ATOM 5052 C CA . TYR B 1 197 ? 48.496 81.560 40.769 1.00 37.04 230 TYR B CA 1
ATOM 5053 C C . TYR B 1 197 ? 48.153 80.072 40.814 1.00 38.14 230 TYR B C 1
ATOM 5054 O O . TYR B 1 197 ? 48.897 79.263 41.374 1.00 37.63 230 TYR B O 1
ATOM 5063 N N . GLU B 1 198 ? 47.024 79.717 40.210 1.00 39.43 231 GLU B N 1
ATOM 5064 C CA . GLU B 1 198 ? 46.574 78.329 40.179 1.00 40.99 231 GLU B CA 1
ATOM 5065 C C . GLU B 1 198 ? 47.561 77.394 39.482 1.00 40.72 231 GLU B C 1
ATOM 5066 O O . GLU B 1 198 ? 47.711 76.238 39.880 1.00 41.70 231 GLU B O 1
ATOM 5072 N N . VAL B 1 199 ? 48.233 77.892 38.448 1.00 40.02 232 VAL B N 1
ATOM 5073 C CA . VAL B 1 199 ? 49.180 77.079 37.690 1.00 39.33 232 VAL B CA 1
ATOM 5074 C C . VAL B 1 199 ? 50.630 77.276 38.108 1.00 39.27 232 VAL B C 1
ATOM 5075 O O . VAL B 1 199 ? 51.550 76.919 37.373 1.00 38.61 232 VAL B O 1
ATOM 5079 N N . ASP B 1 200 ? 50.822 77.856 39.288 1.00 39.59 233 ASP B N 1
ATOM 5080 C CA . ASP B 1 200 ? 52.154 78.096 39.843 1.00 40.76 233 ASP B CA 1
ATOM 5081 C C . ASP B 1 200 ? 53.081 79.002 39.041 1.00 40.76 233 ASP B C 1
ATOM 5082 O O . ASP B 1 200 ? 54.300 78.880 39.148 1.00 40.54 233 ASP B O 1
ATOM 5087 N N . PHE B 1 201 ? 52.527 79.903 38.238 1.00 40.54 234 PHE B N 1
ATOM 5088 C CA . PHE B 1 201 ? 53.373 80.810 37.478 1.00 41.38 234 PHE B CA 1
ATOM 5089 C C . PHE B 1 201 ? 53.559 82.118 38.231 1.00 42.24 234 PHE B C 1
ATOM 5090 O O . PHE B 1 201 ? 54.252 83.018 37.765 1.00 42.16 234 PHE B O 1
ATOM 5098 N N . THR B 1 202 ? 52.937 82.210 39.404 1.00 43.05 235 THR B N 1
ATOM 5099 C CA . THR B 1 202 ? 53.041 83.397 40.247 1.00 44.32 235 THR B CA 1
ATOM 5100 C C . THR B 1 202 ? 52.817 82.996 41.698 1.00 44.73 235 THR B C 1
ATOM 5101 O O . THR B 1 202 ? 52.004 82.116 41.991 1.00 44.87 235 THR B O 1
ATOM 5105 N N . GLY B 1 203 ? 53.533 83.649 42.605 1.00 45.73 236 GLY B N 1
ATOM 5106 C CA . GLY B 1 203 ? 53.389 83.337 44.012 1.00 46.28 236 GLY B CA 1
ATOM 5107 C C . GLY B 1 203 ? 52.456 84.291 44.730 1.00 47.05 236 GLY B C 1
ATOM 5108 O O . GLY B 1 203 ? 51.754 85.084 44.105 1.00 46.73 236 GLY B O 1
ATOM 5109 N N . LEU B 1 204 ? 52.457 84.210 46.056 1.00 47.63 237 LEU B N 1
ATOM 5110 C CA . LEU B 1 204 ? 51.617 85.059 46.889 1.00 48.28 237 LEU B CA 1
ATOM 5111 C C . LEU B 1 204 ? 52.440 85.529 48.085 1.00 48.79 237 LEU B C 1
ATOM 5112 O O . LEU B 1 204 ? 52.778 84.736 48.962 1.00 49.29 237 LEU B O 1
ATOM 5117 N N . PRO B 1 205 ? 52.797 86.824 48.123 1.00 49.17 238 PRO B N 1
ATOM 5118 C CA . PRO B 1 205 ? 53.585 87.354 49.244 1.00 49.66 238 PRO B CA 1
ATOM 5119 C C . PRO B 1 205 ? 52.766 87.315 50.533 1.00 50.60 238 PRO B C 1
ATOM 5120 O O . PRO B 1 205 ? 51.637 87.806 50.572 1.00 50.22 238 PRO B O 1
ATOM 5124 N N . ASP B 1 206 ? 53.342 86.733 51.584 1.00 51.68 239 ASP B N 1
ATOM 5125 C CA . ASP B 1 206 ? 52.653 86.583 52.868 1.00 52.62 239 ASP B CA 1
ATOM 5126 C C . ASP B 1 206 ? 51.829 87.755 53.391 1.00 51.91 239 ASP B C 1
ATOM 5127 O O . ASP B 1 206 ? 50.874 87.556 54.144 1.00 52.33 239 ASP B O 1
ATOM 5132 N N . GLY B 1 207 ? 52.184 88.971 53.007 1.00 50.48 240 GLY B N 1
ATOM 5133 C CA . GLY B 1 207 ? 51.418 90.106 53.478 1.00 49.33 240 GLY B CA 1
ATOM 5134 C C . GLY B 1 207 ? 50.088 90.249 52.756 1.00 48.18 240 GLY B C 1
ATOM 5135 O O . GLY B 1 207 ? 49.219 90.998 53.202 1.00 48.10 240 GLY B O 1
ATOM 5136 N N . HIS B 1 208 ? 49.919 89.516 51.656 1.00 46.91 241 HIS B N 1
ATOM 5137 C CA . HIS B 1 208 ? 48.701 89.599 50.849 1.00 45.11 241 HIS B CA 1
ATOM 5138 C C . HIS B 1 208 ? 47.786 88.382 50.872 1.00 43.47 241 HIS B C 1
ATOM 5139 O O . HIS B 1 208 ? 48.153 87.300 51.335 1.00 44.28 241 HIS B O 1
ATOM 5146 N N . THR B 1 209 ? 46.583 88.591 50.351 1.00 41.54 242 THR B N 1
ATOM 5147 C CA . THR B 1 209 ? 45.575 87.548 50.221 1.00 39.86 242 THR B CA 1
ATOM 5148 C C . THR B 1 209 ? 45.324 87.477 48.716 1.00 39.84 242 THR B C 1
ATOM 5149 O O . THR B 1 209 ? 45.815 88.326 47.969 1.00 38.87 242 THR B O 1
ATOM 5153 N N . GLU B 1 210 ? 44.581 86.475 48.262 1.00 39.85 243 GLU B N 1
ATOM 5154 C CA . GLU B 1 210 ? 44.302 86.369 46.838 1.00 40.57 243 GLU B CA 1
ATOM 5155 C C . GLU B 1 210 ? 43.497 87.592 46.430 1.00 40.62 243 GLU B C 1
ATOM 5156 O O . GLU B 1 210 ? 43.643 88.118 45.323 1.00 40.15 243 GLU B O 1
ATOM 5162 N N . GLU B 1 211 ? 42.660 88.051 47.350 1.00 40.53 244 GLU B N 1
ATOM 5163 C CA . GLU B 1 211 ? 41.830 89.217 47.115 1.00 41.12 244 GLU B CA 1
ATOM 5164 C C . GLU B 1 211 ? 42.685 90.448 46.786 1.00 40.94 244 GLU B C 1
ATOM 5165 O O . GLU B 1 211 ? 42.349 91.206 45.875 1.00 40.55 244 GLU B O 1
ATOM 5171 N N . ASP B 1 212 ? 43.791 90.633 47.512 1.00 40.67 245 ASP B N 1
ATOM 5172 C CA . ASP B 1 212 ? 44.694 91.768 47.282 1.00 40.43 245 ASP B CA 1
ATOM 5173 C C . ASP B 1 212 ? 45.283 91.722 45.890 1.00 38.42 245 ASP B C 1
ATOM 5174 O O . ASP B 1 212 ? 45.272 92.710 45.157 1.00 37.83 245 ASP B O 1
ATOM 5179 N N . MET B 1 213 ? 45.833 90.562 45.556 1.00 35.51 246 MET B N 1
ATOM 5180 C CA . MET B 1 213 ? 46.479 90.345 44.271 1.00 33.17 246 MET B CA 1
ATOM 5181 C C . MET B 1 213 ? 45.557 90.522 43.073 1.00 30.24 246 MET B C 1
ATOM 5182 O O . MET B 1 213 ? 45.938 91.126 42.078 1.00 28.42 246 MET B O 1
ATOM 5187 N N . ILE B 1 214 ? 44.350 89.987 43.169 1.00 29.12 247 ILE B N 1
ATOM 5188 C CA . ILE B 1 214 ? 43.391 90.105 42.087 1.00 28.87 247 ILE B CA 1
ATOM 5189 C C . ILE B 1 214 ? 42.975 91.565 41.918 1.00 29.43 247 ILE B C 1
ATOM 5190 O O . ILE B 1 214 ? 42.814 92.055 40.799 1.00 28.47 247 ILE B O 1
ATOM 5195 N N . ALA B 1 215 ? 42.813 92.258 43.038 1.00 28.77 248 ALA B N 1
ATOM 5196 C CA . ALA B 1 215 ? 42.406 93.653 43.008 1.00 29.66 248 ALA B CA 1
ATOM 5197 C C . ALA B 1 215 ? 43.461 94.507 42.320 1.00 29.89 248 ALA B C 1
ATOM 5198 O O . ALA B 1 215 ? 43.186 95.177 41.324 1.00 30.84 248 ALA B O 1
ATOM 5200 N N . GLU B 1 216 ? 44.671 94.473 42.859 1.00 28.93 249 GLU B N 1
ATOM 5201 C CA . GLU B 1 216 ? 45.779 95.247 42.328 1.00 29.51 249 GLU B CA 1
ATOM 5202 C C . GLU B 1 216 ? 46.033 95.034 40.835 1.00 30.17 249 GLU B C 1
ATOM 5203 O O . GLU B 1 216 ? 46.421 95.963 40.133 1.00 28.93 249 GLU B O 1
ATOM 5205 N N . ASN B 1 217 ? 45.801 93.818 40.352 1.00 31.63 250 ASN B N 1
ATOM 5206 C CA . ASN B 1 217 ? 46.056 93.486 38.953 1.00 32.18 250 ASN B CA 1
ATOM 5207 C C . ASN B 1 217 ? 44.884 93.502 37.981 1.00 32.73 250 ASN B C 1
ATOM 5208 O O . ASN B 1 217 ? 45.059 93.181 36.804 1.00 32.86 250 ASN B O 1
ATOM 5213 N N . ALA B 1 218 ? 43.699 93.873 38.458 1.00 32.53 251 ALA B N 1
ATOM 5214 C CA . ALA B 1 218 ? 42.524 93.931 37.597 1.00 31.31 251 ALA B CA 1
ATOM 5215 C C . ALA B 1 218 ? 42.683 95.050 36.564 1.00 30.53 251 ALA B C 1
ATOM 5216 O O . ALA B 1 218 ? 43.401 96.020 36.796 1.00 30.20 251 ALA B O 1
ATOM 5218 N N . LEU B 1 219 ? 42.009 94.905 35.427 1.00 29.56 252 LEU B N 1
ATOM 5219 C CA . LEU B 1 219 ? 42.073 95.893 34.352 1.00 29.45 252 LEU B CA 1
ATOM 5220 C C . LEU B 1 219 ? 40.691 96.141 33.751 1.00 29.46 252 LEU B C 1
ATOM 5221 O O . LEU B 1 219 ? 39.819 95.273 33.799 1.00 28.43 252 LEU B O 1
ATOM 5226 N N . PRO B 1 220 ? 40.481 97.335 33.171 1.00 29.39 253 PRO B N 1
ATOM 5227 C CA . PRO B 1 220 ? 39.193 97.667 32.559 1.00 28.65 253 PRO B CA 1
ATOM 5228 C C . PRO B 1 220 ? 38.957 96.727 31.375 1.00 29.31 253 PRO B C 1
ATOM 5229 O O . PRO B 1 220 ? 39.889 96.071 30.905 1.00 28.61 253 PRO B O 1
ATOM 5233 N N . ALA B 1 221 ? 37.716 96.667 30.902 1.00 29.67 254 ALA B N 1
ATOM 5234 C CA . ALA B 1 221 ? 37.355 95.815 29.780 1.00 29.60 254 ALA B CA 1
ATOM 5235 C C . ALA B 1 221 ? 37.589 96.542 28.465 1.00 30.62 254 ALA B C 1
ATOM 5236 O O . ALA B 1 221 ? 37.780 95.915 27.425 1.00 30.31 254 ALA B O 1
ATOM 5238 N N . LYS B 1 222 ? 37.568 97.871 28.510 1.00 31.44 255 LYS B N 1
ATOM 5239 C CA . LYS B 1 222 ? 37.763 98.655 27.294 1.00 32.37 255 LYS B CA 1
ATOM 5240 C C . LYS B 1 222 ? 38.944 99.614 27.343 1.00 30.95 255 LYS B C 1
ATOM 5241 O O . LYS B 1 222 ? 39.266 100.165 28.389 1.00 31.29 255 LYS B O 1
ATOM 5247 N N . THR B 1 223 ? 39.573 99.802 26.186 1.00 30.49 256 THR B N 1
ATOM 5248 C CA . THR B 1 223 ? 40.724 100.687 26.039 1.00 29.24 256 THR B CA 1
ATOM 5249 C C . THR B 1 223 ? 40.379 102.166 26.237 1.00 28.20 256 THR B C 1
ATOM 5250 O O . THR B 1 223 ? 39.235 102.587 26.036 1.00 27.65 256 THR B O 1
ATOM 5254 N N . LYS B 1 224 ? 41.392 102.946 26.600 1.00 26.47 257 LYS B N 1
ATOM 5255 C CA . LYS B 1 224 ? 41.213 104.362 26.878 1.00 26.27 257 LYS B CA 1
ATOM 5256 C C . LYS B 1 224 ? 41.630 105.394 25.831 1.00 25.27 257 LYS B C 1
ATOM 5257 O O . LYS B 1 224 ? 40.984 106.429 25.707 1.00 24.44 257 LYS B O 1
ATOM 5263 N N . THR B 1 225 ? 42.676 105.148 25.054 1.00 24.89 258 THR B N 1
ATOM 5264 C CA . THR B 1 225 ? 43.062 106.195 24.113 1.00 23.23 258 THR B CA 1
ATOM 5265 C C . THR B 1 225 ? 42.191 106.281 22.859 1.00 23.49 258 THR B C 1
ATOM 5266 O O . THR B 1 225 ? 41.798 105.276 22.263 1.00 22.89 258 THR B O 1
ATOM 5270 N N . ALA B 1 226 ? 41.865 107.517 22.498 1.00 24.54 259 ALA B N 1
ATOM 5271 C CA . ALA B 1 226 ? 41.022 107.823 21.347 1.00 25.05 259 ALA B CA 1
ATOM 5272 C C . ALA B 1 226 ? 41.735 107.588 20.019 1.00 23.66 259 ALA B C 1
ATOM 5273 O O . ALA B 1 226 ? 42.903 107.929 19.859 1.00 23.89 259 ALA B O 1
ATOM 5275 N N . GLY B 1 227 ? 41.008 107.006 19.069 1.00 24.25 260 GLY B N 1
ATOM 5276 C CA . GLY B 1 227 ? 41.565 106.711 17.761 1.00 22.25 260 GLY B CA 1
ATOM 5277 C C . GLY B 1 227 ? 42.112 105.293 17.684 1.00 22.74 260 GLY B C 1
ATOM 5278 O O . GLY B 1 227 ? 42.352 104.775 16.599 1.00 22.08 260 GLY B O 1
ATOM 5279 N N . LEU B 1 228 ? 42.289 104.660 18.840 1.00 22.17 261 LEU B N 1
ATOM 5280 C CA . LEU B 1 228 ? 42.841 103.309 18.919 1.00 23.63 261 LEU B CA 1
ATOM 5281 C C . LEU B 1 228 ? 42.008 102.270 18.174 1.00 24.39 261 LEU B C 1
ATOM 5282 O O . LEU B 1 228 ? 40.844 102.061 18.497 1.00 25.80 261 LEU B O 1
ATOM 5287 N N . ARG B 1 229 ? 42.613 101.616 17.185 1.00 24.81 262 ARG B N 1
ATOM 5288 C CA . ARG B 1 229 ? 41.934 100.577 16.400 1.00 24.96 262 ARG B CA 1
ATOM 5289 C C . ARG B 1 229 ? 42.963 99.612 15.795 1.00 25.27 262 ARG B C 1
ATOM 5290 O O . ARG B 1 229 ? 44.172 99.827 15.905 1.00 23.62 262 ARG B O 1
ATOM 5298 N N . LYS B 1 230 ? 42.476 98.563 15.138 1.00 25.82 263 LYS B N 1
ATOM 5299 C CA . LYS B 1 230 ? 43.353 97.565 14.524 1.00 25.79 263 LYS B CA 1
ATOM 5300 C C . LYS B 1 230 ? 44.076 98.113 13.305 1.00 26.30 263 LYS B C 1
ATOM 5301 O O . LYS B 1 230 ? 43.555 98.975 12.593 1.00 25.48 263 LYS B O 1
ATOM 5307 N N . LEU B 1 231 ? 45.281 97.603 13.072 1.00 24.24 264 LEU B N 1
ATOM 5308 C CA . LEU B 1 231 ? 46.085 98.014 11.935 1.00 24.73 264 LEU B CA 1
ATOM 5309 C C . LEU B 1 231 ? 45.435 97.505 10.645 1.00 25.19 264 LEU B C 1
ATOM 5310 O O . LEU B 1 231 ? 44.821 96.444 10.636 1.00 25.23 264 LEU B O 1
ATOM 5315 N N . LYS B 1 232 ? 45.566 98.264 9.560 1.00 26.12 265 LYS B N 1
ATOM 5316 C CA . LYS B 1 232 ? 44.990 97.861 8.280 1.00 26.00 265 LYS B CA 1
ATOM 5317 C C . LYS B 1 232 ? 45.952 98.090 7.125 1.00 25.58 265 LYS B C 1
ATOM 5318 O O . LYS B 1 232 ? 46.858 98.927 7.209 1.00 24.47 265 LYS B O 1
ATOM 5324 N N . LYS B 1 233 ? 45.752 97.340 6.045 1.00 24.24 266 LYS B N 1
ATOM 5325 C CA . LYS B 1 233 ? 46.619 97.454 4.885 1.00 25.20 266 LYS B CA 1
ATOM 5326 C C . LYS B 1 233 ? 46.713 98.905 4.434 1.00 25.32 266 LYS B C 1
ATOM 5327 O O . LYS B 1 233 ? 47.763 99.365 3.989 1.00 23.66 266 LYS B O 1
ATOM 5329 N N . GLU B 1 234 ? 45.605 99.625 4.557 1.00 27.79 267 GLU B N 1
ATOM 5330 C CA . GLU B 1 234 ? 45.554 101.021 4.159 1.00 28.55 267 GLU B CA 1
ATOM 5331 C C . GLU B 1 234 ? 46.458 101.921 5.008 1.00 28.16 267 GLU B C 1
ATOM 5332 O O . GLU B 1 234 ? 46.863 102.984 4.553 1.00 27.64 267 GLU B O 1
ATOM 5338 N N . ASP B 1 235 ? 46.779 101.492 6.229 1.00 27.43 268 ASP B N 1
ATOM 5339 C CA . ASP B 1 235 ? 47.622 102.279 7.144 1.00 27.02 268 ASP B CA 1
ATOM 5340 C C . ASP B 1 235 ? 49.133 102.110 6.929 1.00 27.34 268 ASP B C 1
ATOM 5341 O O . ASP B 1 235 ? 49.932 102.948 7.358 1.00 26.66 268 ASP B O 1
ATOM 5346 N N . ILE B 1 236 ? 49.520 101.026 6.263 1.00 27.17 269 ILE B N 1
ATOM 5347 C CA . ILE B 1 236 ? 50.930 100.714 6.059 1.00 25.94 269 ILE B CA 1
ATOM 5348 C C . ILE B 1 236 ? 51.891 101.857 5.781 1.00 25.53 269 ILE B C 1
ATOM 5349 O O . ILE B 1 236 ? 52.831 102.051 6.547 1.00 24.59 269 ILE B O 1
ATOM 5354 N N . ASP B 1 237 ? 51.684 102.621 4.713 1.00 25.14 270 ASP B N 1
ATOM 5355 C CA . ASP B 1 237 ? 52.621 103.705 4.418 1.00 25.89 270 ASP B CA 1
ATOM 5356 C C . ASP B 1 237 ? 52.823 104.681 5.572 1.00 25.89 270 ASP B C 1
ATOM 5357 O O . ASP B 1 237 ? 53.951 105.074 5.855 1.00 25.98 270 ASP B O 1
ATOM 5362 N N . GLN B 1 238 ? 51.743 105.074 6.241 1.00 26.87 271 GLN B N 1
ATOM 5363 C CA . GLN B 1 238 ? 51.862 105.991 7.378 1.00 25.62 271 GLN B CA 1
ATOM 5364 C C . GLN B 1 238 ? 52.510 105.337 8.593 1.00 23.18 271 GLN B C 1
ATOM 5365 O O . GLN B 1 238 ? 53.503 105.835 9.108 1.00 22.71 271 GLN B O 1
ATOM 5371 N N . VAL B 1 239 ? 51.941 104.229 9.056 1.00 22.88 272 VAL B N 1
ATOM 5372 C CA . VAL B 1 239 ? 52.479 103.551 10.231 1.00 23.50 272 VAL B CA 1
ATOM 5373 C C . VAL B 1 239 ? 53.946 103.157 10.045 1.00 23.10 272 VAL B C 1
ATOM 5374 O O . VAL B 1 239 ? 54.748 103.251 10.975 1.00 22.97 272 VAL B O 1
ATOM 5378 N N . PHE B 1 240 ? 54.289 102.736 8.832 1.00 22.94 273 PHE B N 1
ATOM 5379 C CA . PHE B 1 240 ? 55.646 102.336 8.493 1.00 22.98 273 PHE B CA 1
ATOM 5380 C C . PHE B 1 240 ? 56.586 103.523 8.654 1.00 22.03 273 PHE B C 1
ATOM 5381 O O . PHE B 1 240 ? 57.651 103.415 9.255 1.00 19.73 273 PHE B O 1
ATOM 5389 N N . GLU B 1 241 ? 56.176 104.659 8.107 1.00 22.48 274 GLU B N 1
ATOM 5390 C CA . GLU B 1 241 ? 56.972 105.874 8.186 1.00 23.62 274 GLU B CA 1
ATOM 5391 C C . GLU B 1 241 ? 57.166 106.282 9.648 1.00 22.80 274 GLU B C 1
ATOM 5392 O O . GLU B 1 241 ? 58.271 106.634 10.061 1.00 20.95 274 GLU B O 1
ATOM 5398 N N . LEU B 1 242 ? 56.085 106.230 10.422 1.00 21.70 275 LEU B N 1
ATOM 5399 C CA . LEU B 1 242 ? 56.135 106.566 11.843 1.00 21.51 275 LEU B CA 1
ATOM 5400 C C . LEU B 1 242 ? 57.131 105.647 12.567 1.00 22.02 275 LEU B C 1
ATOM 5401 O O . LEU B 1 242 ? 57.966 106.113 13.338 1.00 21.69 275 LEU B O 1
ATOM 5406 N N . PHE B 1 243 ? 57.025 104.345 12.306 1.00 20.98 276 PHE B N 1
ATOM 5407 C CA . PHE B 1 243 ? 57.897 103.334 12.905 1.00 20.83 276 PHE B CA 1
ATOM 5408 C C . PHE B 1 243 ? 59.391 103.586 12.620 1.00 21.02 276 PHE B C 1
ATOM 5409 O O . PHE B 1 243 ? 60.205 103.577 13.541 1.00 20.37 276 PHE B O 1
ATOM 5417 N N . LYS B 1 244 ? 59.751 103.803 11.354 1.00 21.68 277 LYS B N 1
ATOM 5418 C CA . LYS B 1 244 ? 61.143 104.090 10.988 1.00 22.97 277 LYS B CA 1
ATOM 5419 C C . LYS B 1 244 ? 61.649 105.263 11.811 1.00 23.17 277 LYS B C 1
ATOM 5420 O O . LYS B 1 244 ? 62.731 105.214 12.383 1.00 20.96 277 LYS B O 1
ATOM 5426 N N . ARG B 1 245 ? 60.860 106.335 11.812 1.00 22.59 278 ARG B N 1
ATOM 5427 C CA . ARG B 1 245 ? 61.183 107.562 12.532 1.00 22.78 278 ARG B CA 1
ATOM 5428 C C . ARG B 1 245 ? 61.457 107.274 14.004 1.00 20.93 278 ARG B C 1
ATOM 5429 O O . ARG B 1 245 ? 62.506 107.638 14.540 1.00 19.57 278 ARG B O 1
ATOM 5437 N N . TYR B 1 246 ? 60.508 106.610 14.649 1.00 19.55 279 TYR B N 1
ATOM 5438 C CA . TYR B 1 246 ? 60.646 106.302 16.059 1.00 19.79 279 TYR B CA 1
ATOM 5439 C C . TYR B 1 246 ? 61.850 105.416 16.360 1.00 19.85 279 TYR B C 1
ATOM 5440 O O . TYR B 1 246 ? 62.683 105.750 17.190 1.00 20.03 279 TYR B O 1
ATOM 5449 N N . GLN B 1 247 ? 61.927 104.292 15.663 1.00 21.39 280 GLN B N 1
ATOM 5450 C CA . GLN B 1 247 ? 62.972 103.299 15.857 1.00 22.19 280 GLN B CA 1
ATOM 5451 C C . GLN B 1 247 ? 64.369 103.735 15.449 1.00 22.57 280 GLN B C 1
ATOM 5452 O O . GLN B 1 247 ? 65.333 103.024 15.708 1.00 23.00 280 GLN B O 1
ATOM 5458 N N . SER B 1 248 ? 64.494 104.894 14.810 1.00 23.56 281 SER B N 1
ATOM 5459 C CA . SER B 1 248 ? 65.809 105.364 14.387 1.00 23.72 281 SER B CA 1
ATOM 5460 C C . SER B 1 248 ? 66.655 105.818 15.575 1.00 24.03 281 SER B C 1
ATOM 5461 O O . SER B 1 248 ? 67.856 106.063 15.439 1.00 23.60 281 SER B O 1
ATOM 5464 N N . ARG B 1 249 ? 66.022 105.934 16.738 1.00 22.76 282 ARG B N 1
ATOM 5465 C CA . ARG B 1 249 ? 66.704 106.370 17.959 1.00 21.98 282 ARG B CA 1
ATOM 5466 C C . ARG B 1 249 ? 67.591 105.273 18.545 1.00 21.18 282 ARG B C 1
ATOM 5467 O O . ARG B 1 249 ? 68.530 105.548 19.289 1.00 21.06 282 ARG B O 1
ATOM 5475 N N . PHE B 1 250 ? 67.271 104.025 18.228 1.00 22.15 283 PHE B N 1
ATOM 5476 C CA . PHE B 1 250 ? 68.030 102.894 18.746 1.00 22.81 283 PHE B CA 1
ATOM 5477 C C . PHE B 1 250 ? 69.270 102.585 17.904 1.00 22.31 283 PHE B C 1
ATOM 5478 O O . PHE B 1 250 ? 69.338 102.927 16.729 1.00 21.86 283 PHE B O 1
ATOM 5486 N N . GLU B 1 251 ? 70.249 101.936 18.521 1.00 23.10 284 GLU B N 1
ATOM 5487 C CA . GLU B 1 251 ? 71.492 101.601 17.837 1.00 22.13 284 GLU B CA 1
ATOM 5488 C C . GLU B 1 251 ? 71.501 100.203 17.203 1.00 22.44 284 GLU B C 1
ATOM 5489 O O . GLU B 1 251 ? 72.392 99.884 16.418 1.00 23.16 284 GLU B O 1
ATOM 5495 N N . LEU B 1 252 ? 70.525 99.371 17.552 1.00 21.26 285 LEU B N 1
ATOM 5496 C CA . LEU B 1 252 ? 70.432 98.029 16.988 1.00 20.84 285 LEU B CA 1
ATOM 5497 C C . LEU B 1 252 ? 68.988 97.800 16.570 1.00 22.00 285 LEU B C 1
ATOM 5498 O O . LEU B 1 252 ? 68.105 97.640 17.413 1.00 21.95 285 LEU B O 1
ATOM 5503 N N . ILE B 1 253 ? 68.752 97.777 15.264 1.00 21.84 286 ILE B N 1
ATOM 5504 C CA . ILE B 1 253 ? 67.406 97.596 14.751 1.00 23.23 286 ILE B CA 1
ATOM 5505 C C . ILE B 1 253 ? 67.407 96.726 13.512 1.00 23.56 286 ILE B C 1
ATOM 5506 O O . ILE B 1 253 ? 68.459 96.405 12.957 1.00 23.09 286 ILE B O 1
ATOM 5511 N N . GLN B 1 254 ? 66.213 96.325 13.100 1.00 24.87 287 GLN B N 1
ATOM 5512 C CA . GLN B 1 254 ? 66.066 95.580 11.867 1.00 26.24 287 GLN B CA 1
ATOM 5513 C C . GLN B 1 254 ? 65.519 96.668 10.952 1.00 27.16 287 GLN B C 1
ATOM 5514 O O . GLN B 1 254 ? 64.512 97.296 11.277 1.00 26.76 287 GLN B O 1
ATOM 5520 N N . ILE B 1 255 ? 66.192 96.926 9.837 1.00 27.66 288 ILE B N 1
ATOM 5521 C CA . ILE B 1 255 ? 65.721 97.953 8.919 1.00 26.78 288 ILE B CA 1
ATOM 5522 C C . ILE B 1 255 ? 64.693 97.301 8.004 1.00 27.04 288 ILE B C 1
ATOM 5523 O O . ILE B 1 255 ? 65.019 96.824 6.918 1.00 27.65 288 ILE B O 1
ATOM 5528 N N . PHE B 1 256 ? 63.446 97.276 8.463 1.00 26.39 289 PHE B N 1
ATOM 5529 C CA . PHE B 1 256 ? 62.370 96.662 7.701 1.00 26.65 289 PHE B CA 1
ATOM 5530 C C . PHE B 1 256 ? 62.180 97.285 6.337 1.00 27.42 289 PHE B C 1
ATOM 5531 O O . PHE B 1 256 ? 62.550 98.431 6.111 1.00 27.73 289 PHE B O 1
ATOM 5539 N N . THR B 1 257 ? 61.601 96.509 5.430 1.00 28.25 290 THR B N 1
ATOM 5540 C CA . THR B 1 257 ? 61.270 97.007 4.104 1.00 29.69 290 THR B CA 1
ATOM 5541 C C . THR B 1 257 ? 59.769 97.097 4.286 1.00 30.37 290 THR B C 1
ATOM 5542 O O . THR B 1 257 ? 59.236 96.536 5.248 1.00 31.07 290 THR B O 1
ATOM 5546 N N . LYS B 1 258 ? 59.084 97.801 3.398 1.00 30.99 291 LYS B N 1
ATOM 5547 C CA . LYS B 1 258 ? 57.640 97.911 3.522 1.00 31.43 291 LYS B CA 1
ATOM 5548 C C . LYS B 1 258 ? 57.061 96.496 3.465 1.00 30.12 291 LYS B C 1
ATOM 5549 O O . LYS B 1 258 ? 56.153 96.136 4.216 1.00 29.25 291 LYS B O 1
ATOM 5555 N N . GLU B 1 259 ? 57.631 95.688 2.584 1.00 30.28 292 GLU B N 1
ATOM 5556 C CA . GLU B 1 259 ? 57.195 94.315 2.389 1.00 30.92 292 GLU B CA 1
ATOM 5557 C C . GLU B 1 259 ? 57.226 93.473 3.678 1.00 30.05 292 GLU B C 1
ATOM 5558 O O . GLU B 1 259 ? 56.269 92.770 3.989 1.00 29.41 292 GLU B O 1
ATOM 5564 N N . GLU B 1 260 ? 58.316 93.526 4.436 1.00 28.84 293 GLU B N 1
ATOM 5565 C CA . GLU B 1 260 ? 58.348 92.727 5.658 1.00 28.49 293 GLU B CA 1
ATOM 5566 C C . GLU B 1 260 ? 57.557 93.369 6.783 1.00 26.79 293 GLU B C 1
ATOM 5567 O O . GLU B 1 260 ? 56.961 92.672 7.598 1.00 27.00 293 GLU B O 1
ATOM 5573 N N . PHE B 1 261 ? 57.527 94.695 6.824 1.00 26.65 294 PHE B N 1
ATOM 5574 C CA . PHE B 1 261 ? 56.762 95.370 7.864 1.00 26.40 294 PHE B CA 1
ATOM 5575 C C . PHE B 1 261 ? 55.312 94.881 7.796 1.00 25.66 294 PHE B C 1
ATOM 5576 O O . PHE B 1 261 ? 54.723 94.503 8.809 1.00 25.80 294 PHE B O 1
ATOM 5584 N N . GLU B 1 262 ? 54.743 94.867 6.597 1.00 25.91 295 GLU B N 1
ATOM 5585 C CA . GLU B 1 262 ? 53.362 94.424 6.439 1.00 26.47 295 GLU B CA 1
ATOM 5586 C C . GLU B 1 262 ? 53.129 92.955 6.794 1.00 24.95 295 GLU B C 1
ATOM 5587 O O . GLU B 1 262 ? 52.137 92.619 7.443 1.00 23.68 295 GLU B O 1
ATOM 5593 N N . HIS B 1 263 ? 54.024 92.073 6.362 1.00 24.18 296 HIS B N 1
ATOM 5594 C CA . HIS B 1 263 ? 53.865 90.657 6.680 1.00 25.05 296 HIS B CA 1
ATOM 5595 C C . HIS B 1 263 ? 54.017 90.435 8.190 1.00 24.00 296 HIS B C 1
ATOM 5596 O O . HIS B 1 263 ? 53.380 89.563 8.771 1.00 24.21 296 HIS B O 1
ATOM 5603 N N . ASN B 1 264 ? 54.869 91.244 8.808 1.00 23.90 297 ASN B N 1
ATOM 5604 C CA . ASN B 1 264 ? 55.152 91.166 10.232 1.00 24.02 297 ASN B CA 1
ATOM 5605 C C . ASN B 1 264 ? 54.007 91.596 11.137 1.00 24.64 297 ASN B C 1
ATOM 5606 O O . ASN B 1 264 ? 53.744 90.962 12.161 1.00 25.65 297 ASN B O 1
ATOM 5611 N N . PHE B 1 265 ? 53.321 92.674 10.772 1.00 23.80 298 PHE B N 1
ATOM 5612 C CA . PHE B 1 265 ? 52.266 93.170 11.634 1.00 23.48 298 PHE B CA 1
ATOM 5613 C C . PHE B 1 265 ? 50.816 92.910 11.255 1.00 24.62 298 PHE B C 1
ATOM 5614 O O . PHE B 1 265 ? 49.922 93.128 12.073 1.00 26.93 298 PHE B O 1
ATOM 5622 N N . ILE B 1 266 ? 50.570 92.435 10.037 1.00 24.98 299 ILE B N 1
ATOM 5623 C CA . ILE B 1 266 ? 49.208 92.099 9.617 1.00 25.63 299 ILE B CA 1
ATOM 5624 C C . ILE B 1 266 ? 49.193 90.591 9.349 1.00 26.42 299 ILE B C 1
ATOM 5625 O O . ILE B 1 266 ? 49.745 90.128 8.356 1.00 26.52 299 ILE B O 1
ATOM 5630 N N . GLY B 1 267 ? 48.567 89.833 10.243 1.00 28.68 300 GLY B N 1
ATOM 5631 C CA . GLY B 1 267 ? 48.528 88.385 10.105 1.00 30.41 300 GLY B CA 1
ATOM 5632 C C . GLY B 1 267 ? 47.576 87.822 9.069 1.00 32.66 300 GLY B C 1
ATOM 5633 O O . GLY B 1 267 ? 47.014 88.555 8.262 1.00 31.23 300 GLY B O 1
ATOM 5634 N N . GLU B 1 268 ? 47.420 86.501 9.084 1.00 35.23 301 GLU B N 1
ATOM 5635 C CA . GLU B 1 268 ? 46.529 85.815 8.162 1.00 38.55 301 GLU B CA 1
ATOM 5636 C C . GLU B 1 268 ? 45.116 86.254 8.491 1.00 39.55 301 GLU B C 1
ATOM 5637 O O . GLU B 1 268 ? 44.790 86.487 9.655 1.00 39.38 301 GLU B O 1
ATOM 5643 N N . GLU B 1 269 ? 44.277 86.363 7.469 1.00 41.44 302 GLU B N 1
ATOM 5644 C CA . GLU B 1 269 ? 42.889 86.760 7.667 1.00 42.98 302 GLU B CA 1
ATOM 5645 C C . GLU B 1 269 ? 42.064 85.495 7.860 1.00 44.08 302 GLU B C 1
ATOM 5646 O O . GLU B 1 269 ? 42.457 84.415 7.412 1.00 43.65 302 GLU B O 1
ATOM 5648 N N . SER B 1 270 ? 40.933 85.637 8.548 1.00 45.34 303 SER B N 1
ATOM 5649 C CA . SER B 1 270 ? 40.026 84.525 8.806 1.00 45.97 303 SER B CA 1
ATOM 5650 C C . SER B 1 270 ? 40.451 83.650 9.978 1.00 45.46 303 SER B C 1
ATOM 5651 O O . SER B 1 270 ? 39.790 82.654 10.280 1.00 46.02 303 SER B O 1
ATOM 5654 N N . LEU B 1 271 ? 41.549 84.011 10.634 1.00 44.52 304 LEU B N 1
ATOM 5655 C CA . LEU B 1 271 ? 42.026 83.233 11.773 1.00 43.23 304 LEU B CA 1
ATOM 5656 C C . LEU B 1 271 ? 41.186 83.462 13.025 1.00 42.23 304 LEU B C 1
ATOM 5657 O O . LEU B 1 271 ? 40.920 84.600 13.413 1.00 42.75 304 LEU B O 1
ATOM 5662 N N . PRO B 1 272 ? 40.756 82.375 13.675 1.00 41.33 305 PRO B N 1
ATOM 5663 C CA . PRO B 1 272 ? 39.947 82.474 14.894 1.00 40.86 305 PRO B CA 1
ATOM 5664 C C . PRO B 1 272 ? 40.723 83.224 15.980 1.00 40.38 305 PRO B C 1
ATOM 5665 O O . PRO B 1 272 ? 41.947 83.135 16.046 1.00 40.16 305 PRO B O 1
ATOM 5669 N N . LEU B 1 273 ? 40.010 83.959 16.824 1.00 39.97 306 LEU B N 1
ATOM 5670 C CA . LEU B 1 273 ? 40.638 84.719 17.902 1.00 39.77 306 LEU B CA 1
ATOM 5671 C C . LEU B 1 273 ? 41.611 83.847 18.693 1.00 39.43 306 LEU B C 1
ATOM 5672 O O . LEU B 1 273 ? 42.692 84.297 19.077 1.00 38.56 306 LEU B O 1
ATOM 5677 N N . ASP B 1 274 ? 41.220 82.595 18.918 1.00 38.06 307 ASP B N 1
ATOM 5678 C CA . ASP B 1 274 ? 42.022 81.639 19.679 1.00 36.74 307 ASP B CA 1
ATOM 5679 C C . ASP B 1 274 ? 43.279 81.178 18.952 1.00 35.33 307 ASP B C 1
ATOM 5680 O O . ASP B 1 274 ? 44.107 80.477 19.529 1.00 34.35 307 ASP B O 1
ATOM 5685 N N . LYS B 1 275 ? 43.422 81.559 17.688 1.00 34.16 308 LYS B N 1
ATOM 5686 C CA . LYS B 1 275 ? 44.595 81.158 16.930 1.00 32.24 308 LYS B CA 1
ATOM 5687 C C . LYS B 1 275 ? 45.334 82.301 16.254 1.00 30.35 308 LYS B C 1
ATOM 5688 O O . LYS B 1 275 ? 46.378 82.092 15.628 1.00 29.41 308 LYS B O 1
ATOM 5694 N N . GLN B 1 276 ? 44.801 83.510 16.388 1.00 27.09 309 GLN B N 1
ATOM 5695 C CA . GLN B 1 276 ? 45.443 84.679 15.800 1.00 25.66 309 GLN B CA 1
ATOM 5696 C C . GLN B 1 276 ? 46.829 84.755 16.428 1.00 23.47 309 GLN B C 1
ATOM 5697 O O . GLN B 1 276 ? 46.987 84.447 17.608 1.00 22.69 309 GLN B O 1
ATOM 5703 N N . VAL B 1 277 ? 47.827 85.161 15.649 1.00 22.10 310 VAL B N 1
ATOM 5704 C CA . VAL B 1 277 ? 49.190 85.244 16.169 1.00 22.60 310 VAL B CA 1
ATOM 5705 C C . VAL B 1 277 ? 49.665 86.666 16.480 1.00 22.25 310 VAL B C 1
ATOM 5706 O O . VAL B 1 277 ? 50.091 86.953 17.605 1.00 22.63 310 VAL B O 1
ATOM 5710 N N . ILE B 1 278 ? 49.602 87.549 15.490 1.00 21.54 311 ILE B N 1
ATOM 5711 C CA . ILE B 1 278 ? 50.049 88.928 15.677 1.00 22.53 311 ILE B CA 1
ATOM 5712 C C . ILE B 1 278 ? 48.885 89.908 15.904 1.00 22.49 311 ILE B C 1
ATOM 5713 O O . ILE B 1 278 ? 47.865 89.851 15.226 1.00 22.73 311 ILE B O 1
ATOM 5718 N N . PHE B 1 279 ? 49.038 90.794 16.882 1.00 22.18 312 PHE B N 1
ATOM 5719 C CA . PHE B 1 279 ? 48.008 91.777 17.183 1.00 21.72 312 PHE B CA 1
ATOM 5720 C C . PHE B 1 279 ? 48.628 93.167 17.097 1.00 22.38 312 PHE B C 1
ATOM 5721 O O . PHE B 1 279 ? 49.415 93.558 17.965 1.00 21.70 312 PHE B O 1
ATOM 5729 N N . SER B 1 280 ? 48.275 93.902 16.043 1.00 21.33 313 SER B N 1
ATOM 5730 C CA . SER B 1 280 ? 48.801 95.246 15.817 1.00 20.85 313 SER B CA 1
ATOM 5731 C C . SER B 1 280 ? 47.684 96.279 15.870 1.00 20.76 313 SER B C 1
ATOM 5732 O O . SER B 1 280 ? 46.585 96.048 15.360 1.00 20.21 313 SER B O 1
ATOM 5735 N N . TYR B 1 281 ? 47.970 97.416 16.492 1.00 21.13 314 TYR B N 1
ATOM 5736 C CA . TYR B 1 281 ? 46.979 98.479 16.615 1.00 20.67 314 TYR B CA 1
ATOM 5737 C C . TYR B 1 281 ? 47.598 99.827 16.315 1.00 21.32 314 TYR B C 1
ATOM 5738 O O . TYR B 1 281 ? 48.796 100.028 16.512 1.00 20.12 314 TYR B O 1
ATOM 5747 N N . VAL B 1 282 ? 46.770 100.745 15.826 1.00 21.25 315 VAL B N 1
ATOM 5748 C CA . VAL B 1 282 ? 47.230 102.084 15.522 1.00 22.22 315 VAL B CA 1
ATOM 5749 C C . VAL B 1 282 ? 46.298 103.087 16.180 1.00 23.77 315 VAL B C 1
ATOM 5750 O O . VAL B 1 282 ? 45.199 102.742 16.621 1.00 24.78 315 VAL B O 1
ATOM 5754 N N . VAL B 1 283 ? 46.762 104.323 16.290 1.00 23.77 316 VAL B N 1
ATOM 5755 C CA . VAL B 1 283 ? 45.925 105.383 16.813 1.00 24.31 316 VAL B CA 1
ATOM 5756 C C . VAL B 1 283 ? 45.742 106.294 15.613 1.00 24.25 316 VAL B C 1
ATOM 5757 O O . VAL B 1 283 ? 46.714 106.812 15.056 1.00 24.08 316 VAL B O 1
ATOM 5761 N N . GLU B 1 284 ? 44.495 106.459 15.196 1.00 23.22 317 GLU B N 1
ATOM 5762 C CA . GLU B 1 284 ? 44.188 107.294 14.052 1.00 24.16 317 GLU B CA 1
ATOM 5763 C C . GLU B 1 284 ? 43.365 108.503 14.474 1.00 24.00 317 GLU B C 1
ATOM 5764 O O . GLU B 1 284 ? 42.260 108.358 14.983 1.00 24.60 317 GLU B O 1
ATOM 5770 N N . GLN B 1 285 ? 43.923 109.691 14.266 1.00 24.17 318 GLN B N 1
ATOM 5771 C CA . GLN B 1 285 ? 43.250 110.939 14.600 1.00 24.52 318 GLN B CA 1
ATOM 5772 C C . GLN B 1 285 ? 42.117 111.164 13.600 1.00 24.84 318 GLN B C 1
ATOM 5773 O O . GLN B 1 285 ? 42.120 110.597 12.507 1.00 23.98 318 GLN B O 1
ATOM 5779 N N . PRO B 1 286 ? 41.132 112.001 13.963 1.00 25.76 319 PRO B N 1
ATOM 5780 C CA . PRO B 1 286 ? 39.996 112.277 13.076 1.00 25.45 319 PRO B CA 1
ATOM 5781 C C . PRO B 1 286 ? 40.361 112.794 11.679 1.00 27.15 319 PRO B C 1
ATOM 5782 O O . PRO B 1 286 ? 39.581 112.640 10.741 1.00 26.91 319 PRO B O 1
ATOM 5786 N N . ASP B 1 287 ? 41.543 113.398 11.546 1.00 28.50 320 ASP B N 1
ATOM 5787 C CA . ASP B 1 287 ? 42.014 113.922 10.264 1.00 28.88 320 ASP B CA 1
ATOM 5788 C C . ASP B 1 287 ? 42.657 112.820 9.405 1.00 29.77 320 ASP B C 1
ATOM 5789 O O . ASP B 1 287 ? 43.140 113.080 8.296 1.00 29.82 320 ASP B O 1
ATOM 5794 N N . GLY B 1 288 ? 42.657 111.592 9.921 1.00 29.11 321 GLY B N 1
ATOM 5795 C CA . GLY B 1 288 ? 43.221 110.466 9.191 1.00 27.82 321 GLY B CA 1
ATOM 5796 C C . GLY B 1 288 ? 44.683 110.201 9.513 1.00 27.52 321 GLY B C 1
ATOM 5797 O O . GLY B 1 288 ? 45.295 109.258 9.001 1.00 25.50 321 GLY B O 1
ATOM 5798 N N . LYS B 1 289 ? 45.241 111.032 10.382 1.00 26.39 322 LYS B N 1
ATOM 5799 C CA . LYS B 1 289 ? 46.631 110.901 10.753 1.00 26.86 322 LYS B CA 1
ATOM 5800 C C . LYS B 1 289 ? 46.887 109.827 11.807 1.00 26.44 322 LYS B C 1
ATOM 5801 O O . LYS B 1 289 ? 46.264 109.808 12.871 1.00 24.95 322 LYS B O 1
ATOM 5807 N N . ILE B 1 290 ? 47.821 108.938 11.496 1.00 24.85 323 ILE B N 1
ATOM 5808 C CA . ILE B 1 290 ? 48.198 107.877 12.411 1.00 23.35 323 ILE B CA 1
ATOM 5809 C C . ILE B 1 290 ? 49.355 108.410 13.257 1.00 23.59 323 ILE B C 1
ATOM 5810 O O . ILE B 1 290 ? 50.386 108.843 12.727 1.00 24.70 323 ILE B O 1
ATOM 5815 N N . THR B 1 291 ? 49.183 108.380 14.573 1.00 22.39 324 THR B N 1
ATOM 5816 C CA . THR B 1 291 ? 50.192 108.913 15.475 1.00 21.27 324 THR B CA 1
ATOM 5817 C C . THR B 1 291 ? 50.795 107.919 16.457 1.00 21.35 324 THR B C 1
ATOM 5818 O O . THR B 1 291 ? 51.785 108.234 17.105 1.00 21.00 324 THR B O 1
ATOM 5822 N N . ASP B 1 292 ? 50.197 106.739 16.589 1.00 20.13 325 ASP B N 1
ATOM 5823 C CA . ASP B 1 292 ? 50.726 105.731 17.499 1.00 20.45 325 ASP B CA 1
ATOM 5824 C C . ASP B 1 292 ? 50.558 104.330 16.914 1.00 20.63 325 ASP B C 1
ATOM 5825 O O . ASP B 1 292 ? 49.660 104.088 16.116 1.00 20.22 325 ASP B O 1
ATOM 5830 N N . PHE B 1 293 ? 51.437 103.420 17.320 1.00 19.70 326 PHE B N 1
ATOM 5831 C CA . PHE B 1 293 ? 51.412 102.043 16.839 1.00 19.93 326 PHE B CA 1
ATOM 5832 C C . PHE B 1 293 ? 52.072 101.147 17.868 1.00 20.19 326 PHE B C 1
ATOM 5833 O O . PHE B 1 293 ? 53.103 101.501 18.430 1.00 22.55 326 PHE B O 1
ATOM 5841 N N . PHE B 1 294 ? 51.447 100.014 18.151 1.00 19.70 327 PHE B N 1
ATOM 5842 C CA . PHE B 1 294 ? 52.030 99.034 19.061 1.00 19.74 327 PHE B CA 1
ATOM 5843 C C . PHE B 1 294 ? 51.495 97.678 18.671 1.00 19.14 327 PHE B C 1
ATOM 5844 O O . PHE B 1 294 ? 50.464 97.574 18.015 1.00 21.05 327 PHE B O 1
ATOM 5852 N N . SER B 1 295 ? 52.210 96.637 19.061 1.00 19.47 328 SER B N 1
ATOM 5853 C CA . SER B 1 295 ? 51.813 95.289 18.724 1.00 18.91 328 SER B CA 1
ATOM 5854 C C . SER B 1 295 ? 52.301 94.310 19.780 1.00 18.82 328 SER B C 1
ATOM 5855 O O . SER B 1 295 ? 53.179 94.626 20.590 1.00 16.76 328 SER B O 1
ATOM 5858 N N . PHE B 1 296 ? 51.712 93.122 19.763 1.00 18.87 329 PHE B N 1
ATOM 5859 C CA . PHE B 1 296 ? 52.096 92.060 20.670 1.00 20.27 329 PHE B CA 1
ATOM 5860 C C . PHE B 1 296 ? 51.675 90.779 19.988 1.00 21.20 329 PHE B C 1
ATOM 5861 O O . PHE B 1 296 ? 50.669 90.762 19.287 1.00 21.97 329 PHE B O 1
ATOM 5869 N N . TYR B 1 297 ? 52.473 89.723 20.139 1.00 21.60 330 TYR B N 1
ATOM 5870 C CA . TYR B 1 297 ? 52.148 88.450 19.519 1.00 20.61 330 TYR B CA 1
ATOM 5871 C C . TYR B 1 297 ? 51.828 87.395 20.570 1.00 21.29 330 TYR B C 1
ATOM 5872 O O . TYR B 1 297 ? 52.165 87.551 21.751 1.00 19.64 330 TYR B O 1
ATOM 5881 N N . SER B 1 298 ? 51.156 86.336 20.131 1.00 21.92 331 SER B N 1
ATOM 5882 C CA . SER B 1 298 ? 50.749 85.242 21.007 1.00 23.77 331 SER B CA 1
ATOM 5883 C C . SER B 1 298 ? 51.556 83.969 20.786 1.00 25.01 331 SER B C 1
ATOM 5884 O O . SER B 1 298 ? 51.811 83.564 19.647 1.00 24.69 331 SER B O 1
ATOM 5887 N N . LEU B 1 299 ? 51.961 83.361 21.898 1.00 23.87 332 LEU B N 1
ATOM 5888 C CA . LEU B 1 299 ? 52.720 82.111 21.927 1.00 24.07 332 LEU B CA 1
ATOM 5889 C C . LEU B 1 299 ? 52.394 81.494 23.290 1.00 23.52 332 LEU B C 1
ATOM 5890 O O . LEU B 1 299 ? 53.114 81.695 24.258 1.00 24.55 332 LEU B O 1
ATOM 5895 N N . PRO B 1 300 ? 51.291 80.738 23.374 1.00 23.56 333 PRO B N 1
ATOM 5896 C CA . PRO B 1 300 ? 50.869 80.109 24.624 1.00 24.20 333 PRO B CA 1
ATOM 5897 C C . PRO B 1 300 ? 51.739 78.953 25.086 1.00 25.35 333 PRO B C 1
ATOM 5898 O O . PRO B 1 300 ? 52.622 78.479 24.371 1.00 24.51 333 PRO B O 1
ATOM 5902 N N . PHE B 1 301 ? 51.469 78.508 26.303 1.00 26.51 334 PHE B N 1
ATOM 5903 C CA . PHE B 1 301 ? 52.167 77.381 26.890 1.00 27.56 334 PHE B CA 1
ATOM 5904 C C . PHE B 1 301 ? 51.089 76.340 27.078 1.00 27.70 334 PHE B C 1
ATOM 5905 O O . PHE B 1 301 ? 49.908 76.667 27.075 1.00 26.98 334 PHE B O 1
ATOM 5913 N N . THR B 1 302 ? 51.508 75.090 27.224 1.00 28.90 335 THR B N 1
ATOM 5914 C CA . THR B 1 302 ? 50.603 73.981 27.497 1.00 30.57 335 THR B CA 1
ATOM 5915 C C . THR B 1 302 ? 50.935 73.661 28.965 1.00 31.39 335 THR B C 1
ATOM 5916 O O . THR B 1 302 ? 52.106 73.519 29.307 1.00 32.10 335 THR B O 1
ATOM 5920 N N . ILE B 1 303 ? 49.946 73.587 29.848 1.00 33.23 336 ILE B N 1
ATOM 5921 C CA . ILE B 1 303 ? 50.242 73.263 31.250 1.00 36.23 336 ILE B CA 1
ATOM 5922 C C . ILE B 1 303 ? 50.218 71.744 31.427 1.00 37.89 336 ILE B C 1
ATOM 5923 O O . ILE B 1 303 ? 49.366 71.058 30.856 1.00 37.92 336 ILE B O 1
ATOM 5928 N N . LEU B 1 304 ? 51.147 71.226 32.227 1.00 40.50 337 LEU B N 1
ATOM 5929 C CA . LEU B 1 304 ? 51.268 69.792 32.462 1.00 42.57 337 LEU B CA 1
ATOM 5930 C C . LEU B 1 304 ? 50.532 69.285 33.700 1.00 44.36 337 LEU B C 1
ATOM 5931 O O . LEU B 1 304 ? 50.009 68.177 33.719 1.00 43.79 337 LEU B O 1
ATOM 5933 N N . ASN B 1 305 ? 50.538 70.070 34.763 1.00 47.21 338 ASN B N 1
ATOM 5934 C CA . ASN B 1 305 ? 49.827 69.650 35.959 1.00 50.26 338 ASN B CA 1
ATOM 5935 C C . ASN B 1 305 ? 48.403 70.185 35.861 1.00 50.82 338 ASN B C 1
ATOM 5936 O O . ASN B 1 305 ? 47.777 70.159 34.796 1.00 51.67 338 ASN B O 1
ATOM 5941 N N . ASN B 1 306 ? 47.915 70.667 36.997 1.00 50.94 339 ASN B N 1
ATOM 5942 C CA . ASN B 1 306 ? 46.592 71.219 37.137 1.00 50.44 339 ASN B CA 1
ATOM 5943 C C . ASN B 1 306 ? 45.507 70.394 36.462 1.00 48.98 339 ASN B C 1
ATOM 5944 O O . ASN B 1 306 ? 45.472 70.229 35.237 1.00 47.61 339 ASN B O 1
ATOM 5949 N N . THR B 1 307 ? 44.625 69.867 37.289 1.00 47.54 340 THR B N 1
ATOM 5950 C CA . THR B 1 307 ? 43.504 69.105 36.780 1.00 46.47 340 THR B CA 1
ATOM 5951 C C . THR B 1 307 ? 42.603 70.163 36.143 1.00 45.01 340 THR B C 1
ATOM 5952 O O . THR B 1 307 ? 41.873 69.890 35.191 1.00 44.79 340 THR B O 1
ATOM 5956 N N . LYS B 1 308 ? 42.699 71.388 36.665 1.00 42.80 341 LYS B N 1
ATOM 5957 C CA . LYS B 1 308 ? 41.870 72.500 36.211 1.00 41.34 341 LYS B CA 1
ATOM 5958 C C . LYS B 1 308 ? 42.246 73.160 34.878 1.00 40.72 341 LYS B C 1
ATOM 5959 O O . LYS B 1 308 ? 41.364 73.406 34.053 1.00 39.96 341 LYS B O 1
ATOM 5965 N N . TYR B 1 309 ? 43.525 73.453 34.643 1.00 39.92 342 TYR B N 1
ATOM 5966 C CA . TYR B 1 309 ? 43.912 74.096 33.380 1.00 39.55 342 TYR B CA 1
ATOM 5967 C C . TYR B 1 309 ? 44.951 73.336 32.555 1.00 38.61 342 TYR B C 1
ATOM 5968 O O . TYR B 1 309 ? 45.919 72.799 33.093 1.00 38.20 342 TYR B O 1
ATOM 5977 N N . LYS B 1 310 ? 44.759 73.322 31.241 1.00 38.19 343 LYS B N 1
ATOM 5978 C CA . LYS B 1 310 ? 45.692 72.645 30.342 1.00 37.83 343 LYS B CA 1
ATOM 5979 C C . LYS B 1 310 ? 46.414 73.607 29.396 1.00 36.64 343 LYS B C 1
ATOM 5980 O O . LYS B 1 310 ? 47.285 73.191 28.638 1.00 36.04 343 LYS B O 1
ATOM 5986 N N . ASP B 1 311 ? 46.052 74.887 29.439 1.00 34.83 344 ASP B N 1
ATOM 5987 C CA . ASP B 1 311 ? 46.665 75.882 28.566 1.00 32.97 344 ASP B CA 1
ATOM 5988 C C . ASP B 1 311 ? 46.833 77.246 29.238 1.00 31.34 344 ASP B C 1
ATOM 5989 O O . ASP B 1 311 ? 46.011 77.643 30.066 1.00 31.25 344 ASP B O 1
ATOM 5994 N N . LEU B 1 312 ? 47.902 77.956 28.886 1.00 28.78 345 LEU B N 1
ATOM 5995 C CA . LEU B 1 312 ? 48.144 79.288 29.432 1.00 26.74 345 LEU B CA 1
ATOM 5996 C C . LEU B 1 312 ? 48.363 80.282 28.290 1.00 26.64 345 LEU B C 1
ATOM 5997 O O . LEU B 1 312 ? 49.217 80.078 27.423 1.00 26.29 345 LEU B O 1
ATOM 6002 N N . GLY B 1 313 ? 47.578 81.355 28.288 1.00 26.27 346 GLY B N 1
ATOM 6003 C CA . GLY B 1 313 ? 47.718 82.359 27.253 1.00 24.57 346 GLY B CA 1
ATOM 6004 C C . GLY B 1 313 ? 48.871 83.264 27.622 1.00 24.61 346 GLY B C 1
ATOM 6005 O O . GLY B 1 313 ? 48.993 83.678 28.776 1.00 24.94 346 GLY B O 1
ATOM 6006 N N . ILE B 1 314 ? 49.722 83.568 26.648 1.00 23.83 347 ILE B N 1
ATOM 6007 C CA . ILE B 1 314 ? 50.874 84.427 26.875 1.00 22.77 347 ILE B CA 1
ATOM 6008 C C . ILE B 1 314 ? 51.075 85.372 25.706 1.00 22.83 347 ILE B C 1
ATOM 6009 O O . ILE B 1 314 ? 51.224 84.937 24.567 1.00 22.64 347 ILE B O 1
ATOM 6014 N N . GLY B 1 315 ? 51.069 86.667 25.993 1.00 22.94 348 GLY B N 1
ATOM 6015 C CA . GLY B 1 315 ? 51.273 87.657 24.953 1.00 21.73 348 GLY B CA 1
ATOM 6016 C C . GLY B 1 315 ? 52.634 88.290 25.155 1.00 21.09 348 GLY B C 1
ATOM 6017 O O . GLY B 1 315 ? 53.083 88.444 26.294 1.00 20.89 348 GLY B O 1
ATOM 6018 N N . TYR B 1 316 ? 53.293 88.647 24.056 1.00 20.40 349 TYR B N 1
ATOM 6019 C CA . TYR B 1 316 ? 54.609 89.264 24.117 1.00 18.72 349 TYR B CA 1
ATOM 6020 C C . TYR B 1 316 ? 54.592 90.669 23.518 1.00 19.09 349 TYR B C 1
ATOM 6021 O O . TYR B 1 316 ? 54.383 90.815 22.313 1.00 17.81 349 TYR B O 1
ATOM 6030 N N . LEU B 1 317 ? 54.805 91.700 24.335 1.00 17.74 350 LEU B N 1
ATOM 6031 C CA . LEU B 1 317 ? 54.825 93.046 23.785 1.00 18.53 350 LEU B CA 1
ATOM 6032 C C . LEU B 1 317 ? 55.879 92.962 22.689 1.00 19.22 350 LEU B C 1
ATOM 6033 O O . LEU B 1 317 ? 56.960 92.408 22.881 1.00 20.81 350 LEU B O 1
ATOM 6038 N N . TYR B 1 318 ? 55.560 93.505 21.530 1.00 19.54 351 TYR B N 1
ATOM 6039 C CA . TYR B 1 318 ? 56.459 93.410 20.402 1.00 17.12 351 TYR B CA 1
ATOM 6040 C C . TYR B 1 318 ? 56.993 94.774 19.983 1.00 16.87 351 TYR B C 1
ATOM 6041 O O . TYR B 1 318 ? 57.721 95.418 20.742 1.00 16.99 351 TYR B O 1
ATOM 6050 N N . TYR B 1 319 ? 56.647 95.218 18.778 1.00 16.39 352 TYR B N 1
ATOM 6051 C CA . TYR B 1 319 ? 57.121 96.513 18.283 1.00 16.17 352 TYR B CA 1
ATOM 6052 C C . TYR B 1 319 ? 56.093 97.621 18.488 1.00 15.98 352 TYR B C 1
ATOM 6053 O O . TYR B 1 319 ? 54.890 97.362 18.557 1.00 14.91 352 TYR B O 1
ATOM 6062 N N . TYR B 1 320 ? 56.569 98.857 18.591 1.00 15.37 353 TYR B N 1
ATOM 6063 C CA . TYR B 1 320 ? 55.667 99.984 18.756 1.00 16.64 353 TYR B CA 1
ATOM 6064 C C . TYR B 1 320 ? 56.356 101.278 18.358 1.00 17.29 353 TYR B C 1
ATOM 6065 O O . TYR B 1 320 ? 57.567 101.313 18.159 1.00 16.95 353 TYR B O 1
ATOM 6074 N N . ALA B 1 321 ? 55.577 102.344 18.237 1.00 16.63 354 ALA B N 1
ATOM 6075 C CA . ALA B 1 321 ? 56.121 103.633 17.855 1.00 17.82 354 ALA B CA 1
ATOM 6076 C C . ALA B 1 321 ? 55.094 104.693 18.192 1.00 18.51 354 ALA B C 1
ATOM 6077 O O . ALA B 1 321 ? 53.899 104.402 18.290 1.00 20.59 354 ALA B O 1
ATOM 6079 N N . THR B 1 322 ? 55.561 105.921 18.369 1.00 18.25 355 THR B N 1
ATOM 6080 C CA . THR B 1 322 ? 54.683 107.032 18.696 1.00 19.28 355 THR B CA 1
ATOM 6081 C C . THR B 1 322 ? 55.394 108.319 18.308 1.00 19.42 355 THR B C 1
ATOM 6082 O O . THR B 1 322 ? 56.623 108.348 18.252 1.00 19.66 355 THR B O 1
ATOM 6086 N N . ASP B 1 323 ? 54.630 109.367 18.003 1.00 19.68 356 ASP B N 1
ATOM 6087 C CA . ASP B 1 323 ? 55.226 110.648 17.645 1.00 20.72 356 ASP B CA 1
ATOM 6088 C C . ASP B 1 323 ? 55.273 111.497 18.904 1.00 22.06 356 ASP B C 1
ATOM 6089 O O . ASP B 1 323 ? 55.640 112.677 18.863 1.00 21.21 356 ASP B O 1
ATOM 6094 N N . ALA B 1 324 ? 54.914 110.876 20.025 1.00 21.49 357 ALA B N 1
ATOM 6095 C CA . ALA B 1 324 ? 54.878 111.570 21.301 1.00 23.41 357 ALA B CA 1
ATOM 6096 C C . ALA B 1 324 ? 55.986 112.599 21.491 1.00 23.74 357 ALA B C 1
ATOM 6097 O O . ALA B 1 324 ? 55.699 113.754 21.792 1.00 23.97 357 ALA B O 1
ATOM 6099 N N . ASP B 1 325 ? 57.244 112.200 21.319 1.00 23.56 358 ASP B N 1
ATOM 6100 C CA . ASP B 1 325 ? 58.330 113.149 21.522 1.00 23.77 358 ASP B CA 1
ATOM 6101 C C . ASP B 1 325 ? 58.978 113.697 20.256 1.00 25.02 358 ASP B C 1
ATOM 6102 O O . ASP B 1 325 ? 60.038 114.308 20.328 1.00 26.19 358 ASP B O 1
ATOM 6107 N N . PHE B 1 326 ? 58.342 113.501 19.105 1.00 27.00 359 PHE B N 1
ATOM 6108 C CA . PHE B 1 326 ? 58.900 113.985 17.846 1.00 29.52 359 PHE B CA 1
ATOM 6109 C C . PHE B 1 326 ? 59.135 115.492 17.818 1.00 33.26 359 PHE B C 1
ATOM 6110 O O . PHE B 1 326 ? 59.973 115.988 17.060 1.00 34.98 359 PHE B O 1
ATOM 6118 N N . GLN B 1 327 ? 58.396 116.216 18.643 1.00 34.65 360 GLN B N 1
ATOM 6119 C CA . GLN B 1 327 ? 58.527 117.659 18.717 1.00 37.54 360 GLN B CA 1
ATOM 6120 C C . GLN B 1 327 ? 59.919 118.063 19.195 1.00 38.70 360 GLN B C 1
ATOM 6121 O O . GLN B 1 327 ? 60.428 119.107 18.799 1.00 40.19 360 GLN B O 1
ATOM 6127 N N . PHE B 1 328 ? 60.535 117.238 20.043 1.00 38.30 361 PHE B N 1
ATOM 6128 C CA . PHE B 1 328 ? 61.858 117.547 20.584 1.00 38.23 361 PHE B CA 1
ATOM 6129 C C . PHE B 1 328 ? 63.006 116.915 19.809 1.00 38.99 361 PHE B C 1
ATOM 6130 O O . PHE B 1 328 ? 62.821 115.927 19.096 1.00 40.47 361 PHE B O 1
ATOM 6138 N N . LYS B 1 329 ? 64.200 117.486 19.961 1.00 38.70 362 LYS B N 1
ATOM 6139 C CA . LYS B 1 329 ? 65.376 116.978 19.263 1.00 37.82 362 LYS B CA 1
ATOM 6140 C C . LYS B 1 329 ? 66.163 115.939 20.062 1.00 36.90 362 LYS B C 1
ATOM 6141 O O . LYS B 1 329 ? 66.637 114.947 19.497 1.00 36.93 362 LYS B O 1
ATOM 6143 N N . ASP B 1 330 ? 66.308 116.167 21.365 1.00 34.22 363 ASP B N 1
ATOM 6144 C CA . ASP B 1 330 ? 67.048 115.243 22.223 1.00 33.50 363 ASP B CA 1
ATOM 6145 C C . ASP B 1 330 ? 66.124 114.238 22.907 1.00 32.88 363 ASP B C 1
ATOM 6146 O O . ASP B 1 330 ? 65.216 114.612 23.654 1.00 33.03 363 ASP B O 1
ATOM 6148 N N . ARG B 1 331 ? 66.369 112.959 22.643 1.00 30.54 364 ARG B N 1
ATOM 6149 C CA . ARG B 1 331 ? 65.575 111.882 23.213 1.00 28.86 364 ARG B CA 1
ATOM 6150 C C . ARG B 1 331 ? 65.564 111.901 24.737 1.00 28.28 364 ARG B C 1
ATOM 6151 O O . ARG B 1 331 ? 64.528 111.672 25.362 1.00 28.55 364 ARG B O 1
ATOM 6159 N N . PHE B 1 332 ? 66.713 112.172 25.343 1.00 28.17 365 PHE B N 1
ATOM 6160 C CA . PHE B 1 332 ? 66.783 112.187 26.794 1.00 27.48 365 PHE B CA 1
ATOM 6161 C C . PHE B 1 332 ? 66.464 113.519 27.455 1.00 27.97 365 PHE B C 1
ATOM 6162 O O . PHE B 1 332 ? 66.534 113.638 28.678 1.00 27.40 365 PHE B O 1
ATOM 6170 N N . ASP B 1 333 ? 66.106 114.516 26.649 1.00 28.09 366 ASP B N 1
ATOM 6171 C CA . ASP B 1 333 ? 65.724 115.822 27.178 1.00 28.98 366 ASP B CA 1
ATOM 6172 C C . ASP B 1 333 ? 64.553 115.542 28.116 1.00 27.65 366 ASP B C 1
ATOM 6173 O O . ASP B 1 333 ? 63.584 114.899 27.721 1.00 28.32 366 ASP B O 1
ATOM 6178 N N . PRO B 1 334 ? 64.620 116.012 29.371 1.00 27.27 367 PRO B N 1
ATOM 6179 C CA . PRO B 1 334 ? 63.499 115.740 30.279 1.00 26.06 367 PRO B CA 1
ATOM 6180 C C . PRO B 1 334 ? 62.103 116.079 29.741 1.00 27.16 367 PRO B C 1
ATOM 6181 O O . PRO B 1 334 ? 61.119 115.424 30.105 1.00 26.37 367 PRO B O 1
ATOM 6185 N N . LYS B 1 335 ? 62.005 117.080 28.868 1.00 27.35 368 LYS B N 1
ATOM 6186 C CA . LYS B 1 335 ? 60.705 117.440 28.315 1.00 27.01 368 LYS B CA 1
ATOM 6187 C C . LYS B 1 335 ? 60.230 116.353 27.341 1.00 26.45 368 LYS B C 1
ATOM 6188 O O . LYS B 1 335 ? 59.031 116.077 27.241 1.00 25.18 368 LYS B O 1
ATOM 6194 N N . ALA B 1 336 ? 61.176 115.738 26.634 1.00 25.32 369 ALA B N 1
ATOM 6195 C CA . ALA B 1 336 ? 60.856 114.677 25.677 1.00 25.67 369 ALA B CA 1
ATOM 6196 C C . ALA B 1 336 ? 60.543 113.388 26.428 1.00 24.27 369 ALA B C 1
ATOM 6197 O O . ALA B 1 336 ? 59.637 112.642 26.055 1.00 24.19 369 ALA B O 1
ATOM 6199 N N . THR B 1 337 ? 61.304 113.138 27.486 1.00 22.86 370 THR B N 1
ATOM 6200 C CA . THR B 1 337 ? 61.120 111.955 28.311 1.00 23.11 370 THR B CA 1
ATOM 6201 C C . THR B 1 337 ? 59.739 111.972 28.961 1.00 23.44 370 THR B C 1
ATOM 6202 O O . THR B 1 337 ? 59.073 110.938 29.049 1.00 24.55 370 THR B O 1
ATOM 6206 N N . LYS B 1 338 ? 59.311 113.150 29.410 1.00 22.98 371 LYS B N 1
ATOM 6207 C CA . LYS B 1 338 ? 58.009 113.300 30.049 1.00 23.21 371 LYS B CA 1
ATOM 6208 C C . LYS B 1 338 ? 56.850 113.030 29.082 1.00 23.53 371 LYS B C 1
ATOM 6209 O O . LYS B 1 338 ? 55.895 112.320 29.421 1.00 22.84 371 LYS B O 1
ATOM 6215 N N . ALA B 1 339 ? 56.928 113.591 27.881 1.00 22.76 372 ALA B N 1
ATOM 6216 C CA . ALA B 1 339 ? 55.873 113.375 26.894 1.00 23.04 372 ALA B CA 1
ATOM 6217 C C . ALA B 1 339 ? 55.829 111.919 26.444 1.00 22.80 372 ALA B C 1
ATOM 6218 O O . ALA B 1 339 ? 54.754 111.354 26.247 1.00 23.69 372 ALA B O 1
ATOM 6220 N N . LEU B 1 340 ? 56.997 111.303 26.289 1.00 22.56 373 LEU B N 1
ATOM 6221 C CA . LEU B 1 340 ? 57.052 109.912 25.858 1.00 21.13 373 LEU B CA 1
ATOM 6222 C C . LEU B 1 340 ? 56.459 108.982 26.903 1.00 20.53 373 LEU B C 1
ATOM 6223 O O . LEU B 1 340 ? 55.579 108.177 26.606 1.00 20.56 373 LEU B O 1
ATOM 6228 N N . LYS B 1 341 ? 56.965 109.078 28.127 1.00 22.01 374 LYS B N 1
ATOM 6229 C CA . LYS B 1 341 ? 56.493 108.228 29.206 1.00 22.15 374 LYS B CA 1
ATOM 6230 C C . LYS B 1 341 ? 54.973 108.303 29.340 1.00 23.58 374 LYS B C 1
ATOM 6231 O O . LYS B 1 341 ? 54.300 107.276 29.444 1.00 23.87 374 LYS B O 1
ATOM 6237 N N . THR B 1 342 ? 54.439 109.521 29.331 1.00 22.45 375 THR B N 1
ATOM 6238 C CA . THR B 1 342 ? 52.999 109.725 29.451 1.00 22.39 375 THR B CA 1
ATOM 6239 C C . THR B 1 342 ? 52.245 108.953 28.366 1.00 21.07 375 THR B C 1
ATOM 6240 O O . THR B 1 342 ? 51.267 108.258 28.646 1.00 20.80 375 THR B O 1
ATOM 6244 N N . ARG B 1 343 ? 52.697 109.086 27.127 1.00 19.73 376 ARG B N 1
ATOM 6245 C CA . ARG B 1 343 ? 52.041 108.409 26.025 1.00 18.84 376 ARG B CA 1
ATOM 6246 C C . ARG B 1 343 ? 52.251 106.893 26.089 1.00 18.66 376 ARG B C 1
ATOM 6247 O O . ARG B 1 343 ? 51.291 106.139 25.993 1.00 19.05 376 ARG B O 1
ATOM 6255 N N . LEU B 1 344 ? 53.488 106.437 26.283 1.00 18.96 377 LEU B N 1
ATOM 6256 C CA . LEU B 1 344 ? 53.744 104.993 26.345 1.00 19.36 377 LEU B CA 1
ATOM 6257 C C . LEU B 1 344 ? 52.949 104.317 27.469 1.00 20.10 377 LEU B C 1
ATOM 6258 O O . LEU B 1 344 ? 52.454 103.194 27.313 1.00 19.34 377 LEU B O 1
ATOM 6263 N N . CYS B 1 345 ? 52.814 105.000 28.597 1.00 19.76 378 CYS B N 1
ATOM 6264 C CA . CYS B 1 345 ? 52.039 104.449 29.699 1.00 21.21 378 CYS B CA 1
ATOM 6265 C C . CYS B 1 345 ? 50.575 104.308 29.286 1.00 20.97 378 CYS B C 1
ATOM 6266 O O . CYS B 1 345 ? 49.904 103.363 29.693 1.00 19.98 378 CYS B O 1
ATOM 6269 N N . GLU B 1 346 ? 50.088 105.252 28.478 1.00 21.68 379 GLU B N 1
ATOM 6270 C CA . GLU B 1 346 ? 48.709 105.217 27.989 1.00 22.44 379 GLU B CA 1
ATOM 6271 C C . GLU B 1 346 ? 48.545 104.111 26.945 1.00 21.66 379 GLU B C 1
ATOM 6272 O O . GLU B 1 346 ? 47.615 103.306 27.021 1.00 22.09 379 GLU B O 1
ATOM 6278 N N . LEU B 1 347 ? 49.451 104.073 25.972 1.00 19.67 380 LEU B N 1
ATOM 6279 C CA . LEU B 1 347 ? 49.393 103.069 24.912 1.00 19.38 380 LEU B CA 1
ATOM 6280 C C . LEU 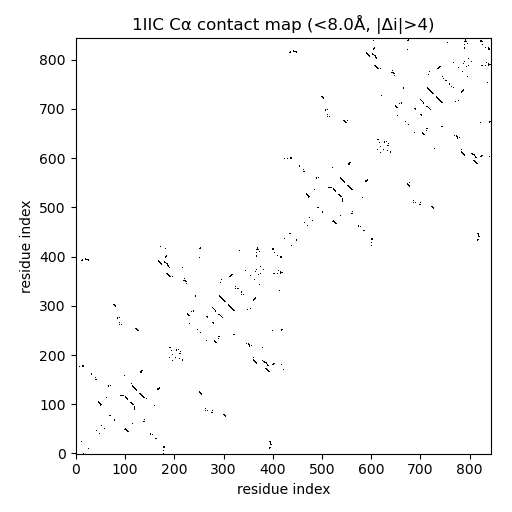B 1 347 ? 49.534 101.623 25.407 1.00 18.19 380 LEU B C 1
ATOM 6281 O O . LEU B 1 347 ? 48.732 100.763 25.050 1.00 16.44 380 LEU B O 1
ATOM 6286 N N . ILE B 1 348 ? 50.545 101.355 26.229 1.00 17.61 381 ILE B N 1
ATOM 6287 C CA . ILE B 1 348 ? 50.768 99.991 26.701 1.00 18.25 381 ILE B CA 1
ATOM 6288 C C . ILE B 1 348 ? 49.716 99.542 27.701 1.00 19.38 381 ILE B C 1
ATOM 6289 O O . ILE B 1 348 ? 49.439 98.357 27.829 1.00 19.71 381 ILE B O 1
ATOM 6294 N N . TYR B 1 349 ? 49.110 100.490 28.399 1.00 21.73 382 TYR B N 1
ATOM 6295 C CA . TYR B 1 349 ? 48.078 100.130 29.356 1.00 22.37 382 TYR B CA 1
ATOM 6296 C C . TYR B 1 349 ? 46.937 99.498 28.551 1.00 22.22 382 TYR B C 1
ATOM 6297 O O . TYR B 1 349 ? 46.336 98.497 28.961 1.00 21.50 382 TYR B O 1
ATOM 6306 N N . ASP B 1 350 ? 46.654 100.083 27.389 1.00 21.56 383 ASP B N 1
ATOM 6307 C CA . ASP B 1 350 ? 45.615 99.560 26.519 1.00 20.89 383 ASP B CA 1
ATOM 6308 C C . ASP B 1 350 ? 46.073 98.241 25.909 1.00 20.49 383 ASP B C 1
ATOM 6309 O O . ASP B 1 350 ? 45.259 97.352 25.667 1.00 20.74 383 ASP B O 1
ATOM 6314 N N . ALA B 1 351 ? 47.376 98.112 25.653 1.00 19.74 384 ALA B N 1
ATOM 6315 C CA . ALA B 1 351 ? 47.884 96.863 25.094 1.00 18.64 384 ALA B CA 1
ATOM 6316 C C . ALA B 1 351 ? 47.565 95.741 26.086 1.00 17.15 384 ALA B C 1
ATOM 6317 O O . ALA B 1 351 ? 47.184 94.639 25.682 1.00 19.36 384 ALA B O 1
ATOM 6319 N N . CYS B 1 352 ? 47.707 96.021 27.383 1.00 16.78 385 CYS B N 1
ATOM 6320 C CA . CYS B 1 352 ? 47.407 95.016 28.412 1.00 17.70 385 CYS B CA 1
ATOM 6321 C C . CYS B 1 352 ? 45.931 94.654 28.372 1.00 18.86 385 CYS B C 1
ATOM 6322 O O . CYS B 1 352 ? 45.559 93.483 28.523 1.00 19.47 385 CYS B O 1
ATOM 6325 N N . ILE B 1 353 ? 45.090 95.670 28.176 1.00 19.20 386 ILE B N 1
ATOM 6326 C CA . ILE B 1 353 ? 43.649 95.466 28.109 1.00 20.31 386 ILE B CA 1
ATOM 6327 C C . ILE B 1 353 ? 43.316 94.570 26.918 1.00 20.44 386 ILE B C 1
ATOM 6328 O O . ILE B 1 353 ? 42.644 93.558 27.061 1.00 20.10 386 ILE B O 1
ATOM 6333 N N . LEU B 1 354 ? 43.797 94.948 25.741 1.00 20.80 387 LEU B N 1
ATOM 6334 C CA . LEU B 1 354 ? 43.534 94.176 24.533 1.00 20.90 387 LEU B CA 1
ATOM 6335 C C . LEU B 1 354 ? 44.046 92.744 24.666 1.00 21.40 387 LEU B C 1
ATOM 6336 O O . LEU B 1 354 ? 43.403 91.808 24.211 1.00 21.00 387 LEU B O 1
ATOM 6341 N N . ALA B 1 355 ? 45.207 92.585 25.297 1.00 23.05 388 ALA B N 1
ATOM 6342 C CA . ALA B 1 355 ? 45.812 91.267 25.485 1.00 21.89 388 ALA B CA 1
ATOM 6343 C C . ALA B 1 355 ? 44.944 90.387 26.378 1.00 22.05 388 ALA B C 1
ATOM 6344 O O . ALA B 1 355 ? 44.677 89.228 26.049 1.00 20.46 388 ALA B O 1
ATOM 6346 N N . LYS B 1 356 ? 44.505 90.933 27.507 1.00 22.29 389 LYS B N 1
ATOM 6347 C CA . LYS B 1 356 ? 43.658 90.167 28.416 1.00 22.84 389 LYS B CA 1
ATOM 6348 C C . LYS B 1 356 ? 42.320 89.855 27.750 1.00 23.24 389 LYS B C 1
ATOM 6349 O O . LYS B 1 356 ? 41.739 88.790 27.981 1.00 22.21 389 LYS B O 1
ATOM 6355 N N . ASN B 1 357 ? 41.830 90.780 26.924 1.00 23.27 390 ASN B N 1
ATOM 6356 C CA . ASN B 1 357 ? 40.562 90.564 26.234 1.00 23.75 390 ASN B CA 1
ATOM 6357 C C . ASN B 1 357 ? 40.753 89.517 25.142 1.00 24.54 390 ASN B C 1
ATOM 6358 O O . ASN B 1 357 ? 39.798 88.871 24.708 1.00 25.62 390 ASN B O 1
ATOM 6363 N N . ALA B 1 358 ? 41.996 89.351 24.704 1.00 24.16 391 ALA B N 1
ATOM 6364 C CA . ALA B 1 358 ? 42.319 88.347 23.698 1.00 24.79 391 ALA B CA 1
ATOM 6365 C C . ALA B 1 358 ? 42.578 87.028 24.429 1.00 24.25 391 ALA B C 1
ATOM 6366 O O . ALA B 1 358 ? 42.998 86.043 23.831 1.00 24.28 391 ALA B O 1
ATOM 6368 N N . ASN B 1 359 ? 42.332 87.029 25.736 1.00 25.75 392 ASN B N 1
ATOM 6369 C CA . ASN B 1 359 ? 42.537 85.854 26.582 1.00 28.81 392 ASN B CA 1
ATOM 6370 C C . ASN B 1 359 ? 44.000 85.518 26.885 1.00 29.68 392 ASN B C 1
ATOM 6371 O O . ASN B 1 359 ? 44.352 84.352 27.072 1.00 30.41 392 ASN B O 1
ATOM 6376 N N . MET B 1 360 ? 44.858 86.532 26.921 1.00 29.71 393 MET B N 1
ATOM 6377 C CA . MET B 1 360 ? 46.255 86.300 27.271 1.00 31.26 393 MET B CA 1
ATOM 6378 C C . MET B 1 360 ? 46.188 86.284 28.798 1.00 29.91 393 MET B C 1
ATOM 6379 O O . MET B 1 360 ? 45.412 87.042 29.385 1.00 29.76 393 MET B O 1
ATOM 6384 N N . ASP B 1 361 ? 46.973 85.428 29.446 1.00 27.96 394 ASP B N 1
ATOM 6385 C CA . ASP B 1 361 ? 46.938 85.359 30.905 1.00 26.76 394 ASP B CA 1
ATOM 6386 C C . ASP B 1 361 ? 48.052 86.152 31.549 1.00 25.40 394 ASP B C 1
ATOM 6387 O O . ASP B 1 361 ? 47.991 86.480 32.736 1.00 25.36 394 ASP B O 1
ATOM 6392 N N . VAL B 1 362 ? 49.072 86.453 30.756 1.00 24.13 395 VAL B N 1
ATOM 6393 C CA . VAL B 1 362 ? 50.224 87.201 31.231 1.00 22.91 395 VAL B CA 1
ATOM 6394 C C . VAL B 1 362 ? 50.810 87.973 30.055 1.00 21.47 395 VAL B C 1
ATOM 6395 O O . VAL B 1 362 ? 50.738 87.529 28.912 1.00 21.33 395 VAL B O 1
ATOM 6399 N N . PHE B 1 363 ? 51.367 89.142 30.331 1.00 21.24 396 PHE B N 1
ATOM 6400 C CA . PHE B 1 363 ? 51.936 89.970 29.276 1.00 21.29 396 PHE B CA 1
ATOM 6401 C C . PHE B 1 363 ? 53.426 90.134 29.527 1.00 20.83 396 PHE B C 1
ATOM 6402 O O . PHE B 1 363 ? 53.842 90.632 30.566 1.00 19.70 396 PHE B O 1
ATOM 6410 N N . ASN B 1 364 ? 54.224 89.703 28.561 1.00 21.49 397 ASN B N 1
ATOM 6411 C CA . ASN B 1 364 ? 55.674 89.754 28.676 1.00 22.62 397 ASN B CA 1
ATOM 6412 C C . ASN B 1 364 ? 56.332 90.895 27.906 1.00 23.31 397 ASN B C 1
ATOM 6413 O O . ASN B 1 364 ? 55.907 91.258 26.812 1.00 24.95 397 ASN B O 1
ATOM 6418 N N . ALA B 1 365 ? 57.394 91.439 28.478 1.00 22.14 398 ALA B N 1
ATOM 6419 C CA . ALA B 1 365 ? 58.118 92.506 27.830 1.00 22.35 398 ALA B CA 1
ATOM 6420 C C . ALA B 1 365 ? 59.546 92.532 28.345 1.00 23.03 398 ALA B C 1
ATOM 6421 O O . ALA B 1 365 ? 59.798 92.269 29.518 1.00 25.13 398 ALA B O 1
ATOM 6423 N N . LEU B 1 366 ? 60.479 92.836 27.454 1.00 23.04 399 LEU B N 1
ATOM 6424 C CA . LEU B 1 366 ? 61.884 92.936 27.809 1.00 21.66 399 LEU B CA 1
ATOM 6425 C C . LEU B 1 366 ? 62.153 94.379 28.216 1.00 22.03 399 LEU B C 1
ATOM 6426 O O . LEU B 1 366 ? 61.284 95.240 28.095 1.00 21.14 399 LEU B O 1
ATOM 6431 N N . THR B 1 367 ? 63.360 94.646 28.695 1.00 22.01 400 THR B N 1
ATOM 6432 C CA . THR B 1 367 ? 63.726 95.994 29.094 1.00 21.77 400 THR B CA 1
ATOM 6433 C C . THR B 1 367 ? 64.320 96.722 27.899 1.00 21.30 400 THR B C 1
ATOM 6434 O O . THR B 1 367 ? 65.027 97.720 28.047 1.00 22.05 400 THR B O 1
ATOM 6438 N N . SER B 1 368 ? 64.032 96.208 26.710 1.00 20.50 401 SER B N 1
ATOM 6439 C CA . SER B 1 368 ? 64.536 96.801 25.473 1.00 19.92 401 SER B CA 1
ATOM 6440 C C . SER B 1 368 ? 63.785 98.070 25.090 1.00 18.74 401 SER B C 1
ATOM 6441 O O . SER B 1 368 ? 62.827 98.461 25.753 1.00 19.25 401 SER B O 1
ATOM 6444 N N . GLN B 1 369 ? 64.236 98.724 24.025 1.00 18.24 402 GLN B N 1
ATOM 6445 C CA . GLN B 1 369 ? 63.579 99.933 23.541 1.00 18.57 402 GLN B CA 1
ATOM 6446 C C . GLN B 1 369 ? 63.405 100.980 24.656 1.00 18.28 402 GLN B C 1
ATOM 6447 O O . GLN B 1 369 ? 64.306 101.171 25.478 1.00 16.73 402 GLN B O 1
ATOM 6453 N N . ASP B 1 370 ? 62.257 101.663 24.666 1.00 17.46 403 ASP B N 1
ATOM 6454 C CA . ASP B 1 370 ? 61.957 102.675 25.677 1.00 16.62 403 ASP B CA 1
ATOM 6455 C C . ASP B 1 370 ? 61.107 102.064 26.798 1.00 16.79 403 ASP B C 1
ATOM 6456 O O . ASP B 1 370 ? 60.601 102.782 27.663 1.00 16.45 403 ASP B O 1
ATOM 6461 N N . ASN B 1 371 ? 60.992 100.737 26.790 1.00 15.67 404 ASN B N 1
ATOM 6462 C CA . ASN B 1 371 ? 60.166 100.001 27.752 1.00 16.50 404 ASN B CA 1
ATOM 6463 C C . ASN B 1 371 ? 60.280 100.390 29.226 1.00 18.14 404 ASN B C 1
ATOM 6464 O O . ASN B 1 371 ? 59.272 100.510 29.917 1.00 18.83 404 ASN B O 1
ATOM 6469 N N . THR B 1 372 ? 61.496 100.584 29.715 1.00 19.64 405 THR B N 1
ATOM 6470 C CA . THR B 1 372 ? 61.678 100.915 31.117 1.00 20.78 405 THR B CA 1
ATOM 6471 C C . THR B 1 372 ? 60.881 102.156 31.556 1.00 20.91 405 THR B C 1
ATOM 6472 O O . THR B 1 372 ? 60.665 102.370 32.743 1.00 20.50 405 THR B O 1
ATOM 6476 N N . LEU B 1 373 ? 60.446 102.979 30.607 1.00 19.91 406 LEU B N 1
ATOM 6477 C CA . LEU B 1 373 ? 59.668 104.151 30.977 1.00 19.91 406 LEU B CA 1
ATOM 6478 C C . LEU B 1 373 ? 58.311 103.734 31.546 1.00 20.18 406 LEU B C 1
ATOM 6479 O O . LEU B 1 373 ? 57.761 104.421 32.403 1.00 20.63 406 LEU B O 1
ATOM 6484 N N . PHE B 1 374 ? 57.779 102.601 31.093 1.00 19.73 407 PHE B N 1
ATOM 6485 C CA . PHE B 1 374 ? 56.471 102.160 31.564 1.00 21.76 407 PHE B CA 1
ATOM 6486 C C . PHE B 1 374 ? 56.406 100.849 32.352 1.00 22.59 407 PHE B C 1
ATOM 6487 O O . PHE B 1 374 ? 55.436 100.608 33.075 1.00 23.79 407 PHE B O 1
ATOM 6495 N N . LEU B 1 375 ? 57.428 100.009 32.217 1.00 22.23 408 LEU B N 1
ATOM 6496 C CA . LEU B 1 375 ? 57.457 98.717 32.897 1.00 21.82 408 LEU B CA 1
ATOM 6497 C C . LEU B 1 375 ? 56.989 98.756 34.363 1.00 22.26 408 LEU B C 1
ATOM 6498 O O . LEU B 1 375 ? 55.980 98.140 34.716 1.00 20.65 408 LEU B O 1
ATOM 6503 N N . ASP B 1 376 ? 57.700 99.488 35.215 1.00 21.75 409 ASP B N 1
ATOM 6504 C CA . ASP B 1 376 ? 57.313 99.547 36.619 1.00 23.66 409 ASP B CA 1
ATOM 6505 C C . ASP B 1 376 ? 55.937 100.136 36.872 1.00 23.29 409 ASP B C 1
ATOM 6506 O O . ASP B 1 376 ? 55.136 99.548 37.594 1.00 21.59 409 ASP B O 1
ATOM 6511 N N . ASP B 1 377 ? 55.660 101.288 36.271 1.00 24.35 410 ASP B N 1
ATOM 6512 C CA . ASP B 1 377 ? 54.371 101.940 36.454 1.00 25.22 410 ASP B CA 1
ATOM 6513 C C . ASP B 1 377 ? 53.196 101.075 35.994 1.00 24.55 410 ASP B C 1
ATOM 6514 O O . ASP B 1 377 ? 52.113 101.141 36.573 1.00 24.11 410 ASP B O 1
ATOM 6519 N N . LEU B 1 378 ? 53.410 100.259 34.965 1.00 23.38 411 LEU B N 1
ATOM 6520 C CA . LEU B 1 378 ? 52.348 99.408 34.436 1.00 21.76 411 LEU B CA 1
ATOM 6521 C C . LEU B 1 378 ? 52.313 98.031 35.102 1.00 21.68 411 LEU B C 1
ATOM 6522 O O . LEU B 1 378 ? 51.573 97.140 34.688 1.00 21.28 411 LEU B O 1
ATOM 6527 N N . LYS B 1 379 ? 53.125 97.878 36.141 1.00 22.28 412 LYS B N 1
ATOM 6528 C CA . LYS B 1 379 ? 53.213 96.653 36.923 1.00 22.77 412 LYS B CA 1
ATOM 6529 C C . LYS B 1 379 ? 53.827 95.438 36.238 1.00 23.21 412 LYS B C 1
ATOM 6530 O O . LYS B 1 379 ? 53.416 94.306 36.497 1.00 22.45 412 LYS B O 1
ATOM 6532 N N . PHE B 1 380 ? 54.791 95.661 35.349 1.00 22.34 413 PHE B N 1
ATOM 6533 C CA . PHE B 1 380 ? 55.467 94.537 34.718 1.00 22.39 413 PHE B CA 1
ATOM 6534 C C . PHE B 1 380 ? 56.470 94.149 35.783 1.00 23.07 413 PHE B C 1
ATOM 6535 O O . PHE B 1 380 ? 57.425 94.882 36.027 1.00 22.99 413 PHE B O 1
ATOM 6543 N N . GLY B 1 381 ? 56.239 93.012 36.428 1.00 22.71 414 GLY B N 1
ATOM 6544 C CA . GLY B 1 381 ? 57.124 92.590 37.494 1.00 25.49 414 GLY B CA 1
ATOM 6545 C C . GLY B 1 381 ? 58.402 91.916 37.050 1.00 26.68 414 GLY B C 1
ATOM 6546 O O . GLY B 1 381 ? 58.397 91.155 36.085 1.00 25.99 414 GLY B O 1
ATOM 6547 N N . PRO B 1 382 ? 59.525 92.180 37.733 1.00 29.10 415 PRO B N 1
ATOM 6548 C CA . PRO B 1 382 ? 60.797 91.557 37.359 1.00 30.89 415 PRO B CA 1
ATOM 6549 C C . PRO B 1 382 ? 60.708 90.035 37.355 1.00 31.57 415 PRO B C 1
ATOM 6550 O O . PRO B 1 382 ? 60.383 89.435 38.367 1.00 32.99 415 PRO B O 1
ATOM 6554 N N . GLY B 1 383 ? 61.010 89.425 36.216 1.00 32.76 416 GLY B N 1
ATOM 6555 C CA . GLY B 1 383 ? 60.964 87.981 36.110 1.00 35.20 416 GLY B CA 1
ATOM 6556 C C . GLY B 1 383 ? 62.335 87.334 36.149 1.00 37.12 416 GLY B C 1
ATOM 6557 O O . GLY B 1 383 ? 63.358 87.997 36.318 1.00 37.61 416 GLY B O 1
ATOM 6558 N N . ASP B 1 384 ? 62.354 86.021 35.988 1.00 38.41 417 ASP B N 1
ATOM 6559 C CA . ASP B 1 384 ? 63.599 85.280 36.014 1.00 39.39 417 ASP B CA 1
ATOM 6560 C C . ASP B 1 384 ? 64.241 85.177 34.639 1.00 38.74 417 ASP B C 1
ATOM 6561 O O . ASP B 1 384 ? 63.548 85.006 33.634 1.00 39.14 417 ASP B O 1
ATOM 6566 N N . GLY B 1 385 ? 65.566 85.255 34.595 1.00 36.45 418 GLY B N 1
ATOM 6567 C CA . GLY B 1 385 ? 66.247 85.127 33.322 1.00 34.54 418 GLY B CA 1
ATOM 6568 C C . GLY B 1 385 ? 66.512 86.425 32.583 1.00 32.25 418 GLY B C 1
ATOM 6569 O O . GLY B 1 385 ? 65.844 87.441 32.787 1.00 32.20 418 GLY B O 1
ATOM 6570 N N . PHE B 1 386 ? 67.508 86.374 31.712 1.00 29.85 419 PHE B N 1
ATOM 6571 C CA . PHE B 1 386 ? 67.888 87.518 30.912 1.00 27.85 419 PHE B CA 1
ATOM 6572 C C . PHE B 1 386 ? 68.100 87.029 29.489 1.00 25.82 419 PHE B C 1
ATOM 6573 O O . PHE B 1 386 ? 68.217 85.829 29.238 1.00 24.44 419 PHE B O 1
ATOM 6581 N N . LEU B 1 387 ? 68.139 87.968 28.560 1.00 23.14 420 LEU B N 1
ATOM 6582 C CA . LEU B 1 387 ? 68.331 87.643 27.159 1.00 21.06 420 LEU B CA 1
ATOM 6583 C C . LEU B 1 387 ? 69.551 88.408 26.692 1.00 19.01 420 LEU B C 1
ATOM 6584 O O . LEU B 1 387 ? 69.603 89.622 26.817 1.00 20.23 420 LEU B O 1
ATOM 6589 N N . ASN B 1 388 ? 70.538 87.693 26.176 1.00 17.74 421 ASN B N 1
ATOM 6590 C CA . ASN B 1 388 ? 71.752 88.319 25.674 1.00 18.06 421 ASN B CA 1
ATOM 6591 C C . ASN B 1 388 ? 71.638 88.458 24.166 1.00 17.17 421 ASN B C 1
ATOM 6592 O O . ASN B 1 388 ? 71.006 87.642 23.512 1.00 17.57 421 ASN B O 1
ATOM 6597 N N . PHE B 1 389 ? 72.235 89.505 23.618 1.00 18.06 422 PHE B N 1
ATOM 6598 C CA . PHE B 1 389 ? 72.180 89.725 22.184 1.00 19.02 422 PHE B CA 1
ATOM 6599 C C . PHE B 1 389 ? 73.580 89.565 21.625 1.00 19.58 422 PHE B C 1
ATOM 6600 O O . PHE B 1 389 ? 74.534 90.086 22.200 1.00 20.44 422 PHE B O 1
ATOM 6608 N N . TYR B 1 390 ? 73.690 88.829 20.520 1.00 18.14 423 TYR B N 1
ATOM 6609 C CA . TYR B 1 390 ? 74.967 88.578 19.872 1.00 19.83 423 TYR B CA 1
ATOM 6610 C C . TYR B 1 390 ? 74.928 88.839 18.375 1.00 20.54 423 TYR B C 1
ATOM 6611 O O . TYR B 1 390 ? 73.902 88.643 17.729 1.00 22.67 423 TYR B O 1
ATOM 6620 N N . LEU B 1 391 ? 76.060 89.271 17.833 1.00 20.46 424 LEU B N 1
ATOM 6621 C CA . LEU B 1 391 ? 76.185 89.528 16.407 1.00 21.38 424 LEU B CA 1
ATOM 6622 C C . LEU B 1 391 ? 77.281 88.619 15.853 1.00 22.17 424 LEU B C 1
ATOM 6623 O O . LEU B 1 391 ? 78.439 88.716 16.255 1.00 23.56 424 LEU B O 1
ATOM 6628 N N . PHE B 1 392 ? 76.919 87.735 14.936 1.00 21.82 425 PHE B N 1
ATOM 6629 C CA . PHE B 1 392 ? 77.904 86.840 14.348 1.00 22.39 425 PHE B CA 1
ATOM 6630 C C . PHE B 1 392 ? 78.755 87.618 13.339 1.00 22.18 425 PHE B C 1
ATOM 6631 O O . PHE B 1 392 ? 78.228 88.399 12.551 1.00 21.07 425 PHE B O 1
ATOM 6639 N N . ASN B 1 393 ? 80.067 87.399 13.375 1.00 22.65 426 ASN B N 1
ATOM 6640 C CA . ASN B 1 393 ? 81.013 88.055 12.475 1.00 22.98 426 ASN B CA 1
ATOM 6641 C C . ASN B 1 393 ? 80.898 89.573 12.470 1.00 23.69 426 ASN B C 1
ATOM 6642 O O . ASN B 1 393 ? 81.087 90.205 11.435 1.00 24.46 426 ASN B O 1
ATOM 6647 N N . TYR B 1 394 ? 80.572 90.164 13.613 1.00 23.81 427 TYR B N 1
ATOM 6648 C CA . TYR B 1 394 ? 80.470 91.616 13.685 1.00 23.72 427 TYR B CA 1
ATOM 6649 C C . TYR B 1 394 ? 80.910 92.078 15.063 1.00 24.66 427 TYR B C 1
ATOM 6650 O O . TYR B 1 394 ? 80.393 91.634 16.094 1.00 24.34 427 TYR B O 1
ATOM 6659 N N . ARG B 1 395 ? 81.877 92.981 15.052 1.00 25.00 428 ARG B N 1
ATOM 6660 C CA . ARG B 1 395 ? 82.460 93.551 16.251 1.00 24.82 428 ARG B CA 1
ATOM 6661 C C . ARG B 1 395 ? 81.719 94.859 16.563 1.00 24.18 428 ARG B C 1
ATOM 6662 O O . ARG B 1 395 ? 81.669 95.753 15.721 1.00 24.33 428 ARG B O 1
ATOM 6670 N N . ALA B 1 396 ? 81.135 94.972 17.756 1.00 24.12 429 ALA B N 1
ATOM 6671 C CA . ALA B 1 396 ? 80.415 96.195 18.124 1.00 23.36 429 ALA B CA 1
ATOM 6672 C C . ALA B 1 396 ? 80.493 96.564 19.601 1.00 21.93 429 ALA B C 1
ATOM 6673 O O . ALA B 1 396 ? 80.497 95.698 20.461 1.00 21.71 429 ALA B O 1
ATOM 6675 N N . LYS B 1 397 ? 80.544 97.862 19.889 1.00 22.98 430 LYS B N 1
ATOM 6676 C CA . LYS B 1 397 ? 80.596 98.345 21.275 1.00 24.85 430 LYS B CA 1
ATOM 6677 C C . LYS B 1 397 ? 79.307 97.997 22.024 1.00 24.22 430 LYS B C 1
ATOM 6678 O O . LYS B 1 397 ? 78.229 97.968 21.432 1.00 24.68 430 LYS B O 1
ATOM 6684 N N . PRO B 1 398 ? 79.399 97.735 23.340 1.00 24.15 431 PRO B N 1
ATOM 6685 C CA . PRO B 1 398 ? 78.193 97.396 24.103 1.00 23.39 431 PRO B CA 1
ATOM 6686 C C . PRO B 1 398 ? 77.039 98.398 23.932 1.00 23.41 431 PRO B C 1
ATOM 6687 O O . PRO B 1 398 ? 77.251 99.611 23.853 1.00 21.96 431 PRO B O 1
ATOM 6691 N N . ILE B 1 399 ? 75.820 97.867 23.855 1.00 21.52 432 ILE B N 1
ATOM 6692 C CA . ILE B 1 399 ? 74.621 98.684 23.695 1.00 19.68 432 ILE B CA 1
ATOM 6693 C C . ILE B 1 399 ? 73.743 98.559 24.944 1.00 18.28 432 ILE B C 1
ATOM 6694 O O . ILE B 1 399 ? 73.471 97.459 25.411 1.00 18.87 432 ILE B O 1
ATOM 6699 N N . THR B 1 400 ? 73.320 99.692 25.493 1.00 19.15 433 THR B N 1
ATOM 6700 C CA . THR B 1 400 ? 72.501 99.701 26.709 1.00 18.36 433 THR B CA 1
ATOM 6701 C C . THR B 1 400 ? 71.343 98.703 26.627 1.00 18.78 433 THR B C 1
ATOM 6702 O O . THR B 1 400 ? 70.620 98.642 25.623 1.00 16.40 433 THR B O 1
ATOM 6706 N N . GLY B 1 401 ? 71.169 97.929 27.692 1.00 16.85 434 GLY B N 1
ATOM 6707 C CA . GLY B 1 401 ? 70.120 96.926 27.717 1.00 17.59 434 GLY B CA 1
ATOM 6708 C C . GLY B 1 401 ? 68.939 97.345 28.566 1.00 19.81 434 GLY B C 1
ATOM 6709 O O . GLY B 1 401 ? 67.976 96.597 28.708 1.00 17.67 434 GLY B O 1
ATOM 6710 N N . GLY B 1 402 ? 69.015 98.551 29.124 1.00 19.92 435 GLY B N 1
ATOM 6711 C CA . GLY B 1 402 ? 67.942 99.048 29.958 1.00 22.23 435 GLY B CA 1
ATOM 6712 C C . GLY B 1 402 ? 68.013 98.507 31.376 1.00 23.57 435 GLY B C 1
ATOM 6713 O O . GLY B 1 402 ? 66.993 98.388 32.058 1.00 23.28 435 GLY B O 1
ATOM 6714 N N . LEU B 1 403 ? 69.219 98.177 31.828 1.00 23.42 436 LEU B N 1
ATOM 6715 C CA . LEU B 1 403 ? 69.386 97.643 33.171 1.00 22.95 436 LEU B CA 1
ATOM 6716 C C . LEU B 1 403 ? 70.505 98.333 33.932 1.00 23.01 436 LEU B C 1
ATOM 6717 O O . LEU B 1 403 ? 71.497 98.762 33.349 1.00 21.19 436 LEU B O 1
ATOM 6722 N N . ASN B 1 404 ? 70.324 98.430 35.244 1.00 23.02 437 ASN B N 1
ATOM 6723 C CA . ASN B 1 404 ? 71.324 99.006 36.119 1.00 22.55 437 ASN B CA 1
ATOM 6724 C C . ASN B 1 404 ? 72.168 97.810 36.542 1.00 23.12 437 ASN B C 1
ATOM 6725 O O . ASN B 1 404 ? 71.733 96.661 36.430 1.00 22.03 437 ASN B O 1
ATOM 6730 N N . PRO B 1 405 ? 73.387 98.058 37.035 1.00 23.47 438 PRO B N 1
ATOM 6731 C CA . PRO B 1 405 ? 74.207 96.920 37.441 1.00 22.88 438 PRO B CA 1
ATOM 6732 C C . PRO B 1 405 ? 73.547 95.963 38.439 1.00 24.59 438 PRO B C 1
ATOM 6733 O O . PRO B 1 405 ? 73.881 94.773 38.476 1.00 21.52 438 PRO B O 1
ATOM 6737 N N . ASP B 1 406 ? 72.600 96.460 39.234 1.00 24.76 439 ASP B N 1
ATOM 6738 C CA . ASP B 1 406 ? 71.940 95.593 40.200 1.00 25.69 439 ASP B CA 1
ATOM 6739 C C . ASP B 1 406 ? 70.749 94.877 39.572 1.00 25.96 439 ASP B C 1
ATOM 6740 O O . ASP B 1 406 ? 69.934 94.286 40.272 1.00 24.25 439 ASP B O 1
ATOM 6745 N N . ASN B 1 407 ? 70.674 94.926 38.245 1.00 26.03 440 ASN B N 1
ATOM 6746 C CA . ASN B 1 407 ? 69.607 94.292 37.481 1.00 26.18 440 ASN B CA 1
ATOM 6747 C C . ASN B 1 407 ? 68.259 94.975 37.582 1.00 25.61 440 ASN B C 1
ATOM 6748 O O . ASN B 1 407 ? 67.254 94.399 37.197 1.00 26.40 440 ASN B O 1
ATOM 6753 N N . SER B 1 408 ? 68.227 96.191 38.107 1.00 25.77 441 SER B N 1
ATOM 6754 C CA . SER B 1 408 ? 66.965 96.909 38.206 1.00 25.87 441 SER B CA 1
ATOM 6755 C C . SER B 1 408 ? 66.786 97.697 36.903 1.00 25.58 441 SER B C 1
ATOM 6756 O O . SER B 1 408 ? 67.763 97.965 36.199 1.00 24.81 441 SER B O 1
ATOM 6759 N N . ASN B 1 409 ? 65.548 98.050 36.567 1.00 25.01 442 ASN B N 1
ATOM 6760 C CA . ASN B 1 409 ? 65.295 98.782 35.332 1.00 24.45 442 ASN B CA 1
ATOM 6761 C C . ASN B 1 409 ? 66.004 100.115 35.354 1.00 25.15 442 ASN B C 1
ATOM 6762 O O . ASN B 1 409 ? 66.021 100.790 36.379 1.00 24.21 442 ASN B O 1
ATOM 6767 N N . ASP B 1 410 ? 66.589 100.494 34.223 1.00 24.64 443 ASP B N 1
ATOM 6768 C CA . ASP B 1 410 ? 67.283 101.772 34.141 1.00 25.55 443 ASP B CA 1
ATOM 6769 C C . ASP B 1 410 ? 66.327 102.751 33.494 1.00 24.60 443 ASP B C 1
ATOM 6770 O O . ASP B 1 410 ? 66.332 102.912 32.276 1.00 25.18 443 ASP B O 1
ATOM 6775 N N . ILE B 1 411 ? 65.502 103.396 34.311 1.00 25.95 444 ILE B N 1
ATOM 6776 C CA . ILE B 1 411 ? 64.523 104.340 33.797 1.00 26.86 444 ILE B CA 1
ATOM 6777 C C . ILE B 1 411 ? 65.188 105.568 33.212 1.00 27.19 444 ILE B C 1
ATOM 6778 O O . ILE B 1 411 ? 64.583 106.273 32.413 1.00 27.28 444 ILE B O 1
ATOM 6783 N N . LYS B 1 412 ? 66.439 105.814 33.598 1.00 26.81 445 LYS B N 1
ATOM 6784 C CA . LYS B 1 412 ? 67.167 106.977 33.104 1.00 25.88 445 LYS B CA 1
ATOM 6785 C C . LYS B 1 412 ? 67.637 106.855 31.648 1.00 26.62 445 LYS B C 1
ATOM 6786 O O . LYS B 1 412 ? 67.233 107.641 30.792 1.00 27.22 445 LYS B O 1
ATOM 6788 N N . ARG B 1 413 ? 68.488 105.872 31.371 1.00 26.43 446 ARG B N 1
ATOM 6789 C CA . ARG B 1 413 ? 69.028 105.664 30.028 1.00 25.83 446 ARG B CA 1
ATOM 6790 C C . ARG B 1 413 ? 68.149 104.799 29.127 1.00 24.67 446 ARG B C 1
ATOM 6791 O O . ARG B 1 413 ? 68.246 104.875 27.905 1.00 23.49 446 ARG B O 1
ATOM 6799 N N . ARG B 1 414 ? 67.289 103.986 29.731 1.00 23.60 447 ARG B N 1
ATOM 6800 C CA . ARG B 1 414 ? 66.443 103.073 28.973 1.00 23.36 447 ARG B CA 1
ATOM 6801 C C . ARG B 1 414 ? 67.377 102.207 28.138 1.00 22.08 447 ARG B C 1
ATOM 6802 O O . ARG B 1 414 ? 68.496 101.923 28.572 1.00 20.10 447 ARG B O 1
ATOM 6810 N N . SER B 1 415 ? 66.946 101.814 26.939 1.00 21.58 448 SER B N 1
ATOM 6811 C CA . SER B 1 415 ? 67.770 100.953 26.090 1.00 21.57 448 SER B CA 1
ATOM 6812 C C . SER B 1 415 ? 67.951 101.410 24.642 1.00 21.35 448 SER B C 1
ATOM 6813 O O . SER B 1 415 ? 67.081 102.068 24.064 1.00 21.50 448 SER B O 1
ATOM 6816 N N . ASN B 1 416 ? 69.100 101.051 24.069 1.00 20.48 449 ASN B N 1
ATOM 6817 C CA . ASN B 1 416 ? 69.422 101.375 22.688 1.00 20.25 449 ASN B CA 1
ATOM 6818 C C . ASN B 1 416 ? 69.238 100.131 21.816 1.00 20.12 449 ASN B C 1
ATOM 6819 O O . ASN B 1 416 ? 69.663 100.094 20.654 1.00 19.93 449 ASN B O 1
ATOM 6824 N N . VAL B 1 417 ? 68.608 99.111 22.392 1.00 18.87 450 VAL B N 1
ATOM 6825 C CA . VAL B 1 417 ? 68.315 97.879 21.669 1.00 19.04 450 VAL B CA 1
ATOM 6826 C C . VAL B 1 417 ? 66.912 98.042 21.089 1.00 20.62 450 VAL B C 1
ATOM 6827 O O . VAL B 1 417 ? 65.929 98.054 21.828 1.00 20.05 450 VAL B O 1
ATOM 6831 N N . GLY B 1 418 ? 66.828 98.166 19.768 1.00 20.70 451 GLY B N 1
ATOM 6832 C CA . GLY B 1 418 ? 65.539 98.335 19.129 1.00 19.75 451 GLY B CA 1
ATOM 6833 C C . GLY B 1 418 ? 64.879 97.073 18.617 1.00 20.81 451 GLY B C 1
ATOM 6834 O O . GLY B 1 418 ? 63.654 97.022 18.516 1.00 21.89 451 GLY B O 1
ATOM 6835 N N . VAL B 1 419 ? 65.662 96.050 18.287 1.00 20.83 452 VAL B N 1
ATOM 6836 C CA . VAL B 1 419 ? 65.066 94.823 17.776 1.00 21.45 452 VAL B CA 1
ATOM 6837 C C . VAL B 1 419 ? 64.415 93.979 18.852 1.00 20.27 452 VAL B C 1
ATOM 6838 O O . VAL B 1 419 ? 64.865 93.943 19.992 1.00 18.56 452 VAL B O 1
ATOM 6842 N N . VAL B 1 420 ? 63.339 93.304 18.473 1.00 19.62 453 VAL B N 1
ATOM 6843 C CA . VAL B 1 420 ? 62.646 92.410 19.379 1.00 19.30 453 VAL B CA 1
ATOM 6844 C C . VAL B 1 420 ? 62.687 91.079 18.664 1.00 19.51 453 VAL B C 1
ATOM 6845 O O . VAL B 1 420 ? 62.131 90.933 17.582 1.00 20.62 453 VAL B O 1
ATOM 6849 N N . MET B 1 421 ? 63.388 90.123 19.257 1.00 20.19 454 MET B N 1
ATOM 6850 C CA . MET B 1 421 ? 63.536 88.796 18.680 1.00 21.06 454 MET B CA 1
ATOM 6851 C C . MET B 1 421 ? 62.501 87.851 19.243 1.00 21.24 454 MET B C 1
ATOM 6852 O O . MET B 1 421 ? 62.082 87.983 20.396 1.00 20.94 454 MET B O 1
ATOM 6857 N N . LEU B 1 422 ? 62.098 86.890 18.422 1.00 22.13 455 LEU B N 1
ATOM 6858 C CA . LEU B 1 422 ? 61.118 85.903 18.833 1.00 23.09 455 LEU B CA 1
ATOM 6859 C C . LEU B 1 422 ? 61.710 84.810 19.810 1.00 24.56 455 LEU B C 1
ATOM 6860 O O . LEU B 1 422 ? 60.930 84.280 20.550 1.00 27.85 455 LEU B O 1
#

CATH classification: 3.40.630.30 (+1 more: 3.40.630.30)

Nearest PDB structures (foldseek):
  1iic-assembly1_A  TM=1.002E+00  e=6.722E-98  Saccharomyces cerevisiae
  2p6e-assembly5_E  TM=9.990E-01  e=4.451E-88  Saccharomyces cerevisiae
  2p6e-assembly1_A  TM=9.910E-01  e=2.571E-87  Saccharomyces cerevisiae
  2p6e-assembly4_D  TM=9.925E-01  e=3.925E-87  Saccharomyces cerevisiae
  2p6e-assembly3_C  TM=9.983E-01  e=8.572E-86  Saccharomyces cerevisiae

Organism: Saccharomyces cerevisiae (strain ATCC 204508 / S288c) (NCBI:txid559292)